Protein AF-0000000081085953 (afdb_homodimer)

Foldseek 3Di:
DPLAAEDAACLLWFLLLLVLLLVLLVLLLVLLVPQPFDDPLSVVSNVQSVQLVVQVVVVAPQSFALLSSLSSLVSLAPRVVVVLVLLVLLQVDDLVNQAAQDPCLLVCVVVVCCPVVVVVCCVHPVPNRVVRDDPVSNVSSVVSVVSVVVRDHHYPSNSLVSLVLVVVCCQQQVDAPVCQQQCHFDHDGTSRGDALVSLQSSLVSCVVVLLLVSSLSSLVVSLVRLVVVQVVVCVPPVPPPPPPPVNVVSVVVNVVSLVVCQVVPDDPDQSHFNDRDDDDPDDTHGDHDLQRLQQNFPQDFPFPPDDPPQPDDDFDKTFRAVQFTKIKTAQLDDLVLLVVVVVLLSVVVVVVSHDDDLFDFPPDPPDPSVVVSQVSVCVRVVFRFDCPPGQRKNQTRQDQPPLPQPPDVPPPPPDDLQPFFKKKKAWSDAAPGTFWKGQSLRSHIHHHDHNMIMMTTQADPVRHGRSSPSIGTIGRNGDTTIMTMGGTD/DPLAAPDAQCLLWFLLLLVLLLVLLVLLLVLLVPQPFDDPLSVVSNVQSVQLVVQVVVVAPQSFALLSSLSSLVSLAPRVVVVLVLLVLLQVQDLVNQAAQDPCLLVCVVVVCCPVVVVVCCVHPVPNRVVRDDPVSNVSSVVSVVSVVVRDRHYPSNSLVSLVLVVVCCQQQVDAPVCQQQCHFDHDGTSRGDALVSLQSSLVSCVVVLLLVSSLSSLVVSLVRLVVVQVVVCVPPVPPPPPPPVNVVSVVVNVVSLVVCQVVPDDPDQSHFNDRDDDDPDDTHGHHDLQRCQQNFVQQPQDDDDDDPQPDDPFDKGFRAVQFTKIKTAQLDDLVLLVVVVVLLSVVVVVVSHDDDLFDFSPDPPDPSVVVSQVSVCSRVVFRFDCPPGQRKNQGRQDPPVLPQPDDVPPPPPDDLQPFFKKKKAWSDAAPGTFWKGQSLRSHIHHHDHNMIMMTTQADPVRHGRSSPRIGTIGRNGDTTIMTMGTTD

pLDDT: mean 78.5, std 20.7, range [16.53, 98.25]

Radius of gyration: 34.24 Å; Cα contacts (8 Å, |Δi|>4): 1764; chains: 2; bounding box: 70×112×84 Å

Sequence (978 aa):
MVWGTTQPGHLYSSLTHIKALFTFDQQVGEVVMLLPEHLPDASRYLESYLCVDVDRARGLEVSGNPIHVYSVIKRLVLYWPSITSALHVYTTLGASECQDRDDRCQDWAMGNECIKNRNFMVHTCPLSCHICPSKELGHLVERLQKVASTVVMPTESDLRGATLALTRLQMIYRIPVGSFMAGHLANNTTSLKLNLEDCLRIAKASYEEQGYSYSIIWFHYCHYLAAAAAATTATNINTNTLPTTTTTDITTYIRRVEKEHNDRFLEDNENFFQERVRSYGGWRVLHDSSIGPVCRGEQVKVSLRGSPHLLLRPLHTEHLHTDPEILLFHNVLSHVEMQLLRNISYDKIVQIQVRVSHTSWLDPPDHPLIARLNARFSHITGLDMQPGEGLRKAAEGFQVSKCVPVWKPGCSPLYLPGDRIATFMVYLSDVSAGGRTGFPKAGVSVVPKAGSAVFWYNLKRNGEVNWNTKHCGCPVLLGNKWGESGLAGMVWGTTQPGHLYSSLTHIKALFTFDQQVGEVVMLLPEHLPDASRYLESYLCVDVDRARGLEVSGNPIHVYSVIKRLVLYWPSITSALHVYTTLGASECQDRDDRCQDWAMGNECIKNRNFMVHTCPLSCHICPSKELGHLVERLQKVASTVVMPTESDLRGATLALTRLQMIYRIPVGSFMAGHLANNTTSLKLNLEDCLRIAKASYEEQGYSYSIIWFHYCHYLAAAAAATTATNINTNTLPTTTTTDITTYIRRVEKEHNDRFLEDNENFFQERVRSYGGWRVLHDSSIGPVCRGEQVKVSLRGSPHLLLRPLHTEHLHTDPEILLFHNVLSHVEMQLLRNISYDKIVQIQVRVSHTSWLDPPDHPLIARLNARFSHITGLDMQPGEGLRKAAEGFQVSKCVPVWKPGCSPLYLPGDRIATFMVYLSDVSAGGRTGFPKAGVSVVPKAGSAVFWYNLKRNGEVNWNTKHCGCPVLLGNKWGESGLAG

Structure (mmCIF, N/CA/C/O backbone):
data_AF-0000000081085953-model_v1
#
loop_
_entity.id
_entity.type
_entity.pdbx_description
1 polymer 'Procollagen-proline 4-dioxygenase'
#
loop_
_atom_site.group_PDB
_atom_site.id
_atom_site.type_symbol
_atom_site.label_atom_id
_atom_site.label_alt_id
_atom_site.label_comp_id
_atom_site.label_asym_id
_atom_site.label_entity_id
_atom_site.label_seq_id
_atom_site.pdbx_PDB_ins_code
_atom_site.Cartn_x
_atom_site.Cartn_y
_atom_site.Cartn_z
_atom_site.occupancy
_atom_site.B_iso_or_equiv
_atom_site.auth_seq_id
_atom_site.auth_comp_id
_atom_site.auth_asym_id
_atom_site.auth_atom_id
_atom_site.pdbx_PDB_model_num
ATOM 1 N N . MET A 1 1 ? -34.156 -18 -25.891 1 16.53 1 MET A N 1
ATOM 2 C CA . MET A 1 1 ? -33.312 -16.797 -25.797 1 16.53 1 MET A CA 1
ATOM 3 C C . MET A 1 1 ? -32.469 -16.828 -24.531 1 16.53 1 MET A C 1
ATOM 5 O O . MET A 1 1 ? -32.75 -16.109 -23.578 1 16.53 1 MET A O 1
ATOM 9 N N . VAL A 1 2 ? -32.125 -17.875 -24.109 1 19.89 2 VAL A N 1
ATOM 10 C CA . VAL A 1 2 ? -31.672 -18.234 -22.766 1 19.89 2 VAL A CA 1
ATOM 11 C C . VAL A 1 2 ? -30.344 -17.531 -22.453 1 19.89 2 VAL A C 1
ATOM 13 O O . VAL A 1 2 ? -29.344 -17.75 -23.141 1 19.89 2 VAL A O 1
ATOM 16 N N . TRP A 1 3 ? -30.375 -16.281 -22 1 23.14 3 TRP A N 1
ATOM 17 C CA . TRP A 1 3 ? -29.453 -15.234 -21.547 1 23.14 3 TRP A CA 1
ATOM 18 C C . TRP A 1 3 ? -28.438 -15.805 -20.578 1 23.14 3 TRP A C 1
ATOM 20 O O . TRP A 1 3 ? -28.781 -16.328 -19.516 1 23.14 3 TRP A O 1
ATOM 30 N N . GLY A 1 4 ? -27.641 -16.688 -20.938 1 26.42 4 GLY A N 1
ATOM 31 C CA . GLY A 1 4 ? -26.812 -17.5 -20.062 1 26.42 4 GLY A CA 1
ATOM 32 C C . GLY A 1 4 ? -25.859 -16.672 -19.203 1 26.42 4 GLY A C 1
ATOM 33 O O . GLY A 1 4 ? -25.031 -15.922 -19.734 1 26.42 4 GLY A O 1
ATOM 34 N N . THR A 1 5 ? -26.172 -16.141 -18.094 1 28.81 5 THR A N 1
ATOM 35 C CA . THR A 1 5 ? -25.594 -15.406 -16.969 1 28.81 5 THR A CA 1
ATOM 36 C C . THR A 1 5 ? -24.328 -16.094 -16.469 1 28.81 5 THR A C 1
ATOM 38 O O . THR A 1 5 ? -24.328 -17.297 -16.203 1 28.81 5 THR A O 1
ATOM 41 N N . THR A 1 6 ? -23.109 -15.891 -16.922 1 38.09 6 THR A N 1
ATOM 42 C CA . THR A 1 6 ? -21.828 -16.328 -16.359 1 38.09 6 THR A CA 1
ATOM 43 C C . THR A 1 6 ? -21.938 -16.469 -14.844 1 38.09 6 THR A C 1
ATOM 45 O O . THR A 1 6 ? -22.375 -15.539 -14.164 1 38.09 6 THR A O 1
ATOM 48 N N . GLN A 1 7 ? -22.109 -17.656 -14.383 1 35.66 7 GLN A N 1
ATOM 49 C CA . GLN A 1 7 ? -22.328 -17.844 -12.945 1 35.66 7 GLN A CA 1
ATOM 50 C C . GLN A 1 7 ? -21.109 -17.375 -12.156 1 35.66 7 GLN A C 1
ATOM 52 O O . GLN A 1 7 ? -19.969 -17.5 -12.609 1 35.66 7 GLN A O 1
ATOM 57 N N . PRO A 1 8 ? -21.156 -16.797 -11.125 1 45.66 8 PRO A N 1
ATOM 58 C CA . PRO A 1 8 ? -20.25 -16.453 -10.031 1 45.66 8 PRO A CA 1
ATOM 59 C C . PRO A 1 8 ? -19.422 -17.656 -9.562 1 45.66 8 PRO A C 1
ATOM 61 O O . PRO A 1 8 ? -19.906 -18.797 -9.602 1 45.66 8 PRO A O 1
ATOM 64 N N . GLY A 1 9 ? -17.891 -17.844 -9.719 1 43.06 9 GLY A N 1
ATOM 65 C CA . GLY A 1 9 ? -17.016 -18.859 -9.188 1 43.06 9 GLY A CA 1
ATOM 66 C C . GLY A 1 9 ? -15.977 -19.328 -10.188 1 43.06 9 GLY A C 1
ATOM 67 O O . GLY A 1 9 ? -15.062 -20.078 -9.844 1 43.06 9 GLY A O 1
ATOM 68 N N . HIS A 1 10 ? -16.125 -18.969 -11.539 1 54.34 10 HIS A N 1
ATOM 69 C CA . HIS A 1 10 ? -15.086 -19.438 -12.453 1 54.34 10 HIS A CA 1
ATOM 70 C C . HIS A 1 10 ? -14.453 -18.281 -13.211 1 54.34 10 HIS A C 1
ATOM 72 O O . HIS A 1 10 ? -13.828 -18.484 -14.258 1 54.34 10 HIS A O 1
ATOM 78 N N . LEU A 1 11 ? -14.617 -17.141 -12.859 1 49.75 11 LEU A N 1
ATOM 79 C CA . LEU A 1 11 ? -14.094 -15.953 -13.539 1 49.75 11 LEU A CA 1
ATOM 80 C C . LEU A 1 11 ? -12.57 -15.953 -13.547 1 49.75 11 LEU A C 1
ATOM 82 O O . LEU A 1 11 ? -11.945 -15.516 -14.516 1 49.75 11 LEU A O 1
ATOM 86 N N . TYR A 1 12 ? -12.016 -16.531 -12.641 1 48.75 12 TYR A N 1
ATOM 87 C CA . TYR A 1 12 ? -10.57 -16.5 -12.484 1 48.75 12 TYR A CA 1
ATOM 88 C C . TYR A 1 12 ? -9.891 -17.359 -13.539 1 48.75 12 TYR A C 1
ATOM 90 O O . TYR A 1 12 ? -8.688 -17.234 -13.773 1 48.75 12 TYR A O 1
ATOM 98 N N . SER A 1 13 ? -10.742 -18.016 -14.234 1 58.06 13 SER A N 1
ATOM 99 C CA . SER A 1 13 ? -10.141 -18.953 -15.18 1 58.06 13 SER A CA 1
ATOM 100 C C . SER A 1 13 ? -10.312 -18.469 -16.625 1 58.06 13 SER A C 1
ATOM 102 O O . SER A 1 13 ? -9.695 -19.016 -17.531 1 58.06 13 SER A O 1
ATOM 104 N N . SER A 1 14 ? -11.023 -17.438 -16.766 1 66.62 14 SER A N 1
ATOM 105 C CA . SER A 1 14 ? -11.234 -16.891 -18.094 1 66.62 14 SER A CA 1
ATOM 106 C C . SER A 1 14 ? -10.398 -15.625 -18.312 1 66.62 14 SER A C 1
ATOM 108 O O . SER A 1 14 ? -10.578 -14.625 -17.625 1 66.62 14 SER A O 1
ATOM 110 N N . LEU A 1 15 ? -9.602 -15.68 -19.312 1 72.94 15 LEU A N 1
ATOM 111 C CA . LEU A 1 15 ? -8.703 -14.562 -19.594 1 72.94 15 LEU A CA 1
ATOM 112 C C . LEU A 1 15 ? -9.492 -13.32 -19.984 1 72.94 15 LEU A C 1
ATOM 114 O O . LEU A 1 15 ? -9.117 -12.203 -19.625 1 72.94 15 LEU A O 1
ATOM 118 N N . THR A 1 16 ? -10.523 -13.508 -20.703 1 72 16 THR A N 1
ATOM 119 C CA . THR A 1 16 ? -11.32 -12.375 -21.141 1 72 16 THR A CA 1
ATOM 120 C C . THR A 1 16 ? -11.961 -11.664 -19.953 1 72 16 THR A C 1
ATOM 122 O O . THR A 1 16 ? -11.961 -10.438 -19.875 1 72 16 THR A O 1
ATOM 125 N N . HIS A 1 17 ? -12.422 -12.43 -19.094 1 80 17 HIS A N 1
ATOM 126 C CA . HIS A 1 17 ? -13.047 -11.844 -17.906 1 80 17 HIS A CA 1
ATOM 127 C C . HIS A 1 17 ? -12.008 -11.18 -17.016 1 80 17 HIS A C 1
ATOM 129 O O . HIS A 1 17 ? -12.273 -10.117 -16.438 1 80 17 HIS A O 1
ATOM 135 N N . ILE A 1 18 ? -10.914 -11.797 -16.969 1 86.31 18 ILE A N 1
ATOM 136 C CA . ILE A 1 18 ? -9.844 -11.242 -16.141 1 86.31 18 ILE A CA 1
ATOM 137 C C . ILE A 1 18 ? -9.406 -9.891 -16.703 1 86.31 18 ILE A C 1
ATOM 139 O O . ILE A 1 18 ? -9.227 -8.93 -15.953 1 86.31 18 ILE A O 1
ATOM 143 N N . LYS A 1 19 ? -9.297 -9.82 -17.969 1 86.31 19 LYS A N 1
ATOM 144 C CA . LYS A 1 19 ? -8.891 -8.57 -18.594 1 86.31 19 LYS A CA 1
ATOM 145 C C . LYS A 1 19 ? -9.938 -7.48 -18.391 1 86.31 19 LYS A C 1
ATOM 147 O O . LYS A 1 19 ? -9.594 -6.316 -18.156 1 86.31 19 LYS A O 1
ATOM 152 N N . ALA A 1 20 ? -11.188 -7.875 -18.469 1 88.06 20 ALA A N 1
ATOM 153 C CA . ALA A 1 20 ? -12.266 -6.926 -18.203 1 88.06 20 ALA A CA 1
ATOM 154 C C . ALA A 1 20 ? -12.227 -6.43 -16.766 1 88.06 20 ALA A C 1
ATOM 156 O O . ALA A 1 20 ? -12.438 -5.246 -16.5 1 88.06 20 ALA A O 1
ATOM 157 N N . LEU A 1 21 ? -11.938 -7.301 -15.875 1 93.94 21 LEU A N 1
ATOM 158 C CA . LEU A 1 21 ? -11.859 -6.934 -14.469 1 93.94 21 LEU A CA 1
ATOM 159 C C . LEU A 1 21 ? -10.695 -5.973 -14.227 1 93.94 21 LEU A C 1
ATOM 161 O O . LEU A 1 21 ? -10.812 -5.035 -13.43 1 93.94 21 LEU A O 1
ATOM 165 N N . PHE A 1 22 ? -9.594 -6.223 -14.906 1 95.69 22 PHE A N 1
ATOM 166 C CA . PHE A 1 22 ? -8.438 -5.344 -14.742 1 95.69 22 PHE A CA 1
ATOM 167 C C . PHE A 1 22 ? -8.742 -3.947 -15.273 1 95.69 22 PHE A C 1
ATOM 169 O O . PHE A 1 22 ? -8.328 -2.949 -14.68 1 95.69 22 PHE A O 1
ATOM 176 N N . THR A 1 23 ? -9.469 -3.855 -16.359 1 94.75 23 THR A N 1
ATOM 177 C CA . THR A 1 23 ? -9.867 -2.562 -16.906 1 94.75 23 THR A CA 1
ATOM 178 C C . THR A 1 23 ? -10.82 -1.846 -15.945 1 94.75 23 THR A C 1
ATOM 180 O O . THR A 1 23 ? -10.688 -0.643 -15.711 1 94.75 23 THR A O 1
ATOM 183 N N . PHE A 1 24 ? -11.766 -2.572 -15.453 1 96.94 24 PHE A N 1
ATOM 184 C CA . PHE A 1 24 ? -12.695 -2.006 -14.484 1 96.94 24 PHE A CA 1
ATOM 185 C C . PHE A 1 24 ? -11.961 -1.55 -13.227 1 96.94 24 PHE A C 1
ATOM 187 O O . PHE A 1 24 ? -12.219 -0.46 -12.719 1 96.94 24 PHE A O 1
ATOM 194 N N . ASP A 1 25 ? -11.07 -2.391 -12.781 1 97.88 25 ASP A N 1
ATOM 195 C CA . ASP A 1 25 ? -10.25 -2.105 -11.602 1 97.88 25 ASP A CA 1
ATOM 196 C C . ASP A 1 25 ? -9.516 -0.778 -11.758 1 97.88 25 ASP A C 1
ATOM 198 O O . ASP A 1 25 ? -9.391 -0.013 -10.797 1 97.88 25 ASP A O 1
ATOM 202 N N . GLN A 1 26 ? -9.016 -0.471 -12.922 1 97.06 26 GLN A N 1
ATOM 203 C CA . GLN A 1 26 ? -8.305 0.778 -13.188 1 97.06 26 GLN A CA 1
ATOM 204 C C . GLN A 1 26 ? -9.234 1.979 -13.031 1 97.06 26 GLN A C 1
ATOM 206 O O . GLN A 1 26 ? -8.828 3.016 -12.5 1 97.06 26 GLN A O 1
ATOM 211 N N . GLN A 1 27 ? -10.414 1.785 -13.461 1 97.19 27 GLN A N 1
ATOM 212 C CA . GLN A 1 27 ? -11.375 2.875 -13.336 1 97.19 27 GLN A CA 1
ATOM 213 C C . GLN A 1 27 ? -11.75 3.115 -11.875 1 97.19 27 GLN A C 1
ATOM 215 O O . GLN A 1 27 ? -11.898 4.262 -11.445 1 97.19 27 GLN A O 1
ATOM 220 N N . VAL A 1 28 ? -11.93 2.055 -11.141 1 98.25 28 VAL A N 1
ATOM 221 C CA . VAL A 1 28 ? -12.227 2.197 -9.719 1 98.25 28 VAL A CA 1
ATOM 222 C C . VAL A 1 28 ? -11.078 2.934 -9.023 1 98.25 28 VAL A C 1
ATOM 224 O O . VAL A 1 28 ? -11.312 3.855 -8.242 1 98.25 28 VAL A O 1
ATOM 227 N N . GLY A 1 29 ? -9.828 2.484 -9.336 1 97.31 29 GLY A N 1
ATOM 228 C CA . GLY A 1 29 ? -8.656 3.105 -8.734 1 97.31 29 GLY A CA 1
ATOM 229 C C . GLY A 1 29 ? -8.57 4.594 -9.008 1 97.31 29 GLY A C 1
ATOM 230 O O . GLY A 1 29 ? -8.211 5.371 -8.117 1 97.31 29 GLY A O 1
ATOM 231 N N . GLU A 1 30 ? -8.922 5.02 -10.164 1 94.5 30 GLU A N 1
ATOM 232 C CA . GLU A 1 30 ? -8.883 6.43 -10.539 1 94.5 30 GLU A CA 1
ATOM 233 C C . GLU A 1 30 ? -9.844 7.254 -9.68 1 94.5 30 GLU A C 1
ATOM 235 O O . GLU A 1 30 ? -9.516 8.375 -9.289 1 94.5 30 GLU A O 1
ATOM 240 N N . VAL A 1 31 ? -10.961 6.684 -9.406 1 95.94 31 VAL A N 1
ATOM 241 C CA . VAL A 1 31 ? -11.969 7.375 -8.609 1 95.94 31 VAL A CA 1
ATOM 242 C C . VAL A 1 31 ? -11.531 7.414 -7.148 1 95.94 31 VAL A C 1
ATOM 244 O O . VAL A 1 31 ? -11.578 8.469 -6.512 1 95.94 31 VAL A O 1
ATOM 247 N N . VAL A 1 32 ? -11.102 6.293 -6.641 1 96.38 32 VAL A N 1
ATOM 248 C CA . VAL A 1 32 ? -10.789 6.148 -5.219 1 96.38 32 VAL A CA 1
ATOM 249 C C . VAL A 1 32 ? -9.594 7.027 -4.855 1 96.38 32 VAL A C 1
ATOM 251 O O . VAL A 1 32 ? -9.531 7.574 -3.752 1 96.38 32 VAL A O 1
ATOM 254 N N . MET A 1 33 ? -8.688 7.211 -5.746 1 93.25 33 MET A N 1
ATOM 255 C CA . MET A 1 33 ? -7.5 8.031 -5.504 1 93.25 33 MET A CA 1
ATOM 256 C C . MET A 1 33 ? -7.875 9.492 -5.328 1 93.25 33 MET A C 1
ATOM 258 O O . MET A 1 33 ? -7.172 10.242 -4.648 1 93.25 33 MET A O 1
ATOM 262 N N . LEU A 1 34 ? -9 9.891 -5.855 1 90.94 34 LEU A N 1
ATOM 263 C CA . LEU A 1 34 ? -9.375 11.305 -5.859 1 90.94 34 LEU A CA 1
ATOM 264 C C . LEU A 1 34 ? -10.438 11.586 -4.805 1 90.94 34 LEU A C 1
ATOM 266 O O . LEU A 1 34 ? -10.852 12.734 -4.625 1 90.94 34 LEU A O 1
ATOM 270 N N . LEU A 1 35 ? -10.867 10.586 -4.078 1 93.81 35 LEU A N 1
ATOM 271 C CA . LEU A 1 35 ? -11.922 10.773 -3.082 1 93.81 35 LEU A CA 1
ATOM 272 C C . LEU A 1 35 ? -11.406 11.562 -1.887 1 93.81 35 LEU A C 1
ATOM 274 O O . LEU A 1 35 ? -10.477 11.133 -1.201 1 93.81 35 LEU A O 1
ATOM 278 N N . PRO A 1 36 ? -12.023 12.703 -1.616 1 92.75 36 PRO A N 1
ATOM 279 C CA . PRO A 1 36 ? -11.602 13.469 -0.44 1 92.75 36 PRO A CA 1
ATOM 280 C C . PRO A 1 36 ? -12.164 12.898 0.863 1 92.75 36 PRO A C 1
ATOM 282 O O . PRO A 1 36 ? -11.602 13.133 1.935 1 92.75 36 PRO A O 1
ATOM 285 N N . GLU A 1 37 ? -13.312 12.219 0.803 1 94.25 37 GLU A N 1
ATOM 286 C CA . GLU A 1 37 ? -13.922 11.562 1.955 1 94.25 37 GLU A CA 1
ATOM 287 C C . GLU A 1 37 ? -13.141 10.312 2.361 1 94.25 37 GLU A C 1
ATOM 289 O O . GLU A 1 37 ? -12.656 9.57 1.503 1 94.25 37 GLU A O 1
ATOM 294 N N . HIS A 1 38 ? -13.031 10.156 3.662 1 96.31 38 HIS A N 1
ATOM 295 C CA . HIS A 1 38 ? -12.422 8.906 4.113 1 96.31 38 HIS A CA 1
ATOM 296 C C . HIS A 1 38 ? -13.438 7.77 4.117 1 96.31 38 HIS A C 1
ATOM 298 O O . HIS A 1 38 ? -14.367 7.766 4.918 1 96.31 38 HIS A O 1
ATOM 304 N N . LEU A 1 39 ? -13.266 6.953 3.238 1 95.94 39 LEU A N 1
ATOM 305 C CA . LEU A 1 39 ? -13.953 5.664 3.211 1 95.94 39 LEU A CA 1
ATOM 306 C C . LEU A 1 39 ? -12.984 4.527 3.516 1 95.94 39 LEU A C 1
ATOM 308 O O . LEU A 1 39 ? -12.125 4.199 2.691 1 95.94 39 LEU A O 1
ATOM 312 N N . PRO A 1 40 ? -13.141 3.863 4.68 1 94.69 40 PRO A N 1
ATOM 313 C CA . PRO A 1 40 ? -12.164 2.844 5.086 1 94.69 40 PRO A CA 1
ATOM 314 C C . PRO A 1 40 ? -11.914 1.801 4 1 94.69 40 PRO A C 1
ATOM 316 O O . PRO A 1 40 ? -10.766 1.463 3.719 1 94.69 40 PRO A O 1
ATOM 319 N N . ASP A 1 41 ? -12.922 1.325 3.354 1 94.75 41 ASP A N 1
ATOM 320 C CA . ASP A 1 41 ? -12.766 0.29 2.338 1 94.75 41 ASP A CA 1
ATOM 321 C C . ASP A 1 41 ? -12.078 0.843 1.092 1 94.75 41 ASP A C 1
ATOM 323 O O . ASP A 1 41 ? -11.359 0.118 0.4 1 94.75 41 ASP A O 1
ATOM 327 N N . ALA A 1 42 ? -12.266 2.111 0.78 1 96.25 42 ALA A N 1
ATOM 328 C CA . ALA A 1 42 ? -11.562 2.734 -0.337 1 96.25 42 ALA A CA 1
ATOM 329 C C . ALA A 1 42 ? -10.062 2.811 -0.064 1 96.25 42 ALA A C 1
ATOM 331 O O . ALA A 1 42 ? -9.25 2.617 -0.971 1 96.25 42 ALA A O 1
ATOM 332 N N . SER A 1 43 ? -9.734 3.107 1.194 1 94.5 43 SER A N 1
ATOM 333 C CA . SER A 1 43 ? -8.328 3.139 1.573 1 94.5 43 SER A CA 1
ATOM 334 C C . SER A 1 43 ? -7.691 1.759 1.438 1 94.5 43 SER A C 1
ATOM 336 O O . SER A 1 43 ? -6.57 1.634 0.941 1 94.5 43 SER A O 1
ATOM 338 N N . ARG A 1 44 ? -8.383 0.76 1.85 1 93.81 44 ARG A N 1
ATOM 339 C CA . ARG A 1 44 ? -7.898 -0.61 1.729 1 93.81 44 ARG A CA 1
ATOM 340 C C . ARG A 1 44 ? -7.762 -1.016 0.265 1 93.81 44 ARG A C 1
ATOM 342 O O . ARG A 1 44 ? -6.824 -1.727 -0.101 1 93.81 44 ARG A O 1
ATOM 349 N N . TYR A 1 45 ? -8.727 -0.584 -0.555 1 96.69 45 TYR A N 1
ATOM 350 C CA . TYR A 1 45 ? -8.695 -0.86 -1.986 1 96.69 45 TYR A CA 1
ATOM 351 C C . TYR A 1 45 ? -7.414 -0.327 -2.615 1 96.69 45 TYR A C 1
ATOM 353 O O . TYR A 1 45 ? -6.781 -1.012 -3.422 1 96.69 45 TYR A O 1
ATOM 361 N N . LEU A 1 46 ? -6.973 0.833 -2.213 1 96.31 46 LEU A N 1
ATOM 362 C CA . LEU A 1 46 ? -5.848 1.533 -2.826 1 96.31 46 LEU A CA 1
ATOM 363 C C . LEU A 1 46 ? -4.527 0.854 -2.477 1 96.31 46 LEU A C 1
ATOM 365 O O . LEU A 1 46 ? -3.566 0.926 -3.244 1 96.31 46 LEU A O 1
ATOM 369 N N . GLU A 1 47 ? -4.477 0.154 -1.371 1 92.44 47 GLU A N 1
ATOM 370 C CA . GLU A 1 47 ? -3.238 -0.46 -0.901 1 92.44 47 GLU A CA 1
ATOM 371 C C . GLU A 1 47 ? -2.662 -1.41 -1.947 1 92.44 47 GLU A C 1
ATOM 373 O O . GLU A 1 47 ? -1.471 -1.353 -2.256 1 92.44 47 GLU A O 1
ATOM 378 N N . SER A 1 48 ? -3.51 -2.221 -2.434 1 95.31 48 SER A N 1
ATOM 379 C CA . SER A 1 48 ? -3.02 -3.174 -3.424 1 95.31 48 SER A CA 1
ATOM 380 C C . SER A 1 48 ? -3.156 -2.621 -4.84 1 95.31 48 SER A C 1
ATOM 382 O O . SER A 1 48 ? -2.373 -2.969 -5.727 1 95.31 48 SER A O 1
ATOM 384 N N . TYR A 1 49 ? -4.121 -1.74 -5.062 1 98.06 49 TYR A N 1
ATOM 385 C CA . TYR A 1 49 ? -4.32 -1.187 -6.398 1 98.06 49 TYR A CA 1
ATOM 386 C C . TYR A 1 49 ? -3.074 -0.451 -6.875 1 98.06 49 TYR A C 1
ATOM 388 O O . TYR A 1 49 ? -2.637 -0.635 -8.016 1 98.06 49 TYR A O 1
ATOM 396 N N . LEU A 1 50 ? -2.561 0.368 -6.055 1 96.88 50 LEU A N 1
ATOM 397 C CA . LEU A 1 50 ? -1.439 1.207 -6.465 1 96.88 50 LEU A CA 1
ATOM 398 C C . LEU A 1 50 ? -0.226 0.356 -6.824 1 96.88 50 LEU A C 1
ATOM 400 O O . LEU A 1 50 ? 0.546 0.712 -7.715 1 96.88 50 LEU A O 1
ATOM 404 N N . CYS A 1 51 ? -0.06 -0.763 -6.137 1 96.56 51 CYS A N 1
ATOM 405 C CA . CYS A 1 51 ? 1.039 -1.665 -6.465 1 96.56 51 CYS A CA 1
ATOM 406 C C . CYS A 1 51 ? 0.881 -2.232 -7.867 1 96.56 51 CYS A C 1
ATOM 408 O O . CYS A 1 51 ? 1.846 -2.289 -8.633 1 96.56 51 CYS A O 1
ATOM 410 N N . VAL A 1 52 ? -0.334 -2.652 -8.18 1 97.25 52 VAL A N 1
ATOM 411 C CA . VAL A 1 52 ? -0.601 -3.211 -9.5 1 97.25 52 VAL A CA 1
ATOM 412 C C . VAL A 1 52 ? -0.443 -2.123 -10.562 1 97.25 52 VAL A C 1
ATOM 414 O O . VAL A 1 52 ? 0.055 -2.387 -11.656 1 97.25 52 VAL A O 1
ATOM 417 N N . ASP A 1 53 ? -0.878 -0.941 -10.188 1 96.25 53 ASP A N 1
ATOM 418 C CA . ASP A 1 53 ? -0.759 0.184 -11.109 1 96.25 53 ASP A CA 1
ATOM 419 C C . ASP A 1 53 ? 0.705 0.496 -11.406 1 96.25 53 ASP A C 1
ATOM 421 O O . ASP A 1 53 ? 1.062 0.785 -12.547 1 96.25 53 ASP A O 1
ATOM 425 N N . VAL A 1 54 ? 1.507 0.448 -10.438 1 95.56 54 VAL A N 1
ATOM 426 C CA . VAL A 1 54 ? 2.938 0.682 -10.609 1 95.56 54 VAL A CA 1
ATOM 427 C C . VAL A 1 54 ? 3.541 -0.423 -11.477 1 95.56 54 VAL A C 1
ATOM 429 O O . VAL A 1 54 ? 4.367 -0.152 -12.352 1 95.56 54 VAL A O 1
ATOM 432 N N . ASP A 1 55 ? 3.164 -1.663 -11.219 1 96.25 55 ASP A N 1
ATOM 433 C CA . ASP A 1 55 ? 3.674 -2.783 -12 1 96.25 55 ASP A CA 1
ATOM 434 C C . ASP A 1 55 ? 3.268 -2.654 -13.469 1 96.25 55 ASP A C 1
ATOM 436 O O . ASP A 1 55 ? 4.047 -2.988 -14.367 1 96.25 55 ASP A O 1
ATOM 440 N N . ARG A 1 56 ? 2.074 -2.182 -13.656 1 95.56 56 ARG A N 1
ATOM 441 C CA . ARG A 1 56 ? 1.627 -1.913 -15.016 1 95.56 56 ARG A CA 1
ATOM 442 C C . ARG A 1 56 ? 2.5 -0.852 -15.68 1 95.56 56 ARG A C 1
ATOM 444 O O . ARG A 1 56 ? 2.904 -1.006 -16.828 1 95.56 56 ARG A O 1
ATOM 451 N N . ALA A 1 57 ? 2.752 0.181 -14.984 1 93 57 ALA A N 1
ATOM 452 C CA . ALA A 1 57 ? 3.566 1.28 -15.5 1 93 57 ALA A CA 1
ATOM 453 C C . ALA A 1 57 ? 4.992 0.819 -15.789 1 93 57 ALA A C 1
ATOM 455 O O . ALA A 1 57 ? 5.645 1.332 -16.703 1 93 57 ALA A O 1
ATOM 456 N N . ARG A 1 58 ? 5.453 -0.152 -15.062 1 92.06 58 ARG A N 1
ATOM 457 C CA . ARG A 1 58 ? 6.785 -0.717 -15.258 1 92.06 58 ARG A CA 1
ATOM 458 C C . ARG A 1 58 ? 6.812 -1.66 -16.453 1 92.06 58 ARG A C 1
ATOM 460 O O . ARG A 1 58 ? 7.871 -2.17 -16.828 1 92.06 58 ARG A O 1
ATOM 467 N N . GLY A 1 59 ? 5.668 -1.974 -17.047 1 92.25 59 GLY A N 1
ATOM 468 C CA . GLY A 1 59 ? 5.605 -2.783 -18.25 1 92.25 59 GLY A CA 1
ATOM 469 C C . GLY A 1 59 ? 5.34 -4.25 -17.969 1 92.25 59 GLY A C 1
ATOM 470 O O . GLY A 1 59 ? 5.445 -5.09 -18.859 1 92.25 59 GLY A O 1
ATOM 471 N N . LEU A 1 60 ? 5 -4.598 -16.719 1 92.25 60 LEU A N 1
ATOM 472 C CA . LEU A 1 60 ? 4.695 -5.988 -16.406 1 92.25 60 LEU A CA 1
ATOM 473 C C . LEU A 1 60 ? 3.33 -6.383 -16.969 1 92.25 60 LEU A C 1
ATOM 475 O O . LEU A 1 60 ? 2.418 -5.555 -17.031 1 92.25 60 LEU A O 1
ATOM 479 N N . GLU A 1 61 ? 3.217 -7.605 -17.438 1 89.94 61 GLU A N 1
ATOM 480 C CA . GLU A 1 61 ? 1.916 -8.148 -17.812 1 89.94 61 GLU A CA 1
ATOM 481 C C . GLU A 1 61 ? 1.088 -8.5 -16.578 1 89.94 61 GLU A C 1
ATOM 483 O O . GLU A 1 61 ? 1.021 -9.672 -16.188 1 89.94 61 GLU A O 1
ATOM 488 N N . VAL A 1 62 ? 0.284 -7.621 -16.125 1 93.94 62 VAL A N 1
ATOM 489 C CA . VAL A 1 62 ? -0.351 -7.746 -14.812 1 93.94 62 VAL A CA 1
ATOM 490 C C . VAL A 1 62 ? -1.472 -8.781 -14.875 1 93.94 62 VAL A C 1
ATOM 492 O O . VAL A 1 62 ? -1.7 -9.516 -13.914 1 93.94 62 VAL A O 1
ATOM 495 N N . SER A 1 63 ? -2.154 -8.938 -16.016 1 90.56 63 SER A N 1
ATOM 496 C CA . SER A 1 63 ? -3.266 -9.883 -16.109 1 90.56 63 SER A CA 1
ATOM 497 C C . SER A 1 63 ? -2.762 -11.32 -16.219 1 90.56 63 SER A C 1
ATOM 499 O O . SER A 1 63 ? -3.539 -12.266 -16.078 1 90.56 63 SER A O 1
ATOM 501 N N . GLY A 1 64 ? -1.492 -11.492 -16.422 1 89.62 64 GLY A N 1
ATOM 502 C CA . GLY A 1 64 ? -0.907 -12.82 -16.547 1 89.62 64 GLY A CA 1
ATOM 503 C C . GLY A 1 64 ? -0.171 -13.258 -15.289 1 89.62 64 GLY A C 1
ATOM 504 O O . GLY A 1 64 ? 0.486 -14.305 -15.281 1 89.62 64 GLY A O 1
ATOM 505 N N . ASN A 1 65 ? -0.173 -12.492 -14.289 1 93.69 65 ASN A N 1
ATOM 506 C CA . ASN A 1 65 ? 0.445 -12.805 -13 1 93.69 65 ASN A CA 1
ATOM 507 C C . ASN A 1 65 ? -0.593 -13.227 -11.969 1 93.69 65 ASN A C 1
ATOM 509 O O . ASN A 1 65 ? -1.481 -12.453 -11.617 1 93.69 65 ASN A O 1
ATOM 513 N N . PRO A 1 66 ? -0.482 -14.453 -11.516 1 93.5 66 PRO A N 1
ATOM 514 C CA . PRO A 1 66 ? -1.518 -14.969 -10.617 1 93.5 66 PRO A CA 1
ATOM 515 C C . PRO A 1 66 ? -1.646 -14.164 -9.328 1 93.5 66 PRO A C 1
ATOM 517 O O . PRO A 1 66 ? -2.73 -14.094 -8.742 1 93.5 66 PRO A O 1
ATOM 520 N N . ILE A 1 67 ? -0.577 -13.555 -8.852 1 96.88 67 ILE A N 1
ATOM 521 C CA . ILE A 1 67 ? -0.632 -12.734 -7.648 1 96.88 67 ILE A CA 1
ATOM 522 C C . ILE A 1 67 ? -1.447 -11.477 -7.918 1 96.88 67 ILE A C 1
ATOM 524 O O . ILE A 1 67 ? -2.242 -11.047 -7.074 1 96.88 67 ILE A O 1
ATOM 528 N N . HIS A 1 68 ? -1.239 -10.883 -9.102 1 97 68 HIS A N 1
ATOM 529 C CA . HIS A 1 68 ? -2.041 -9.727 -9.5 1 97 68 HIS A CA 1
ATOM 530 C C . HIS A 1 68 ? -3.516 -10.102 -9.617 1 97 68 HIS A C 1
ATOM 532 O O . HIS A 1 68 ? -4.387 -9.367 -9.148 1 97 68 HIS A O 1
ATOM 538 N N . VAL A 1 69 ? -3.797 -11.227 -10.242 1 94.56 69 VAL A N 1
ATOM 539 C CA . VAL A 1 69 ? -5.172 -11.672 -10.453 1 94.56 69 VAL A CA 1
ATOM 540 C C . VAL A 1 69 ? -5.855 -11.883 -9.102 1 94.56 69 VAL A C 1
ATOM 542 O O . VAL A 1 69 ? -6.977 -11.414 -8.891 1 94.56 69 VAL A O 1
ATOM 545 N N . TYR A 1 70 ? -5.203 -12.539 -8.219 1 96.25 70 TYR A N 1
ATOM 546 C CA . TYR A 1 70 ? -5.719 -12.734 -6.867 1 96.25 70 TYR A CA 1
ATOM 547 C C . TYR A 1 70 ? -6.035 -11.398 -6.203 1 96.25 70 TYR A C 1
ATOM 549 O O . TYR A 1 70 ? -7.102 -11.234 -5.609 1 96.25 70 TYR A O 1
ATOM 557 N N . SER A 1 71 ? -5.094 -10.477 -6.293 1 97.62 71 SER A N 1
ATOM 558 C CA . SER A 1 71 ? -5.23 -9.195 -5.609 1 97.62 71 SER A CA 1
ATOM 559 C C . SER A 1 71 ? -6.402 -8.391 -6.164 1 97.62 71 SER A C 1
ATOM 561 O O . SER A 1 71 ? -7.133 -7.75 -5.41 1 97.62 71 SER A O 1
ATOM 563 N N . VAL A 1 72 ? -6.582 -8.375 -7.48 1 97.69 72 VAL A N 1
ATOM 564 C CA . VAL A 1 72 ? -7.664 -7.637 -8.117 1 97.69 72 VAL A CA 1
ATOM 565 C C . VAL A 1 72 ? -9.008 -8.25 -7.727 1 97.69 72 VAL A C 1
ATOM 567 O O . VAL A 1 72 ? -9.938 -7.531 -7.34 1 97.69 72 VAL A O 1
ATOM 570 N N . ILE A 1 73 ? -9.086 -9.578 -7.77 1 95.69 73 ILE A N 1
ATOM 571 C CA . ILE A 1 73 ? -10.328 -10.258 -7.402 1 95.69 73 ILE A CA 1
ATOM 572 C C . ILE A 1 73 ? -10.641 -9.992 -5.93 1 95.69 73 ILE A C 1
ATOM 574 O O . ILE A 1 73 ? -11.789 -9.703 -5.574 1 95.69 73 ILE A O 1
ATOM 578 N N . LYS A 1 74 ? -9.648 -10.031 -5.117 1 95.62 74 LYS A N 1
ATOM 579 C CA . LYS A 1 74 ? -9.82 -9.828 -3.684 1 95.62 74 LYS A CA 1
ATOM 580 C C . LYS A 1 74 ? -10.422 -8.453 -3.393 1 95.62 74 LYS A C 1
ATOM 582 O O . LYS A 1 74 ? -11.422 -8.344 -2.672 1 95.62 74 LYS A O 1
ATOM 587 N N . ARG A 1 75 ? -9.836 -7.391 -3.938 1 96.38 75 ARG A N 1
ATOM 588 C CA . ARG A 1 75 ? -10.305 -6.062 -3.549 1 96.38 75 ARG A CA 1
ATOM 589 C C . ARG A 1 75 ? -11.648 -5.742 -4.203 1 96.38 75 ARG A C 1
ATOM 591 O O . ARG A 1 75 ? -12.445 -4.98 -3.652 1 96.38 75 ARG A O 1
ATOM 598 N N . LEU A 1 76 ? -11.945 -6.367 -5.371 1 96.94 76 LEU A N 1
ATOM 599 C CA . LEU A 1 76 ? -13.25 -6.16 -5.984 1 96.94 76 LEU A CA 1
ATOM 600 C C . LEU A 1 76 ? -14.336 -6.906 -5.211 1 96.94 76 LEU A C 1
ATOM 602 O O . LEU A 1 76 ? -15.484 -6.449 -5.145 1 96.94 76 LEU A O 1
ATOM 606 N N . VAL A 1 77 ? -14 -8.047 -4.617 1 94.81 77 VAL A N 1
ATOM 607 C CA . VAL A 1 77 ? -14.977 -8.828 -3.854 1 94.81 77 VAL A CA 1
ATOM 608 C C . VAL A 1 77 ? -15.164 -8.211 -2.471 1 94.81 77 VAL A C 1
ATOM 610 O O . VAL A 1 77 ? -16.297 -8.047 -2.002 1 94.81 77 VAL A O 1
ATOM 613 N N . LEU A 1 78 ? -14.102 -7.789 -1.868 1 94.31 78 LEU A N 1
ATOM 614 C CA . LEU A 1 78 ? -14.156 -7.402 -0.462 1 94.31 78 LEU A CA 1
ATOM 615 C C . LEU A 1 78 ? -14.562 -5.941 -0.313 1 94.31 78 LEU A C 1
ATOM 617 O O . LEU A 1 78 ? -15.273 -5.586 0.633 1 94.31 78 LEU A O 1
ATOM 621 N N . TYR A 1 79 ? -14.141 -5.055 -1.212 1 95.94 79 TYR A N 1
ATOM 622 C CA . TYR A 1 79 ? -14.234 -3.635 -0.894 1 95.94 79 TYR A CA 1
ATOM 623 C C . TYR A 1 79 ? -15.156 -2.914 -1.87 1 95.94 79 TYR A C 1
ATOM 625 O O . TYR A 1 79 ? -15.797 -1.922 -1.512 1 95.94 79 TYR A O 1
ATOM 633 N N . TRP A 1 80 ? -15.281 -3.398 -3.08 1 96.38 80 TRP A N 1
ATOM 634 C CA . TRP A 1 80 ? -16.031 -2.701 -4.113 1 96.38 80 TRP A CA 1
ATOM 635 C C . TRP A 1 80 ? -17.484 -2.518 -3.693 1 96.38 80 TRP A C 1
ATOM 637 O O . TRP A 1 80 ? -18.078 -1.451 -3.898 1 96.38 80 TRP A O 1
ATOM 647 N N . PRO A 1 81 ? -18.188 -3.5 -3.057 1 94.06 81 PRO A N 1
ATOM 648 C CA . PRO A 1 81 ? -19.594 -3.322 -2.703 1 94.06 81 PRO A CA 1
ATOM 649 C C . PRO A 1 81 ? -19.828 -2.115 -1.799 1 94.06 81 PRO A C 1
ATOM 651 O O . PRO A 1 81 ? -20.75 -1.336 -2.029 1 94.06 81 PRO A O 1
ATOM 654 N N . SER A 1 82 ? -18.984 -1.962 -0.803 1 94 82 SER A N 1
ATOM 655 C CA . SER A 1 82 ? -19.109 -0.82 0.097 1 94 82 SER A CA 1
ATOM 656 C C . SER A 1 82 ? -18.781 0.487 -0.616 1 94 82 SER A C 1
ATOM 658 O O . SER A 1 82 ? -19.438 1.507 -0.388 1 94 82 SER A O 1
ATOM 660 N N . ILE A 1 83 ? -17.812 0.499 -1.488 1 96.31 83 ILE A N 1
ATOM 661 C CA . ILE A 1 83 ? -17.375 1.694 -2.197 1 96.31 83 ILE A CA 1
ATOM 662 C C . ILE A 1 83 ? -18.484 2.184 -3.129 1 96.31 83 ILE A C 1
ATOM 664 O O . ILE A 1 83 ? -18.812 3.369 -3.133 1 96.31 83 ILE A O 1
ATOM 668 N N . THR A 1 84 ? -19.016 1.229 -3.93 1 95.69 84 THR A N 1
ATOM 669 C CA . THR A 1 84 ? -20.031 1.613 -4.895 1 95.69 84 THR A CA 1
ATOM 670 C C . THR A 1 84 ? -21.266 2.186 -4.18 1 95.69 84 THR A C 1
ATOM 672 O O . THR A 1 84 ? -21.875 3.143 -4.66 1 95.69 84 THR A O 1
ATOM 675 N N . SER A 1 85 ? -21.641 1.652 -3.057 1 93.81 85 SER A N 1
ATOM 676 C CA . SER A 1 85 ? -22.766 2.17 -2.275 1 93.81 85 SER A CA 1
ATOM 677 C C . SER A 1 85 ? -22.484 3.596 -1.805 1 93.81 85 SER A C 1
ATOM 679 O O . SER A 1 85 ? -23.391 4.441 -1.824 1 93.81 85 SER A O 1
ATOM 681 N N . ALA A 1 86 ? -21.281 3.861 -1.412 1 93.69 86 ALA A N 1
ATOM 682 C CA . ALA A 1 86 ? -20.906 5.172 -0.89 1 93.69 86 ALA A CA 1
ATOM 683 C C . ALA A 1 86 ? -20.828 6.203 -2.012 1 93.69 86 ALA A C 1
ATOM 685 O O . ALA A 1 86 ? -21.016 7.402 -1.78 1 93.69 86 ALA A O 1
ATOM 686 N N . LEU A 1 87 ? -20.547 5.789 -3.24 1 94 87 LEU A N 1
ATOM 687 C CA . LEU A 1 87 ? -20.312 6.695 -4.359 1 94 87 LEU A CA 1
ATOM 688 C C . LEU A 1 87 ? -21.625 7.254 -4.895 1 94 87 LEU A C 1
ATOM 690 O O . LEU A 1 87 ? -21.625 8.227 -5.652 1 94 87 LEU A O 1
ATOM 694 N N . HIS A 1 88 ? -22.703 6.723 -4.484 1 89.12 88 HIS A N 1
ATOM 695 C CA . HIS A 1 88 ? -24 7.145 -5.008 1 89.12 88 HIS A CA 1
ATOM 696 C C . HIS A 1 88 ? -24.266 8.617 -4.723 1 89.12 88 HIS A C 1
ATOM 698 O O . HIS A 1 88 ? -24.844 9.32 -5.547 1 89.12 88 HIS A O 1
ATOM 704 N N . VAL A 1 89 ? -23.812 9.039 -3.641 1 88.94 89 VAL A N 1
ATOM 705 C CA . VAL A 1 89 ? -24.078 10.406 -3.211 1 88.94 89 VAL A CA 1
ATOM 706 C C . VAL A 1 89 ? -23.359 11.391 -4.125 1 88.94 89 VAL A C 1
ATOM 708 O O . VAL A 1 89 ? -23.828 12.508 -4.344 1 88.94 89 VAL A O 1
ATOM 711 N N . TYR A 1 90 ? -22.281 11.031 -4.758 1 88.94 90 TYR A N 1
ATOM 712 C CA . TYR A 1 90 ? -21.469 11.914 -5.582 1 88.94 90 TYR A CA 1
ATOM 713 C C . TYR A 1 90 ? -22.141 12.18 -6.926 1 88.94 90 TYR A C 1
ATOM 715 O O . TYR A 1 90 ? -21.75 13.109 -7.645 1 88.94 90 TYR A O 1
ATOM 723 N N . THR A 1 91 ? -23.109 11.43 -7.238 1 84.31 91 THR A N 1
ATOM 724 C CA . THR A 1 91 ? -23.844 11.648 -8.484 1 84.31 91 THR A CA 1
ATOM 725 C C . THR A 1 91 ? -25.172 12.344 -8.219 1 84.31 91 THR A C 1
ATOM 727 O O . THR A 1 91 ? -25.797 12.867 -9.141 1 84.31 91 THR A O 1
ATOM 730 N N . THR A 1 92 ? -25.516 12.383 -7.012 1 81.81 92 THR A N 1
ATOM 731 C CA . THR A 1 92 ? -26.812 12.961 -6.691 1 81.81 92 THR A CA 1
ATOM 732 C C . THR A 1 92 ? -26.641 14.359 -6.105 1 81.81 92 THR A C 1
ATOM 734 O O . THR A 1 92 ? -27.531 15.211 -6.246 1 81.81 92 THR A O 1
ATOM 737 N N . LEU A 1 93 ? -25.547 14.492 -5.406 1 78.44 93 LEU A N 1
ATOM 738 C CA . LEU A 1 93 ? -25.297 15.789 -4.785 1 78.44 93 LEU A CA 1
ATOM 739 C C . LEU A 1 93 ? -24.688 16.766 -5.793 1 78.44 93 LEU A C 1
ATOM 741 O O . LEU A 1 93 ? -23.625 16.5 -6.359 1 78.44 93 LEU A O 1
ATOM 745 N N . GLY A 1 94 ? -25.406 17.641 -6.309 1 67 94 GLY A N 1
ATOM 746 C CA . GLY A 1 94 ? -24.891 18.641 -7.23 1 67 94 GLY A CA 1
ATOM 747 C C . GLY A 1 94 ? -23.875 19.562 -6.594 1 67 94 GLY A C 1
ATOM 748 O O . GLY A 1 94 ? -23.953 19.859 -5.395 1 67 94 GLY A O 1
ATOM 749 N N . ALA A 1 95 ? -22.844 19.828 -7.316 1 64.88 95 ALA A N 1
ATOM 750 C CA . ALA A 1 95 ? -21.781 20.719 -6.852 1 64.88 95 ALA A CA 1
ATOM 751 C C . ALA A 1 95 ? -22.359 22.047 -6.355 1 64.88 95 ALA A C 1
ATOM 753 O O . ALA A 1 95 ? -21.891 22.609 -5.363 1 64.88 95 ALA A O 1
ATOM 754 N N . SER A 1 96 ? -23.328 22.469 -7.023 1 64.69 96 SER A N 1
ATOM 755 C CA . SER A 1 96 ? -23.891 23.781 -6.75 1 64.69 96 SER A CA 1
ATOM 756 C C . SER A 1 96 ? -24.641 23.797 -5.422 1 64.69 96 SER A C 1
ATOM 758 O O . SER A 1 96 ? -24.781 24.859 -4.797 1 64.69 96 SER A O 1
ATOM 760 N N . GLU A 1 97 ? -24.953 22.672 -5.004 1 72.06 97 GLU A N 1
ATOM 761 C CA . GLU A 1 97 ? -25.781 22.625 -3.803 1 72.06 97 GLU A CA 1
ATOM 762 C C . GLU A 1 97 ? -25 22.062 -2.615 1 72.06 97 GLU A C 1
ATOM 764 O O . GLU A 1 97 ? -25.578 21.828 -1.547 1 72.06 97 GLU A O 1
ATOM 769 N N . CYS A 1 98 ? -23.781 22.047 -2.758 1 82.44 98 CYS A N 1
ATOM 770 C CA . CYS A 1 98 ? -23.047 21.406 -1.674 1 82.44 98 CYS A CA 1
ATOM 771 C C . CYS A 1 98 ? -22.734 22.406 -0.561 1 82.44 98 CYS A C 1
ATOM 773 O O . CYS A 1 98 ? -21.781 23.172 -0.657 1 82.44 98 CYS A O 1
ATOM 775 N N . GLN A 1 99 ? -23.609 22.453 0.429 1 89 99 GLN A N 1
ATOM 776 C CA . GLN A 1 99 ? -23.469 23.328 1.582 1 89 99 GLN A CA 1
ATOM 777 C C . GLN A 1 99 ? -23.859 22.625 2.873 1 89 99 GLN A C 1
ATOM 779 O O . GLN A 1 99 ? -24.672 21.703 2.852 1 89 99 GLN A O 1
ATOM 784 N N . ASP A 1 100 ? -23.234 23.016 3.908 1 94.5 100 ASP A N 1
ATOM 785 C CA . ASP A 1 100 ? -23.656 22.547 5.223 1 94.5 100 ASP A CA 1
ATOM 786 C C . ASP A 1 100 ? -25 23.156 5.629 1 94.5 100 ASP A C 1
ATOM 788 O O . ASP A 1 100 ? -25.25 24.344 5.367 1 94.5 100 ASP A O 1
ATOM 792 N N . ARG A 1 101 ? -25.875 22.422 6.316 1 93.81 101 ARG A N 1
ATOM 793 C CA . ARG A 1 101 ? -27.219 22.859 6.625 1 93.81 101 ARG A CA 1
ATOM 794 C C . ARG A 1 101 ? -27.406 23.078 8.125 1 93.81 101 ARG A C 1
ATOM 796 O O . ARG A 1 101 ? -28.516 23.344 8.594 1 93.81 101 ARG A O 1
ATOM 803 N N . ASP A 1 102 ? -26.359 22.859 8.805 1 95.25 102 ASP A N 1
ATOM 804 C CA . ASP A 1 102 ? -26.359 23.062 10.25 1 95.25 102 ASP A CA 1
ATOM 805 C C . ASP A 1 102 ? -25.062 23.734 10.711 1 95.25 102 ASP A C 1
ATOM 807 O O . ASP A 1 102 ? -23.984 23.438 10.203 1 95.25 102 ASP A O 1
ATOM 811 N N . ASP A 1 103 ? -25.156 24.688 11.703 1 92.5 103 ASP A N 1
ATOM 812 C CA . ASP A 1 103 ? -24 25.453 12.188 1 92.5 103 ASP A CA 1
ATOM 813 C C . ASP A 1 103 ? -23.047 24.578 12.977 1 92.5 103 ASP A C 1
ATOM 815 O O . ASP A 1 103 ? -21.891 24.953 13.195 1 92.5 103 ASP A O 1
ATOM 819 N N . ARG A 1 104 ? -23.453 23.375 13.336 1 92.88 104 ARG A N 1
ATOM 820 C CA . ARG A 1 104 ? -22.625 22.484 14.148 1 92.88 104 ARG A CA 1
ATOM 821 C C . ARG A 1 104 ? -21.828 21.516 13.273 1 92.88 104 ARG A C 1
ATOM 823 O O . ARG A 1 104 ? -21.078 20.672 13.789 1 92.88 104 ARG A O 1
ATOM 830 N N . CYS A 1 105 ? -21.938 21.656 11.977 1 94.94 105 CYS A N 1
ATOM 831 C CA . CYS A 1 105 ? -21.359 20.688 11.047 1 94.94 105 CYS A CA 1
ATOM 832 C C . CYS A 1 105 ? -19.844 20.562 11.258 1 94.94 105 CYS A C 1
ATOM 834 O O . CYS A 1 105 ? -19.312 19.453 11.297 1 94.94 105 CYS A O 1
ATOM 836 N N . GLN A 1 106 ? -19.25 21.656 11.406 1 92.38 106 GLN A N 1
ATOM 837 C CA . GLN A 1 106 ? -17.812 21.609 11.602 1 92.38 106 GLN A CA 1
ATOM 838 C C . GLN A 1 106 ? -17.438 20.891 12.898 1 92.38 106 GLN A C 1
ATOM 840 O O . GLN A 1 106 ? -16.5 20.109 12.93 1 92.38 106 GLN A O 1
ATOM 845 N N . ASP A 1 107 ? -18.156 21.172 13.938 1 92 107 ASP A N 1
ATOM 846 C CA . ASP A 1 107 ? -17.922 20.531 15.219 1 92 107 ASP A CA 1
ATOM 847 C C . ASP A 1 107 ? -18.219 19.031 15.156 1 92 107 ASP A C 1
ATOM 849 O O . ASP A 1 107 ? -17.5 18.219 15.742 1 92 107 ASP A O 1
ATOM 853 N N . TRP A 1 108 ? -19.312 18.75 14.469 1 93.81 108 TRP A N 1
ATOM 854 C CA . TRP A 1 108 ? -19.672 17.344 14.312 1 93.81 108 TRP A CA 1
ATOM 855 C C . TRP A 1 108 ? -18.594 16.594 13.531 1 93.81 108 TRP A C 1
ATOM 857 O O . TRP A 1 108 ? -18.266 15.453 13.852 1 93.81 108 TRP A O 1
ATOM 867 N N . ALA A 1 109 ? -18.078 17.219 12.5 1 94.94 109 ALA A N 1
ATOM 868 C CA . ALA A 1 109 ? -17 16.594 11.727 1 94.94 109 ALA A CA 1
ATOM 869 C C . ALA A 1 109 ? -15.773 16.359 12.594 1 94.94 109 ALA A C 1
ATOM 871 O O . ALA A 1 109 ? -15.156 15.289 12.523 1 94.94 109 ALA A O 1
ATOM 872 N N . MET A 1 110 ? -15.453 17.312 13.469 1 93.94 110 MET A N 1
ATOM 873 C CA . MET A 1 110 ? -14.312 17.188 14.375 1 93.94 110 MET A CA 1
ATOM 874 C C . MET A 1 110 ? -14.531 16.062 15.367 1 93.94 110 MET A C 1
ATOM 876 O O . MET A 1 110 ? -13.57 15.469 15.867 1 93.94 110 MET A O 1
ATOM 880 N N . GLY A 1 111 ? -15.789 15.805 15.609 1 92.69 111 GLY A N 1
ATOM 881 C CA . GLY A 1 111 ? -16.156 14.773 16.562 1 92.69 111 GLY A CA 1
ATOM 882 C C . GLY A 1 111 ? -16.375 13.414 15.922 1 92.69 111 GLY A C 1
ATOM 883 O O . GLY A 1 111 ? -16.969 12.523 16.531 1 92.69 111 GLY A O 1
ATOM 884 N N . ASN A 1 112 ? -16.047 13.203 14.664 1 95.12 112 ASN A N 1
ATOM 885 C CA . ASN A 1 112 ? -16.031 11.938 13.953 1 95.12 112 ASN A CA 1
ATOM 886 C C . ASN A 1 112 ? -17.422 11.547 13.461 1 95.12 112 ASN A C 1
ATOM 888 O O . ASN A 1 112 ? -17.672 10.391 13.117 1 95.12 112 ASN A O 1
ATOM 892 N N . GLU A 1 113 ? -18.312 12.461 13.406 1 94.62 113 GLU A N 1
ATOM 893 C CA . GLU A 1 113 ? -19.672 12.125 13 1 94.62 113 GLU A CA 1
ATOM 894 C C . GLU A 1 113 ? -19.719 11.727 11.531 1 94.62 113 GLU A C 1
ATOM 896 O O . GLU A 1 113 ? -20.641 11.008 11.109 1 94.62 113 GLU A O 1
ATOM 901 N N . CYS A 1 114 ? -18.781 12.18 10.773 1 95.81 114 CYS A N 1
ATOM 902 C CA . CYS A 1 114 ? -18.781 11.891 9.344 1 95.81 114 CYS A CA 1
ATOM 903 C C . CYS A 1 114 ? -18.609 10.398 9.094 1 95.81 114 CYS A C 1
ATOM 905 O O . CYS A 1 114 ? -19.078 9.875 8.078 1 95.81 114 CYS A O 1
ATOM 907 N N . ILE A 1 115 ? -17.938 9.664 10.016 1 95.06 115 ILE A N 1
ATOM 908 C CA . ILE A 1 115 ? -17.781 8.219 9.844 1 95.06 115 ILE A CA 1
ATOM 909 C C . ILE A 1 115 ? -18.812 7.488 10.695 1 95.06 115 ILE A C 1
ATOM 911 O O . ILE A 1 115 ? -19.344 6.445 10.297 1 95.06 115 ILE A O 1
ATOM 915 N N . LYS A 1 116 ? -19.156 8.008 11.812 1 93 116 LYS A N 1
ATOM 916 C CA . LYS A 1 116 ? -20.062 7.379 12.766 1 93 116 LYS A CA 1
ATOM 917 C C . LYS A 1 116 ? -21.5 7.434 12.273 1 93 116 LYS A C 1
ATOM 919 O O . LYS A 1 116 ? -22.25 6.461 12.406 1 93 116 LYS A O 1
ATOM 924 N N . ASN A 1 117 ? -21.891 8.594 11.797 1 94.19 117 ASN A N 1
ATOM 925 C CA . ASN A 1 117 ? -23.234 8.852 11.32 1 94.19 117 ASN A CA 1
ATOM 926 C C . ASN A 1 117 ? -23.25 9.367 9.883 1 94.19 117 ASN A C 1
ATOM 928 O O . ASN A 1 117 ? -23.828 10.414 9.602 1 94.19 117 ASN A O 1
ATOM 932 N N . ARG A 1 118 ? -22.609 8.609 9 1 94.69 118 ARG A N 1
ATOM 933 C CA . ARG A 1 118 ? -22.359 9.078 7.637 1 94.69 118 ARG A CA 1
ATOM 934 C C . ARG A 1 118 ? -23.672 9.398 6.93 1 94.69 118 ARG A C 1
ATOM 936 O O . ARG A 1 118 ? -23.781 10.398 6.215 1 94.69 118 ARG A O 1
ATOM 943 N N . ASN A 1 119 ? -24.75 8.562 7.09 1 92.94 119 ASN A N 1
ATOM 944 C CA . ASN A 1 119 ? -26 8.75 6.371 1 92.94 119 ASN A CA 1
ATOM 945 C C . ASN A 1 119 ? -26.625 10.109 6.684 1 92.94 119 ASN A C 1
ATOM 947 O O . ASN A 1 119 ? -27.156 10.773 5.789 1 92.94 119 ASN A O 1
ATOM 951 N N . PHE A 1 120 ? -26.578 10.438 7.914 1 95.25 120 PHE A N 1
ATOM 952 C CA . PHE A 1 120 ? -27.094 11.734 8.328 1 95.25 120 PHE A CA 1
ATOM 953 C C . PHE A 1 120 ? -26.188 12.867 7.855 1 95.25 120 PHE A C 1
ATOM 955 O O . PHE A 1 120 ? -26.672 13.875 7.332 1 95.25 120 PHE A O 1
ATOM 962 N N . MET A 1 121 ? -24.906 12.719 7.945 1 95.44 121 MET A N 1
ATOM 963 C CA . MET A 1 121 ? -23.922 13.773 7.703 1 95.44 121 MET A CA 1
ATOM 964 C C . MET A 1 121 ? -23.844 14.109 6.219 1 95.44 121 MET A C 1
ATOM 966 O O . MET A 1 121 ? -23.609 15.258 5.848 1 95.44 121 MET A O 1
ATOM 970 N N . VAL A 1 122 ? -24.016 13.109 5.34 1 92.38 122 VAL A N 1
ATOM 971 C CA . VAL A 1 122 ? -23.859 13.344 3.906 1 92.38 122 VAL A CA 1
ATOM 972 C C . VAL A 1 122 ? -24.969 14.281 3.422 1 92.38 122 VAL A C 1
ATOM 974 O O . VAL A 1 122 ? -24.766 15.039 2.469 1 92.38 122 VAL A O 1
ATOM 977 N N . HIS A 1 123 ? -26.031 14.297 4.121 1 90.44 123 HIS A N 1
ATOM 978 C CA . HIS A 1 123 ? -27.141 15.148 3.729 1 90.44 123 HIS A CA 1
ATOM 979 C C . HIS A 1 123 ? -27.094 16.484 4.465 1 90.44 123 HIS A C 1
ATOM 981 O O . HIS A 1 123 ? -27.453 17.531 3.9 1 90.44 123 HIS A O 1
ATOM 987 N N . THR A 1 124 ? -26.625 16.422 5.699 1 93.75 124 THR A N 1
ATOM 988 C CA . THR A 1 124 ? -26.688 17.609 6.559 1 93.75 124 THR A CA 1
ATOM 989 C C . THR A 1 124 ? -25.391 18.406 6.484 1 93.75 124 THR A C 1
ATOM 991 O O . THR A 1 124 ? -25.406 19.641 6.547 1 93.75 124 THR A O 1
ATOM 994 N N . CYS A 1 125 ? -24.297 17.734 6.379 1 95.19 125 CYS A N 1
ATOM 995 C CA . CYS A 1 125 ? -23 18.375 6.461 1 95.19 125 CYS A CA 1
ATOM 996 C C . CYS A 1 125 ? -22.094 17.922 5.324 1 95.19 125 CYS A C 1
ATOM 998 O O . CYS A 1 125 ? -20.953 17.484 5.562 1 95.19 125 CYS A O 1
ATOM 1000 N N . PRO A 1 126 ? -22.5 18.062 4.027 1 94.06 126 PRO A N 1
ATOM 1001 C CA . PRO A 1 126 ? -21.688 17.562 2.916 1 94.06 126 PRO A CA 1
ATOM 1002 C C . PRO A 1 126 ? -20.375 18.328 2.771 1 94.06 126 PRO A C 1
ATOM 1004 O O . PRO A 1 126 ? -19.344 17.734 2.398 1 94.06 126 PRO A O 1
ATOM 1007 N N . LEU A 1 127 ? -20.328 19.562 3.09 1 93.12 127 LEU A N 1
ATOM 1008 C CA . LEU A 1 127 ? -19.125 20.359 2.963 1 93.12 127 LEU A CA 1
ATOM 1009 C C . LEU A 1 127 ? -18.109 19.984 4.039 1 93.12 127 LEU A C 1
ATOM 1011 O O . LEU A 1 127 ? -16.938 19.734 3.738 1 93.12 127 LEU A O 1
ATOM 1015 N N . SER A 1 128 ? -18.594 19.891 5.305 1 94.38 128 SER A N 1
ATOM 1016 C CA . SER A 1 128 ? -17.734 19.594 6.434 1 94.38 128 SER A CA 1
ATOM 1017 C C . SER A 1 128 ? -17.188 18.172 6.348 1 94.38 128 SER A C 1
ATOM 1019 O O . SER A 1 128 ? -16.094 17.875 6.859 1 94.38 128 SER A O 1
ATOM 1021 N N . CYS A 1 129 ? -17.875 17.281 5.633 1 94.88 129 CYS A N 1
ATOM 1022 C CA . CYS A 1 129 ? -17.469 15.891 5.52 1 94.88 129 CYS A CA 1
ATOM 1023 C C . CYS A 1 129 ? -16.766 15.641 4.188 1 94.88 129 CYS A C 1
ATOM 1025 O O . CYS A 1 129 ? -16.469 14.492 3.84 1 94.88 129 CYS A O 1
ATOM 1027 N N . HIS A 1 130 ? -16.5 16.641 3.432 1 91.5 130 HIS A N 1
ATOM 1028 C CA . HIS A 1 130 ? -15.75 16.609 2.18 1 91.5 130 HIS A CA 1
ATOM 1029 C C . HIS A 1 130 ? -16.406 15.672 1.17 1 91.5 130 HIS A C 1
ATOM 1031 O O . HIS A 1 130 ? -15.727 14.852 0.541 1 91.5 130 HIS A O 1
ATOM 1037 N N . ILE A 1 131 ? -17.688 15.773 1.07 1 90.75 131 ILE A N 1
ATOM 1038 C CA . ILE A 1 131 ? -18.438 14.906 0.167 1 90.75 131 ILE A CA 1
ATOM 1039 C C . ILE A 1 131 ? -18.812 15.688 -1.094 1 90.75 131 ILE A C 1
ATOM 1041 O O . ILE A 1 131 ? -19.344 15.109 -2.047 1 90.75 131 ILE A O 1
ATOM 1045 N N . CYS A 1 132 ? -18.484 16.969 -1.122 1 88.19 132 CYS A N 1
ATOM 1046 C CA . CYS A 1 132 ? -18.797 17.781 -2.293 1 88.19 132 CYS A CA 1
ATOM 1047 C C . CYS A 1 132 ? -17.859 17.453 -3.451 1 88.19 132 CYS A C 1
ATOM 1049 O O . CYS A 1 132 ? -16.656 17.688 -3.367 1 88.19 132 CYS A O 1
ATOM 1051 N N . PRO A 1 133 ? -18.391 16.906 -4.504 1 83.56 133 PRO A N 1
ATOM 1052 C CA . PRO A 1 133 ? -17.516 16.453 -5.586 1 83.56 133 PRO A CA 1
ATOM 1053 C C . PRO A 1 133 ? -17.016 17.594 -6.469 1 83.56 133 PRO A C 1
ATOM 1055 O O . PRO A 1 133 ? -17.75 18.562 -6.711 1 83.56 133 PRO A O 1
ATOM 1058 N N . SER A 1 134 ? -15.758 17.484 -6.832 1 83.94 134 SER A N 1
ATOM 1059 C CA . SER A 1 134 ? -15.312 18.312 -7.949 1 83.94 134 SER A CA 1
ATOM 1060 C C . SER A 1 134 ? -15.984 17.891 -9.25 1 83.94 134 SER A C 1
ATOM 1062 O O . SER A 1 134 ? -16.531 16.797 -9.352 1 83.94 134 SER A O 1
ATOM 1064 N N . LYS A 1 135 ? -15.969 18.781 -10.234 1 84.25 135 LYS A N 1
ATOM 1065 C CA . LYS A 1 135 ? -16.547 18.453 -11.531 1 84.25 135 LYS A CA 1
ATOM 1066 C C . LYS A 1 135 ? -15.883 17.203 -12.125 1 84.25 135 LYS A C 1
ATOM 1068 O O . LYS A 1 135 ? -16.562 16.328 -12.656 1 84.25 135 LYS A O 1
ATOM 1073 N N . GLU A 1 136 ? -14.648 17.141 -11.93 1 87.31 136 GLU A N 1
ATOM 1074 C CA . GLU A 1 136 ? -13.883 16.016 -12.461 1 87.31 136 GLU A CA 1
ATOM 1075 C C . GLU A 1 136 ? -14.289 14.703 -11.781 1 87.31 136 GLU A C 1
ATOM 1077 O O . GLU A 1 136 ? -14.547 13.703 -12.445 1 87.31 136 GLU A O 1
ATOM 1082 N N . LEU A 1 137 ? -14.352 14.672 -10.508 1 89.81 137 LEU A N 1
ATOM 1083 C CA . LEU A 1 137 ? -14.711 13.477 -9.758 1 89.81 137 LEU A CA 1
ATOM 1084 C C . LEU A 1 137 ? -16.141 13.031 -10.07 1 89.81 137 LEU A C 1
ATOM 1086 O O . LEU A 1 137 ? -16.406 11.836 -10.203 1 89.81 137 LEU A O 1
ATOM 1090 N N . GLY A 1 138 ? -17 14.023 -10.203 1 89.38 138 GLY A N 1
ATOM 1091 C CA . GLY A 1 138 ? -18.375 13.695 -10.562 1 89.38 138 GLY A CA 1
ATOM 1092 C C . GLY A 1 138 ? -18.484 12.945 -11.875 1 89.38 138 GLY A C 1
ATOM 1093 O O . GLY A 1 138 ? -19.203 11.953 -11.977 1 89.38 138 GLY A O 1
ATOM 1094 N N . HIS A 1 139 ? -17.75 13.375 -12.836 1 91.31 139 HIS A N 1
ATOM 1095 C CA . HIS A 1 139 ? -17.766 12.742 -14.148 1 91.31 139 HIS A CA 1
ATOM 1096 C C . HIS A 1 139 ? -17.172 11.336 -14.086 1 91.31 139 HIS A C 1
ATOM 1098 O O . HIS A 1 139 ? -17.688 10.414 -14.734 1 91.31 139 HIS A O 1
ATOM 1104 N N . LEU A 1 140 ? -16.125 11.242 -13.352 1 94.31 140 LEU A N 1
ATOM 1105 C CA . LEU A 1 140 ? -15.469 9.945 -13.234 1 94.31 140 LEU A CA 1
ATOM 1106 C C . LEU A 1 140 ? -16.391 8.93 -12.547 1 94.31 140 LEU A C 1
ATOM 1108 O O . LEU A 1 140 ? -16.422 7.766 -12.938 1 94.31 140 LEU A O 1
ATOM 1112 N N . VAL A 1 141 ? -17.078 9.398 -11.539 1 95 141 VAL A N 1
ATOM 1113 C CA . VAL A 1 141 ? -17.969 8.508 -10.805 1 95 141 VAL A CA 1
ATOM 1114 C C . VAL A 1 141 ? -19.125 8.078 -11.703 1 95 141 VAL A C 1
ATOM 1116 O O . VAL A 1 141 ? -19.531 6.91 -11.688 1 95 141 VAL A O 1
ATOM 1119 N N . GLU A 1 142 ? -19.641 8.984 -12.484 1 93.31 142 GLU A N 1
ATOM 1120 C CA . GLU A 1 142 ? -20.719 8.664 -13.414 1 93.31 142 GLU A CA 1
ATOM 1121 C C . GLU A 1 142 ? -20.266 7.617 -14.438 1 93.31 142 GLU A C 1
ATOM 1123 O O . GLU A 1 142 ? -21 6.66 -14.711 1 93.31 142 GLU A O 1
ATOM 1128 N N . ARG A 1 143 ? -19.141 7.844 -14.953 1 95.12 143 ARG A N 1
ATOM 1129 C CA . ARG A 1 143 ? -18.594 6.898 -15.914 1 95.12 143 ARG A CA 1
ATOM 1130 C C . ARG A 1 143 ? -18.391 5.527 -15.281 1 95.12 143 ARG A C 1
ATOM 1132 O O . ARG A 1 143 ? -18.688 4.5 -15.898 1 95.12 143 ARG A O 1
ATOM 1139 N N . LEU A 1 144 ? -17.828 5.531 -14.102 1 96.75 144 LEU A N 1
ATOM 1140 C CA . LEU A 1 144 ? -17.562 4.289 -13.383 1 96.75 144 LEU A CA 1
ATOM 1141 C C . LEU A 1 144 ? -18.859 3.516 -13.148 1 96.75 144 LEU A C 1
ATOM 1143 O O . LEU A 1 144 ? -18.891 2.295 -13.312 1 96.75 144 LEU A O 1
ATOM 1147 N N . GLN A 1 145 ? -19.891 4.227 -12.797 1 93.38 145 GLN A N 1
ATOM 1148 C CA . GLN A 1 145 ? -21.156 3.576 -12.516 1 93.38 145 GLN A CA 1
ATOM 1149 C C . GLN A 1 145 ? -21.766 2.969 -13.781 1 93.38 145 GLN A C 1
ATOM 1151 O O . GLN A 1 145 ? -22.375 1.899 -13.734 1 93.38 145 GLN A O 1
ATOM 1156 N N . LYS A 1 146 ? -21.578 3.6 -14.867 1 93 146 LYS A N 1
ATOM 1157 C CA . LYS A 1 146 ? -22.062 3.068 -16.141 1 93 146 LYS A CA 1
ATOM 1158 C C . LYS A 1 146 ? -21.328 1.777 -16.5 1 93 146 LYS A C 1
ATOM 1160 O O . LYS A 1 146 ? -21.953 0.796 -16.906 1 93 146 LYS A O 1
ATOM 1165 N N . VAL A 1 147 ? -20.062 1.755 -16.297 1 94.38 147 VAL A N 1
ATOM 1166 C CA . VAL A 1 147 ? -19.266 0.584 -16.625 1 94.38 147 VAL A CA 1
ATOM 1167 C C . VAL A 1 147 ? -19.562 -0.551 -15.656 1 94.38 147 VAL A C 1
ATOM 1169 O O . VAL A 1 147 ? -19.594 -1.721 -16.047 1 94.38 147 VAL A O 1
ATOM 1172 N N . ALA A 1 148 ? -19.75 -0.179 -14.414 1 93.94 148 ALA A N 1
ATOM 1173 C CA . ALA A 1 148 ? -20.016 -1.168 -13.375 1 93.94 148 ALA A CA 1
ATOM 1174 C C . ALA A 1 148 ? -21.25 -2.002 -13.695 1 93.94 148 ALA A C 1
ATOM 1176 O O . ALA A 1 148 ? -21.328 -3.178 -13.336 1 93.94 148 ALA A O 1
ATOM 1177 N N . SER A 1 149 ? -22.156 -1.427 -14.422 1 89.62 149 SER A N 1
ATOM 1178 C CA . SER A 1 149 ? -23.391 -2.115 -14.75 1 89.62 149 SER A CA 1
ATOM 1179 C C . SER A 1 149 ? -23.188 -3.125 -15.875 1 89.62 149 SER A C 1
ATOM 1181 O O . SER A 1 149 ? -24.016 -4.02 -16.078 1 89.62 149 SER A O 1
ATOM 1183 N N . THR A 1 150 ? -22.031 -3.123 -16.531 1 88 150 THR A N 1
ATOM 1184 C CA . THR A 1 150 ? -21.812 -3.98 -17.688 1 88 150 THR A CA 1
ATOM 1185 C C . THR A 1 150 ? -20.781 -5.059 -17.375 1 88 150 THR A C 1
ATOM 1187 O O . THR A 1 150 ? -20.625 -6.016 -18.125 1 88 150 THR A O 1
ATOM 1190 N N . VAL A 1 151 ? -20.109 -4.914 -16.297 1 89.69 151 VAL A N 1
ATOM 1191 C CA . VAL A 1 151 ? -19.031 -5.844 -15.945 1 89.69 151 VAL A CA 1
ATOM 1192 C C . VAL A 1 151 ? -19.547 -6.891 -14.961 1 89.69 151 VAL A C 1
ATOM 1194 O O . VAL A 1 151 ? -20.281 -6.559 -14.016 1 89.69 151 VAL A O 1
ATOM 1197 N N . VAL A 1 152 ? -19.219 -8.133 -15.258 1 87.44 152 VAL A N 1
ATOM 1198 C CA . VAL A 1 152 ? -19.562 -9.188 -14.312 1 87.44 152 VAL A CA 1
ATOM 1199 C C . VAL A 1 152 ? -18.594 -9.156 -13.125 1 87.44 152 VAL A C 1
ATOM 1201 O O . VAL A 1 152 ? -17.391 -9.367 -13.289 1 87.44 152 VAL A O 1
ATOM 1204 N N . MET A 1 153 ? -19.172 -8.961 -11.984 1 92.31 153 MET A N 1
ATOM 1205 C CA . MET A 1 153 ? -18.344 -8.82 -10.789 1 92.31 153 MET A CA 1
ATOM 1206 C C . MET A 1 153 ? -17.984 -10.188 -10.211 1 92.31 153 MET A C 1
ATOM 1208 O O . MET A 1 153 ? -18.812 -11.102 -10.219 1 92.31 153 MET A O 1
ATOM 1212 N N . PRO A 1 154 ? -16.766 -10.258 -9.719 1 93 154 PRO A N 1
ATOM 1213 C CA . PRO A 1 154 ? -16.375 -11.523 -9.086 1 93 154 PRO A CA 1
ATOM 1214 C C . PRO A 1 154 ? -17.094 -11.75 -7.754 1 93 154 PRO A C 1
ATOM 1216 O O . PRO A 1 154 ? -17.516 -10.797 -7.102 1 93 154 PRO A O 1
ATOM 1219 N N . THR A 1 155 ? -17.203 -13 -7.41 1 91.81 155 THR A N 1
ATOM 1220 C CA . THR A 1 155 ? -17.875 -13.406 -6.184 1 91.81 155 THR A CA 1
ATOM 1221 C C . THR A 1 155 ? -16.875 -14 -5.191 1 91.81 155 THR A C 1
ATOM 1223 O O . THR A 1 155 ? -15.688 -14.109 -5.488 1 91.81 155 THR A O 1
ATOM 1226 N N . GLU A 1 156 ? -17.422 -14.398 -4.102 1 89.75 156 GLU A N 1
ATOM 1227 C CA . GLU A 1 156 ? -16.594 -15.047 -3.088 1 89.75 156 GLU A CA 1
ATOM 1228 C C . GLU A 1 156 ? -16.031 -16.375 -3.594 1 89.75 156 GLU A C 1
ATOM 1230 O O . GLU A 1 156 ? -14.922 -16.766 -3.232 1 89.75 156 GLU A O 1
ATOM 1235 N N . SER A 1 157 ? -16.75 -17.016 -4.363 1 88.25 157 SER A N 1
ATOM 1236 C CA . SER A 1 157 ? -16.281 -18.266 -4.957 1 88.25 157 SER A CA 1
ATOM 1237 C C . SER A 1 157 ? -15.094 -18.016 -5.891 1 88.25 157 SER A C 1
ATOM 1239 O O . SER A 1 157 ? -14.172 -18.828 -5.961 1 88.25 157 SER A O 1
ATOM 1241 N N . ASP A 1 158 ? -15.164 -16.906 -6.617 1 89.44 158 ASP A N 1
ATOM 1242 C CA . ASP A 1 158 ? -14.047 -16.531 -7.477 1 89.44 158 ASP A CA 1
ATOM 1243 C C . ASP A 1 158 ? -12.797 -16.234 -6.652 1 89.44 158 ASP A C 1
ATOM 1245 O O . ASP A 1 158 ? -11.688 -16.578 -7.047 1 89.44 158 ASP A O 1
ATOM 1249 N N . LEU A 1 159 ? -13.023 -15.57 -5.562 1 92.81 159 LEU A N 1
ATOM 1250 C CA . LEU A 1 159 ? -11.898 -15.258 -4.688 1 92.81 159 LEU A CA 1
ATOM 1251 C C . LEU A 1 159 ? -11.297 -16.531 -4.109 1 92.81 159 LEU A C 1
ATOM 1253 O O . LEU A 1 159 ? -10.07 -16.672 -4.051 1 92.81 159 LEU A O 1
ATOM 1257 N N . ARG A 1 160 ? -12.148 -17.422 -3.713 1 90.25 160 ARG A N 1
ATOM 1258 C CA . ARG A 1 160 ? -11.672 -18.703 -3.225 1 90.25 160 ARG A CA 1
ATOM 1259 C C . ARG A 1 160 ? -10.891 -19.453 -4.305 1 90.25 160 ARG A C 1
ATOM 1261 O O . ARG A 1 160 ? -9.828 -20.016 -4.031 1 90.25 160 ARG A O 1
ATOM 1268 N N . GLY A 1 161 ? -11.43 -19.422 -5.512 1 88.75 161 GLY A N 1
ATOM 1269 C CA . GLY A 1 161 ? -10.742 -20.062 -6.621 1 88.75 161 GLY A CA 1
ATOM 1270 C C . GLY A 1 161 ? -9.375 -19.469 -6.895 1 88.75 161 GLY A C 1
ATOM 1271 O O . GLY A 1 161 ? -8.398 -20.188 -7.098 1 88.75 161 GLY A O 1
ATOM 1272 N N . ALA A 1 162 ? -9.297 -18.156 -6.91 1 92.25 162 ALA A N 1
ATOM 1273 C CA . ALA A 1 162 ? -8.031 -17.469 -7.145 1 92.25 162 ALA A CA 1
ATOM 1274 C C . ALA A 1 162 ? -7.035 -17.766 -6.023 1 92.25 162 ALA A C 1
ATOM 1276 O O . ALA A 1 162 ? -5.832 -17.875 -6.273 1 92.25 162 ALA A O 1
ATOM 1277 N N . THR A 1 163 ? -7.547 -17.844 -4.793 1 94 163 THR A N 1
ATOM 1278 C CA . THR A 1 163 ? -6.711 -18.172 -3.643 1 94 163 THR A CA 1
ATOM 1279 C C . THR A 1 163 ? -6.113 -19.562 -3.785 1 94 163 THR A C 1
ATOM 1281 O O . THR A 1 163 ? -4.906 -19.75 -3.615 1 94 163 THR A O 1
ATOM 1284 N N . LEU A 1 164 ? -6.93 -20.484 -4.141 1 91.19 164 LEU A N 1
ATOM 1285 C CA . LEU A 1 164 ? -6.496 -21.875 -4.254 1 91.19 164 LEU A CA 1
ATOM 1286 C C . LEU A 1 164 ? -5.594 -22.062 -5.465 1 91.19 164 LEU A C 1
ATOM 1288 O O . LEU A 1 164 ? -4.754 -22.969 -5.484 1 91.19 164 LEU A O 1
ATOM 1292 N N . ALA A 1 165 ? -5.777 -21.203 -6.445 1 90.62 165 ALA A N 1
ATOM 1293 C CA . ALA A 1 165 ? -4.879 -21.25 -7.594 1 90.62 165 ALA A CA 1
ATOM 1294 C C . ALA A 1 165 ? -3.43 -21.031 -7.168 1 90.62 165 ALA A C 1
ATOM 1296 O O . ALA A 1 165 ? -2.51 -21.625 -7.734 1 90.62 165 ALA A O 1
ATOM 1297 N N . LEU A 1 166 ? -3.18 -20.234 -6.168 1 94.44 166 LEU A N 1
ATOM 1298 C CA . LEU A 1 166 ? -1.826 -19.984 -5.691 1 94.44 166 LEU A CA 1
ATOM 1299 C C . LEU A 1 166 ? -1.235 -21.234 -5.047 1 94.44 166 LEU A C 1
ATOM 1301 O O . LEU A 1 166 ? -0.068 -21.562 -5.273 1 94.44 166 LEU A O 1
ATOM 1305 N N . THR A 1 167 ? -2.035 -21.938 -4.297 1 93.31 167 THR A N 1
ATOM 1306 C CA . THR A 1 167 ? -1.533 -23.156 -3.65 1 93.31 167 THR A CA 1
ATOM 1307 C C . THR A 1 167 ? -1.296 -24.25 -4.676 1 93.31 167 THR A C 1
ATOM 1309 O O . THR A 1 167 ? -0.379 -25.062 -4.523 1 93.31 167 THR A O 1
ATOM 1312 N N . ARG A 1 168 ? -2.109 -24.266 -5.68 1 89.62 168 ARG A N 1
ATOM 1313 C CA . ARG A 1 168 ? -1.892 -25.234 -6.754 1 89.62 168 ARG A CA 1
ATOM 1314 C C . ARG A 1 168 ? -0.568 -24.984 -7.465 1 89.62 168 ARG A C 1
ATOM 1316 O O . ARG A 1 168 ? 0.174 -25.906 -7.77 1 89.62 168 ARG A O 1
ATOM 1323 N N . LEU A 1 169 ? -0.349 -23.719 -7.754 1 92.75 169 LEU A N 1
ATOM 1324 C CA . LEU A 1 169 ? 0.926 -23.359 -8.367 1 92.75 169 LEU A CA 1
ATOM 1325 C C . LEU A 1 169 ? 2.09 -23.734 -7.449 1 92.75 169 LEU A C 1
ATOM 1327 O O . LEU A 1 169 ? 3.129 -24.203 -7.922 1 92.75 169 LEU A O 1
ATOM 1331 N N . GLN A 1 170 ? 1.868 -23.5 -6.18 1 94.69 170 GLN A N 1
ATOM 1332 C CA . GLN A 1 170 ? 2.881 -23.875 -5.203 1 94.69 170 GLN A CA 1
ATOM 1333 C C . GLN A 1 170 ? 3.191 -25.375 -5.289 1 94.69 170 GLN A C 1
ATOM 1335 O O . GLN A 1 170 ? 4.359 -25.766 -5.352 1 94.69 170 GLN A O 1
ATOM 1340 N N . MET A 1 171 ? 2.195 -26.156 -5.348 1 91.75 171 MET A N 1
ATOM 1341 C CA . MET A 1 171 ? 2.324 -27.609 -5.34 1 91.75 171 MET A CA 1
ATOM 1342 C C . MET A 1 171 ? 2.986 -28.109 -6.621 1 91.75 171 MET A C 1
ATOM 1344 O O . MET A 1 171 ? 3.92 -28.906 -6.57 1 91.75 171 MET A O 1
ATOM 1348 N N . ILE A 1 172 ? 2.574 -27.594 -7.691 1 90.12 172 ILE A N 1
ATOM 1349 C CA . ILE A 1 172 ? 3.004 -28.125 -8.984 1 90.12 172 ILE A CA 1
ATOM 1350 C C . ILE A 1 172 ? 4.418 -27.625 -9.289 1 90.12 172 ILE A C 1
ATOM 1352 O O . ILE A 1 172 ? 5.262 -28.406 -9.75 1 90.12 172 ILE A O 1
ATOM 1356 N N . TYR A 1 173 ? 4.703 -26.438 -9 1 93.31 173 TYR A N 1
ATOM 1357 C CA . TYR A 1 173 ? 5.977 -25.859 -9.43 1 93.31 173 TYR A CA 1
ATOM 1358 C C . TYR A 1 173 ? 6.949 -25.766 -8.258 1 93.31 173 TYR A C 1
ATOM 1360 O O . TYR A 1 173 ? 8.055 -25.25 -8.406 1 93.31 173 TYR A O 1
ATOM 1368 N N . ARG A 1 174 ? 6.555 -26.219 -7.074 1 93.5 174 ARG A N 1
ATOM 1369 C CA . ARG A 1 174 ? 7.402 -26.203 -5.887 1 93.5 174 ARG A CA 1
ATOM 1370 C C . ARG A 1 174 ? 7.93 -24.797 -5.602 1 93.5 174 ARG A C 1
ATOM 1372 O O . ARG A 1 174 ? 9.141 -24.594 -5.523 1 93.5 174 ARG A O 1
ATOM 1379 N N . ILE A 1 175 ? 7.027 -23.953 -5.395 1 95.94 175 ILE A N 1
ATOM 1380 C CA . ILE A 1 175 ? 7.34 -22.547 -5.109 1 95.94 175 ILE A CA 1
ATOM 1381 C C . ILE A 1 175 ? 7.215 -22.281 -3.611 1 95.94 175 ILE A C 1
ATOM 1383 O O . ILE A 1 175 ? 6.152 -22.5 -3.025 1 95.94 175 ILE A O 1
ATOM 1387 N N . PRO A 1 176 ? 8.32 -21.859 -2.982 1 96.38 176 PRO A N 1
ATOM 1388 C CA . PRO A 1 176 ? 8.219 -21.562 -1.554 1 96.38 176 PRO A CA 1
ATOM 1389 C C . PRO A 1 176 ? 7.23 -20.438 -1.258 1 96.38 176 PRO A C 1
ATOM 1391 O O . PRO A 1 176 ? 7.031 -19.547 -2.092 1 96.38 176 PRO A O 1
ATOM 1394 N N . VAL A 1 177 ? 6.648 -20.469 -0.033 1 97.62 177 VAL A N 1
ATOM 1395 C CA . VAL A 1 177 ? 5.691 -19.453 0.392 1 97.62 177 VAL A CA 1
ATOM 1396 C C . VAL A 1 177 ? 6.324 -18.062 0.274 1 97.62 177 VAL A C 1
ATOM 1398 O O . VAL A 1 177 ? 5.664 -17.109 -0.141 1 97.62 177 VAL A O 1
ATOM 1401 N N . GLY A 1 178 ? 7.586 -17.953 0.599 1 97.38 178 GLY A N 1
ATOM 1402 C CA . GLY A 1 178 ? 8.289 -16.688 0.551 1 97.38 178 GLY A CA 1
ATOM 1403 C C . GLY A 1 178 ? 8.281 -16.047 -0.829 1 97.38 178 GLY A C 1
ATOM 1404 O O . GLY A 1 178 ? 8.266 -14.828 -0.956 1 97.38 178 GLY A O 1
ATOM 1405 N N . SER A 1 179 ? 8.289 -16.844 -1.837 1 97.25 179 SER A N 1
ATOM 1406 C CA . SER A 1 179 ? 8.266 -16.344 -3.205 1 97.25 179 SER A CA 1
ATOM 1407 C C . SER A 1 179 ? 6.934 -15.664 -3.521 1 97.25 179 SER A C 1
ATOM 1409 O O . SER A 1 179 ? 6.898 -14.617 -4.172 1 97.25 179 SER A O 1
ATOM 1411 N N . PHE A 1 180 ? 5.859 -16.297 -3.061 1 97.75 180 PHE A N 1
ATOM 1412 C CA . PHE A 1 180 ? 4.551 -15.672 -3.242 1 97.75 180 PHE A CA 1
ATOM 1413 C C . PHE A 1 180 ? 4.461 -14.359 -2.465 1 97.75 180 PHE A C 1
ATOM 1415 O O . PHE A 1 180 ? 3.969 -13.359 -2.984 1 97.75 180 PHE A O 1
ATOM 1422 N N . MET A 1 181 ? 4.957 -14.398 -1.252 1 97.75 181 MET A N 1
ATOM 1423 C CA . MET A 1 181 ? 4.887 -13.227 -0.385 1 97.75 181 MET A CA 1
ATOM 1424 C C . MET A 1 181 ? 5.707 -12.078 -0.958 1 97.75 181 MET A C 1
ATOM 1426 O O . MET A 1 181 ? 5.324 -10.906 -0.83 1 97.75 181 MET A O 1
ATOM 1430 N N . ALA A 1 182 ? 6.812 -12.375 -1.61 1 96.88 182 ALA A N 1
ATOM 1431 C CA . ALA A 1 182 ? 7.707 -11.375 -2.184 1 96.88 182 ALA A CA 1
ATOM 1432 C C . ALA A 1 182 ? 7.234 -10.945 -3.57 1 96.88 182 ALA A C 1
ATOM 1434 O O . ALA A 1 182 ? 7.738 -9.969 -4.129 1 96.88 182 ALA A O 1
ATOM 1435 N N . GLY A 1 183 ? 6.242 -11.586 -4.094 1 96.75 183 GLY A N 1
ATOM 1436 C CA . GLY A 1 183 ? 5.828 -11.328 -5.461 1 96.75 183 GLY A CA 1
ATOM 1437 C C . GLY A 1 183 ? 6.863 -11.75 -6.488 1 96.75 183 GLY A C 1
ATOM 1438 O O . GLY A 1 183 ? 7.035 -11.086 -7.516 1 96.75 183 GLY A O 1
ATOM 1439 N N . HIS A 1 184 ? 7.551 -12.789 -6.129 1 96.25 184 HIS A N 1
ATOM 1440 C CA . HIS A 1 184 ? 8.594 -13.273 -7.027 1 96.25 184 HIS A CA 1
ATOM 1441 C C . HIS A 1 184 ? 8.234 -14.641 -7.605 1 96.25 184 HIS A C 1
ATOM 1443 O O . HIS A 1 184 ? 8.406 -15.664 -6.941 1 96.25 184 HIS A O 1
ATOM 1449 N N . LEU A 1 185 ? 7.84 -14.633 -8.828 1 94.81 185 LEU A N 1
ATOM 1450 C CA . LEU A 1 185 ? 7.531 -15.859 -9.555 1 94.81 185 LEU A CA 1
ATOM 1451 C C . LEU A 1 185 ? 8.398 -15.992 -10.805 1 94.81 185 LEU A C 1
ATOM 1453 O O . LEU A 1 185 ? 8.414 -15.094 -11.648 1 94.81 185 LEU A O 1
ATOM 1457 N N . ALA A 1 186 ? 9.062 -17.094 -10.867 1 90.19 186 ALA A N 1
ATOM 1458 C CA . ALA A 1 186 ? 10.008 -17.328 -11.953 1 90.19 186 ALA A CA 1
ATOM 1459 C C . ALA A 1 186 ? 11.016 -16.188 -12.055 1 90.19 186 ALA A C 1
ATOM 1461 O O . ALA A 1 186 ? 11.688 -15.852 -11.07 1 90.19 186 ALA A O 1
ATOM 1462 N N . ASN A 1 187 ? 11.055 -15.422 -13.031 1 83.25 187 ASN A N 1
ATOM 1463 C CA . ASN A 1 187 ? 12.031 -14.344 -13.164 1 83.25 187 ASN A CA 1
ATOM 1464 C C . ASN A 1 187 ? 11.367 -12.977 -13.117 1 83.25 187 ASN A C 1
ATOM 1466 O O . ASN A 1 187 ? 11.93 -11.984 -13.594 1 83.25 187 ASN A O 1
ATOM 1470 N N . ASN A 1 188 ? 10.273 -13.031 -12.492 1 90.12 188 ASN A N 1
ATOM 1471 C CA . ASN A 1 188 ? 9.516 -11.781 -12.391 1 90.12 188 ASN A CA 1
ATOM 1472 C C . ASN A 1 188 ? 9.297 -11.383 -10.938 1 90.12 188 ASN A C 1
ATOM 1474 O O . ASN A 1 188 ? 8.977 -12.227 -10.094 1 90.12 188 ASN A O 1
ATOM 1478 N N . THR A 1 189 ? 9.586 -10.133 -10.664 1 93.81 189 THR A N 1
ATOM 1479 C CA . THR A 1 189 ? 9.336 -9.594 -9.328 1 93.81 189 THR A CA 1
ATOM 1480 C C . THR A 1 189 ? 8.352 -8.422 -9.406 1 93.81 189 THR A C 1
ATOM 1482 O O . THR A 1 189 ? 8.594 -7.453 -10.125 1 93.81 189 THR A O 1
ATOM 1485 N N . THR A 1 190 ? 7.262 -8.555 -8.656 1 96.19 190 THR A N 1
ATOM 1486 C CA . THR A 1 190 ? 6.23 -7.523 -8.656 1 96.19 190 THR A CA 1
ATOM 1487 C C . THR A 1 190 ? 6.449 -6.531 -7.52 1 96.19 190 THR A C 1
ATOM 1489 O O . THR A 1 190 ? 7.168 -6.828 -6.562 1 96.19 190 THR A O 1
ATOM 1492 N N . SER A 1 191 ? 5.871 -5.332 -7.672 1 95.31 191 SER A N 1
ATOM 1493 C CA . SER A 1 191 ? 5.785 -4.383 -6.566 1 95.31 191 SER A CA 1
ATOM 1494 C C . SER A 1 191 ? 4.734 -4.809 -5.547 1 95.31 191 SER A C 1
ATOM 1496 O O . SER A 1 191 ? 4.844 -4.484 -4.363 1 95.31 191 SER A O 1
ATOM 1498 N N . LEU A 1 192 ? 3.758 -5.488 -6.008 1 96.62 192 LEU A N 1
ATOM 1499 C CA . LEU A 1 192 ? 2.73 -6.031 -5.125 1 96.62 192 LEU A CA 1
ATOM 1500 C C . LEU A 1 192 ? 3.301 -7.137 -4.246 1 96.62 192 LEU A C 1
ATOM 1502 O O . LEU A 1 192 ? 3.906 -8.086 -4.75 1 96.62 192 LEU A O 1
ATOM 1506 N N . LYS A 1 193 ? 3.252 -6.965 -2.965 1 97 193 LYS A N 1
ATOM 1507 C CA . LYS A 1 193 ? 3.6 -7.977 -1.972 1 97 193 LYS A CA 1
ATOM 1508 C C . LYS A 1 193 ? 2.363 -8.453 -1.216 1 97 193 LYS A C 1
ATOM 1510 O O . LYS A 1 193 ? 1.448 -7.668 -0.954 1 97 193 LYS A O 1
ATOM 1515 N N . LEU A 1 194 ? 2.332 -9.711 -0.974 1 96.56 194 LEU A N 1
ATOM 1516 C CA . LEU A 1 194 ? 1.251 -10.203 -0.126 1 96.56 194 LEU A CA 1
ATOM 1517 C C . LEU A 1 194 ? 1.518 -9.875 1.339 1 96.56 194 LEU A C 1
ATOM 1519 O O . LEU A 1 194 ? 2.672 -9.711 1.743 1 96.56 194 LEU A O 1
ATOM 1523 N N . ASN A 1 195 ? 0.445 -9.695 2.049 1 93.12 195 ASN A N 1
ATOM 1524 C CA . ASN A 1 195 ? 0.576 -9.359 3.463 1 93.12 195 ASN A CA 1
ATOM 1525 C C . ASN A 1 195 ? 0.048 -10.477 4.359 1 93.12 195 ASN A C 1
ATOM 1527 O O . ASN A 1 195 ? -0.243 -11.578 3.881 1 93.12 195 ASN A O 1
ATOM 1531 N N . LEU A 1 196 ? 0.049 -10.227 5.668 1 91.44 196 LEU A N 1
ATOM 1532 C CA . LEU A 1 196 ? -0.345 -11.234 6.641 1 91.44 196 LEU A CA 1
ATOM 1533 C C . LEU A 1 196 ? -1.783 -11.68 6.406 1 91.44 196 LEU A C 1
ATOM 1535 O O . LEU A 1 196 ? -2.1 -12.867 6.543 1 91.44 196 LEU A O 1
ATOM 1539 N N . GLU A 1 197 ? -2.658 -10.742 6.07 1 89.75 197 GLU A N 1
ATOM 1540 C CA . GLU A 1 197 ? -4.047 -11.094 5.781 1 89.75 197 GLU A CA 1
ATOM 1541 C C . GLU A 1 197 ? -4.141 -12.055 4.605 1 89.75 197 GLU A C 1
ATOM 1543 O O . GLU A 1 197 ? -4.941 -12.992 4.625 1 89.75 197 GLU A O 1
ATOM 1548 N N . ASP A 1 198 ? -3.361 -11.797 3.602 1 94.25 198 ASP A N 1
ATOM 1549 C CA . ASP A 1 198 ? -3.324 -12.68 2.443 1 94.25 198 ASP A CA 1
ATOM 1550 C C . ASP A 1 198 ? -2.801 -14.062 2.826 1 94.25 198 ASP A C 1
ATOM 1552 O O . ASP A 1 198 ? -3.35 -15.086 2.4 1 94.25 198 ASP A O 1
ATOM 1556 N N . CYS A 1 199 ? -1.693 -14.055 3.586 1 96.19 199 CYS A N 1
ATOM 1557 C CA . CYS A 1 199 ? -1.102 -15.305 4.051 1 96.19 199 CYS A CA 1
ATOM 1558 C C . CYS A 1 199 ? -2.137 -16.172 4.762 1 96.19 199 CYS A C 1
ATOM 1560 O O . CYS A 1 199 ? -2.271 -17.359 4.465 1 96.19 199 CYS A O 1
ATOM 1562 N N . LEU A 1 200 ? -2.871 -15.562 5.637 1 93.69 200 LEU A N 1
ATOM 1563 C CA . LEU A 1 200 ? -3.873 -16.281 6.418 1 93.69 200 LEU A CA 1
ATOM 1564 C C . LEU A 1 200 ? -5.004 -16.781 5.523 1 93.69 200 LEU A C 1
ATOM 1566 O O . LEU A 1 200 ? -5.523 -17.875 5.727 1 93.69 200 LEU A O 1
ATOM 1570 N N . ARG A 1 201 ? -5.371 -15.961 4.594 1 93.38 201 ARG A N 1
ATOM 1571 C CA . ARG A 1 201 ? -6.434 -16.359 3.676 1 93.38 201 ARG A CA 1
ATOM 1572 C C . ARG A 1 201 ? -6.039 -17.609 2.891 1 93.38 201 ARG A C 1
ATOM 1574 O O . ARG A 1 201 ? -6.844 -18.516 2.719 1 93.38 201 ARG A O 1
ATOM 1581 N N . ILE A 1 202 ? -4.855 -17.625 2.385 1 96.12 202 ILE A N 1
ATOM 1582 C CA . ILE A 1 202 ? -4.375 -18.766 1.604 1 96.12 202 ILE A CA 1
ATOM 1583 C C . ILE A 1 202 ? -4.281 -20 2.494 1 96.12 202 ILE A C 1
ATOM 1585 O O . ILE A 1 202 ? -4.703 -21.094 2.1 1 96.12 202 ILE A O 1
ATOM 1589 N N . ALA A 1 203 ? -3.771 -19.844 3.734 1 96.31 203 ALA A N 1
ATOM 1590 C CA . ALA A 1 203 ? -3.65 -20.953 4.68 1 96.31 203 ALA A CA 1
ATOM 1591 C C . ALA A 1 203 ? -5.016 -21.547 5 1 96.31 203 ALA A C 1
ATOM 1593 O O . ALA A 1 203 ? -5.184 -22.766 4.98 1 96.31 203 ALA A O 1
ATOM 1594 N N . LYS A 1 204 ? -5.922 -20.703 5.258 1 93.44 204 LYS A N 1
ATOM 1595 C CA . LYS A 1 204 ? -7.258 -21.156 5.637 1 93.44 204 LYS A CA 1
ATOM 1596 C C . LYS A 1 204 ? -7.969 -21.828 4.461 1 93.44 204 LYS A C 1
ATOM 1598 O O . LYS A 1 204 ? -8.656 -22.828 4.633 1 93.44 204 LYS A O 1
ATOM 1603 N N . ALA A 1 205 ? -7.887 -21.188 3.287 1 93.06 205 ALA A N 1
ATOM 1604 C CA . ALA A 1 205 ? -8.492 -21.797 2.102 1 93.06 205 ALA A CA 1
ATOM 1605 C C . ALA A 1 205 ? -7.93 -23.188 1.834 1 93.06 205 ALA A C 1
ATOM 1607 O O . ALA A 1 205 ? -8.664 -24.094 1.463 1 93.06 205 ALA A O 1
ATOM 1608 N N . SER A 1 206 ? -6.641 -23.328 1.955 1 94.31 206 SER A N 1
ATOM 1609 C CA . SER A 1 206 ? -6 -24.625 1.771 1 94.31 206 SER A CA 1
ATOM 1610 C C . SER A 1 206 ? -6.52 -25.656 2.781 1 94.31 206 SER A C 1
ATOM 1612 O O . SER A 1 206 ? -6.734 -26.812 2.441 1 94.31 206 SER A O 1
ATOM 1614 N N . TYR A 1 207 ? -6.703 -25.203 3.988 1 94.94 207 TYR A N 1
ATOM 1615 C CA . TYR A 1 207 ? -7.223 -26.078 5.039 1 94.94 207 TYR A CA 1
ATOM 1616 C C . TYR A 1 207 ? -8.641 -26.531 4.715 1 94.94 207 TYR A C 1
ATOM 1618 O O . TYR A 1 207 ? -8.969 -27.719 4.863 1 94.94 207 TYR A O 1
ATOM 1626 N N . GLU A 1 208 ? -9.43 -25.641 4.254 1 91.75 208 GLU A N 1
ATOM 1627 C CA . GLU A 1 208 ? -10.82 -25.953 3.939 1 91.75 208 GLU A CA 1
ATOM 1628 C C . GLU A 1 208 ? -10.922 -26.969 2.812 1 91.75 208 GLU A C 1
ATOM 1630 O O . GLU A 1 208 ? -11.883 -27.734 2.752 1 91.75 208 GLU A O 1
ATOM 1635 N N . GLU A 1 209 ? -9.961 -26.969 1.968 1 91.38 209 GLU A N 1
ATOM 1636 C CA . GLU A 1 209 ? -9.938 -27.922 0.872 1 91.38 209 GLU A CA 1
ATOM 1637 C C . GLU A 1 209 ? -9.195 -29.203 1.272 1 91.38 209 GLU A C 1
ATOM 1639 O O . GLU A 1 209 ? -8.867 -30.031 0.421 1 91.38 209 GLU A O 1
ATOM 1644 N N . GLN A 1 210 ? -8.766 -29.281 2.529 1 93.12 210 GLN A N 1
ATOM 1645 C CA . GLN A 1 210 ? -8.117 -30.438 3.131 1 93.12 210 GLN A CA 1
ATOM 1646 C C . GLN A 1 210 ? -6.703 -30.625 2.586 1 93.12 210 GLN A C 1
ATOM 1648 O O . GLN A 1 210 ? -6.227 -31.75 2.451 1 93.12 210 GLN A O 1
ATOM 1653 N N . GLY A 1 211 ? -6.191 -29.578 2.062 1 93.88 211 GLY A N 1
ATOM 1654 C CA . GLY A 1 211 ? -4.762 -29.562 1.804 1 93.88 211 GLY A CA 1
ATOM 1655 C C . GLY A 1 211 ? -3.932 -29.312 3.049 1 93.88 211 GLY A C 1
ATOM 1656 O O . GLY A 1 211 ? -3.328 -28.25 3.197 1 93.88 211 GLY A O 1
ATOM 1657 N N . TYR A 1 212 ? -3.752 -30.312 3.873 1 94.19 212 TYR A N 1
ATOM 1658 C CA . TYR A 1 212 ? -3.236 -30.156 5.227 1 94.19 212 TYR A CA 1
ATOM 1659 C C . TYR A 1 212 ? -1.77 -29.75 5.207 1 94.19 212 TYR A C 1
ATOM 1661 O O . TYR A 1 212 ? -1.364 -28.828 5.93 1 94.19 212 TYR A O 1
ATOM 1669 N N . SER A 1 213 ? -0.971 -30.453 4.445 1 93.81 213 SER A N 1
ATOM 1670 C CA . SER A 1 213 ? 0.461 -30.172 4.438 1 93.81 213 SER A CA 1
ATOM 1671 C C . SER A 1 213 ? 0.739 -28.719 4.031 1 93.81 213 SER A C 1
ATOM 1673 O O . SER A 1 213 ? 1.475 -28.016 4.715 1 93.81 213 SER A O 1
ATOM 1675 N N . TYR A 1 214 ? 0.12 -28.312 2.953 1 94.19 214 TYR A N 1
ATOM 1676 C CA . TYR A 1 214 ? 0.347 -26.953 2.475 1 94.19 214 TYR A CA 1
ATOM 1677 C C . TYR A 1 214 ? -0.264 -25.922 3.426 1 94.19 214 TYR A C 1
ATOM 1679 O O . TYR A 1 214 ? 0.311 -24.859 3.652 1 94.19 214 TYR A O 1
ATOM 1687 N N . SER A 1 215 ? -1.413 -26.219 4.012 1 95.88 215 SER A N 1
ATOM 1688 C CA . SER A 1 215 ? -2.014 -25.328 5.004 1 95.88 215 SER A CA 1
ATOM 1689 C C . SER A 1 215 ? -1.08 -25.109 6.191 1 95.88 215 SER A C 1
ATOM 1691 O O . SER A 1 215 ? -0.903 -23.984 6.648 1 95.88 215 SER A O 1
ATOM 1693 N N . ILE A 1 216 ? -0.502 -26.172 6.648 1 95.19 216 ILE A N 1
ATOM 1694 C CA . ILE A 1 216 ? 0.403 -26.094 7.789 1 95.19 216 ILE A CA 1
ATOM 1695 C C . ILE A 1 216 ? 1.607 -25.234 7.441 1 95.19 216 ILE A C 1
ATOM 1697 O O . ILE A 1 216 ? 2.02 -24.375 8.234 1 95.19 216 ILE A O 1
ATOM 1701 N N . ILE A 1 217 ? 2.172 -25.406 6.281 1 95.44 217 ILE A N 1
ATOM 1702 C CA . ILE A 1 217 ? 3.332 -24.641 5.844 1 95.44 217 ILE A CA 1
ATOM 1703 C C . ILE A 1 217 ? 2.973 -23.156 5.777 1 95.44 217 ILE A C 1
ATOM 1705 O O . ILE A 1 217 ? 3.734 -22.312 6.242 1 95.44 217 ILE A O 1
ATOM 1709 N N . TRP A 1 218 ? 1.813 -22.859 5.25 1 96.94 218 TRP A N 1
ATOM 1710 C CA . TRP A 1 218 ? 1.372 -21.469 5.148 1 96.94 218 TRP A CA 1
ATOM 1711 C C . TRP A 1 218 ? 1.121 -20.875 6.531 1 96.94 218 TRP A C 1
ATOM 1713 O O . TRP A 1 218 ? 1.53 -19.75 6.809 1 96.94 218 TRP A O 1
ATOM 1723 N N . PHE A 1 219 ? 0.469 -21.594 7.438 1 95.69 219 PHE A N 1
ATOM 1724 C CA . PHE A 1 219 ? 0.201 -21.078 8.773 1 95.69 219 PHE A CA 1
ATOM 1725 C C . PHE A 1 219 ? 1.502 -20.781 9.516 1 95.69 219 PHE A C 1
ATOM 1727 O O . PHE A 1 219 ? 1.605 -19.797 10.234 1 95.69 219 PHE A O 1
ATOM 1734 N N . HIS A 1 220 ? 2.434 -21.641 9.352 1 94.94 220 HIS A N 1
ATOM 1735 C CA . HIS A 1 220 ? 3.717 -21.391 10 1 94.94 220 HIS A CA 1
ATOM 1736 C C . HIS A 1 220 ? 4.367 -20.125 9.453 1 94.94 220 HIS A C 1
ATOM 1738 O O . HIS A 1 220 ? 4.961 -19.359 10.211 1 94.94 220 HIS A O 1
ATOM 1744 N N . TYR A 1 221 ? 4.32 -20 8.172 1 96.19 221 TYR A N 1
ATOM 1745 C CA . TYR A 1 221 ? 4.871 -18.781 7.586 1 96.19 221 TYR A CA 1
ATOM 1746 C C . TYR A 1 221 ? 4.176 -17.547 8.148 1 96.19 221 TYR A C 1
ATOM 1748 O O . TYR A 1 221 ? 4.828 -16.547 8.469 1 96.19 221 TYR A O 1
ATOM 1756 N N . CYS A 1 222 ? 2.789 -17.578 8.258 1 95.56 222 CYS A N 1
ATOM 1757 C CA . CYS A 1 222 ? 2.021 -16.484 8.844 1 95.56 222 CYS A CA 1
ATOM 1758 C C . CYS A 1 222 ? 2.488 -16.188 10.266 1 95.56 222 CYS A C 1
ATOM 1760 O O . CYS A 1 222 ? 2.547 -15.023 10.672 1 95.56 222 CYS A O 1
ATOM 1762 N N . HIS A 1 223 ? 2.762 -17.234 10.914 1 93.62 223 HIS A N 1
ATOM 1763 C CA . HIS A 1 223 ? 3.225 -17.094 12.289 1 93.62 223 HIS A CA 1
ATOM 1764 C C . HIS A 1 223 ? 4.535 -16.312 12.344 1 93.62 223 HIS A C 1
ATOM 1766 O O . HIS A 1 223 ? 4.711 -15.445 13.203 1 93.62 223 HIS A O 1
ATOM 1772 N N . TYR A 1 224 ? 5.457 -16.656 11.469 1 93.06 224 TYR A N 1
ATOM 1773 C CA . TYR A 1 224 ? 6.727 -15.938 11.414 1 93.06 224 TYR A CA 1
ATOM 1774 C C . TYR A 1 224 ? 6.512 -14.461 11.102 1 93.06 224 TYR A C 1
ATOM 1776 O O . TYR A 1 224 ? 7.164 -13.594 11.688 1 93.06 224 TYR A O 1
ATOM 1784 N N . LEU A 1 225 ? 5.578 -14.18 10.203 1 92.69 225 LEU A N 1
ATOM 1785 C CA . LEU A 1 225 ? 5.273 -12.805 9.836 1 92.69 225 LEU A CA 1
ATOM 1786 C C . LEU A 1 225 ? 4.699 -12.039 11.016 1 92.69 225 LEU A C 1
ATOM 1788 O O . LEU A 1 225 ? 5.098 -10.898 11.281 1 92.69 225 LEU A O 1
ATOM 1792 N N . ALA A 1 226 ? 3.736 -12.633 11.648 1 89.25 226 ALA A N 1
ATOM 1793 C CA . ALA A 1 226 ? 3.09 -12 12.789 1 89.25 226 ALA A CA 1
ATOM 1794 C C . ALA A 1 226 ? 4.09 -11.734 13.906 1 89.25 226 ALA A C 1
ATOM 1796 O O . ALA A 1 226 ? 4.039 -10.695 14.562 1 89.25 226 ALA A O 1
ATOM 1797 N N . ALA A 1 227 ? 4.957 -12.68 14.086 1 87.12 227 ALA A N 1
ATOM 1798 C CA . ALA A 1 227 ? 5.977 -12.531 15.125 1 87.12 227 ALA A CA 1
ATOM 1799 C C . ALA A 1 227 ? 6.945 -11.406 14.781 1 87.12 227 ALA A C 1
ATOM 1801 O O . ALA A 1 227 ? 7.355 -10.641 15.656 1 87.12 227 ALA A O 1
ATOM 1802 N N . ALA A 1 228 ? 7.312 -11.344 13.523 1 84.25 228 ALA A N 1
ATOM 1803 C CA . ALA A 1 228 ? 8.203 -10.273 13.078 1 84.25 228 ALA A CA 1
ATOM 1804 C C . ALA A 1 228 ? 7.547 -8.906 13.25 1 84.25 228 ALA A C 1
ATOM 1806 O O . ALA A 1 228 ? 8.195 -7.945 13.672 1 84.25 228 ALA A O 1
ATOM 1807 N N . ALA A 1 229 ? 6.328 -8.805 12.891 1 82.38 229 ALA A N 1
ATOM 1808 C CA . ALA A 1 229 ? 5.59 -7.547 13.023 1 82.38 229 ALA A CA 1
ATOM 1809 C C . ALA A 1 229 ? 5.5 -7.121 14.484 1 82.38 229 ALA A C 1
ATOM 1811 O O . ALA A 1 229 ? 5.629 -5.938 14.805 1 82.38 229 ALA A O 1
ATOM 1812 N N . ALA A 1 230 ? 5.246 -8.039 15.352 1 77.81 230 ALA A N 1
ATOM 1813 C CA . ALA A 1 230 ? 5.152 -7.758 16.781 1 77.81 230 ALA A CA 1
ATOM 1814 C C . ALA A 1 230 ? 6.492 -7.266 17.328 1 77.81 230 ALA A C 1
ATOM 1816 O O . ALA A 1 230 ? 6.531 -6.379 18.188 1 77.81 230 ALA A O 1
ATOM 1817 N N . ALA A 1 231 ? 7.52 -7.824 16.828 1 76.31 231 ALA A N 1
ATOM 1818 C CA . ALA A 1 231 ? 8.852 -7.43 17.266 1 76.31 231 ALA A CA 1
ATOM 1819 C C . ALA A 1 231 ? 9.172 -6 16.844 1 76.31 231 ALA A C 1
ATOM 1821 O O . ALA A 1 231 ? 9.781 -5.242 17.609 1 76.31 231 ALA A O 1
ATOM 1822 N N . THR A 1 232 ? 8.773 -5.621 15.719 1 72.19 232 THR A N 1
ATOM 1823 C CA . THR A 1 232 ? 9.016 -4.277 15.195 1 72.19 232 THR A CA 1
ATOM 1824 C C . THR A 1 232 ? 8.219 -3.24 15.984 1 72.19 232 THR A C 1
ATOM 1826 O O . THR A 1 232 ? 8.727 -2.152 16.266 1 72.19 232 THR A O 1
ATOM 1829 N N . THR A 1 233 ? 7.016 -3.559 16.312 1 67.38 233 THR A N 1
ATOM 1830 C CA . THR A 1 233 ? 6.152 -2.645 17.062 1 67.38 233 THR A CA 1
ATOM 1831 C C . THR A 1 233 ? 6.637 -2.494 18.5 1 67.38 233 THR A C 1
ATOM 1833 O O . THR A 1 233 ? 6.605 -1.396 19.047 1 67.38 233 THR A O 1
ATOM 1836 N N . ALA A 1 234 ? 6.984 -3.562 19.062 1 58.09 234 ALA A N 1
ATOM 1837 C CA . ALA A 1 234 ? 7.426 -3.553 20.453 1 58.09 234 ALA A CA 1
ATOM 1838 C C . ALA A 1 234 ? 8.672 -2.689 20.625 1 58.09 234 ALA A C 1
ATOM 1840 O O . ALA A 1 234 ? 8.797 -1.97 21.625 1 58.09 234 ALA A O 1
ATOM 1841 N N . THR A 1 235 ? 9.508 -2.799 19.75 1 50.25 235 THR A N 1
ATOM 1842 C CA . THR A 1 235 ? 10.734 -2.016 19.844 1 50.25 235 THR A CA 1
ATOM 1843 C C . THR A 1 235 ? 10.438 -0.523 19.766 1 50.25 235 THR A C 1
ATOM 1845 O O . THR A 1 235 ? 11.148 0.293 20.359 1 50.25 235 THR A O 1
ATOM 1848 N N . ASN A 1 236 ? 9.375 -0.217 19.172 1 46.88 236 ASN A N 1
ATOM 1849 C CA . ASN A 1 236 ? 9.18 1.203 18.906 1 46.88 236 ASN A CA 1
ATOM 1850 C C . ASN A 1 236 ? 8.242 1.844 19.922 1 46.88 236 ASN A C 1
ATOM 1852 O O . ASN A 1 236 ? 8.336 3.043 20.188 1 46.88 236 ASN A O 1
ATOM 1856 N N . ILE A 1 237 ? 7.098 1.158 20.266 1 48.16 237 ILE A N 1
ATOM 1857 C CA . ILE A 1 237 ? 6.188 1.828 21.188 1 48.16 237 ILE A CA 1
ATOM 1858 C C . ILE A 1 237 ? 6.469 1.373 22.609 1 48.16 237 ILE A C 1
ATOM 1860 O O . ILE A 1 237 ? 5.887 1.899 23.562 1 48.16 237 ILE A O 1
ATOM 1864 N N . ASN A 1 238 ? 7.793 1.404 23.109 1 39.62 238 ASN A N 1
ATOM 1865 C CA . ASN A 1 238 ? 7.992 0.954 24.484 1 39.62 238 ASN A CA 1
ATOM 1866 C C . ASN A 1 238 ? 6.746 0.264 25.031 1 39.62 238 ASN A C 1
ATOM 1868 O O . ASN A 1 238 ? 6.438 0.377 26.219 1 39.62 238 ASN A O 1
ATOM 1872 N N . THR A 1 239 ? 5.789 0.25 24.312 1 36.25 239 THR A N 1
ATOM 1873 C CA . THR A 1 239 ? 4.566 -0.314 24.859 1 36.25 239 THR A CA 1
ATOM 1874 C C . THR A 1 239 ? 4.59 -1.838 24.781 1 36.25 239 THR A C 1
ATOM 1876 O O . THR A 1 239 ? 5.164 -2.408 23.859 1 36.25 239 THR A O 1
ATOM 1879 N N . ASN A 1 240 ? 4.738 -2.436 26.016 1 33.94 240 ASN A N 1
ATOM 1880 C CA . ASN A 1 240 ? 4.5 -3.863 26.203 1 33.94 240 ASN A CA 1
ATOM 1881 C C . ASN A 1 240 ? 3.447 -4.391 25.234 1 33.94 240 ASN A C 1
ATOM 1883 O O . ASN A 1 240 ? 2.248 -4.266 25.484 1 33.94 240 ASN A O 1
ATOM 1887 N N . THR A 1 241 ? 3.707 -4.203 24.125 1 36.72 241 THR A N 1
ATOM 1888 C CA . THR A 1 241 ? 2.717 -4.719 23.188 1 36.72 241 THR A CA 1
ATOM 1889 C C . THR A 1 241 ? 2.455 -6.199 23.438 1 36.72 241 THR A C 1
ATOM 1891 O O . THR A 1 241 ? 3.395 -6.988 23.562 1 36.72 241 THR A O 1
ATOM 1894 N N . LEU A 1 242 ? 1.532 -6.648 24.172 1 35.22 242 LEU A N 1
ATOM 1895 C CA . LEU A 1 242 ? 0.956 -7.973 24.375 1 35.22 242 LEU A CA 1
ATOM 1896 C C . LEU A 1 242 ? 1.226 -8.867 23.172 1 35.22 242 LEU A C 1
ATOM 1898 O O . LEU A 1 242 ? 1.251 -8.398 22.031 1 35.22 242 LEU A O 1
ATOM 1902 N N . PRO A 1 243 ? 2.025 -9.891 23.469 1 43.22 243 PRO A N 1
ATOM 1903 C CA . PRO A 1 243 ? 1.988 -10.914 22.422 1 43.22 243 PRO A CA 1
ATOM 1904 C C . PRO A 1 243 ? 0.691 -10.891 21.609 1 43.22 243 PRO A C 1
ATOM 1906 O O . PRO A 1 243 ? -0.397 -10.828 22.188 1 43.22 243 PRO A O 1
ATOM 1909 N N . THR A 1 244 ? 0.701 -10.344 20.297 1 57.5 244 THR A N 1
ATOM 1910 C CA . THR A 1 244 ? -0.517 -9.922 19.609 1 57.5 244 THR A CA 1
ATOM 1911 C C . THR A 1 244 ? -1.483 -11.094 19.453 1 57.5 244 THR A C 1
ATOM 1913 O O . THR A 1 244 ? -1.061 -12.25 19.391 1 57.5 244 THR A O 1
ATOM 1916 N N . THR A 1 245 ? -2.617 -11.023 20.016 1 66.12 245 THR A N 1
ATOM 1917 C CA . THR A 1 245 ? -3.791 -11.867 19.812 1 66.12 245 THR A CA 1
ATOM 1918 C C . THR A 1 245 ? -3.746 -12.555 18.453 1 66.12 245 THR A C 1
ATOM 1920 O O . THR A 1 245 ? -4.172 -13.703 18.312 1 66.12 245 THR A O 1
ATOM 1923 N N . THR A 1 246 ? -2.793 -12.047 17.703 1 78.44 246 THR A N 1
ATOM 1924 C CA . THR A 1 246 ? -2.756 -12.609 16.359 1 78.44 246 THR A CA 1
ATOM 1925 C C . THR A 1 246 ? -1.885 -13.859 16.312 1 78.44 246 THR A C 1
ATOM 1927 O O . THR A 1 246 ? -2.281 -14.875 15.75 1 78.44 246 THR A O 1
ATOM 1930 N N . THR A 1 247 ? -0.699 -13.844 16.984 1 84.94 247 THR A N 1
ATOM 1931 C CA . THR A 1 247 ? 0.2 -14.992 17 1 84.94 247 THR A CA 1
ATOM 1932 C C . THR A 1 247 ? -0.438 -16.172 17.719 1 84.94 247 THR A C 1
ATOM 1934 O O . THR A 1 247 ? -0.257 -17.328 17.312 1 84.94 247 THR A O 1
ATOM 1937 N N . THR A 1 248 ? -1.185 -15.852 18.734 1 84.19 248 THR A N 1
ATOM 1938 C CA . THR A 1 248 ? -1.856 -16.906 19.484 1 84.19 248 THR A CA 1
ATOM 1939 C C . THR A 1 248 ? -2.947 -17.562 18.641 1 84.19 248 THR A C 1
ATOM 1941 O O . THR A 1 248 ? -3.105 -18.781 18.656 1 84.19 248 THR A O 1
ATOM 1944 N N . ASP A 1 249 ? -3.645 -16.797 17.969 1 83.94 249 ASP A N 1
ATOM 1945 C CA . ASP A 1 249 ? -4.691 -17.312 17.094 1 83.94 249 ASP A CA 1
ATOM 1946 C C . ASP A 1 249 ? -4.102 -18.219 16 1 83.94 249 ASP A C 1
ATOM 1948 O O . ASP A 1 249 ? -4.645 -19.281 15.711 1 83.94 249 ASP A O 1
ATOM 1952 N N . ILE A 1 250 ? -3.031 -17.781 15.43 1 91.31 250 ILE A N 1
ATOM 1953 C CA . ILE A 1 250 ? -2.387 -18.547 14.367 1 91.31 250 ILE A CA 1
ATOM 1954 C C . ILE A 1 250 ? -1.885 -19.875 14.922 1 91.31 250 ILE A C 1
ATOM 1956 O O . ILE A 1 250 ? -2.025 -20.922 14.281 1 91.31 250 ILE A O 1
ATOM 1960 N N . THR A 1 251 ? -1.361 -19.828 16.156 1 91.31 251 THR A N 1
ATOM 1961 C CA . THR A 1 251 ? -0.875 -21.047 16.797 1 91.31 251 THR A CA 1
ATOM 1962 C C . THR A 1 251 ? -2.02 -22.031 17.016 1 91.31 251 THR A C 1
ATOM 1964 O O . THR A 1 251 ? -1.849 -23.25 16.844 1 91.31 251 THR A O 1
ATOM 1967 N N . THR A 1 252 ? -3.107 -21.516 17.375 1 90.62 252 THR A N 1
ATOM 1968 C CA . THR A 1 252 ? -4.277 -22.359 17.562 1 90.62 252 THR A CA 1
ATOM 1969 C C . THR A 1 252 ? -4.676 -23.047 16.266 1 90.62 252 THR A C 1
ATOM 1971 O O . THR A 1 252 ? -5 -24.234 16.25 1 90.62 252 THR A O 1
ATOM 1974 N N . TYR A 1 253 ? -4.648 -22.359 15.188 1 90.31 253 TYR A N 1
ATOM 1975 C CA . TYR A 1 253 ? -4.945 -22.953 13.883 1 90.31 253 TYR A CA 1
ATOM 1976 C C . TYR A 1 253 ? -3.92 -24.016 13.523 1 90.31 253 TYR A C 1
ATOM 1978 O O . TYR A 1 253 ? -4.273 -25.078 13.008 1 90.31 253 TYR A O 1
ATOM 1986 N N . ILE A 1 254 ? -2.668 -23.703 13.781 1 93.75 254 ILE A N 1
ATOM 1987 C CA . ILE A 1 254 ? -1.608 -24.656 13.453 1 93.75 254 ILE A CA 1
ATOM 1988 C C . ILE A 1 254 ? -1.85 -25.969 14.195 1 93.75 254 ILE A C 1
ATOM 1990 O O . ILE A 1 254 ? -1.803 -27.047 13.594 1 93.75 254 ILE A O 1
ATOM 1994 N N . ARG A 1 255 ? -2.15 -25.859 15.453 1 92.69 255 ARG A N 1
ATOM 1995 C CA . ARG A 1 255 ? -2.375 -27.047 16.266 1 92.69 255 ARG A CA 1
ATOM 1996 C C . ARG A 1 255 ? -3.59 -27.828 15.766 1 92.69 255 ARG A C 1
ATOM 1998 O O . ARG A 1 255 ? -3.562 -29.062 15.703 1 92.69 255 ARG A O 1
ATOM 2005 N N . ARG A 1 256 ? -4.566 -27.125 15.438 1 94.19 256 ARG A N 1
ATOM 2006 C CA . ARG A 1 256 ? -5.781 -27.766 14.93 1 94.19 256 ARG A CA 1
ATOM 2007 C C . ARG A 1 256 ? -5.516 -28.5 13.633 1 94.19 256 ARG A C 1
ATOM 2009 O O . ARG A 1 256 ? -5.906 -29.672 13.477 1 94.19 256 ARG A O 1
ATOM 2016 N N . VAL A 1 257 ? -4.895 -27.875 12.648 1 94.75 257 VAL A N 1
ATOM 2017 C CA . VAL A 1 257 ? -4.652 -28.453 11.336 1 94.75 257 VAL A CA 1
ATOM 2018 C C . VAL A 1 257 ? -3.684 -29.625 11.461 1 94.75 257 VAL A C 1
ATOM 2020 O O . VAL A 1 257 ? -3.85 -30.656 10.789 1 94.75 257 VAL A O 1
ATOM 2023 N N . GLU A 1 258 ? -2.676 -29.5 12.281 1 93.62 258 GLU A N 1
ATOM 2024 C CA . GLU A 1 258 ? -1.729 -30.594 12.484 1 93.62 258 GLU A CA 1
ATOM 2025 C C . GLU A 1 258 ? -2.416 -31.812 13.094 1 93.62 258 GLU A C 1
ATOM 2027 O O . GLU A 1 258 ? -2.111 -32.969 12.719 1 93.62 258 GLU A O 1
ATOM 2032 N N . LYS A 1 259 ? -3.232 -31.547 14.07 1 94.31 259 LYS A N 1
ATOM 2033 C CA . LYS A 1 259 ? -3.986 -32.656 14.664 1 94.31 259 LYS A CA 1
ATOM 2034 C C . LYS A 1 259 ? -4.832 -33.375 13.609 1 94.31 259 LYS A C 1
ATOM 2036 O O . LYS A 1 259 ? -4.84 -34.594 13.547 1 94.31 259 LYS A O 1
ATOM 2041 N N . GLU A 1 260 ? -5.535 -32.656 12.852 1 95.44 260 GLU A N 1
ATOM 2042 C CA . GLU A 1 260 ? -6.379 -33.25 11.82 1 95.44 260 GLU A CA 1
ATOM 2043 C C . GLU A 1 260 ? -5.543 -33.938 10.766 1 95.44 260 GLU A C 1
ATOM 2045 O O . GLU A 1 260 ? -5.938 -35 10.25 1 95.44 260 GLU A O 1
ATOM 2050 N N . HIS A 1 261 ? -4.496 -33.312 10.336 1 94.62 261 HIS A N 1
ATOM 2051 C CA . HIS A 1 261 ? -3.549 -33.969 9.438 1 94.62 261 HIS A CA 1
ATOM 2052 C C . HIS A 1 261 ? -3.178 -35.344 9.93 1 94.62 261 HIS A C 1
ATOM 2054 O O . HIS A 1 261 ? -3.193 -36.312 9.156 1 94.62 261 HIS A O 1
ATOM 2060 N N . ASN A 1 262 ? -2.818 -35.469 11.234 1 93.62 262 ASN A N 1
ATOM 2061 C CA . ASN A 1 262 ? -2.391 -36.75 11.805 1 93.62 262 ASN A CA 1
ATOM 2062 C C . ASN A 1 262 ? -3.555 -37.719 11.93 1 93.62 262 ASN A C 1
ATOM 2064 O O . ASN A 1 262 ? -3.391 -38.906 11.688 1 93.62 262 ASN A O 1
ATOM 2068 N N . ASP A 1 263 ? -4.668 -37.25 12.328 1 95.75 263 ASP A N 1
ATOM 2069 C CA . ASP A 1 263 ? -5.844 -38.094 12.508 1 95.75 263 ASP A CA 1
ATOM 2070 C C . ASP A 1 263 ? -6.301 -38.688 11.18 1 95.75 263 ASP A C 1
ATOM 2072 O O . ASP A 1 263 ? -6.77 -39.812 11.133 1 95.75 263 ASP A O 1
ATOM 2076 N N . ARG A 1 264 ? -6.137 -38 10.102 1 95.88 264 ARG A N 1
ATOM 2077 C CA . ARG A 1 264 ? -6.652 -38.406 8.805 1 95.88 264 ARG A CA 1
ATOM 2078 C C . ARG A 1 264 ? -5.516 -38.812 7.871 1 95.88 264 ARG A C 1
ATOM 2080 O O . ARG A 1 264 ? -5.707 -38.906 6.656 1 95.88 264 ARG A O 1
ATOM 2087 N N . PHE A 1 265 ? -4.441 -39.094 8.398 1 93.81 265 PHE A N 1
ATOM 2088 C CA . PHE A 1 265 ? -3.207 -39.281 7.637 1 93.81 265 PHE A CA 1
ATOM 2089 C C . PHE A 1 265 ? -3.371 -40.344 6.582 1 93.81 265 PHE A C 1
ATOM 2091 O O . PHE A 1 265 ? -3.857 -41.438 6.879 1 93.81 265 PHE A O 1
ATOM 2098 N N . LEU A 1 266 ? -3.039 -40 5.305 1 91.69 266 LEU A N 1
ATOM 2099 C CA . LEU A 1 266 ? -2.996 -40.969 4.195 1 91.69 266 LEU A CA 1
ATOM 2100 C C . LEU A 1 266 ? -1.606 -41 3.572 1 91.69 266 LEU A C 1
ATOM 2102 O O . LEU A 1 266 ? -1.017 -39.969 3.285 1 91.69 266 LEU A O 1
ATOM 2106 N N . GLU A 1 267 ? -1.148 -42.156 3.285 1 87.69 267 GLU A N 1
ATOM 2107 C CA . GLU A 1 267 ? 0.155 -42.344 2.648 1 87.69 267 GLU A CA 1
ATOM 2108 C C . GLU A 1 267 ? 0.085 -42 1.157 1 87.69 267 GLU A C 1
ATOM 2110 O O . GLU A 1 267 ? -0.926 -42.281 0.505 1 87.69 267 GLU A O 1
ATOM 2115 N N . ASP A 1 268 ? 1.128 -41.469 0.646 1 84.62 268 ASP A N 1
ATOM 2116 C CA . ASP A 1 268 ? 1.312 -41.219 -0.776 1 84.62 268 ASP A CA 1
ATOM 2117 C C . ASP A 1 268 ? 0.215 -40.281 -1.307 1 84.62 268 ASP A C 1
ATOM 2119 O O . ASP A 1 268 ? -0.363 -40.562 -2.363 1 84.62 268 ASP A O 1
ATOM 2123 N N . ASN A 1 269 ? -0.213 -39.438 -0.439 1 87.81 269 ASN A N 1
ATOM 2124 C CA . ASN A 1 269 ? -1.207 -38.438 -0.786 1 87.81 269 ASN A CA 1
ATOM 2125 C C . ASN A 1 269 ? -0.631 -37.031 -0.691 1 87.81 269 ASN A C 1
ATOM 2127 O O . ASN A 1 269 ? -0.01 -36.656 0.312 1 87.81 269 ASN A O 1
ATOM 2131 N N . GLU A 1 270 ? -0.897 -36.25 -1.757 1 86.56 270 GLU A N 1
ATOM 2132 C CA . GLU A 1 270 ? -0.27 -34.938 -1.882 1 86.56 270 GLU A CA 1
ATOM 2133 C C . GLU A 1 270 ? -0.82 -33.969 -0.847 1 86.56 270 GLU A C 1
ATOM 2135 O O . GLU A 1 270 ? -0.214 -32.938 -0.584 1 86.56 270 GLU A O 1
ATOM 2140 N N . ASN A 1 271 ? -1.933 -34.25 -0.209 1 90.38 271 ASN A N 1
ATOM 2141 C CA . ASN A 1 271 ? -2.545 -33.375 0.779 1 90.38 271 ASN A CA 1
ATOM 2142 C C . ASN A 1 271 ? -1.881 -33.531 2.146 1 90.38 271 ASN A C 1
ATOM 2144 O O . ASN A 1 271 ? -2.156 -32.75 3.061 1 90.38 271 ASN A O 1
ATOM 2148 N N . PHE A 1 272 ? -1.055 -34.5 2.242 1 91.81 272 PHE A N 1
ATOM 2149 C CA . PHE A 1 272 ? -0.378 -34.812 3.5 1 91.81 272 PHE A CA 1
ATOM 2150 C C . PHE A 1 272 ? 1.136 -34.75 3.324 1 91.81 272 PHE A C 1
ATOM 2152 O O . PHE A 1 272 ? 1.636 -34.812 2.197 1 91.81 272 PHE A O 1
ATOM 2159 N N . PHE A 1 273 ? 1.785 -34.625 4.496 1 92.81 273 PHE A N 1
ATOM 2160 C CA . PHE A 1 273 ? 3.227 -34.812 4.488 1 92.81 273 PHE A CA 1
ATOM 2161 C C . PHE A 1 273 ? 3.551 -36.312 4.281 1 92.81 273 PHE A C 1
ATOM 2163 O O . PHE A 1 273 ? 2.658 -37.156 4.328 1 92.81 273 PHE A O 1
ATOM 2170 N N . GLN A 1 274 ? 4.82 -36.531 3.961 1 89.12 274 GLN A N 1
ATOM 2171 C CA . GLN A 1 274 ? 5.234 -37.938 3.758 1 89.12 274 GLN A CA 1
ATOM 2172 C C . GLN A 1 274 ? 5.164 -38.719 5.062 1 89.12 274 GLN A C 1
ATOM 2174 O O . GLN A 1 274 ? 5.062 -39.938 5.043 1 89.12 274 GLN A O 1
ATOM 2179 N N . GLU A 1 275 ? 5.246 -37.969 6.191 1 89.12 275 GLU A N 1
ATOM 2180 C CA . GLU A 1 275 ? 5.137 -38.562 7.52 1 89.12 275 GLU A CA 1
ATOM 2181 C C . GLU A 1 275 ? 4.227 -37.719 8.422 1 89.12 275 GLU A C 1
ATOM 2183 O O . GLU A 1 275 ? 3.941 -36.562 8.125 1 89.12 275 GLU A O 1
ATOM 2188 N N . ARG A 1 276 ? 3.729 -38.375 9.438 1 89.31 276 ARG A N 1
ATOM 2189 C CA . ARG A 1 276 ? 2.939 -37.688 10.43 1 89.31 276 ARG A CA 1
ATOM 2190 C C . ARG A 1 276 ? 3.773 -36.594 11.125 1 89.31 276 ARG A C 1
ATOM 2192 O O . ARG A 1 276 ? 4.996 -36.719 11.227 1 89.31 276 ARG A O 1
ATOM 2199 N N . VAL A 1 277 ? 3.006 -35.625 11.539 1 87.5 277 VAL A N 1
ATOM 2200 C CA . VAL A 1 277 ? 3.664 -34.531 12.219 1 87.5 277 VAL A CA 1
ATOM 2201 C C . VAL A 1 277 ? 3.93 -34.906 13.672 1 87.5 277 VAL A C 1
ATOM 2203 O O . VAL A 1 277 ? 2.996 -35.156 14.438 1 87.5 277 VAL A O 1
ATOM 2206 N N . ARG A 1 278 ? 5.184 -35 14.102 1 80.25 278 ARG A N 1
ATOM 2207 C CA . ARG A 1 278 ? 5.527 -35.438 15.453 1 80.25 278 ARG A CA 1
ATOM 2208 C C . ARG A 1 278 ? 5.719 -34.25 16.375 1 80.25 278 ARG A C 1
ATOM 2210 O O . ARG A 1 278 ? 5.328 -34.281 17.547 1 80.25 278 ARG A O 1
ATOM 2217 N N . SER A 1 279 ? 6.535 -33.219 15.789 1 71.44 279 SER A N 1
ATOM 2218 C CA . SER A 1 279 ? 6.793 -32.062 16.609 1 71.44 279 SER A CA 1
ATOM 2219 C C . SER A 1 279 ? 6.375 -30.766 15.891 1 71.44 279 SER A C 1
ATOM 2221 O O . SER A 1 279 ? 6.379 -30.719 14.656 1 71.44 279 SER A O 1
ATOM 2223 N N . TYR A 1 280 ? 6 -29.984 16.859 1 61.09 280 TYR A N 1
ATOM 2224 C CA . TYR A 1 280 ? 5.633 -28.656 16.375 1 61.09 280 TYR A CA 1
ATOM 2225 C C . TYR A 1 280 ? 6.801 -28 15.664 1 61.09 280 TYR A C 1
ATOM 2227 O O . TYR A 1 280 ? 7.891 -27.859 16.219 1 61.09 280 TYR A O 1
ATOM 2235 N N . GLY A 1 281 ? 6.578 -27.781 14.391 1 58.97 281 GLY A N 1
ATOM 2236 C CA . GLY A 1 281 ? 7.566 -27.016 13.648 1 58.97 281 GLY A CA 1
ATOM 2237 C C . GLY A 1 281 ? 8.656 -27.875 13.047 1 58.97 281 GLY A C 1
ATOM 2238 O O . GLY A 1 281 ? 9.648 -27.359 12.531 1 58.97 281 GLY A O 1
ATOM 2239 N N . GLY A 1 282 ? 8.555 -29.078 13.266 1 62.03 282 GLY A N 1
ATOM 2240 C CA . GLY A 1 282 ? 9.602 -29.922 12.719 1 62.03 282 GLY A CA 1
ATOM 2241 C C . GLY A 1 282 ? 9.586 -29.969 11.203 1 62.03 282 GLY A C 1
ATOM 2242 O O . GLY A 1 282 ? 8.625 -29.547 10.562 1 62.03 282 GLY A O 1
ATOM 2243 N N . TRP A 1 283 ? 10.836 -30.312 10.742 1 65.69 283 TRP A N 1
ATOM 2244 C CA . TRP A 1 283 ? 11.031 -30.406 9.305 1 65.69 283 TRP A CA 1
ATOM 2245 C C . TRP A 1 283 ? 10.164 -31.516 8.711 1 65.69 283 TRP A C 1
ATOM 2247 O O . TRP A 1 283 ? 9.969 -32.562 9.328 1 65.69 283 TRP A O 1
ATOM 2257 N N . ARG A 1 284 ? 9.492 -31.062 7.645 1 73.88 284 ARG A N 1
ATOM 2258 C CA . ARG A 1 284 ? 8.617 -32.031 6.977 1 73.88 284 ARG A CA 1
ATOM 2259 C C . ARG A 1 284 ? 8.789 -31.953 5.461 1 73.88 284 ARG A C 1
ATOM 2261 O O . ARG A 1 284 ? 9.148 -30.922 4.918 1 73.88 284 ARG A O 1
ATOM 2268 N N . VAL A 1 285 ? 8.688 -33.219 4.93 1 79.69 285 VAL A N 1
ATOM 2269 C CA . VAL A 1 285 ? 8.867 -33.281 3.482 1 79.69 285 VAL A CA 1
ATOM 2270 C C . VAL A 1 285 ? 7.5 -33.375 2.799 1 79.69 285 VAL A C 1
ATOM 2272 O O . VAL A 1 285 ? 6.621 -34.125 3.25 1 79.69 285 VAL A O 1
ATOM 2275 N N . LEU A 1 286 ? 7.324 -32.562 1.817 1 89.88 286 LEU A N 1
ATOM 2276 C CA . LEU A 1 286 ? 6.102 -32.531 1.018 1 89.88 286 LEU A CA 1
ATOM 2277 C C . LEU A 1 286 ? 6.137 -33.594 -0.07 1 89.88 286 LEU A C 1
ATOM 2279 O O . LEU A 1 286 ? 7.211 -33.969 -0.541 1 89.88 286 LEU A O 1
ATOM 2283 N N . HIS A 1 287 ? 5.012 -34.125 -0.389 1 87.75 287 HIS A N 1
ATOM 2284 C CA . HIS A 1 287 ? 4.895 -34.938 -1.574 1 87.75 287 HIS A CA 1
ATOM 2285 C C . HIS A 1 287 ? 4.898 -34.125 -2.85 1 87.75 287 HIS A C 1
ATOM 2287 O O . HIS A 1 287 ? 4.332 -33.031 -2.879 1 87.75 287 HIS A O 1
ATOM 2293 N N . ASP A 1 288 ? 5.602 -34.719 -3.797 1 85.75 288 ASP A N 1
ATOM 2294 C CA . ASP A 1 288 ? 5.531 -34.062 -5.102 1 85.75 288 ASP A CA 1
ATOM 2295 C C . ASP A 1 288 ? 4.25 -34.438 -5.84 1 85.75 288 ASP A C 1
ATOM 2297 O O . ASP A 1 288 ? 3.74 -35.562 -5.676 1 85.75 288 ASP A O 1
ATOM 2301 N N . SER A 1 289 ? 3.744 -33.531 -6.551 1 82.5 289 SER A N 1
ATOM 2302 C CA . SER A 1 289 ? 2.574 -33.844 -7.371 1 82.5 289 SER A CA 1
ATOM 2303 C C . SER A 1 289 ? 2.92 -34.812 -8.492 1 82.5 289 SER A C 1
ATOM 2305 O O . SER A 1 289 ? 4.051 -34.812 -8.992 1 82.5 289 SER A O 1
ATOM 2307 N N . SER A 1 290 ? 1.942 -35.625 -8.898 1 79.25 290 SER A N 1
ATOM 2308 C CA . SER A 1 290 ? 2.15 -36.625 -9.953 1 79.25 290 SER A CA 1
ATOM 2309 C C . SER A 1 290 ? 2.465 -35.938 -11.281 1 79.25 290 SER A C 1
ATOM 2311 O O . SER A 1 290 ? 3.186 -36.5 -12.117 1 79.25 290 SER A O 1
ATOM 2313 N N . ILE A 1 291 ? 1.999 -34.75 -11.383 1 84.06 291 ILE A N 1
ATOM 2314 C CA . ILE A 1 291 ? 2.215 -34.062 -12.656 1 84.06 291 ILE A CA 1
ATOM 2315 C C . ILE A 1 291 ? 3.338 -33.031 -12.516 1 84.06 291 ILE A C 1
ATOM 2317 O O . ILE A 1 291 ? 3.773 -32.438 -13.5 1 84.06 291 ILE A O 1
ATOM 2321 N N . GLY A 1 292 ? 3.865 -32.875 -11.328 1 88.5 292 GLY A N 1
ATOM 2322 C CA . GLY A 1 292 ? 4.863 -31.844 -11.039 1 88.5 292 GLY A CA 1
ATOM 2323 C C . GLY A 1 292 ? 6.102 -31.969 -11.906 1 88.5 292 GLY A C 1
ATOM 2324 O O . GLY A 1 292 ? 6.484 -31 -12.578 1 88.5 292 GLY A O 1
ATOM 2325 N N . PRO A 1 293 ? 6.621 -33.094 -12 1 89.5 293 PRO A N 1
ATOM 2326 C CA . PRO A 1 293 ? 7.875 -33.25 -12.742 1 89.5 293 PRO A CA 1
ATOM 2327 C C . PRO A 1 293 ? 7.738 -32.875 -14.219 1 89.5 293 PRO A C 1
ATOM 2329 O O . PRO A 1 293 ? 8.602 -32.219 -14.773 1 89.5 293 PRO A O 1
ATOM 2332 N N . VAL A 1 294 ? 6.652 -33.281 -14.883 1 88.62 294 VAL A N 1
ATOM 2333 C CA . VAL A 1 294 ? 6.477 -33 -16.297 1 88.62 294 VAL A CA 1
ATOM 2334 C C . VAL A 1 294 ? 6.191 -31.5 -16.469 1 88.62 294 VAL A C 1
ATOM 2336 O O . VAL A 1 294 ? 6.57 -30.906 -17.484 1 88.62 294 VAL A O 1
ATOM 2339 N N . CYS A 1 295 ? 5.496 -30.906 -15.508 1 89.69 295 CYS A N 1
ATOM 2340 C CA . CYS A 1 295 ? 5.164 -29.5 -15.609 1 89.69 295 CYS A CA 1
ATOM 2341 C C . CYS A 1 295 ? 6.395 -28.625 -15.367 1 89.69 295 CYS A C 1
ATOM 2343 O O . CYS A 1 295 ? 6.492 -27.516 -15.898 1 89.69 295 CYS A O 1
ATOM 2345 N N . ARG A 1 296 ? 7.379 -29.156 -14.656 1 92.5 296 ARG A N 1
ATOM 2346 C CA . ARG A 1 296 ? 8.617 -28.438 -14.391 1 92.5 296 ARG A CA 1
ATOM 2347 C C . ARG A 1 296 ? 9.672 -28.734 -15.445 1 92.5 296 ARG A C 1
ATOM 2349 O O . ARG A 1 296 ? 10.797 -28.234 -15.375 1 92.5 296 ARG A O 1
ATOM 2356 N N . GLY A 1 297 ? 9.344 -29.547 -16.391 1 87.94 297 GLY A N 1
ATOM 2357 C CA . GLY A 1 297 ? 10.258 -29.891 -17.469 1 87.94 297 GLY A CA 1
ATOM 2358 C C . GLY A 1 297 ? 11.383 -30.797 -17.031 1 87.94 297 GLY A C 1
ATOM 2359 O O . GLY A 1 297 ? 12.453 -30.812 -17.656 1 87.94 297 GLY A O 1
ATOM 2360 N N . GLU A 1 298 ? 11.438 -31.406 -16 1 81.44 298 GLU A N 1
ATOM 2361 C CA . GLU A 1 298 ? 12.5 -32.25 -15.469 1 81.44 298 GLU A CA 1
ATOM 2362 C C . GLU A 1 298 ? 12.602 -33.562 -16.25 1 81.44 298 GLU A C 1
ATOM 2364 O O . GLU A 1 298 ? 13.656 -34.219 -16.25 1 81.44 298 GLU A O 1
ATOM 2369 N N . GLN A 1 299 ? 11.727 -34.062 -16.953 1 64.19 299 GLN A N 1
ATOM 2370 C CA . GLN A 1 299 ? 11.812 -35.375 -17.594 1 64.19 299 GLN A CA 1
ATOM 2371 C C . GLN A 1 299 ? 12.266 -35.25 -19.047 1 64.19 299 GLN A C 1
ATOM 2373 O O . GLN A 1 299 ? 11.914 -34.281 -19.719 1 64.19 299 GLN A O 1
ATOM 2378 N N . VAL A 1 300 ? 13.68 -35.5 -19.281 1 54.78 300 VAL A N 1
ATOM 2379 C CA . VAL A 1 300 ? 14.547 -35.375 -20.438 1 54.78 300 VAL A CA 1
ATOM 2380 C C . VAL A 1 300 ? 13.891 -36.062 -21.641 1 54.78 300 VAL A C 1
ATOM 2382 O O . VAL A 1 300 ? 13.445 -37.188 -21.562 1 54.78 300 VAL A O 1
ATOM 2385 N N . LYS A 1 301 ? 13.633 -35.125 -22.531 1 53.38 301 LYS A N 1
ATOM 2386 C CA . LYS A 1 301 ? 13.289 -35.281 -23.938 1 53.38 301 LYS A CA 1
ATOM 2387 C C . LYS A 1 301 ? 14.367 -36.094 -24.688 1 53.38 301 LYS A C 1
ATOM 2389 O O . LYS A 1 301 ? 15.547 -35.719 -24.625 1 53.38 301 LYS A O 1
ATOM 2394 N N . VAL A 1 302 ? 14.172 -37.188 -24.75 1 46.56 302 VAL A N 1
ATOM 2395 C CA . VAL A 1 302 ? 15.016 -37.781 -25.781 1 46.56 302 VAL A CA 1
ATOM 2396 C C . VAL A 1 302 ? 14.633 -37.219 -27.156 1 46.56 302 VAL A C 1
ATOM 2398 O O . VAL A 1 302 ? 13.477 -37.312 -27.562 1 46.56 302 VAL A O 1
ATOM 2401 N N . SER A 1 303 ? 15.023 -36 -27.391 1 46 303 SER A N 1
ATOM 2402 C CA . SER A 1 303 ? 14.828 -35.562 -28.766 1 46 303 SER A CA 1
ATOM 2403 C C . SER A 1 303 ? 15.516 -36.469 -29.766 1 46 303 SER A C 1
ATOM 2405 O O . SER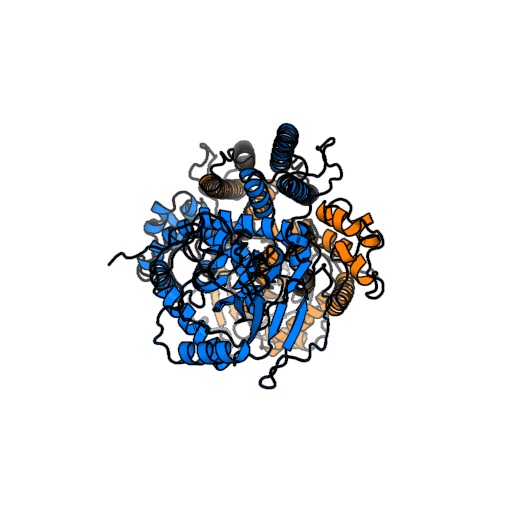 A 1 303 ? 16.734 -36.688 -29.688 1 46 303 SER A O 1
ATOM 2407 N N . LEU A 1 304 ? 14.938 -37.531 -30.016 1 41.31 304 LEU A N 1
ATOM 2408 C CA . LEU A 1 304 ? 15.57 -38.188 -31.156 1 41.31 304 LEU A CA 1
ATOM 2409 C C . LEU A 1 304 ? 15.375 -37.375 -32.438 1 41.31 304 LEU A C 1
ATOM 2411 O O . LEU A 1 304 ? 14.281 -36.875 -32.688 1 41.31 304 LEU A O 1
ATOM 2415 N N . ARG A 1 305 ? 16.406 -36.719 -32.938 1 41.19 305 ARG A N 1
ATOM 2416 C CA . ARG A 1 305 ? 16.469 -35.969 -34.188 1 41.19 305 ARG A CA 1
ATOM 2417 C C . ARG A 1 305 ? 15.516 -36.531 -35.25 1 41.19 305 ARG A C 1
ATOM 2419 O O . ARG A 1 305 ? 14.602 -35.844 -35.688 1 41.19 305 ARG A O 1
ATOM 2426 N N . GLY A 1 306 ? 16.172 -37.188 -36.281 1 37.19 306 GLY A N 1
ATOM 2427 C CA . GLY A 1 306 ? 16.062 -37.312 -37.75 1 37.19 306 GLY A CA 1
ATOM 2428 C C . GLY A 1 306 ? 14.93 -38.188 -38.188 1 37.19 306 GLY A C 1
ATOM 2429 O O . GLY A 1 306 ? 15.172 -39.312 -38.688 1 37.19 306 GLY A O 1
ATOM 2430 N N . SER A 1 307 ? 13.852 -38.219 -37.625 1 35.94 307 SER A N 1
ATOM 2431 C CA . SER A 1 307 ? 13.102 -39.25 -38.312 1 35.94 307 SER A CA 1
ATOM 2432 C C . SER A 1 307 ? 12.859 -38.906 -39.781 1 35.94 307 SER A C 1
ATOM 2434 O O . SER A 1 307 ? 12.523 -37.75 -40.094 1 35.94 307 SER A O 1
ATOM 2436 N N . PRO A 1 308 ? 13.305 -39.75 -40.75 1 34.75 308 PRO A N 1
ATOM 2437 C CA . PRO A 1 308 ? 13.242 -39.625 -42.219 1 34.75 308 PRO A CA 1
ATOM 2438 C C . PRO A 1 308 ? 11.852 -39.25 -42.719 1 34.75 308 PRO A C 1
ATOM 2440 O O . PRO A 1 308 ? 11.711 -38.719 -43.812 1 34.75 308 PRO A O 1
ATOM 2443 N N . HIS A 1 309 ? 10.797 -39.938 -42.25 1 34.41 309 HIS A N 1
ATOM 2444 C CA . HIS A 1 309 ? 9.688 -40.188 -43.156 1 34.41 309 HIS A CA 1
ATOM 2445 C C . HIS A 1 309 ? 8.844 -38.938 -43.375 1 34.41 309 HIS A C 1
ATOM 2447 O O . HIS A 1 309 ? 7.723 -39 -43.875 1 34.41 309 HIS A O 1
ATOM 2453 N N . LEU A 1 310 ? 8.898 -37.906 -42.5 1 39.72 310 LEU A N 1
ATOM 2454 C CA . LEU A 1 310 ? 7.828 -37 -42.844 1 39.72 310 LEU A CA 1
ATOM 2455 C C . LEU A 1 310 ? 7.93 -36.562 -44.312 1 39.72 310 LEU A C 1
ATOM 2457 O O . LEU A 1 310 ? 8.961 -36.031 -44.719 1 39.72 310 LEU A O 1
ATOM 2461 N N . LEU A 1 311 ? 7.406 -37.219 -45.156 1 35.25 311 LEU A N 1
ATOM 2462 C CA . LEU A 1 311 ? 7.336 -36.969 -46.594 1 35.25 311 LEU A CA 1
ATOM 2463 C C . LEU A 1 311 ? 7.254 -35.469 -46.875 1 35.25 311 LEU A C 1
ATOM 2465 O O . LEU A 1 311 ? 7.746 -35 -47.875 1 35.25 311 LEU A O 1
ATOM 2469 N N . LEU A 1 312 ? 6 -34.812 -46.531 1 38.09 312 LEU A N 1
ATOM 2470 C CA . LEU A 1 312 ? 5.711 -33.594 -47.281 1 38.09 312 LEU A CA 1
ATOM 2471 C C . LEU A 1 312 ? 6.699 -32.469 -46.938 1 38.09 312 LEU A C 1
ATOM 2473 O O . LEU A 1 312 ? 7.41 -32.562 -45.938 1 38.09 312 LEU A O 1
ATOM 2477 N N . ARG A 1 313 ? 6.156 -31.062 -47.125 1 42.97 313 ARG A N 1
ATOM 2478 C CA . ARG A 1 313 ? 6.824 -29.766 -47.219 1 42.97 313 ARG A CA 1
ATOM 2479 C C . ARG A 1 313 ? 7.664 -29.5 -45.969 1 42.97 313 ARG A C 1
ATOM 2481 O O . ARG A 1 313 ? 7.395 -30.062 -44.906 1 42.97 313 ARG A O 1
ATOM 2488 N N . PRO A 1 314 ? 8.641 -28.391 -46 1 51.38 314 PRO A N 1
ATOM 2489 C CA . PRO A 1 314 ? 9.703 -27.75 -45.25 1 51.38 314 PRO A CA 1
ATOM 2490 C C . PRO A 1 314 ? 9.266 -27.359 -43.812 1 51.38 314 PRO A C 1
ATOM 2492 O O . PRO A 1 314 ? 9.805 -26.406 -43.25 1 51.38 314 PRO A O 1
ATOM 2495 N N . LEU A 1 315 ? 8.195 -27.984 -43.344 1 63.78 315 LEU A N 1
ATOM 2496 C CA . LEU A 1 315 ? 7.984 -27.484 -42 1 63.78 315 LEU A CA 1
ATOM 2497 C C . LEU A 1 315 ? 9.023 -28.062 -41.031 1 63.78 315 LEU A C 1
ATOM 2499 O O . LEU A 1 315 ? 9.391 -29.234 -41.125 1 63.78 315 LEU A O 1
ATOM 2503 N N . HIS A 1 316 ? 9.695 -27.234 -40.312 1 79.75 316 HIS A N 1
ATOM 2504 C CA . HIS A 1 316 ? 10.625 -27.625 -39.25 1 79.75 316 HIS A CA 1
ATOM 2505 C C . HIS A 1 316 ? 9.914 -28.453 -38.188 1 79.75 316 HIS A C 1
ATOM 2507 O O . HIS A 1 316 ? 8.945 -27.984 -37.594 1 79.75 316 HIS A O 1
ATOM 2513 N N . THR A 1 317 ? 10.094 -29.875 -38.281 1 82.56 317 THR A N 1
ATOM 2514 C CA . THR A 1 317 ? 9.469 -30.797 -37.344 1 82.56 317 THR A CA 1
ATOM 2515 C C . THR A 1 317 ? 10.492 -31.312 -36.312 1 82.56 317 THR A C 1
ATOM 2517 O O . THR A 1 317 ? 11.641 -31.594 -36.688 1 82.56 317 THR A O 1
ATOM 2520 N N . GLU A 1 318 ? 10.086 -31.281 -35.062 1 85.56 318 GLU A N 1
ATOM 2521 C CA . GLU A 1 318 ? 10.891 -31.844 -33.969 1 85.56 318 GLU A CA 1
ATOM 2522 C C . GLU A 1 318 ? 10.234 -33.062 -33.375 1 85.56 318 GLU A C 1
ATOM 2524 O O . GLU A 1 318 ? 9.039 -33.062 -33.094 1 85.56 318 GLU A O 1
ATOM 2529 N N . HIS A 1 319 ? 10.984 -34.219 -33.344 1 86.81 319 HIS A N 1
ATOM 2530 C CA . HIS A 1 319 ? 10.516 -35.406 -32.656 1 86.81 319 HIS A CA 1
ATOM 2531 C C . HIS A 1 319 ? 10.797 -35.344 -31.172 1 86.81 319 HIS A C 1
ATOM 2533 O O . HIS A 1 319 ? 11.953 -35.469 -30.75 1 86.81 319 HIS A O 1
ATOM 2539 N N . LEU A 1 320 ? 9.781 -35.219 -30.406 1 87.19 320 LEU A N 1
ATOM 2540 C CA . LEU A 1 320 ? 9.961 -34.969 -28.984 1 87.19 320 LEU A CA 1
ATOM 2541 C C . LEU A 1 320 ? 10.031 -36.312 -28.219 1 87.19 320 LEU A C 1
ATOM 2543 O O . LEU A 1 320 ? 10.68 -36.375 -27.172 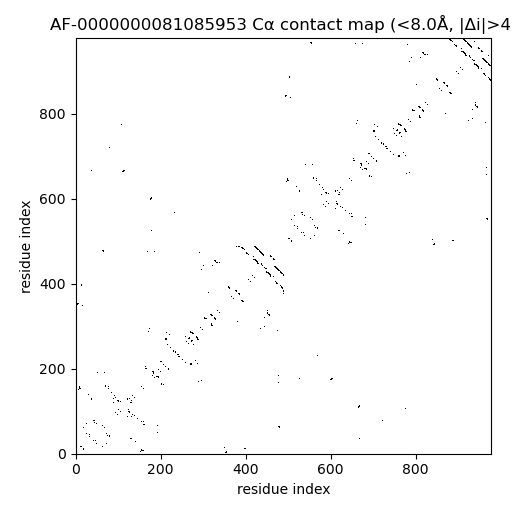1 87.19 320 LEU A O 1
ATOM 2547 N N . HIS A 1 321 ? 9.305 -37.312 -28.672 1 87.88 321 HIS A N 1
ATOM 2548 C CA . HIS A 1 321 ? 9.227 -38.594 -27.969 1 87.88 321 HIS A CA 1
ATOM 2549 C C . HIS A 1 321 ? 8.875 -39.719 -28.938 1 87.88 321 HIS A C 1
ATOM 2551 O O . HIS A 1 321 ? 8.18 -39.5 -29.938 1 87.88 321 HIS A O 1
ATOM 2557 N N . THR A 1 322 ? 9.297 -40.938 -28.625 1 83.06 322 THR A N 1
ATOM 2558 C CA . THR A 1 322 ? 9.125 -42.062 -29.562 1 83.06 322 THR A CA 1
ATOM 2559 C C . THR A 1 322 ? 7.934 -42.906 -29.172 1 83.06 322 THR A C 1
ATOM 2561 O O . THR A 1 322 ? 7.176 -43.375 -30.031 1 83.06 322 THR A O 1
ATOM 2564 N N . ASP A 1 323 ? 7.801 -43.219 -27.906 1 81.19 323 ASP A N 1
ATOM 2565 C CA . ASP A 1 323 ? 6.676 -44.031 -27.469 1 81.19 323 ASP A CA 1
ATOM 2566 C C . ASP A 1 323 ? 5.984 -43.406 -26.266 1 81.19 323 ASP A C 1
ATOM 2568 O O . ASP A 1 323 ? 6.355 -43.656 -25.109 1 81.19 323 ASP A O 1
ATOM 2572 N N . PRO A 1 324 ? 4.965 -42.75 -26.531 1 85.69 324 PRO A N 1
ATOM 2573 C CA . PRO A 1 324 ? 4.242 -42.438 -27.766 1 85.69 324 PRO A CA 1
ATOM 2574 C C . PRO A 1 324 ? 4.992 -41.438 -28.656 1 85.69 324 PRO A C 1
ATOM 2576 O O . PRO A 1 324 ? 5.82 -40.656 -28.156 1 85.69 324 PRO A O 1
ATOM 2579 N N . GLU A 1 325 ? 4.668 -41.625 -29.906 1 85.31 325 GLU A N 1
ATOM 2580 C CA . GLU A 1 325 ? 5.262 -40.656 -30.828 1 85.31 325 GLU A CA 1
ATOM 2581 C C . GLU A 1 325 ? 4.641 -39.281 -30.656 1 85.31 325 GLU A C 1
ATOM 2583 O O . GLU A 1 325 ? 3.428 -39.094 -30.797 1 85.31 325 GLU A O 1
ATOM 2588 N N . ILE A 1 326 ? 5.473 -38.344 -30.234 1 88.56 326 ILE A N 1
ATOM 2589 C CA . ILE A 1 326 ? 5.039 -36.969 -30.094 1 88.56 326 ILE A CA 1
ATOM 2590 C C . ILE A 1 326 ? 5.887 -36.062 -30.984 1 88.56 326 ILE A C 1
ATOM 2592 O O . ILE A 1 326 ? 7.113 -36.031 -30.859 1 88.56 326 ILE A O 1
ATOM 2596 N N . LEU A 1 327 ? 5.172 -35.344 -31.859 1 87.94 327 LEU A N 1
ATOM 2597 C CA . LEU A 1 327 ? 5.836 -34.469 -32.812 1 87.94 327 LEU A CA 1
ATOM 2598 C C . LEU A 1 327 ? 5.453 -33.031 -32.594 1 87.94 327 LEU A C 1
ATOM 2600 O O . LEU A 1 327 ? 4.297 -32.719 -32.281 1 87.94 327 LEU A O 1
ATOM 2604 N N . LEU A 1 328 ? 6.457 -32.156 -32.656 1 89.75 328 LEU A N 1
ATOM 2605 C CA . LEU A 1 328 ? 6.227 -30.734 -32.625 1 89.75 328 LEU A CA 1
ATOM 2606 C C . LEU A 1 328 ? 6.496 -30.094 -33.969 1 89.75 328 LEU A C 1
ATOM 2608 O O . LEU A 1 328 ? 7.609 -30.172 -34.5 1 89.75 328 LEU A O 1
ATOM 2612 N N . PHE A 1 329 ? 5.445 -29.516 -34.562 1 88.19 329 PHE A N 1
ATOM 2613 C CA . PHE A 1 329 ? 5.57 -28.781 -35.812 1 88.19 329 PHE A CA 1
ATOM 2614 C C . PHE A 1 329 ? 5.73 -27.297 -35.562 1 88.19 329 PHE A C 1
ATOM 2616 O O . PHE A 1 329 ? 4.91 -26.688 -34.875 1 88.19 329 PHE A O 1
ATOM 2623 N N . HIS A 1 330 ? 6.734 -26.734 -36.094 1 89.69 330 HIS A N 1
ATOM 2624 C CA . HIS A 1 330 ? 6.977 -25.297 -35.938 1 89.69 330 HIS A CA 1
ATOM 2625 C C . HIS A 1 330 ? 6.383 -24.5 -37.094 1 89.69 330 HIS A C 1
ATOM 2627 O O . HIS A 1 330 ? 6.223 -25.016 -38.188 1 89.69 330 HIS A O 1
ATOM 2633 N N . ASN A 1 331 ? 5.953 -23.297 -36.812 1 88.38 331 ASN A N 1
ATOM 2634 C CA . ASN A 1 331 ? 5.484 -22.312 -37.781 1 88.38 331 ASN A CA 1
ATOM 2635 C C . ASN A 1 331 ? 4.297 -22.844 -38.594 1 88.38 331 ASN A C 1
ATOM 2637 O O . ASN A 1 331 ? 4.277 -22.75 -39.812 1 88.38 331 ASN A O 1
ATOM 2641 N N . VAL A 1 332 ? 3.426 -23.484 -37.875 1 87.44 332 VAL A N 1
ATOM 2642 C CA . VAL A 1 332 ? 2.227 -24.031 -38.5 1 87.44 332 VAL A CA 1
ATOM 2643 C C . VAL A 1 332 ? 1.236 -22.891 -38.812 1 87.44 332 VAL A C 1
ATOM 2645 O O . VAL A 1 332 ? 0.533 -22.922 -39.812 1 87.44 332 VAL A O 1
ATOM 2648 N N . LEU A 1 333 ? 1.164 -21.938 -37.875 1 88.81 333 LEU A N 1
ATOM 2649 C CA . LEU A 1 333 ? 0.271 -20.797 -38.031 1 88.81 333 LEU A CA 1
ATOM 2650 C C . LEU A 1 333 ? 1.065 -19.5 -38.188 1 88.81 333 LEU A C 1
ATOM 2652 O O . LEU A 1 333 ? 2.084 -19.312 -37.531 1 88.81 333 LEU A O 1
ATOM 2656 N N . SER A 1 334 ? 0.521 -18.641 -39.031 1 88.44 334 SER A N 1
ATOM 2657 C CA . SER A 1 334 ? 1.091 -17.312 -39.156 1 88.44 334 SER A CA 1
ATOM 2658 C C . SER A 1 334 ? 0.566 -16.391 -38.062 1 88.44 334 SER A C 1
ATOM 2660 O O . SER A 1 334 ? -0.433 -16.703 -37.406 1 88.44 334 SER A O 1
ATOM 2662 N N . HIS A 1 335 ? 1.314 -15.297 -37.906 1 88.81 335 HIS A N 1
ATOM 2663 C CA . HIS A 1 335 ? 0.905 -14.32 -36.906 1 88.81 335 HIS A CA 1
ATOM 2664 C C . HIS A 1 335 ? -0.501 -13.797 -37.188 1 88.81 335 HIS A C 1
ATOM 2666 O O . HIS A 1 335 ? -1.301 -13.633 -36.25 1 88.81 335 HIS A O 1
ATOM 2672 N N . VAL A 1 336 ? -0.786 -13.555 -38.406 1 86.5 336 VAL A N 1
ATOM 2673 C CA . VAL A 1 336 ? -2.088 -13.031 -38.781 1 86.5 336 VAL A CA 1
ATOM 2674 C C . VAL A 1 336 ? -3.174 -14.055 -38.5 1 86.5 336 VAL A C 1
ATOM 2676 O O . VAL A 1 336 ? -4.25 -13.711 -38 1 86.5 336 VAL A O 1
ATOM 2679 N N . GLU A 1 337 ? -2.848 -15.32 -38.781 1 84 337 GLU A N 1
ATOM 2680 C CA . GLU A 1 337 ? -3.811 -16.391 -38.531 1 84 337 GLU A CA 1
ATOM 2681 C C . GLU A 1 337 ? -4.07 -16.531 -37.031 1 84 337 GLU A C 1
ATOM 2683 O O . GLU A 1 337 ? -5.211 -16.75 -36.625 1 84 337 GLU A O 1
ATOM 2688 N N . MET A 1 338 ? -3.068 -16.375 -36.281 1 85.12 338 MET A N 1
ATOM 2689 C CA . MET A 1 338 ? -3.213 -16.5 -34.844 1 85.12 338 MET A CA 1
ATOM 2690 C C . MET A 1 338 ? -4.066 -15.359 -34.281 1 85.12 338 MET A C 1
ATOM 2692 O O . MET A 1 338 ? -4.926 -15.578 -33.438 1 85.12 338 MET A O 1
ATOM 2696 N N . GLN A 1 339 ? -3.82 -14.195 -34.75 1 81.69 339 GLN A N 1
ATOM 2697 C CA . GLN A 1 339 ? -4.594 -13.039 -34.312 1 81.69 339 GLN A CA 1
ATOM 2698 C C . GLN A 1 339 ? -6.07 -13.195 -34.656 1 81.69 339 GLN A C 1
ATOM 2700 O O . GLN A 1 339 ? -6.945 -12.867 -33.875 1 81.69 339 GLN A O 1
ATOM 2705 N N . LEU A 1 340 ? -6.262 -13.68 -35.812 1 76.75 340 LEU A N 1
ATOM 2706 C CA . LEU A 1 340 ? -7.637 -13.883 -36.25 1 76.75 340 LEU A CA 1
ATOM 2707 C C . LEU A 1 340 ? -8.336 -14.938 -35.406 1 76.75 340 LEU A C 1
ATOM 2709 O O . LEU A 1 340 ? -9.508 -14.789 -35.062 1 76.75 340 LEU A O 1
ATOM 2713 N N . LEU A 1 341 ? -7.621 -15.961 -35.125 1 75.38 341 LEU A N 1
ATOM 2714 C CA . LEU A 1 341 ? -8.18 -17.016 -34.281 1 75.38 341 LEU A CA 1
ATOM 2715 C C . LEU A 1 341 ? -8.484 -16.516 -32.875 1 75.38 341 LEU A C 1
ATOM 2717 O O . LEU A 1 341 ? -9.508 -16.875 -32.281 1 75.38 341 LEU A O 1
ATOM 2721 N N . ARG A 1 342 ? -7.578 -15.68 -32.375 1 73 342 ARG A N 1
ATOM 2722 C CA . ARG A 1 342 ? -7.793 -15.109 -31.062 1 73 342 ARG A CA 1
ATOM 2723 C C . ARG A 1 342 ? -9.016 -14.195 -31.047 1 73 342 ARG A C 1
ATOM 2725 O O . ARG A 1 342 ? -9.797 -14.211 -30.094 1 73 342 ARG A O 1
ATOM 2732 N N . ASN A 1 343 ? -9.133 -13.453 -32.062 1 69.88 343 ASN A N 1
ATOM 2733 C CA . ASN A 1 343 ? -10.266 -12.539 -32.156 1 69.88 343 ASN A CA 1
ATOM 2734 C C . ASN A 1 343 ? -11.594 -13.289 -32.25 1 69.88 343 ASN A C 1
ATOM 2736 O O . ASN A 1 343 ? -12.586 -12.867 -31.656 1 69.88 343 ASN A O 1
ATOM 2740 N N . ILE A 1 344 ? -11.57 -14.328 -33 1 64.31 344 ILE A N 1
ATOM 2741 C CA . ILE A 1 344 ? -12.773 -15.141 -33.125 1 64.31 344 ILE A CA 1
ATOM 2742 C C . ILE A 1 344 ? -13.148 -15.75 -31.781 1 64.31 344 ILE A C 1
ATOM 2744 O O . ILE A 1 344 ? -14.336 -15.836 -31.438 1 64.31 344 ILE A O 1
ATOM 2748 N N . SER A 1 345 ? -12.109 -16.078 -31.047 1 60.91 345 SER A N 1
ATOM 2749 C CA . SER A 1 345 ? -12.328 -16.688 -29.734 1 60.91 345 SER A CA 1
ATOM 2750 C C . SER A 1 345 ? -12.859 -15.664 -28.734 1 60.91 345 SER A C 1
ATOM 2752 O O . SER A 1 345 ? -13.719 -15.992 -27.906 1 60.91 345 SER A O 1
ATOM 2754 N N . TYR A 1 346 ? -12.305 -14.477 -28.844 1 58.44 346 TYR A N 1
ATOM 2755 C CA . TYR A 1 346 ? -12.727 -13.406 -27.938 1 58.44 346 TYR A CA 1
ATOM 2756 C C . TYR A 1 346 ? -14.195 -13.047 -28.156 1 58.44 346 TYR A C 1
ATOM 2758 O O . TYR A 1 346 ? -14.945 -12.867 -27.203 1 58.44 346 TYR A O 1
ATOM 2766 N N . ASP A 1 347 ? -14.562 -12.906 -29.359 1 52.75 347 ASP A N 1
ATOM 2767 C CA . ASP A 1 347 ? -15.914 -12.5 -29.734 1 52.75 347 ASP A CA 1
ATOM 2768 C C . ASP A 1 347 ? -16.953 -13.523 -29.266 1 52.75 347 ASP A C 1
ATOM 2770 O O . ASP A 1 347 ? -18.031 -13.156 -28.797 1 52.75 347 ASP A O 1
ATOM 2774 N N . LYS A 1 348 ? -16.531 -14.727 -29.375 1 48.56 348 LYS A N 1
ATOM 2775 C CA . LYS A 1 348 ? -17.484 -15.766 -29 1 48.56 348 LYS A CA 1
ATOM 2776 C C . LYS A 1 348 ? -17.594 -15.898 -27.484 1 48.56 348 LYS A C 1
ATOM 2778 O O . LYS A 1 348 ? -18.672 -16.203 -26.953 1 48.56 348 LYS A O 1
ATOM 2783 N N . ILE A 1 349 ? -16.453 -15.711 -26.922 1 47.16 349 ILE A N 1
ATOM 2784 C CA . ILE A 1 349 ? -16.484 -15.766 -25.469 1 47.16 349 ILE A CA 1
ATOM 2785 C C . ILE A 1 349 ? -17.391 -14.664 -24.938 1 47.16 349 ILE A C 1
ATOM 2787 O O . ILE A 1 349 ? -18.156 -14.883 -23.984 1 47.16 349 ILE A O 1
ATOM 2791 N N . VAL A 1 350 ? -17.234 -13.438 -25.672 1 42.78 350 VAL A N 1
ATOM 2792 C CA . VAL A 1 350 ? -18.062 -12.312 -25.266 1 42.78 350 VAL A CA 1
ATOM 2793 C C . VAL A 1 350 ? -19.531 -12.633 -25.547 1 42.78 350 VAL A C 1
ATOM 2795 O O . VAL A 1 350 ? -20.422 -12.211 -24.797 1 42.78 350 VAL A O 1
ATOM 2798 N N . GLN A 1 351 ? -19.75 -13.367 -26.656 1 40.59 351 GLN A N 1
ATOM 2799 C CA . GLN A 1 351 ? -21.125 -13.68 -27.062 1 40.59 351 GLN A CA 1
ATOM 2800 C C . GLN A 1 351 ? -21.672 -14.852 -26.266 1 40.59 351 GLN A C 1
ATOM 2802 O O . GLN A 1 351 ? -22.891 -14.945 -26.047 1 40.59 351 GLN A O 1
ATOM 2807 N N . ILE A 1 352 ? -20.875 -15.844 -26.219 1 35.94 352 ILE A N 1
ATOM 2808 C CA . ILE A 1 352 ? -21.391 -17.031 -25.562 1 35.94 352 ILE A CA 1
ATOM 2809 C C . ILE A 1 352 ? -21.5 -16.781 -24.047 1 35.94 352 ILE A C 1
ATOM 2811 O O . ILE A 1 352 ? -20.484 -16.609 -23.375 1 35.94 352 ILE A O 1
ATOM 2815 N N . GLN A 1 353 ? -22.516 -16.141 -23.688 1 34.69 353 GLN A N 1
ATOM 2816 C CA . GLN A 1 353 ? -22.922 -15.93 -22.297 1 34.69 353 GLN A CA 1
ATOM 2817 C C . GLN A 1 353 ? -22.766 -17.219 -21.484 1 34.69 353 GLN A C 1
ATOM 2819 O O . GLN A 1 353 ? -23.203 -17.281 -20.328 1 34.69 353 GLN A O 1
ATOM 2824 N N . VAL A 1 354 ? -23.031 -18.484 -22.156 1 28.33 354 VAL A N 1
ATOM 2825 C CA . VAL A 1 354 ? -23.406 -19.688 -21.422 1 28.33 354 VAL A CA 1
ATOM 2826 C C . VAL A 1 354 ? -22.266 -20.109 -20.484 1 28.33 354 VAL A C 1
ATOM 2828 O O . VAL A 1 354 ? -21.141 -19.672 -20.656 1 28.33 354 VAL A O 1
ATOM 2831 N N . ARG A 1 355 ? -22.375 -21.562 -20.078 1 30.17 355 ARG A N 1
ATOM 2832 C CA . ARG A 1 355 ? -21.875 -22.422 -19.016 1 30.17 355 ARG A CA 1
ATOM 2833 C C . ARG A 1 355 ? -20.359 -22.422 -18.953 1 30.17 355 ARG A C 1
ATOM 2835 O O . ARG A 1 355 ? -19.703 -21.922 -19.875 1 30.17 355 ARG A O 1
ATOM 2842 N N . VAL A 1 356 ? -19.938 -23.578 -18.391 1 32.5 356 VAL A N 1
ATOM 2843 C CA . VAL A 1 356 ? -18.781 -24.156 -17.703 1 32.5 356 VAL A CA 1
ATOM 2844 C C . VAL A 1 356 ? -17.547 -24.078 -18.594 1 32.5 356 VAL A C 1
ATOM 2846 O O . VAL A 1 356 ? -16.422 -24.125 -18.094 1 32.5 356 VAL A O 1
ATOM 2849 N N . SER A 1 357 ? -17.625 -24.797 -19.875 1 32.53 357 SER A N 1
ATOM 2850 C CA . SER A 1 357 ? -16.344 -25.266 -20.422 1 32.53 357 SER A CA 1
ATOM 2851 C C . SER A 1 357 ? -15.602 -24.125 -21.109 1 32.53 357 SER A C 1
ATOM 2853 O O . SER A 1 357 ? -16.188 -23.375 -21.891 1 32.53 357 SER A O 1
ATOM 2855 N N . HIS A 1 358 ? -14.758 -23.375 -20.422 1 39.69 358 HIS A N 1
ATOM 2856 C CA . HIS A 1 358 ? -13.711 -22.453 -20.844 1 39.69 358 HIS A CA 1
ATOM 2857 C C . HIS A 1 358 ? -13.289 -22.734 -22.297 1 39.69 358 HIS A C 1
ATOM 2859 O O . HIS A 1 358 ? -12.281 -22.203 -22.766 1 39.69 358 HIS A O 1
ATOM 2865 N N . THR A 1 359 ? -13.891 -23.844 -22.875 1 38.66 359 THR A N 1
ATOM 2866 C CA . THR A 1 359 ? -13.516 -24.219 -24.234 1 38.66 359 THR A CA 1
ATOM 2867 C C . THR A 1 359 ? -14.586 -23.781 -25.219 1 38.66 359 THR A C 1
ATOM 2869 O O . THR A 1 359 ? -15.781 -23.969 -24.984 1 38.66 359 THR A O 1
ATOM 2872 N N . SER A 1 360 ? -14.57 -22.688 -25.688 1 43.38 360 SER A N 1
ATOM 2873 C CA . SER A 1 360 ? -15.516 -22.375 -26.766 1 43.38 360 SER A CA 1
ATOM 2874 C C . SER A 1 360 ? -15.086 -23.016 -28.078 1 43.38 360 SER A C 1
ATOM 2876 O O . SER A 1 360 ? -13.891 -23.094 -28.375 1 43.38 360 SER A O 1
ATOM 2878 N N . TRP A 1 361 ? -16 -23.969 -28.531 1 43.75 361 TRP A N 1
ATOM 2879 C CA . TRP A 1 361 ? -15.828 -24.562 -29.844 1 43.75 361 TRP A CA 1
ATOM 2880 C C . TRP A 1 361 ? -15.867 -23.516 -30.938 1 43.75 361 TRP A C 1
ATOM 2882 O O . TRP A 1 361 ? -16.688 -22.594 -30.891 1 43.75 361 TRP A O 1
ATOM 2892 N N . LEU A 1 362 ? -14.789 -23.266 -31.547 1 49.19 362 LEU A N 1
ATOM 2893 C CA . LEU A 1 362 ? -14.867 -22.516 -32.781 1 49.19 362 LEU A CA 1
ATOM 2894 C C . LEU A 1 362 ? -15.844 -23.156 -33.75 1 49.19 362 LEU A C 1
ATOM 2896 O O . LEU A 1 362 ? -15.578 -24.234 -34.281 1 49.19 362 LEU A O 1
ATOM 2900 N N . ASP A 1 363 ? -17.109 -23.344 -33.469 1 43.44 363 ASP A N 1
ATOM 2901 C CA . ASP A 1 363 ? -18.078 -24.047 -34.312 1 43.44 363 ASP A CA 1
ATOM 2902 C C . ASP A 1 363 ? -17.938 -23.625 -35.781 1 43.44 363 ASP A C 1
ATOM 2904 O O . ASP A 1 363 ? -18.141 -24.453 -36.656 1 43.44 363 ASP A O 1
ATOM 2908 N N . PRO A 1 364 ? -18.25 -22.281 -36.25 1 48.22 364 PRO A N 1
ATOM 2909 C CA . PRO A 1 364 ? -18.859 -22.516 -37.562 1 48.22 364 PRO A CA 1
ATOM 2910 C C . PRO A 1 364 ? -17.875 -23.078 -38.594 1 48.22 364 PRO A C 1
ATOM 2912 O O . PRO A 1 364 ? -16.781 -22.531 -38.75 1 48.22 364 PRO A O 1
ATOM 2915 N N . PRO A 1 365 ? -18 -24.422 -39.031 1 48.19 365 PRO A N 1
ATOM 2916 C CA . PRO A 1 365 ? -17.391 -24.859 -40.312 1 48.19 365 PRO A CA 1
ATOM 2917 C C . PRO A 1 365 ? -17.219 -23.719 -41.312 1 48.19 365 PRO A C 1
ATOM 2919 O O . PRO A 1 365 ? -16.469 -23.859 -42.281 1 48.19 365 PRO A O 1
ATOM 2922 N N . ASP A 1 366 ? -17.828 -22.641 -41.031 1 56.03 366 ASP A N 1
ATOM 2923 C CA . ASP A 1 366 ? -18.047 -21.781 -42.188 1 56.03 366 ASP A CA 1
ATOM 2924 C C . ASP A 1 366 ? -16.984 -20.688 -42.25 1 56.03 366 ASP A C 1
ATOM 2926 O O . ASP A 1 366 ? -16.953 -19.906 -43.219 1 56.03 366 ASP A O 1
ATOM 2930 N N . HIS A 1 367 ? -16.062 -20.547 -41.031 1 67.19 367 HIS A N 1
ATOM 2931 C CA . HIS A 1 367 ? -15.102 -19.5 -41.344 1 67.19 367 HIS A CA 1
ATOM 2932 C C . HIS A 1 367 ? -14.023 -19.984 -42.281 1 67.19 367 HIS A C 1
ATOM 2934 O O . HIS A 1 367 ? -13.445 -21.062 -42.094 1 67.19 367 HIS A O 1
ATOM 2940 N N . PRO A 1 368 ? -13.836 -19.281 -43.375 1 76.12 368 PRO A N 1
ATOM 2941 C CA . PRO A 1 368 ? -12.859 -19.703 -44.375 1 76.12 368 PRO A CA 1
ATOM 2942 C C . PRO A 1 368 ? -11.492 -20.031 -43.781 1 76.12 368 PRO A C 1
ATOM 2944 O O . PRO A 1 368 ? -10.812 -20.953 -44.25 1 76.12 368 PRO A O 1
ATOM 2947 N N . LEU A 1 369 ? -11.172 -19.328 -42.719 1 78.81 369 LEU A N 1
ATOM 2948 C CA . LEU A 1 369 ? -9.875 -19.578 -42.094 1 78.81 369 LEU A CA 1
ATOM 2949 C C . LEU A 1 369 ? -9.82 -20.984 -41.5 1 78.81 369 LEU A C 1
ATOM 2951 O O . LEU A 1 369 ? -8.805 -21.672 -41.594 1 78.81 369 LEU A O 1
ATOM 2955 N N . ILE A 1 370 ? -10.852 -21.406 -40.938 1 75.75 370 ILE A N 1
ATOM 2956 C CA . ILE A 1 370 ? -10.891 -22.719 -40.25 1 75.75 370 ILE A CA 1
ATOM 2957 C C . ILE A 1 370 ? -10.797 -23.828 -41.312 1 75.75 370 ILE A C 1
ATOM 2959 O O . ILE A 1 370 ? -10.094 -24.812 -41.094 1 75.75 370 ILE A O 1
ATOM 2963 N N . ALA A 1 371 ? -11.453 -23.562 -42.375 1 74.25 371 ALA A N 1
ATOM 2964 C CA . ALA A 1 371 ? -11.391 -24.531 -43.469 1 74.25 371 ALA A CA 1
ATOM 2965 C C . ALA A 1 371 ? -9.969 -24.672 -44 1 74.25 371 ALA A C 1
ATOM 2967 O O . ALA A 1 371 ? -9.492 -25.766 -44.281 1 74.25 371 ALA A O 1
ATOM 2968 N N . ARG A 1 372 ? -9.375 -23.547 -44.156 1 80.12 372 ARG A N 1
ATOM 2969 C CA . ARG A 1 372 ? -8.008 -23.531 -44.688 1 80.12 372 ARG A CA 1
ATOM 2970 C C . ARG A 1 372 ? -7.059 -24.219 -43.688 1 80.12 372 ARG A C 1
ATOM 2972 O O . ARG A 1 372 ? -6.145 -24.938 -44.125 1 80.12 372 ARG A O 1
ATOM 2979 N N . LEU A 1 373 ? -7.234 -23.984 -42.469 1 80.56 373 LEU A N 1
ATOM 2980 C CA . LEU A 1 373 ? -6.367 -24.562 -41.469 1 80.56 373 LEU A CA 1
ATOM 2981 C C . LEU A 1 373 ? -6.578 -26.078 -41.375 1 80.56 373 LEU A C 1
ATOM 2983 O O . LEU A 1 373 ? -5.613 -26.828 -41.25 1 80.56 373 LEU A O 1
ATOM 2987 N N . ASN A 1 374 ? -7.785 -26.484 -41.5 1 76 374 ASN A N 1
ATOM 2988 C CA . ASN A 1 374 ? -8.062 -27.922 -41.5 1 76 374 ASN A CA 1
ATOM 2989 C C . ASN A 1 374 ? -7.379 -28.625 -42.656 1 76 374 ASN A C 1
ATOM 2991 O O . ASN A 1 374 ? -6.855 -29.734 -42.5 1 76 374 ASN A O 1
ATOM 2995 N N . ALA A 1 375 ? -7.512 -27.953 -43.719 1 77.56 375 ALA A N 1
ATOM 2996 C CA . ALA A 1 375 ? -6.836 -28.516 -44.875 1 77.56 375 ALA A CA 1
ATOM 2997 C C . ALA A 1 375 ? -5.328 -28.609 -44.656 1 77.56 375 ALA A C 1
ATOM 2999 O O . ALA A 1 375 ? -4.699 -29.594 -45.031 1 77.56 375 ALA A O 1
ATOM 3000 N N . ARG A 1 376 ? -4.816 -27.594 -44.062 1 82.44 376 ARG A N 1
ATOM 3001 C CA . ARG A 1 376 ? -3.387 -27.578 -43.781 1 82.44 376 ARG A CA 1
ATOM 3002 C C . ARG A 1 376 ? -3.018 -28.672 -42.781 1 82.44 376 ARG A C 1
ATOM 3004 O O . ARG A 1 376 ? -2.018 -29.375 -42.969 1 82.44 376 ARG A O 1
ATOM 3011 N N . PHE A 1 377 ? -3.83 -28.906 -41.844 1 78.94 377 PHE A N 1
ATOM 3012 C CA . PHE A 1 377 ? -3.57 -29.938 -40.844 1 78.94 377 PHE A CA 1
ATOM 3013 C C . PHE A 1 377 ? -3.639 -31.328 -41.469 1 78.94 377 PHE A C 1
ATOM 3015 O O . PHE A 1 377 ? -2.826 -32.188 -41.125 1 78.94 377 PHE A O 1
ATOM 3022 N N . SER A 1 378 ? -4.59 -31.438 -42.25 1 76.81 378 SER A N 1
ATOM 3023 C CA . SER A 1 378 ? -4.719 -32.719 -42.938 1 76.81 378 SER A CA 1
ATOM 3024 C C . SER A 1 378 ? -3.49 -33 -43.812 1 76.81 378 SER A C 1
ATOM 3026 O O . SER A 1 378 ? -3.029 -34.156 -43.875 1 76.81 378 SER A O 1
ATOM 3028 N N . HIS A 1 379 ? -3.105 -31.969 -44.375 1 78.44 379 HIS A N 1
ATOM 3029 C CA . HIS A 1 379 ? -1.93 -32.125 -45.219 1 78.44 379 HIS A CA 1
ATOM 3030 C C . HIS A 1 379 ? -0.694 -32.469 -44.406 1 78.44 379 HIS A C 1
ATOM 3032 O O . HIS A 1 379 ? 0.122 -33.281 -44.812 1 78.44 379 HIS A O 1
ATOM 3038 N N . ILE A 1 380 ? -0.565 -31.859 -43.281 1 78.81 380 ILE A N 1
ATOM 3039 C CA . ILE A 1 380 ? 0.605 -32.062 -42.406 1 78.81 380 ILE A CA 1
ATOM 3040 C C . ILE A 1 380 ? 0.586 -33.469 -41.812 1 78.81 380 ILE A C 1
ATOM 3042 O O . ILE A 1 380 ? 1.618 -34.125 -41.781 1 78.81 380 ILE A O 1
ATOM 3046 N N . THR A 1 381 ? -0.514 -33.938 -41.469 1 75.88 381 THR A N 1
ATOM 3047 C CA . THR A 1 381 ? -0.596 -35.188 -40.688 1 75.88 381 THR A CA 1
ATOM 3048 C C . THR A 1 381 ? -0.88 -36.375 -41.625 1 75.88 381 THR A C 1
ATOM 3050 O O . THR A 1 381 ? -0.645 -37.531 -41.25 1 75.88 381 THR A O 1
ATOM 3053 N N . GLY A 1 382 ? -1.47 -36.031 -42.75 1 75.38 382 GLY A N 1
ATOM 3054 C CA . GLY A 1 382 ? -1.915 -37.094 -43.625 1 75.38 382 GLY A CA 1
ATOM 3055 C C . GLY A 1 382 ? -3.23 -37.719 -43.219 1 75.38 382 GLY A C 1
ATOM 3056 O O . GLY A 1 382 ? -3.635 -38.75 -43.75 1 75.38 382 GLY A O 1
ATOM 3057 N N . LEU A 1 383 ? -3.826 -37.188 -42.25 1 76.38 383 LEU A N 1
ATOM 3058 C CA . LEU A 1 383 ? -5.09 -37.688 -41.719 1 76.38 383 LEU A CA 1
ATOM 3059 C C . LEU A 1 383 ? -6.238 -36.75 -42.062 1 76.38 383 LEU A C 1
ATOM 3061 O O . LEU A 1 383 ? -6.023 -35.562 -42.25 1 76.38 383 LEU A O 1
ATOM 3065 N N . ASP A 1 384 ? -7.414 -37.344 -42.312 1 67.12 384 ASP A N 1
ATOM 3066 C CA . ASP A 1 384 ? -8.586 -36.5 -42.531 1 67.12 384 ASP A CA 1
ATOM 3067 C C . ASP A 1 384 ? -8.984 -35.781 -41.25 1 67.12 384 ASP A C 1
ATOM 3069 O O . ASP A 1 384 ? -9.188 -36.406 -40.219 1 67.12 384 ASP A O 1
ATOM 3073 N N . MET A 1 385 ? -8.781 -34.5 -41.344 1 59.84 385 MET A N 1
ATOM 3074 C CA . MET A 1 385 ? -9.133 -33.688 -40.188 1 59.84 385 MET A CA 1
ATOM 3075 C C . MET A 1 385 ? -10.602 -33.281 -40.25 1 59.84 385 MET A C 1
ATOM 3077 O O . MET A 1 385 ? -11.078 -32.812 -41.281 1 59.84 385 MET A O 1
ATOM 3081 N N . GLN A 1 386 ? -11.602 -34.062 -39.781 1 51.12 386 GLN A N 1
ATOM 3082 C CA . GLN A 1 386 ? -12.984 -33.625 -39.781 1 51.12 386 GLN A CA 1
ATOM 3083 C C . GLN A 1 386 ? -13.211 -32.531 -38.719 1 51.12 386 GLN A C 1
ATOM 3085 O O . GLN A 1 386 ? -12.562 -32.531 -37.688 1 51.12 386 GLN A O 1
ATOM 3090 N N . PRO A 1 387 ? -13.93 -31.5 -39.25 1 46.38 387 PRO A N 1
ATOM 3091 C CA . PRO A 1 387 ? -14.281 -30.375 -38.375 1 46.38 387 PRO A CA 1
ATOM 3092 C C . PRO A 1 387 ? -14.805 -30.828 -37 1 46.38 387 PRO A C 1
ATOM 3094 O O . PRO A 1 387 ? -15.211 -30 -36.188 1 46.38 387 PRO A O 1
ATOM 3097 N N . GLY A 1 388 ? -15.328 -31.922 -36.875 1 40.97 388 GLY A N 1
ATOM 3098 C CA . GLY A 1 388 ? -16.156 -32.219 -35.719 1 40.97 388 GLY A CA 1
ATOM 3099 C C . GLY A 1 388 ? -15.57 -31.656 -34.438 1 40.97 388 GLY A C 1
ATOM 3100 O O . GLY A 1 388 ? -16.281 -31.016 -33.656 1 40.97 388 GLY A O 1
ATOM 3101 N N . GLU A 1 389 ? -14.734 -32.406 -33.719 1 41.56 389 GLU A N 1
ATOM 3102 C CA . GLU A 1 389 ? -14.453 -31.875 -32.375 1 41.56 389 GLU A CA 1
ATOM 3103 C C . GLU A 1 389 ? -13.562 -30.641 -32.469 1 41.56 389 GLU A C 1
ATOM 3105 O O . GLU A 1 389 ? -12.367 -30.75 -32.75 1 41.56 389 GLU A O 1
ATOM 3110 N N . GLY A 1 390 ? -14.133 -29.531 -32.844 1 41.31 390 GLY A N 1
ATOM 3111 C CA . GLY A 1 390 ? -13.672 -28.172 -33 1 41.31 390 GLY A CA 1
ATOM 3112 C C . GLY A 1 390 ? -12.438 -27.844 -32.156 1 41.31 390 GLY A C 1
ATOM 3113 O O . GLY A 1 390 ? -12.102 -28.578 -31.234 1 41.31 390 GLY A O 1
ATOM 3114 N N . LEU A 1 391 ? -11.594 -27.156 -32.938 1 41.69 391 LEU A N 1
ATOM 3115 C CA . LEU A 1 391 ? -10.547 -26.5 -32.156 1 41.69 391 LEU A CA 1
ATOM 3116 C C . LEU A 1 391 ? -11.102 -25.984 -30.844 1 41.69 391 LEU A C 1
ATOM 3118 O O . LEU A 1 391 ? -12.062 -25.219 -30.812 1 41.69 391 LEU A O 1
ATOM 3122 N N . ARG A 1 392 ? -11.305 -27 -29.906 1 42.12 392 ARG A N 1
ATOM 3123 C CA . ARG A 1 392 ? -11.672 -26.531 -28.578 1 42.12 392 ARG A CA 1
ATOM 3124 C C . ARG A 1 392 ? -10.672 -25.516 -28.047 1 42.12 392 ARG A C 1
ATOM 3126 O O . ARG A 1 392 ? -9.461 -25.75 -28.094 1 42.12 392 ARG A O 1
ATOM 3133 N N . LYS A 1 393 ? -11.094 -24.172 -28.203 1 46.97 393 LYS A N 1
ATOM 3134 C CA . LYS A 1 393 ? -10.328 -23 -27.766 1 46.97 393 LYS A CA 1
ATOM 3135 C C . LYS A 1 393 ? -10.117 -23.016 -26.25 1 46.97 393 LYS A C 1
ATOM 3137 O O . LYS A 1 393 ? -11.062 -23.219 -25.5 1 46.97 393 LYS A O 1
ATOM 3142 N N . ALA A 1 394 ? -9.016 -23.562 -25.734 1 45.5 394 ALA A N 1
ATOM 3143 C CA . ALA A 1 394 ? -8.805 -23.391 -24.297 1 45.5 394 ALA A CA 1
ATOM 3144 C C . ALA A 1 394 ? -7.984 -22.141 -24.016 1 45.5 394 ALA A C 1
ATOM 3146 O O . ALA A 1 394 ? -6.867 -21.984 -24.516 1 45.5 394 ALA A O 1
ATOM 3147 N N . ALA A 1 395 ? -8.672 -20.797 -24.188 1 41.56 395 ALA A N 1
ATOM 3148 C CA . ALA A 1 395 ? -7.945 -19.734 -23.516 1 41.56 395 ALA A CA 1
ATOM 3149 C C . ALA A 1 395 ? -7.84 -20 -22.016 1 41.56 395 ALA A C 1
ATOM 3151 O O . ALA A 1 395 ? -8.844 -19.938 -21.297 1 41.56 395 ALA A O 1
ATOM 3152 N N . GLU A 1 396 ? -6.926 -20.906 -21.656 1 45.78 396 GLU A N 1
ATOM 3153 C CA . GLU A 1 396 ? -6.781 -21.297 -20.266 1 45.78 396 GLU A CA 1
ATOM 3154 C C . GLU A 1 396 ? -5.992 -20.25 -19.469 1 45.78 396 GLU A C 1
ATOM 3156 O O . GLU A 1 396 ? -4.902 -19.844 -19.891 1 45.78 396 GLU A O 1
ATOM 3161 N N . GLY A 1 397 ? -6.734 -19.359 -18.828 1 42.69 397 GLY A N 1
ATOM 3162 C CA . GLY A 1 397 ? -6.004 -18.641 -17.797 1 42.69 397 GLY A CA 1
ATOM 3163 C C . GLY A 1 397 ? -5.301 -19.562 -16.812 1 42.69 397 GLY A C 1
ATOM 3164 O O . GLY A 1 397 ? -4.742 -20.594 -17.219 1 42.69 397 GLY A O 1
ATOM 3165 N N . PHE A 1 398 ? -5.223 -19.156 -15.438 1 41.81 398 PHE A N 1
ATOM 3166 C CA . PHE A 1 398 ? -4.551 -19.875 -14.367 1 41.81 398 PHE A CA 1
ATOM 3167 C C . PHE A 1 398 ? -5.25 -21.203 -14.094 1 41.81 398 PHE A C 1
ATOM 3169 O O . PHE A 1 398 ? -4.984 -21.859 -13.078 1 41.81 398 PHE A O 1
ATOM 3176 N N . GLN A 1 399 ? -6.168 -21.688 -15.039 1 42.25 399 GLN A N 1
ATOM 3177 C CA . GLN A 1 399 ? -6.965 -22.844 -14.641 1 42.25 399 GLN A CA 1
ATOM 3178 C C . GLN A 1 399 ? -6.125 -24.109 -14.625 1 42.25 399 GLN A C 1
ATOM 3180 O O . GLN A 1 399 ? -5.414 -24.406 -15.594 1 42.25 399 GLN A O 1
ATOM 3185 N N . VAL A 1 400 ? -5.676 -24.594 -13.461 1 41.34 400 VAL A N 1
ATOM 3186 C CA . VAL A 1 400 ? -5.148 -25.938 -13.305 1 41.34 400 VAL A CA 1
ATOM 3187 C C . VAL A 1 400 ? -6.211 -26.969 -13.703 1 41.34 400 VAL A C 1
ATOM 3189 O O . VAL A 1 400 ? -7.227 -27.109 -13.016 1 41.34 400 VAL A O 1
ATOM 3192 N N . SER A 1 401 ? -6.676 -26.984 -14.914 1 38.22 401 SER A N 1
ATOM 3193 C CA . SER A 1 401 ? -7.543 -28.141 -15.148 1 38.22 401 SER A CA 1
ATOM 3194 C C . SER A 1 401 ? -6.934 -29.422 -14.586 1 38.22 401 SER A C 1
ATOM 3196 O O . SER A 1 401 ? -5.711 -29.594 -14.617 1 38.22 401 SER A O 1
ATOM 3198 N N . LYS A 1 402 ? -7.605 -29.922 -13.438 1 38.19 402 LYS A N 1
ATOM 3199 C CA . LYS A 1 402 ? -7.27 -31.297 -13.133 1 38.19 402 LYS A CA 1
ATOM 3200 C C . LYS A 1 402 ? -6.945 -32.094 -14.398 1 38.19 402 LYS A C 1
ATOM 3202 O O . LYS A 1 402 ? -7.578 -31.875 -15.438 1 38.19 402 LYS A O 1
ATOM 3207 N N . CYS A 1 403 ? -5.746 -32.312 -14.484 1 39.5 403 CYS A N 1
ATOM 3208 C CA . CYS A 1 403 ? -5.477 -33.281 -15.523 1 39.5 403 CYS A CA 1
ATOM 3209 C C . CYS A 1 403 ? -6.664 -34.219 -15.703 1 39.5 403 CYS A C 1
ATOM 3211 O O . CYS A 1 403 ? -6.863 -35.125 -14.898 1 39.5 403 CYS A O 1
ATOM 3213 N N . VAL A 1 404 ? -7.898 -33.625 -15.703 1 34.09 404 VAL A N 1
ATOM 3214 C CA . VAL A 1 404 ? -8.93 -34.625 -15.953 1 34.09 404 VAL A CA 1
ATOM 3215 C C . VAL A 1 404 ? -8.453 -35.594 -17.031 1 34.09 404 VAL A C 1
ATOM 3217 O O . VAL A 1 404 ? -7.98 -35.188 -18.094 1 34.09 404 VAL A O 1
ATOM 3220 N N . PRO A 1 405 ? -8.102 -36.656 -16.5 1 33.03 405 PRO A N 1
ATOM 3221 C CA . PRO A 1 405 ? -7.988 -37.656 -17.547 1 33.03 405 PRO A CA 1
ATOM 3222 C C . PRO A 1 405 ? -9 -37.469 -18.672 1 33.03 405 PRO A C 1
ATOM 3224 O O . PRO A 1 405 ? -10.188 -37.25 -18.406 1 33.03 405 PRO A O 1
ATOM 3227 N N . VAL A 1 406 ? -8.586 -36.656 -19.578 1 34.25 406 VAL A N 1
ATOM 3228 C CA . VAL A 1 406 ? -9.516 -36.625 -20.703 1 34.25 406 VAL A CA 1
ATOM 3229 C C . VAL A 1 406 ? -10.305 -37.906 -20.766 1 34.25 406 VAL A C 1
ATOM 3231 O O . VAL A 1 406 ? -11.266 -38.031 -21.531 1 34.25 406 VAL A O 1
ATOM 3234 N N . TRP A 1 407 ? -9.656 -39.062 -20.344 1 32.59 407 TRP A N 1
ATOM 3235 C CA . TRP A 1 407 ? -10.391 -40.281 -20.547 1 32.59 407 TRP A CA 1
ATOM 3236 C C . TRP A 1 407 ? -11.273 -40.625 -19.344 1 32.59 407 TRP A C 1
ATOM 3238 O O . TRP A 1 407 ? -10.805 -41.188 -18.359 1 32.59 407 TRP A O 1
ATOM 3248 N N . LYS A 1 408 ? -11.875 -39.688 -18.734 1 33.19 408 LYS A N 1
ATOM 3249 C CA . LYS A 1 408 ? -12.797 -40.375 -17.844 1 33.19 408 LYS A CA 1
ATOM 3250 C C . LYS A 1 408 ? -13.789 -41.219 -18.641 1 33.19 408 LYS A C 1
ATOM 3252 O O . LYS A 1 408 ? -14.312 -40.781 -19.672 1 33.19 408 LYS A O 1
ATOM 3257 N N . PRO A 1 409 ? -14.062 -42.375 -18.25 1 32.22 409 PRO A N 1
ATOM 3258 C CA . PRO A 1 409 ? -15.211 -43.031 -18.891 1 32.22 409 PRO A CA 1
ATOM 3259 C C . PRO A 1 409 ? -16.406 -42.094 -19.031 1 32.22 409 PRO A C 1
ATOM 3261 O O . PRO A 1 409 ? -17.156 -42.188 -20 1 32.22 409 PRO A O 1
ATOM 3264 N N . GLY A 1 410 ? -16.75 -41.344 -17.984 1 28.88 410 GLY A N 1
ATOM 3265 C CA . GLY A 1 410 ? -17.969 -40.531 -17.922 1 28.88 410 GLY A CA 1
ATOM 3266 C C . GLY A 1 410 ? -17.812 -39.156 -18.516 1 28.88 410 GLY A C 1
ATOM 3267 O O . GLY A 1 410 ? -18.672 -38.281 -18.328 1 28.88 410 GLY A O 1
ATOM 3268 N N . CYS A 1 411 ? -16.688 -38.469 -18.516 1 30.72 411 CYS A N 1
ATOM 3269 C CA . CYS A 1 411 ? -16.797 -37.25 -19.281 1 30.72 411 CYS A CA 1
ATOM 3270 C C . CYS A 1 411 ? -17.656 -37.469 -20.531 1 30.72 411 CYS A C 1
ATOM 3272 O O . CYS A 1 411 ? -17.781 -38.594 -21 1 30.72 411 CYS A O 1
ATOM 3274 N N . SER A 1 412 ? -18.516 -36.562 -20.891 1 29.7 412 SER A N 1
ATOM 3275 C CA . SER A 1 412 ? -19.406 -36.875 -22 1 29.7 412 SER A CA 1
ATOM 3276 C C . SER A 1 412 ? -18.75 -37.812 -22.984 1 29.7 412 SER A C 1
ATOM 3278 O O . SER A 1 412 ? -17.547 -37.75 -23.234 1 29.7 412 SER A O 1
ATOM 3280 N N . PRO A 1 413 ? -19.391 -39.094 -23.109 1 29.97 413 PRO A N 1
ATOM 3281 C CA . PRO A 1 413 ? -19.156 -40.125 -24.125 1 29.97 413 PRO A CA 1
ATOM 3282 C C . PRO A 1 413 ? -18.594 -39.562 -25.422 1 29.97 413 PRO A C 1
ATOM 3284 O O . PRO A 1 413 ? -18.484 -40.281 -26.422 1 29.97 413 PRO A O 1
ATOM 3287 N N . LEU A 1 414 ? -18.781 -38.312 -25.578 1 31.64 414 LEU A N 1
ATOM 3288 C CA . LEU A 1 414 ? -18.828 -38.031 -27.016 1 31.64 414 LEU A CA 1
ATOM 3289 C C . LEU A 1 414 ? -17.547 -38.531 -27.688 1 31.64 414 LEU A C 1
ATOM 3291 O O . LEU A 1 414 ? -17.516 -38.75 -28.906 1 31.64 414 LEU A O 1
ATOM 3295 N N . TYR A 1 415 ? -16.188 -38.125 -27.312 1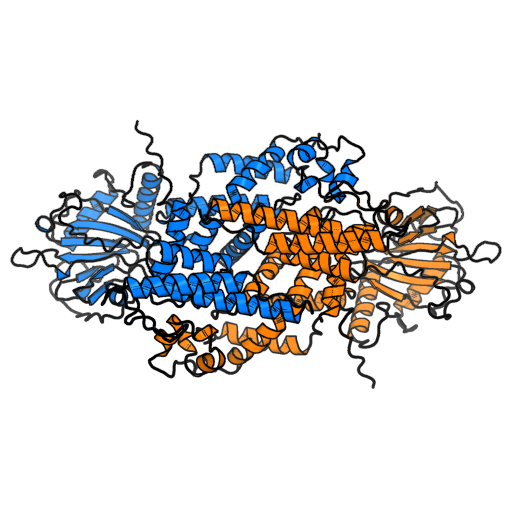 33.34 415 TYR A N 1
ATOM 3296 C CA . TYR A 1 415 ? -15.219 -38.812 -28.156 1 33.34 415 TYR A CA 1
ATOM 3297 C C . TYR A 1 415 ? -14.578 -39.969 -27.406 1 33.34 415 TYR A C 1
ATOM 3299 O O . TYR A 1 415 ? -14.086 -39.812 -26.297 1 33.34 415 TYR A O 1
ATOM 3307 N N . LEU A 1 416 ? -15.148 -41.125 -27.266 1 35.16 416 LEU A N 1
ATOM 3308 C CA . LEU A 1 416 ? -14.477 -42.375 -26.984 1 35.16 416 LEU A CA 1
ATOM 3309 C C . LEU A 1 416 ? -13.023 -42.344 -27.438 1 35.16 416 LEU A C 1
ATOM 3311 O O . LEU A 1 416 ? -12.734 -41.906 -28.562 1 35.16 416 LEU A O 1
ATOM 3315 N N . PRO A 1 417 ? -12.008 -42.312 -26.578 1 40.62 417 PRO A N 1
ATOM 3316 C CA . PRO A 1 417 ? -10.617 -42.438 -27.016 1 40.62 417 PRO A CA 1
ATOM 3317 C C . PRO A 1 417 ? -10.484 -43.156 -28.375 1 40.62 417 PRO A C 1
ATOM 3319 O O . PRO A 1 417 ? -9.547 -42.875 -29.125 1 40.62 417 PRO A O 1
ATOM 3322 N N . GLY A 1 418 ? -11.25 -44.125 -28.516 1 38.59 418 GLY A N 1
ATOM 3323 C CA . GLY A 1 418 ? -11.102 -45.094 -29.594 1 38.59 418 GLY A CA 1
ATOM 3324 C C . GLY A 1 418 ? -11.336 -44.469 -30.953 1 38.59 418 GLY A C 1
ATOM 3325 O O . GLY A 1 418 ? -11.031 -45.094 -31.984 1 38.59 418 GLY A O 1
ATOM 3326 N N . ASP A 1 419 ? -12.211 -43.406 -30.953 1 47.03 419 ASP A N 1
ATOM 3327 C CA . ASP A 1 419 ? -12.68 -43.188 -32.312 1 47.03 419 ASP A CA 1
ATOM 3328 C C . ASP A 1 419 ? -11.758 -42.219 -33.062 1 47.03 419 ASP A C 1
ATOM 3330 O O . ASP A 1 419 ? -11.898 -42.031 -34.281 1 47.03 419 ASP A O 1
ATOM 3334 N N . ARG A 1 420 ? -10.82 -41.438 -32.25 1 59.72 420 ARG A N 1
ATOM 3335 C CA . ARG A 1 420 ? -9.977 -40.562 -33.062 1 59.72 420 ARG A CA 1
ATOM 3336 C C . ARG A 1 420 ? -8.516 -41 -33 1 59.72 420 ARG A C 1
ATOM 3338 O O . ARG A 1 420 ? -8.016 -41.312 -31.906 1 59.72 420 ARG A O 1
ATOM 3345 N N . ILE A 1 421 ? -7.871 -41.188 -34.156 1 70.25 421 ILE A N 1
ATOM 3346 C CA . ILE A 1 421 ? -6.578 -41.844 -34.375 1 70.25 421 ILE A CA 1
ATOM 3347 C C . ILE A 1 421 ? -5.465 -40.969 -33.812 1 70.25 421 ILE A C 1
ATOM 3349 O O . ILE A 1 421 ? -4.523 -41.469 -33.219 1 70.25 421 ILE A O 1
ATOM 3353 N N . ALA A 1 422 ? -5.684 -39.594 -33.938 1 79.06 422 ALA A N 1
ATOM 3354 C CA . ALA A 1 422 ? -4.566 -38.719 -33.562 1 79.06 422 ALA A CA 1
ATOM 3355 C C . ALA A 1 422 ? -5.07 -37.344 -33.062 1 79.06 422 ALA A C 1
ATOM 3357 O O . ALA A 1 422 ? -6.238 -37 -33.281 1 79.06 422 ALA A O 1
ATOM 3358 N N . THR A 1 423 ? -4.285 -36.688 -32.25 1 78.94 423 THR A N 1
ATOM 3359 C CA . THR A 1 423 ? -4.574 -35.344 -31.766 1 78.94 423 THR A CA 1
ATOM 3360 C C . THR A 1 423 ? -3.559 -34.344 -32.312 1 78.94 423 THR A C 1
ATOM 3362 O O . THR A 1 423 ? -2.363 -34.625 -32.375 1 78.94 423 THR A O 1
ATOM 3365 N N . PHE A 1 424 ? -4.148 -33.281 -32.844 1 79.38 424 PHE A N 1
ATOM 3366 C CA . PHE A 1 424 ? -3.381 -32.125 -33.312 1 79.38 424 PHE A CA 1
ATOM 3367 C C . PHE A 1 424 ? -3.744 -30.875 -32.531 1 79.38 424 PHE A C 1
ATOM 3369 O O . PHE A 1 424 ? -4.875 -30.391 -32.594 1 79.38 424 PHE A O 1
ATOM 3376 N N . MET A 1 425 ? -2.719 -30.391 -31.75 1 81.19 425 MET A N 1
ATOM 3377 C CA . MET A 1 425 ? -2.967 -29.219 -30.906 1 81.19 425 MET A CA 1
ATOM 3378 C C . MET A 1 425 ? -2.072 -28.047 -31.312 1 81.19 425 MET A C 1
ATOM 3380 O O . MET A 1 425 ? -0.861 -28.219 -31.469 1 81.19 425 MET A O 1
ATOM 3384 N N . VAL A 1 426 ? -2.73 -26.875 -31.453 1 83.38 426 VAL A N 1
ATOM 3385 C CA . VAL A 1 426 ? -1.975 -25.703 -31.891 1 83.38 426 VAL A CA 1
ATOM 3386 C C . VAL A 1 426 ? -1.888 -24.703 -30.75 1 83.38 426 VAL A C 1
ATOM 3388 O O . VAL A 1 426 ? -2.85 -24.516 -30 1 83.38 426 VAL A O 1
ATOM 3391 N N . TYR A 1 427 ? -0.737 -24.109 -30.641 1 85.12 427 TYR A N 1
ATOM 3392 C CA . TYR A 1 427 ? -0.515 -23.047 -29.656 1 85.12 427 TYR A CA 1
ATOM 3393 C C . TYR A 1 427 ? -0.646 -21.672 -30.312 1 85.12 427 TYR A C 1
ATOM 3395 O O . TYR A 1 427 ? 0.016 -21.391 -31.312 1 85.12 427 TYR A O 1
ATOM 3403 N N . LEU A 1 428 ? -1.449 -20.812 -29.703 1 83.06 428 LEU A N 1
ATOM 3404 C CA . LEU A 1 428 ? -1.717 -19.5 -30.281 1 83.06 428 LEU A CA 1
ATOM 3405 C C . LEU A 1 428 ? -0.915 -18.406 -29.578 1 83.06 428 LEU A C 1
ATOM 3407 O O . LEU A 1 428 ? -0.951 -17.25 -29.984 1 83.06 428 LEU A O 1
ATOM 3411 N N . SER A 1 429 ? -0.212 -18.766 -28.531 1 83.69 429 SER A N 1
ATOM 3412 C CA . SER A 1 429 ? 0.594 -17.797 -27.781 1 83.69 429 SER A CA 1
ATOM 3413 C C . SER A 1 429 ? 1.806 -18.484 -27.156 1 83.69 429 SER A C 1
ATOM 3415 O O . SER A 1 429 ? 1.788 -19.688 -26.891 1 83.69 429 SER A O 1
ATOM 3417 N N . ASP A 1 430 ? 2.818 -17.609 -27.031 1 87.56 430 ASP A N 1
ATOM 3418 C CA . ASP A 1 430 ? 3.865 -18.031 -26.109 1 87.56 430 ASP A CA 1
ATOM 3419 C C . ASP A 1 430 ? 3.395 -17.891 -24.656 1 87.56 430 ASP A C 1
ATOM 3421 O O . ASP A 1 430 ? 2.383 -17.25 -24.391 1 87.56 430 ASP A O 1
ATOM 3425 N N . VAL A 1 431 ? 3.986 -18.672 -23.828 1 86.81 431 VAL A N 1
ATOM 3426 C CA . VAL A 1 431 ? 3.734 -18.547 -22.391 1 86.81 431 VAL A CA 1
ATOM 3427 C C . VAL A 1 431 ? 5.035 -18.219 -21.656 1 86.81 431 VAL A C 1
ATOM 3429 O O . VAL A 1 431 ? 6.055 -18.891 -21.875 1 86.81 431 VAL A O 1
ATOM 3432 N N . SER A 1 432 ? 5.012 -17.203 -20.797 1 88.62 432 SER A N 1
ATOM 3433 C CA . SER A 1 432 ? 6.223 -16.719 -20.141 1 88.62 432 SER A CA 1
ATOM 3434 C C . SER A 1 432 ? 6.793 -17.781 -19.203 1 88.62 432 SER A C 1
ATOM 3436 O O . SER A 1 432 ? 8.008 -17.984 -19.141 1 88.62 432 SER A O 1
ATOM 3438 N N . ALA A 1 433 ? 5.973 -18.391 -18.469 1 91.38 433 ALA A N 1
ATOM 3439 C CA . ALA A 1 433 ? 6.402 -19.453 -17.578 1 91.38 433 ALA A CA 1
ATOM 3440 C C . ALA A 1 433 ? 5.27 -20.438 -17.312 1 91.38 433 ALA A C 1
ATOM 3442 O O . ALA A 1 433 ? 4.113 -20.047 -17.172 1 91.38 433 ALA A O 1
ATOM 3443 N N . GLY A 1 434 ? 5.656 -21.688 -17.328 1 89.44 434 GLY A N 1
ATOM 3444 C CA . GLY A 1 434 ? 4.648 -22.719 -17.125 1 89.44 434 GLY A CA 1
ATOM 3445 C C . GLY A 1 434 ? 3.818 -22.984 -18.359 1 89.44 434 GLY A C 1
ATOM 3446 O O . GLY A 1 434 ? 4.281 -22.766 -19.484 1 89.44 434 GLY A O 1
ATOM 3447 N N . GLY A 1 435 ? 2.688 -23.703 -18.219 1 86.19 435 GLY A N 1
ATOM 3448 C CA . GLY A 1 435 ? 1.709 -23.906 -19.266 1 86.19 435 GLY A CA 1
ATOM 3449 C C . GLY A 1 435 ? 2.078 -25.047 -20.219 1 86.19 435 GLY A C 1
ATOM 3450 O O . GLY A 1 435 ? 1.553 -25.125 -21.328 1 86.19 435 GLY A O 1
ATOM 3451 N N . ARG A 1 436 ? 2.941 -25.844 -19.797 1 88.06 436 ARG A N 1
ATOM 3452 C CA . ARG A 1 436 ? 3.342 -26.953 -20.656 1 88.06 436 ARG A CA 1
ATOM 3453 C C . ARG A 1 436 ? 2.188 -27.938 -20.859 1 88.06 436 ARG A C 1
ATOM 3455 O O . ARG A 1 436 ? 1.219 -27.922 -20.094 1 88.06 436 ARG A O 1
ATOM 3462 N N . THR A 1 437 ? 2.211 -28.609 -21.922 1 85.38 437 THR A N 1
ATOM 3463 C CA . THR A 1 437 ? 1.408 -29.828 -22.062 1 85.38 437 THR A CA 1
ATOM 3464 C C . THR A 1 437 ? 2.199 -31.047 -21.641 1 85.38 437 THR A C 1
ATOM 3466 O O . THR A 1 437 ? 3.186 -31.422 -22.281 1 85.38 437 THR A O 1
ATOM 3469 N N . GLY A 1 438 ? 1.755 -31.656 -20.578 1 84.56 438 GLY A N 1
ATOM 3470 C CA . GLY A 1 438 ? 2.533 -32.719 -19.984 1 84.56 438 GLY A CA 1
ATOM 3471 C C . GLY A 1 438 ? 1.941 -34.094 -20.219 1 84.56 438 GLY A C 1
ATOM 3472 O O . GLY A 1 438 ? 0.72 -34.281 -20.203 1 84.56 438 GLY A O 1
ATOM 3473 N N . PHE A 1 439 ? 2.775 -35.062 -20.516 1 85.75 439 PHE A N 1
ATOM 3474 C CA . PHE A 1 439 ? 2.459 -36.5 -20.609 1 85.75 439 PHE A CA 1
ATOM 3475 C C . PHE A 1 439 ? 3.109 -37.281 -19.469 1 85.75 439 PHE A C 1
ATOM 3477 O O . PHE A 1 439 ? 4.207 -37.812 -19.625 1 85.75 439 PHE A O 1
ATOM 3484 N N . PRO A 1 440 ? 2.398 -37.312 -18.375 1 85.06 440 PRO A N 1
ATOM 3485 C CA . PRO A 1 440 ? 3.02 -37.844 -17.141 1 85.06 440 PRO A CA 1
ATOM 3486 C C . PRO A 1 440 ? 3.525 -39.281 -17.281 1 85.06 440 PRO A C 1
ATOM 3488 O O . PRO A 1 440 ? 4.613 -39.594 -16.812 1 85.06 440 PRO A O 1
ATOM 3491 N N . LYS A 1 441 ? 2.799 -40.156 -17.938 1 84.81 441 LYS A N 1
ATOM 3492 C CA . LYS A 1 441 ? 3.211 -41.562 -18.062 1 84.81 441 LYS A CA 1
ATOM 3493 C C . LYS A 1 441 ? 4.414 -41.688 -18.984 1 84.81 441 LYS A C 1
ATOM 3495 O O . LYS A 1 441 ? 5.289 -42.531 -18.766 1 84.81 441 LYS A O 1
ATOM 3500 N N . ALA A 1 442 ? 4.438 -40.844 -20 1 86.69 442 ALA A N 1
ATOM 3501 C CA . ALA A 1 442 ? 5.543 -40.875 -20.953 1 86.69 442 ALA A CA 1
ATOM 3502 C C . ALA A 1 442 ? 6.75 -40.125 -20.422 1 86.69 442 ALA A C 1
ATOM 3504 O O . ALA A 1 442 ? 7.871 -40.312 -20.906 1 86.69 442 ALA A O 1
ATOM 3505 N N . GLY A 1 443 ? 6.484 -39.219 -19.422 1 88.25 443 GLY A N 1
ATOM 3506 C CA . GLY A 1 443 ? 7.562 -38.438 -18.844 1 88.25 443 GLY A CA 1
ATOM 3507 C C . GLY A 1 443 ? 8.062 -37.344 -19.766 1 88.25 443 GLY A C 1
ATOM 3508 O O . GLY A 1 443 ? 9.266 -37.062 -19.797 1 88.25 443 GLY A O 1
ATOM 3509 N N . VAL A 1 444 ? 7.234 -36.812 -20.625 1 89.25 444 VAL A N 1
ATOM 3510 C CA . VAL A 1 444 ? 7.625 -35.781 -21.562 1 89.25 444 VAL A CA 1
ATOM 3511 C C . VAL A 1 444 ? 6.617 -34.625 -21.516 1 89.25 444 VAL A C 1
ATOM 3513 O O . VAL A 1 444 ? 5.473 -34.812 -21.094 1 89.25 444 VAL A O 1
ATOM 3516 N N . SER A 1 445 ? 7.109 -33.438 -21.766 1 90.44 445 SER A N 1
ATOM 3517 C CA . SER A 1 445 ? 6.219 -32.281 -21.844 1 90.44 445 SER A CA 1
ATOM 3518 C C . SER A 1 445 ? 6.625 -31.375 -22.984 1 90.44 445 SER A C 1
ATOM 3520 O O . SER A 1 445 ? 7.762 -31.406 -23.453 1 90.44 445 SER A O 1
ATOM 3522 N N . VAL A 1 446 ? 5.695 -30.609 -23.438 1 88.06 446 VAL A N 1
ATOM 3523 C CA . VAL A 1 446 ? 5.906 -29.703 -24.562 1 88.06 446 VAL A CA 1
ATOM 3524 C C . VAL A 1 446 ? 5.723 -28.266 -24.109 1 88.06 446 VAL A C 1
ATOM 3526 O O . VAL A 1 446 ? 4.715 -27.922 -23.469 1 88.06 446 VAL A O 1
ATOM 3529 N N . VAL A 1 447 ? 6.723 -27.422 -24.391 1 89.5 447 VAL A N 1
ATOM 3530 C CA . VAL A 1 447 ? 6.609 -26 -24.109 1 89.5 447 VAL A CA 1
ATOM 3531 C C . VAL A 1 447 ? 5.773 -25.328 -25.203 1 89.5 447 VAL A C 1
ATOM 3533 O O . VAL A 1 447 ? 6.035 -25.516 -26.391 1 89.5 447 VAL A O 1
ATOM 3536 N N . PRO A 1 448 ? 4.77 -24.594 -24.75 1 87.5 448 PRO A N 1
ATOM 3537 C CA . PRO A 1 448 ? 3.982 -23.922 -25.781 1 87.5 448 PRO A CA 1
ATOM 3538 C C . PRO A 1 448 ? 4.785 -22.844 -26.531 1 87.5 448 PRO A C 1
ATOM 3540 O O . PRO A 1 448 ? 5.426 -22 -25.891 1 87.5 448 PRO A O 1
ATOM 3543 N N . LYS A 1 449 ? 4.711 -22.938 -27.828 1 89.12 449 LYS A N 1
ATOM 3544 C CA . LYS A 1 449 ? 5.297 -21.922 -28.703 1 89.12 449 LYS A CA 1
ATOM 3545 C C . LYS A 1 449 ? 4.277 -21.422 -29.719 1 89.12 449 LYS A C 1
ATOM 3547 O O . LYS A 1 449 ? 3.629 -22.219 -30.406 1 89.12 449 LYS A O 1
ATOM 3552 N N . ALA A 1 450 ? 4.266 -20.094 -29.75 1 89.94 450 ALA A N 1
ATOM 3553 C CA . ALA A 1 450 ? 3.27 -19.5 -30.641 1 89.94 450 ALA A CA 1
ATOM 3554 C C . ALA A 1 450 ? 3.455 -19.984 -32.062 1 89.94 450 ALA A C 1
ATOM 3556 O O . ALA A 1 450 ? 4.566 -19.938 -32.594 1 89.94 450 ALA A O 1
ATOM 3557 N N . GLY A 1 451 ? 2.352 -20.453 -32.625 1 88.69 451 GLY A N 1
ATOM 3558 C CA . GLY A 1 451 ? 2.35 -20.859 -34.031 1 88.69 451 GLY A CA 1
ATOM 3559 C C . GLY A 1 451 ? 2.738 -22.312 -34.25 1 88.69 451 GLY A C 1
ATOM 3560 O O . GLY A 1 451 ? 2.625 -22.828 -35.375 1 88.69 451 GLY A O 1
ATOM 3561 N N . SER A 1 452 ? 3.121 -22.938 -33.188 1 88.81 452 SER A N 1
ATOM 3562 C CA . SER A 1 452 ? 3.506 -24.344 -33.312 1 88.81 452 SER A CA 1
ATOM 3563 C C . SER A 1 452 ? 2.332 -25.266 -33 1 88.81 452 SER A C 1
ATOM 3565 O O . SER A 1 452 ? 1.3 -24.812 -32.5 1 88.81 452 SER A O 1
ATOM 3567 N N . ALA A 1 453 ? 2.545 -26.531 -33.406 1 87.31 453 ALA A N 1
ATOM 3568 C CA . ALA A 1 453 ? 1.526 -27.547 -33.125 1 87.31 453 ALA A CA 1
ATOM 3569 C C . ALA A 1 453 ? 2.156 -28.844 -32.656 1 87.31 453 ALA A C 1
ATOM 3571 O O . ALA A 1 453 ? 3.217 -29.25 -33.125 1 87.31 453 ALA A O 1
ATOM 3572 N N . VAL A 1 454 ? 1.527 -29.406 -31.719 1 87.25 454 VAL A N 1
ATOM 3573 C CA . VAL A 1 454 ? 1.967 -30.703 -31.219 1 87.25 454 VAL A CA 1
ATOM 3574 C C . VAL A 1 454 ? 1.014 -31.797 -31.703 1 87.25 454 VAL A C 1
ATOM 3576 O O . VAL A 1 454 ? -0.199 -31.578 -31.766 1 87.25 454 VAL A O 1
ATOM 3579 N N . PHE A 1 455 ? 1.639 -32.938 -32.062 1 85.25 455 PHE A N 1
ATOM 3580 C CA . PHE A 1 455 ? 0.891 -34.031 -32.656 1 85.25 455 PHE A CA 1
ATOM 3581 C C . PHE A 1 455 ? 1.274 -35.375 -32.031 1 85.25 455 PHE A C 1
ATOM 3583 O O . PHE A 1 455 ? 2.451 -35.625 -31.75 1 85.25 455 PHE A O 1
ATOM 3590 N N . TRP A 1 456 ? 0.2 -36.156 -31.734 1 85.88 456 TRP A N 1
ATOM 3591 C CA . TRP A 1 456 ? 0.463 -37.531 -31.266 1 85.88 456 TRP A CA 1
ATOM 3592 C C . TRP A 1 456 ? -0.673 -38.469 -31.656 1 85.88 456 TRP A C 1
ATOM 3594 O O . TRP A 1 456 ? -1.796 -38.031 -31.906 1 85.88 456 TRP A O 1
ATOM 3604 N N . TYR A 1 457 ? -0.306 -39.719 -31.75 1 82.62 457 TYR A N 1
ATOM 3605 C CA . TYR A 1 457 ? -1.314 -40.75 -32 1 82.62 457 TYR A CA 1
ATOM 3606 C C . TYR A 1 457 ? -1.938 -41.219 -30.703 1 82.62 457 TYR A C 1
ATOM 3608 O O . TYR A 1 457 ? -1.226 -41.625 -29.766 1 82.62 457 TYR A O 1
ATOM 3616 N N . ASN A 1 458 ? -3.252 -41.219 -30.672 1 79.5 458 ASN A N 1
ATOM 3617 C CA . ASN A 1 458 ? -3.977 -41.656 -29.484 1 79.5 458 ASN A CA 1
ATOM 3618 C C . ASN A 1 458 ? -4.031 -43.156 -29.391 1 79.5 458 ASN A C 1
ATOM 3620 O O . ASN A 1 458 ? -4.234 -43.719 -28.312 1 79.5 458 ASN A O 1
ATOM 3624 N N . LEU A 1 459 ? -3.854 -43.75 -30.594 1 80.38 459 LEU A N 1
ATOM 3625 C CA . LEU A 1 459 ? -3.957 -45.188 -30.672 1 80.38 459 LEU A CA 1
ATOM 3626 C C . LEU A 1 459 ? -2.613 -45.812 -31.031 1 80.38 459 LEU A C 1
ATOM 3628 O O . LEU A 1 459 ? -1.818 -45.219 -31.75 1 80.38 459 LEU A O 1
ATOM 3632 N N . LYS A 1 460 ? -2.451 -47 -30.5 1 81.94 460 LYS A N 1
ATOM 3633 C CA . LYS A 1 460 ? -1.309 -47.781 -30.953 1 81.94 460 LYS A CA 1
ATOM 3634 C C . LYS A 1 460 ? -1.538 -48.344 -32.344 1 81.94 460 LYS A C 1
ATOM 3636 O O . LYS A 1 460 ? -2.639 -48.219 -32.906 1 81.94 460 LYS A O 1
ATOM 3641 N N . ARG A 1 461 ? -0.487 -48.906 -32.906 1 78.12 461 ARG A N 1
ATOM 3642 C CA . ARG A 1 461 ? -0.575 -49.469 -34.25 1 78.12 461 ARG A CA 1
ATOM 3643 C C . ARG A 1 461 ? -1.598 -50.594 -34.344 1 78.12 461 ARG A C 1
ATOM 3645 O O . ARG A 1 461 ? -2.225 -50.812 -35.375 1 78.12 461 ARG A O 1
ATOM 3652 N N . ASN A 1 462 ? -1.822 -51.219 -33.188 1 80.5 462 ASN A N 1
ATOM 3653 C CA . ASN A 1 462 ? -2.746 -52.344 -33.156 1 80.5 462 ASN A CA 1
ATOM 3654 C C . ASN A 1 462 ? -4.18 -51.875 -32.906 1 80.5 462 ASN A C 1
ATOM 3656 O O . ASN A 1 462 ? -5.09 -52.719 -32.781 1 80.5 462 ASN A O 1
ATOM 3660 N N . GLY A 1 463 ? -4.363 -50.625 -32.75 1 76.44 463 GLY A N 1
ATOM 3661 C CA . GLY A 1 463 ? -5.707 -50.094 -32.594 1 76.44 463 GLY A CA 1
ATOM 3662 C C . GLY A 1 463 ? -6.102 -49.812 -31.156 1 76.44 463 GLY A C 1
ATOM 3663 O O . GLY A 1 463 ? -7.121 -49.188 -30.891 1 76.44 463 GLY A O 1
ATOM 3664 N N . GLU A 1 464 ? -5.301 -50.312 -30.281 1 81.69 464 GLU A N 1
ATOM 3665 C CA . GLU A 1 464 ? -5.598 -50.094 -28.875 1 81.69 464 GLU A CA 1
ATOM 3666 C C . GLU A 1 464 ? -5.238 -48.688 -28.438 1 81.69 464 GLU A C 1
ATOM 3668 O O . GLU A 1 464 ? -4.371 -48.031 -29.031 1 81.69 464 GLU A O 1
ATOM 3673 N N . VAL A 1 465 ? -5.91 -48.219 -27.453 1 80.56 465 VAL A N 1
ATOM 3674 C CA . VAL A 1 465 ? -5.633 -46.906 -26.906 1 80.56 465 VAL A CA 1
ATOM 3675 C C . VAL A 1 465 ? -4.219 -46.875 -26.344 1 80.56 465 VAL A C 1
ATOM 3677 O O . VAL A 1 465 ? -3.785 -47.812 -25.672 1 80.56 465 VAL A O 1
ATOM 3680 N N . ASN A 1 466 ? -3.445 -45.906 -26.672 1 83.25 466 ASN A N 1
ATOM 3681 C CA . ASN A 1 466 ? -2.137 -45.656 -26.062 1 83.25 466 ASN A CA 1
ATOM 3682 C C . ASN A 1 466 ? -2.248 -44.812 -24.797 1 83.25 466 ASN A C 1
ATOM 3684 O O . ASN A 1 466 ? -2.281 -43.594 -24.875 1 83.25 466 ASN A O 1
ATOM 3688 N N . TRP A 1 467 ? -2.197 -45.406 -23.672 1 82.88 467 TRP A N 1
ATOM 3689 C CA . TRP A 1 467 ? -2.4 -44.719 -22.391 1 82.88 467 TRP A CA 1
ATOM 3690 C C . TRP A 1 467 ? -1.23 -43.812 -22.062 1 82.88 467 TRP A C 1
ATOM 3692 O O . TRP A 1 467 ? -1.348 -42.906 -21.219 1 82.88 467 TRP A O 1
ATOM 3702 N N . ASN A 1 468 ? -0.164 -43.969 -22.734 1 85.69 468 ASN A N 1
ATOM 3703 C CA . ASN A 1 468 ? 0.982 -43.094 -22.531 1 85.69 468 ASN A CA 1
ATOM 3704 C C . ASN A 1 468 ? 0.734 -41.719 -23.125 1 85.69 468 ASN A C 1
ATOM 3706 O O . ASN A 1 468 ? 1.471 -40.75 -22.828 1 85.69 468 ASN A O 1
ATOM 3710 N N . THR A 1 469 ? -0.355 -41.531 -23.875 1 82.12 469 THR A N 1
ATOM 3711 C CA . THR A 1 469 ? -0.651 -40.25 -24.5 1 82.12 469 THR A CA 1
ATOM 3712 C C . THR A 1 469 ? -1.613 -39.438 -23.625 1 82.12 469 THR A C 1
ATOM 3714 O O . THR A 1 469 ? -1.976 -38.312 -23.969 1 82.12 469 THR A O 1
ATOM 3717 N N . LYS A 1 470 ? -1.999 -40.094 -22.531 1 79.81 470 LYS A N 1
ATOM 3718 C CA . LYS A 1 470 ? -2.742 -39.281 -21.578 1 79.81 470 LYS A CA 1
ATOM 3719 C C . LYS A 1 470 ? -1.957 -38.031 -21.203 1 79.81 470 LYS A C 1
ATOM 3721 O O . LYS A 1 470 ? -0.777 -38.125 -20.844 1 79.81 470 LYS A O 1
ATOM 3726 N N . HIS A 1 471 ? -2.584 -36.875 -21.422 1 79.25 471 HIS A N 1
ATOM 3727 C CA . HIS A 1 471 ? -1.851 -35.625 -21.219 1 79.25 471 HIS A CA 1
ATOM 3728 C C . HIS A 1 471 ? -2.646 -34.656 -20.359 1 79.25 471 HIS A C 1
ATOM 3730 O O . HIS A 1 471 ? -3.832 -34.875 -20.109 1 79.25 471 HIS A O 1
ATOM 3736 N N . CYS A 1 472 ? -1.967 -33.719 -19.781 1 75.31 472 CYS A N 1
ATOM 3737 C CA . CYS A 1 472 ? -2.574 -32.656 -18.984 1 75.31 472 CYS A CA 1
ATOM 3738 C C . CYS A 1 472 ? -2.02 -31.281 -19.375 1 75.31 472 CYS A C 1
ATOM 3740 O O . CYS A 1 472 ? -0.893 -31.188 -19.859 1 75.31 472 CYS A O 1
ATOM 3742 N N . GLY A 1 473 ? -2.932 -30.312 -19.297 1 79.38 473 GLY A N 1
ATOM 3743 C CA . GLY A 1 473 ? -2.455 -28.938 -19.375 1 79.38 473 GLY A CA 1
ATOM 3744 C C . GLY A 1 473 ? -1.894 -28.422 -18.062 1 79.38 473 GLY A C 1
ATOM 3745 O O . GLY A 1 473 ? -2.637 -28.219 -17.109 1 79.38 473 GLY A O 1
ATOM 3746 N N . CYS A 1 474 ? -0.608 -28.219 -18.062 1 85.12 474 CYS A N 1
ATOM 3747 C CA . CYS A 1 474 ? 0.025 -27.656 -16.859 1 85.12 474 CYS A CA 1
ATOM 3748 C C . CYS A 1 474 ? -0.434 -26.219 -16.625 1 85.12 474 CYS A C 1
ATOM 3750 O O . CYS A 1 474 ? -0.649 -25.469 -17.562 1 85.12 474 CYS A O 1
ATOM 3752 N N . PRO A 1 475 ? -0.613 -25.859 -15.344 1 85.69 475 PRO A N 1
ATOM 3753 C CA . PRO A 1 475 ? -1.028 -24.484 -15.07 1 85.69 475 PRO A CA 1
ATOM 3754 C C . PRO A 1 475 ? -0.008 -23.453 -15.547 1 85.69 475 PRO A C 1
ATOM 3756 O O . PRO A 1 475 ? 1.199 -23.688 -15.461 1 85.69 475 PRO A O 1
ATOM 3759 N N . VAL A 1 476 ? -0.597 -22.344 -16.078 1 87.94 476 VAL A N 1
ATOM 3760 C CA . VAL A 1 476 ? 0.262 -21.234 -16.453 1 87.94 476 VAL A CA 1
ATOM 3761 C C . VAL A 1 476 ? 0.779 -20.531 -15.195 1 87.94 476 VAL A C 1
ATOM 3763 O O . VAL A 1 476 ? 0.002 -20.203 -14.297 1 87.94 476 VAL A O 1
ATOM 3766 N N . LEU A 1 477 ? 2.062 -20.391 -15.078 1 91.94 477 LEU A N 1
ATOM 3767 C CA . LEU A 1 477 ? 2.664 -19.688 -13.945 1 91.94 477 LEU A CA 1
ATOM 3768 C C . LEU A 1 477 ? 2.709 -18.188 -14.203 1 91.94 477 LEU A C 1
ATOM 3770 O O . LEU A 1 477 ? 2.301 -17.391 -13.344 1 91.94 477 LEU A O 1
ATOM 3774 N N . LEU A 1 478 ? 3.195 -17.812 -15.344 1 92.06 478 LEU A N 1
ATOM 3775 C CA . LEU A 1 478 ? 3.221 -16.422 -15.781 1 92.06 478 LEU A CA 1
ATOM 3776 C C . LEU A 1 478 ? 2.785 -16.297 -17.234 1 92.06 478 LEU A C 1
ATOM 3778 O O . LEU A 1 478 ? 3.188 -17.109 -18.078 1 92.06 478 LEU A O 1
ATOM 3782 N N . GLY A 1 479 ? 1.979 -15.281 -17.438 1 88.12 479 GLY A N 1
ATOM 3783 C CA . GLY A 1 479 ? 1.516 -15.047 -18.797 1 88.12 479 GLY A CA 1
ATOM 3784 C C . GLY A 1 479 ? 0.127 -15.602 -19.062 1 88.12 479 GLY A C 1
ATOM 3785 O O . GLY A 1 479 ? -0.668 -15.758 -18.125 1 88.12 479 GLY A O 1
ATOM 3786 N N . ASN A 1 480 ? -0.155 -15.703 -20.375 1 80.19 480 ASN A N 1
ATOM 3787 C CA . ASN A 1 480 ? -1.435 -16.234 -20.844 1 80.19 480 ASN A CA 1
ATOM 3788 C C . ASN A 1 480 ? -1.244 -17.312 -21.891 1 80.19 480 ASN A C 1
ATOM 3790 O O . ASN A 1 480 ? -0.354 -17.219 -22.75 1 80.19 480 ASN A O 1
ATOM 3794 N N . LYS A 1 481 ? -1.989 -18.344 -21.703 1 78.12 481 LYS A N 1
ATOM 3795 C CA . LYS A 1 481 ? -1.912 -19.438 -22.672 1 78.12 481 LYS A CA 1
ATOM 3796 C C . LYS A 1 481 ? -3.193 -19.531 -23.5 1 78.12 481 LYS A C 1
ATOM 3798 O O . LYS A 1 481 ? -4.289 -19.625 -22.938 1 78.12 481 LYS A O 1
ATOM 3803 N N . TRP A 1 482 ? -2.902 -19.359 -24.812 1 73 482 TRP A N 1
ATOM 3804 C CA . TRP A 1 482 ? -3.973 -19.578 -25.781 1 73 482 TRP A CA 1
ATOM 3805 C C . TRP A 1 482 ? -3.686 -20.797 -26.656 1 73 482 TRP A C 1
ATOM 3807 O O . TRP A 1 482 ? -2.559 -20.984 -27.125 1 73 482 TRP A O 1
ATOM 3817 N N . GLY A 1 483 ? -4.539 -21.75 -26.516 1 66.12 483 GLY A N 1
ATOM 3818 C CA . GLY A 1 483 ? -4.336 -22.906 -27.359 1 66.12 483 GLY A CA 1
ATOM 3819 C C . GLY A 1 483 ? -5.629 -23.5 -27.891 1 66.12 483 GLY A C 1
ATOM 3820 O O . GLY A 1 483 ? -6.711 -23.188 -27.391 1 66.12 483 GLY A O 1
ATOM 3821 N N . GLU A 1 484 ? -5.418 -24.094 -29.109 1 60.41 484 GLU A N 1
ATOM 3822 C CA . GLU A 1 484 ? -6.543 -24.75 -29.75 1 60.41 484 GLU A CA 1
ATOM 3823 C C . GLU A 1 484 ? -6.207 -26.203 -30.094 1 60.41 484 GLU A C 1
ATOM 3825 O O . GLU A 1 484 ? -5.066 -26.516 -30.438 1 60.41 484 GLU A O 1
ATOM 3830 N N . SER A 1 485 ? -7.078 -27.094 -29.484 1 56.5 485 SER A N 1
ATOM 3831 C CA . SER A 1 485 ? -6.82 -28.484 -29.828 1 56.5 485 SER A CA 1
ATOM 3832 C C . SER A 1 485 ? -7.812 -28.984 -30.875 1 56.5 485 SER A C 1
ATOM 3834 O O . SER A 1 485 ? -8.969 -28.562 -30.875 1 56.5 485 SER A O 1
ATOM 3836 N N . GLY A 1 486 ? -7.273 -29.422 -31.953 1 55.66 486 GLY A N 1
ATOM 3837 C CA . GLY A 1 486 ? -8.109 -30.094 -32.938 1 55.66 486 GLY A CA 1
ATOM 3838 C C . GLY A 1 486 ? -7.891 -31.594 -33 1 55.66 486 GLY A C 1
ATOM 3839 O O . GLY A 1 486 ? -6.805 -32.094 -32.656 1 55.66 486 GLY A O 1
ATOM 3840 N N . LEU A 1 487 ? -8.953 -32.375 -32.969 1 52.62 487 LEU A N 1
ATOM 3841 C CA . LEU A 1 487 ? -8.938 -33.812 -33.094 1 52.62 487 LEU A CA 1
ATOM 3842 C C . LEU A 1 487 ? -8.914 -34.219 -34.594 1 52.62 487 LEU A C 1
ATOM 3844 O O . LEU A 1 487 ? -9.547 -33.562 -35.406 1 52.62 487 LEU A O 1
ATOM 3848 N N . ALA A 1 488 ? -7.797 -34.969 -34.938 1 52 488 ALA A N 1
ATOM 3849 C CA . ALA A 1 488 ? -7.629 -35.469 -36.281 1 52 488 ALA A CA 1
ATOM 3850 C C . ALA A 1 488 ? -7.941 -36.969 -36.406 1 52 488 ALA A C 1
ATOM 3852 O O . ALA A 1 488 ? -7.594 -37.719 -35.5 1 52 488 ALA A O 1
ATOM 3853 N N . GLY A 1 489 ? -8.906 -37.656 -37.281 1 51.97 489 GLY A N 1
ATOM 3854 C CA . GLY A 1 489 ? -9.094 -39.031 -37.719 1 51.97 489 GLY A CA 1
ATOM 3855 C C . GLY A 1 489 ? -10.359 -39.219 -38.531 1 51.97 489 GLY A C 1
ATOM 3856 O O . GLY A 1 489 ? -11.25 -38.375 -38.531 1 51.97 489 GLY A O 1
ATOM 3857 N N . MET B 1 1 ? 37.219 21.859 16.891 1 16.61 1 MET B N 1
ATOM 3858 C CA . MET B 1 1 ? 36.781 21.328 15.602 1 16.61 1 MET B CA 1
ATOM 3859 C C . MET B 1 1 ? 35.438 20.594 15.758 1 16.61 1 MET B C 1
ATOM 3861 O O . MET B 1 1 ? 35.406 19.359 15.758 1 16.61 1 MET B O 1
ATOM 3865 N N . VAL B 1 2 ? 34.719 20.969 16.609 1 19.88 2 VAL B N 1
ATOM 3866 C CA . VAL B 1 2 ? 33.625 20.266 17.266 1 19.88 2 VAL B CA 1
ATOM 3867 C C . VAL B 1 2 ? 32.5 19.969 16.25 1 19.88 2 VAL B C 1
ATOM 3869 O O . VAL B 1 2 ? 31.938 20.891 15.656 1 19.88 2 VAL B O 1
ATOM 3872 N N . TRP B 1 3 ? 32.594 18.875 15.508 1 23.28 3 TRP B N 1
ATOM 3873 C CA . TRP B 1 3 ? 31.859 18.172 14.477 1 23.28 3 TRP B CA 1
ATOM 3874 C C . TRP B 1 3 ? 30.375 18.047 14.859 1 23.28 3 TRP B C 1
ATOM 3876 O O . TRP B 1 3 ? 30.047 17.469 15.891 1 23.28 3 TRP B O 1
ATOM 3886 N N . GLY B 1 4 ? 29.672 19.062 14.961 1 26.53 4 GLY B N 1
ATOM 3887 C CA . GLY B 1 4 ? 28.359 19.141 15.578 1 26.53 4 GLY B CA 1
ATOM 3888 C C . GLY B 1 4 ? 27.328 18.234 14.93 1 26.53 4 GLY B C 1
ATOM 3889 O O . GLY B 1 4 ? 27.047 18.344 13.734 1 26.53 4 GLY B O 1
ATOM 3890 N N . THR B 1 5 ? 27.203 16.984 15.219 1 28.72 5 THR B N 1
ATOM 3891 C CA . THR B 1 5 ? 26.359 15.828 14.938 1 28.72 5 THR B CA 1
ATOM 3892 C C . THR B 1 5 ? 24.875 16.188 15.094 1 28.72 5 THR B C 1
ATOM 3894 O O . THR B 1 5 ? 24.484 16.75 16.125 1 28.72 5 THR B O 1
ATOM 3897 N N . THR B 1 6 ? 24.109 16.688 14.148 1 37.59 6 THR B N 1
ATOM 3898 C CA . THR B 1 6 ? 22.656 16.859 14.148 1 37.59 6 THR B CA 1
ATOM 3899 C C . THR B 1 6 ? 22 15.789 15.016 1 37.59 6 THR B C 1
ATOM 3901 O O . THR B 1 6 ? 22.266 14.594 14.859 1 37.59 6 THR B O 1
ATOM 3904 N N . GLN B 1 7 ? 21.672 16.141 16.219 1 35.09 7 GLN B N 1
ATOM 3905 C CA . GLN B 1 7 ? 21.125 15.156 17.141 1 35.09 7 GLN B CA 1
ATOM 3906 C C . GLN B 1 7 ? 19.828 14.555 16.609 1 35.09 7 GLN B C 1
ATOM 3908 O O . GLN B 1 7 ? 19.031 15.25 15.969 1 35.09 7 GLN B O 1
ATOM 3913 N N . PRO B 1 8 ? 19.531 13.422 16.672 1 45.34 8 PRO B N 1
ATOM 3914 C CA . PRO B 1 8 ? 18.312 12.617 16.531 1 45.34 8 PRO B CA 1
ATOM 3915 C C . PRO B 1 8 ? 17.125 13.219 17.281 1 45.34 8 PRO B C 1
ATOM 3917 O O . PRO B 1 8 ? 17.297 13.836 18.328 1 45.34 8 PRO B O 1
ATOM 3920 N N . GLY B 1 9 ? 15.852 13.805 16.656 1 42.53 9 GLY B N 1
ATOM 3921 C CA . GLY B 1 9 ? 14.625 14.266 17.281 1 42.53 9 GLY B CA 1
ATOM 3922 C C . GLY B 1 9 ? 14.094 15.547 16.656 1 42.53 9 GLY B C 1
ATOM 3923 O O . GLY B 1 9 ? 12.977 15.969 16.953 1 42.53 9 GLY B O 1
ATOM 3924 N N . HIS B 1 10 ? 14.945 16.297 15.797 1 52.88 10 HIS B N 1
ATOM 3925 C CA . HIS B 1 10 ? 14.383 17.516 15.227 1 52.88 10 HIS B CA 1
ATOM 3926 C C . HIS B 1 10 ? 14.461 17.484 13.703 1 52.88 10 HIS B C 1
ATOM 3928 O O . HIS B 1 10 ? 14.367 18.531 13.062 1 52.88 10 HIS B O 1
ATOM 3934 N N . LEU B 1 11 ? 14.711 16.469 13.094 1 49.03 11 LEU B N 1
ATOM 3935 C CA . LEU B 1 11 ? 14.867 16.359 11.648 1 49.03 11 LEU B CA 1
ATOM 3936 C C . LEU B 1 11 ? 13.562 16.719 10.938 1 49.03 11 LEU B C 1
ATOM 3938 O O . LEU B 1 11 ? 13.586 17.312 9.852 1 49.03 11 LEU B O 1
ATOM 3942 N N . TYR B 1 12 ? 12.547 16.531 11.539 1 47.91 12 TYR B N 1
ATOM 3943 C CA . TYR B 1 12 ? 11.242 16.734 10.922 1 47.91 12 TYR B CA 1
ATOM 3944 C C . TYR B 1 12 ? 10.953 18.219 10.742 1 47.91 12 TYR B C 1
ATOM 3946 O O . TYR B 1 12 ? 10.07 18.594 9.969 1 47.91 12 TYR B O 1
ATOM 3954 N N . SER B 1 13 ? 11.867 18.938 11.273 1 58.06 13 SER B N 1
ATOM 3955 C CA . SER B 1 13 ? 11.578 20.375 11.234 1 58.06 13 SER B CA 1
ATOM 3956 C C . SER B 1 13 ? 12.492 21.094 10.258 1 58.06 13 SER B C 1
ATOM 3958 O O . SER B 1 13 ? 12.273 22.266 9.945 1 58.06 13 SER B O 1
ATOM 3960 N N . SER B 1 14 ? 13.398 20.391 9.727 1 66.12 14 SER B N 1
ATOM 3961 C CA . SER B 1 14 ? 14.32 20.984 8.766 1 66.12 14 SER B CA 1
ATOM 3962 C C . SER B 1 14 ? 13.984 20.562 7.344 1 66.12 14 SER B C 1
ATOM 3964 O O . SER B 1 14 ? 14.055 19.375 7.02 1 66.12 14 SER B O 1
ATOM 3966 N N . LEU B 1 15 ? 13.734 21.516 6.539 1 72.69 15 LEU B N 1
ATOM 3967 C CA . LEU B 1 15 ? 13.352 21.234 5.16 1 72.69 15 LEU B CA 1
ATOM 3968 C C . LEU B 1 15 ? 14.492 20.562 4.41 1 72.69 15 LEU B C 1
ATOM 3970 O O . LEU B 1 15 ? 14.258 19.672 3.584 1 72.69 15 LEU B O 1
ATOM 3974 N N . THR B 1 16 ? 15.656 20.969 4.684 1 71.88 16 THR B N 1
ATOM 3975 C CA . THR B 1 16 ? 16.812 20.391 3.996 1 71.88 16 THR B CA 1
ATOM 3976 C C . THR B 1 16 ? 16.953 18.906 4.348 1 71.88 16 THR B C 1
ATOM 3978 O O . THR B 1 16 ? 17.203 18.078 3.471 1 71.88 16 THR B O 1
ATOM 3981 N N . HIS B 1 17 ? 16.781 18.656 5.543 1 79.81 17 HIS B N 1
ATOM 3982 C CA . HIS B 1 17 ? 16.891 17.266 5.977 1 79.81 17 HIS B CA 1
ATOM 3983 C C . HIS B 1 17 ? 15.742 16.422 5.434 1 79.81 17 HIS B C 1
ATOM 3985 O O . HIS B 1 17 ? 15.938 15.266 5.051 1 79.81 17 HIS B O 1
ATOM 3991 N N . ILE B 1 18 ? 14.641 17.047 5.414 1 86.12 18 ILE B N 1
ATOM 3992 C CA . ILE B 1 18 ? 13.469 16.328 4.906 1 86.12 18 ILE B CA 1
ATOM 3993 C C . ILE B 1 18 ? 13.672 15.992 3.43 1 86.12 18 ILE B C 1
ATOM 3995 O O . ILE B 1 18 ? 13.391 14.875 2.998 1 86.12 18 ILE B O 1
ATOM 3999 N N . LYS B 1 19 ? 14.18 16.922 2.719 1 86.44 19 LYS B N 1
ATOM 4000 C CA . LYS B 1 19 ? 14.406 16.688 1.297 1 86.44 19 LYS B CA 1
ATOM 4001 C C . LYS B 1 19 ? 15.453 15.594 1.082 1 86.44 19 LYS B C 1
ATOM 4003 O O . LYS B 1 19 ? 15.328 14.773 0.171 1 86.44 19 LYS B O 1
ATOM 4008 N N . ALA B 1 20 ? 16.469 15.625 1.911 1 88 20 ALA B N 1
ATOM 4009 C CA . ALA B 1 20 ? 17.484 14.578 1.833 1 88 20 ALA B CA 1
ATOM 4010 C C . ALA B 1 20 ? 16.906 13.211 2.15 1 88 20 ALA B C 1
ATOM 4012 O O . ALA B 1 20 ? 17.234 12.219 1.502 1 88 20 ALA B O 1
ATOM 4013 N N . LEU B 1 21 ? 16.047 13.164 3.1 1 93.88 21 LEU B N 1
ATOM 4014 C CA . LEU B 1 21 ? 15.406 11.906 3.471 1 93.88 21 LEU B CA 1
ATOM 4015 C C . LEU B 1 21 ? 14.523 11.391 2.34 1 93.88 21 LEU B C 1
ATOM 4017 O O . LEU B 1 21 ? 14.477 10.18 2.088 1 93.88 21 LEU B O 1
ATOM 4021 N N . PHE B 1 22 ? 13.828 12.312 1.682 1 95.69 22 PHE B N 1
ATOM 4022 C CA . PHE B 1 22 ? 12.969 11.906 0.571 1 95.69 22 PHE B CA 1
ATOM 4023 C C . PHE B 1 22 ? 13.805 11.352 -0.576 1 95.69 22 PHE B C 1
ATOM 4025 O O . PHE B 1 22 ? 13.406 10.375 -1.223 1 95.69 22 PHE B O 1
ATOM 4032 N N . THR B 1 23 ? 14.953 11.93 -0.826 1 94.88 23 THR B N 1
ATOM 4033 C CA . THR B 1 23 ? 15.852 11.422 -1.861 1 94.88 23 THR B CA 1
ATOM 4034 C C . THR B 1 23 ? 16.391 10.047 -1.489 1 94.88 23 THR B C 1
ATOM 4036 O O . THR B 1 23 ? 16.438 9.148 -2.33 1 94.88 23 THR B O 1
ATOM 4039 N N . PHE B 1 24 ? 16.797 9.93 -0.268 1 97.06 24 PHE B N 1
ATOM 4040 C CA . PHE B 1 24 ? 17.281 8.633 0.216 1 97.06 24 PHE B CA 1
ATOM 4041 C C . PHE B 1 24 ? 16.172 7.59 0.144 1 97.06 24 PHE B C 1
ATOM 4043 O O . PHE B 1 24 ? 16.406 6.461 -0.292 1 97.06 24 PHE B O 1
ATOM 4050 N N . ASP B 1 25 ? 15 7.984 0.564 1 97.88 25 ASP B N 1
ATOM 4051 C CA . ASP B 1 25 ? 13.82 7.125 0.54 1 97.88 25 ASP B CA 1
ATOM 4052 C C . ASP B 1 25 ? 13.578 6.57 -0.861 1 97.88 25 ASP B C 1
ATOM 4054 O O . ASP B 1 25 ? 13.203 5.402 -1.017 1 97.88 25 ASP B O 1
ATOM 4058 N N . GLN B 1 26 ? 13.758 7.359 -1.89 1 97.12 26 GLN B N 1
ATOM 4059 C CA . GLN B 1 26 ? 13.57 6.93 -3.27 1 97.12 26 GLN B CA 1
ATOM 4060 C C . GLN B 1 26 ? 14.562 5.836 -3.646 1 97.12 26 GLN B C 1
ATOM 4062 O O . GLN B 1 26 ? 14.219 4.883 -4.348 1 97.12 26 GLN B O 1
ATOM 4067 N N . GLN B 1 27 ? 15.734 6.012 -3.164 1 97.25 27 GLN B N 1
ATOM 4068 C CA . GLN B 1 27 ? 16.75 5.008 -3.461 1 97.25 27 GLN B CA 1
ATOM 4069 C C . GLN B 1 27 ? 16.453 3.689 -2.754 1 97.25 27 GLN B C 1
ATOM 4071 O O . GLN B 1 27 ? 16.641 2.615 -3.326 1 97.25 27 GLN B O 1
ATOM 4076 N N . VAL B 1 28 ? 16 3.768 -1.526 1 98.25 28 VAL B N 1
ATOM 4077 C CA . VAL B 1 28 ? 15.625 2.559 -0.806 1 98.25 28 VAL B CA 1
ATOM 4078 C C . VAL B 1 28 ? 14.492 1.848 -1.551 1 98.25 28 VAL B C 1
ATOM 4080 O O . VAL B 1 28 ? 14.539 0.631 -1.746 1 98.25 28 VAL B O 1
ATOM 4083 N N . GLY B 1 29 ? 13.469 2.643 -1.954 1 97.38 29 GLY B N 1
ATOM 4084 C CA . GLY B 1 29 ? 12.336 2.08 -2.672 1 97.38 29 GLY B CA 1
ATOM 4085 C C . GLY B 1 29 ? 12.734 1.357 -3.945 1 97.38 29 GLY B C 1
ATOM 4086 O O . GLY B 1 29 ? 12.195 0.294 -4.258 1 97.38 29 GLY B O 1
ATOM 4087 N N . GLU B 1 30 ? 13.672 1.881 -4.652 1 94.62 30 GLU B N 1
ATOM 4088 C CA . GLU B 1 30 ? 14.141 1.274 -5.895 1 94.62 30 GLU B CA 1
ATOM 4089 C C . GLU B 1 30 ? 14.742 -0.104 -5.641 1 94.62 30 GLU B C 1
ATOM 4091 O O . GLU B 1 30 ? 14.547 -1.029 -6.43 1 94.62 30 GLU B O 1
ATOM 4096 N N . VAL B 1 31 ? 15.445 -0.212 -4.574 1 96.06 31 VAL B N 1
ATOM 4097 C CA . VAL B 1 31 ? 16.094 -1.474 -4.23 1 96.06 31 VAL B CA 1
ATOM 4098 C C . VAL B 1 31 ? 15.047 -2.479 -3.752 1 96.06 31 VAL B C 1
ATOM 4100 O O . VAL B 1 31 ? 15.031 -3.627 -4.199 1 96.06 31 VAL B O 1
ATOM 4103 N N . VAL B 1 32 ? 14.18 -2.051 -2.881 1 96.44 32 VAL B N 1
ATOM 4104 C CA . VAL B 1 32 ? 13.219 -2.934 -2.23 1 96.44 32 VAL B CA 1
ATOM 4105 C C . VAL B 1 32 ? 12.242 -3.484 -3.266 1 96.44 32 VAL B C 1
ATOM 4107 O O . VAL B 1 32 ? 11.797 -4.629 -3.162 1 96.44 32 VAL B O 1
ATOM 4110 N N . MET B 1 33 ? 11.922 -2.732 -4.258 1 93.38 33 MET B N 1
ATOM 4111 C CA . MET B 1 33 ? 10.992 -3.156 -5.301 1 93.38 33 MET B CA 1
ATOM 4112 C C . MET B 1 33 ? 11.578 -4.297 -6.121 1 93.38 33 MET B C 1
ATOM 4114 O O . MET B 1 33 ? 10.836 -5.113 -6.68 1 93.38 33 MET B O 1
ATOM 4118 N N . LEU B 1 34 ? 12.875 -4.41 -6.148 1 91.19 34 LEU B N 1
ATOM 4119 C CA . LEU B 1 34 ? 13.531 -5.383 -7.02 1 91.19 34 LEU B CA 1
ATOM 4120 C C . LEU B 1 34 ? 14.008 -6.59 -6.223 1 91.19 34 LEU B C 1
ATOM 4122 O O . LEU B 1 34 ? 14.539 -7.543 -6.793 1 91.19 34 LEU B O 1
ATOM 4126 N N . LEU B 1 35 ? 13.797 -6.598 -4.93 1 94.12 35 LEU B N 1
ATOM 4127 C CA . LEU B 1 35 ? 14.266 -7.695 -4.09 1 94.12 35 LEU B CA 1
ATOM 4128 C C . LEU B 1 35 ? 13.453 -8.961 -4.34 1 94.12 35 LEU B C 1
ATOM 4130 O O . LEU B 1 35 ? 12.242 -8.977 -4.117 1 94.12 35 LEU B O 1
ATOM 4134 N N . PRO B 1 36 ? 14.109 -10.023 -4.762 1 93 36 PRO B N 1
ATOM 4135 C CA . PRO B 1 36 ? 13.383 -11.281 -4.953 1 93 36 PRO B CA 1
ATOM 4136 C C . PRO B 1 36 ? 13.125 -12.023 -3.641 1 93 36 PRO B C 1
ATOM 4138 O O . PRO B 1 36 ? 12.203 -12.828 -3.553 1 93 36 PRO B O 1
ATOM 4141 N N . GLU B 1 37 ? 13.984 -11.812 -2.633 1 94.38 37 GLU B N 1
ATOM 4142 C CA . GLU B 1 37 ? 13.82 -12.391 -1.303 1 94.38 37 GLU B CA 1
ATOM 4143 C C . GLU B 1 37 ? 12.672 -11.727 -0.55 1 94.38 37 GLU B C 1
ATOM 4145 O O . GLU B 1 37 ? 12.484 -10.508 -0.64 1 94.38 37 GLU B O 1
ATOM 4150 N N . HIS B 1 38 ? 11.938 -12.562 0.151 1 96.5 38 HIS B N 1
ATOM 4151 C CA . HIS B 1 38 ? 10.922 -11.977 1.01 1 96.5 38 HIS B CA 1
ATOM 4152 C C . HIS B 1 38 ? 11.523 -11.492 2.324 1 96.5 38 HIS B C 1
ATOM 4154 O O . HIS B 1 38 ? 11.945 -12.297 3.154 1 96.5 38 HIS B O 1
ATOM 4160 N N . LEU B 1 39 ? 11.594 -10.281 2.426 1 96 39 LEU B N 1
ATOM 4161 C CA . LEU B 1 39 ? 11.891 -9.609 3.686 1 96 39 LEU B CA 1
ATOM 4162 C C . LEU B 1 39 ? 10.656 -8.891 4.223 1 96 39 LEU B C 1
ATOM 4164 O O . LEU B 1 39 ? 10.227 -7.879 3.666 1 96 39 LEU B O 1
ATOM 4168 N N . PRO B 1 40 ? 10.094 -9.375 5.352 1 94.75 40 PRO B N 1
ATOM 4169 C CA . PRO B 1 40 ? 8.836 -8.805 5.848 1 94.75 40 PRO B CA 1
ATOM 4170 C C . PRO B 1 40 ? 8.891 -7.289 5.977 1 94.75 40 PRO B C 1
ATOM 4172 O O . PRO B 1 40 ? 7.953 -6.598 5.559 1 94.75 40 PRO B O 1
ATOM 4175 N N . ASP B 1 41 ? 9.938 -6.742 6.488 1 94.81 41 ASP B N 1
ATOM 4176 C CA . ASP B 1 41 ? 10.039 -5.301 6.691 1 94.81 41 ASP B CA 1
ATOM 4177 C C . ASP B 1 41 ? 10.156 -4.566 5.355 1 94.81 41 ASP B C 1
ATOM 4179 O O . ASP B 1 41 ? 9.703 -3.428 5.227 1 94.81 41 ASP B O 1
ATOM 4183 N N . ALA B 1 42 ? 10.75 -5.184 4.348 1 96.38 42 ALA B N 1
ATOM 4184 C CA . ALA B 1 42 ? 10.812 -4.586 3.018 1 96.38 42 ALA B CA 1
ATOM 4185 C C . ALA B 1 42 ? 9.422 -4.484 2.398 1 96.38 42 ALA B C 1
ATOM 4187 O O . ALA B 1 42 ? 9.102 -3.502 1.725 1 96.38 42 ALA B O 1
ATOM 4188 N N . SER B 1 43 ? 8.625 -5.527 2.637 1 94.56 43 SER B N 1
ATOM 4189 C CA . SER B 1 43 ? 7.254 -5.496 2.145 1 94.56 43 SER B CA 1
ATOM 4190 C C . SER B 1 43 ? 6.453 -4.379 2.805 1 94.56 43 SER B C 1
ATOM 4192 O O . SER B 1 43 ? 5.695 -3.672 2.135 1 94.56 43 SER B O 1
ATOM 4194 N N . ARG B 1 44 ? 6.625 -4.211 4.07 1 93.88 44 ARG B N 1
ATOM 4195 C CA . ARG B 1 44 ? 5.949 -3.143 4.805 1 93.88 44 ARG B CA 1
ATOM 4196 C C . ARG B 1 44 ? 6.418 -1.772 4.328 1 93.88 44 ARG B C 1
ATOM 4198 O O . ARG B 1 44 ? 5.625 -0.833 4.242 1 93.88 44 ARG B O 1
ATOM 4205 N N . TYR B 1 45 ? 7.73 -1.665 4.066 1 96.69 45 TYR B N 1
ATOM 4206 C CA . TYR B 1 45 ? 8.305 -0.424 3.561 1 96.69 45 TYR B CA 1
ATOM 4207 C C . TYR B 1 45 ? 7.629 0.004 2.264 1 96.69 45 TYR B C 1
ATOM 4209 O O . TYR B 1 45 ? 7.301 1.18 2.086 1 96.69 45 TYR B O 1
ATOM 4217 N N . LEU B 1 46 ? 7.328 -0.922 1.39 1 96.38 46 LEU B N 1
ATOM 4218 C CA . LEU B 1 46 ? 6.816 -0.65 0.05 1 96.38 46 LEU B CA 1
ATOM 4219 C C . LEU B 1 46 ? 5.371 -0.174 0.107 1 96.38 46 LEU B C 1
ATOM 4221 O O . LEU B 1 46 ? 4.922 0.569 -0.769 1 96.38 46 LEU B O 1
ATOM 4225 N N . GLU B 1 47 ? 4.645 -0.539 1.142 1 92.5 47 GLU B N 1
ATOM 4226 C CA . GLU B 1 47 ? 3.229 -0.208 1.251 1 92.5 47 GLU B CA 1
ATOM 4227 C C . GLU B 1 47 ? 3.006 1.3 1.179 1 92.5 47 GLU B C 1
ATOM 4229 O O . GLU B 1 47 ? 2.148 1.771 0.429 1 92.5 47 GLU B O 1
ATOM 4234 N N . SER B 1 48 ? 3.758 1.969 1.932 1 95.38 48 SER B N 1
ATOM 4235 C CA . SER B 1 48 ? 3.582 3.418 1.933 1 95.38 48 SER B CA 1
ATOM 4236 C C . SER B 1 48 ? 4.484 4.086 0.9 1 95.38 48 SER B C 1
ATOM 4238 O O . SER B 1 48 ? 4.145 5.141 0.363 1 95.38 48 SER B O 1
ATOM 4240 N N . TYR B 1 49 ? 5.621 3.477 0.588 1 98.06 49 TYR B N 1
ATOM 4241 C CA . TYR B 1 49 ? 6.543 4.07 -0.375 1 98.06 49 TYR B CA 1
ATOM 4242 C C . TYR B 1 49 ? 5.871 4.246 -1.732 1 98.06 49 TYR B C 1
ATOM 4244 O O . TYR B 1 49 ? 5.984 5.305 -2.354 1 98.06 49 TYR B O 1
ATOM 4252 N N . LEU B 1 50 ? 5.238 3.236 -2.17 1 96.94 50 LEU B N 1
ATOM 4253 C CA . LEU B 1 50 ? 4.668 3.271 -3.512 1 96.94 50 LEU B CA 1
ATOM 4254 C C . LEU B 1 50 ? 3.6 4.355 -3.617 1 96.94 50 LEU B C 1
ATOM 4256 O O . LEU B 1 50 ? 3.438 4.973 -4.676 1 96.94 50 LEU B O 1
ATOM 4260 N N . CYS B 1 51 ? 2.879 4.594 -2.543 1 96.56 51 CYS B N 1
ATOM 4261 C CA . CYS B 1 51 ? 1.884 5.66 -2.543 1 96.56 51 CYS B CA 1
ATOM 4262 C C . CYS B 1 51 ? 2.541 7.02 -2.729 1 96.56 51 CYS B C 1
ATOM 4264 O O . CYS B 1 51 ? 2.061 7.848 -3.508 1 96.56 51 CYS B O 1
ATOM 4266 N N . VAL B 1 52 ? 3.627 7.234 -2.002 1 97.31 52 VAL B N 1
ATOM 4267 C CA . VAL B 1 52 ? 4.344 8.5 -2.105 1 97.31 52 VAL B CA 1
ATOM 4268 C C . VAL B 1 52 ? 4.953 8.641 -3.498 1 97.31 52 VAL B C 1
ATOM 4270 O O . VAL B 1 52 ? 4.977 9.734 -4.066 1 97.31 52 VAL B O 1
ATOM 4273 N N . ASP B 1 53 ? 5.414 7.512 -3.992 1 96.31 53 ASP B N 1
ATOM 4274 C CA . ASP B 1 53 ? 6.004 7.516 -5.328 1 96.31 53 ASP B CA 1
ATOM 4275 C C . ASP B 1 53 ? 4.965 7.883 -6.387 1 96.31 53 ASP B C 1
ATOM 4277 O O . ASP B 1 53 ? 5.258 8.633 -7.32 1 96.31 53 ASP B O 1
ATOM 4281 N N . VAL B 1 54 ? 3.826 7.387 -6.258 1 95.56 54 VAL B N 1
ATOM 4282 C CA . VAL B 1 54 ? 2.736 7.699 -7.18 1 95.56 54 VAL B CA 1
ATOM 4283 C C . VAL B 1 54 ? 2.367 9.172 -7.062 1 95.56 54 VAL B C 1
ATOM 4285 O O . VAL B 1 54 ? 2.137 9.844 -8.07 1 95.56 54 VAL B O 1
ATOM 4288 N N . ASP B 1 55 ? 2.281 9.68 -5.844 1 96.25 55 ASP B N 1
ATOM 4289 C CA . ASP B 1 55 ? 1.951 11.086 -5.629 1 96.25 55 ASP B CA 1
ATOM 4290 C C . ASP B 1 55 ? 3.012 12 -6.246 1 96.25 55 ASP B C 1
ATOM 4292 O O . ASP B 1 55 ? 2.688 13.055 -6.793 1 96.25 55 ASP B O 1
ATOM 4296 N N . ARG B 1 56 ? 4.23 11.547 -6.129 1 95.62 56 ARG B N 1
ATOM 4297 C CA . ARG B 1 56 ? 5.309 12.289 -6.781 1 95.62 56 ARG B CA 1
ATOM 4298 C C . ARG B 1 56 ? 5.117 12.312 -8.289 1 95.62 56 ARG B C 1
ATOM 4300 O O . ARG B 1 56 ? 5.27 13.359 -8.93 1 95.62 56 ARG B O 1
ATOM 4307 N N . ALA B 1 57 ? 4.805 11.211 -8.836 1 93.12 57 ALA B N 1
ATOM 4308 C CA . ALA B 1 57 ? 4.602 11.086 -10.273 1 93.12 57 ALA B CA 1
ATOM 4309 C C . ALA B 1 57 ? 3.412 11.922 -10.734 1 93.12 57 ALA B C 1
ATOM 4311 O O . ALA B 1 57 ? 3.4 12.43 -11.859 1 93.12 57 ALA B O 1
ATOM 4312 N N . ARG B 1 58 ? 2.459 12.102 -9.891 1 92.12 58 ARG B N 1
ATOM 4313 C CA . ARG B 1 58 ? 1.278 12.906 -10.18 1 92.12 58 ARG B CA 1
ATOM 4314 C C . ARG B 1 58 ? 1.592 14.398 -10.078 1 92.12 58 ARG B C 1
ATOM 4316 O O . ARG B 1 58 ? 0.739 15.242 -10.367 1 92.12 58 ARG B O 1
ATOM 4323 N N . GLY B 1 59 ? 2.77 14.773 -9.602 1 92.38 59 GLY B N 1
ATOM 4324 C CA . GLY B 1 59 ? 3.199 16.156 -9.555 1 92.38 59 GLY B CA 1
ATOM 4325 C C . GLY B 1 59 ? 2.953 16.812 -8.211 1 92.38 59 GLY B C 1
ATOM 4326 O O . GLY B 1 59 ? 3.08 18.031 -8.078 1 92.38 59 GLY B O 1
ATOM 4327 N N . LEU B 1 60 ? 2.586 16.031 -7.184 1 92.31 60 LEU B N 1
ATOM 4328 C CA . LEU B 1 60 ? 2.379 16.609 -5.859 1 92.31 60 LEU B CA 1
ATOM 4329 C C . LEU B 1 60 ? 3.709 16.953 -5.199 1 92.31 60 LEU B C 1
ATOM 4331 O O . LEU B 1 60 ? 4.711 16.266 -5.422 1 92.31 60 LEU B O 1
ATOM 4335 N N . GLU B 1 61 ? 3.742 18.047 -4.48 1 89.88 61 GLU B N 1
ATOM 4336 C CA . GLU B 1 61 ? 4.902 18.375 -3.658 1 89.88 61 GLU B CA 1
ATOM 4337 C C . GLU B 1 61 ? 4.957 17.484 -2.414 1 89.88 61 GLU B C 1
ATOM 4339 O O . GLU B 1 61 ? 4.559 17.906 -1.327 1 89.88 61 GLU B O 1
ATOM 4344 N N . VAL B 1 62 ? 5.637 16.406 -2.473 1 94 62 VAL B N 1
ATOM 4345 C CA . VAL B 1 62 ? 5.543 15.359 -1.456 1 94 62 VAL B CA 1
ATOM 4346 C C . VAL B 1 62 ? 6.285 15.805 -0.197 1 94 62 VAL B C 1
ATOM 4348 O O . VAL B 1 62 ? 5.859 15.5 0.92 1 94 62 VAL B O 1
ATOM 4351 N N . SER B 1 63 ? 7.371 16.594 -0.312 1 90.56 63 SER B N 1
ATOM 4352 C CA . SER B 1 63 ? 8.141 16.984 0.862 1 90.56 63 SER B CA 1
ATOM 4353 C C . SER B 1 63 ? 7.43 18.094 1.639 1 90.56 63 SER B C 1
ATOM 4355 O O . SER B 1 63 ? 7.805 18.406 2.771 1 90.56 63 SER B O 1
ATOM 4357 N N . GLY B 1 64 ? 6.398 18.656 1.076 1 89.38 64 GLY B N 1
ATOM 4358 C CA . GLY B 1 64 ? 5.641 19.703 1.73 1 89.38 64 GLY B CA 1
ATOM 4359 C C . GLY B 1 64 ? 4.324 19.219 2.312 1 89.38 64 GLY B C 1
ATOM 4360 O O . GLY B 1 64 ? 3.51 20.031 2.77 1 89.38 64 GLY B O 1
ATOM 4361 N N . ASN B 1 65 ? 4.047 17.984 2.242 1 93.56 65 ASN B N 1
ATOM 4362 C CA . ASN B 1 65 ? 2.85 17.375 2.805 1 93.56 65 ASN B CA 1
ATOM 4363 C C . ASN B 1 65 ? 3.156 16.641 4.105 1 93.56 65 ASN B C 1
ATOM 4365 O O . ASN B 1 65 ? 3.938 15.688 4.113 1 93.56 65 ASN B O 1
ATOM 4369 N N . PRO B 1 66 ? 2.564 17.109 5.184 1 93.06 66 PRO B N 1
ATOM 4370 C CA . PRO B 1 66 ? 2.912 16.531 6.484 1 93.06 66 PRO B CA 1
ATOM 4371 C C . PRO B 1 66 ? 2.611 15.039 6.57 1 93.06 66 PRO B C 1
ATOM 4373 O O . PRO B 1 66 ? 3.283 14.312 7.305 1 93.06 66 PRO B O 1
ATOM 4376 N N . ILE B 1 67 ? 1.619 14.555 5.852 1 96.75 67 ILE B N 1
ATOM 4377 C CA . ILE B 1 67 ? 1.297 13.133 5.855 1 96.75 67 ILE B CA 1
ATOM 4378 C C . ILE B 1 67 ? 2.412 12.344 5.168 1 96.75 67 ILE B C 1
ATOM 4380 O O . ILE B 1 67 ? 2.801 11.273 5.633 1 96.75 67 ILE B O 1
ATOM 4384 N N . HIS B 1 68 ? 2.914 12.891 4.055 1 96.94 68 HIS B N 1
ATOM 4385 C CA . HIS B 1 68 ? 4.051 12.273 3.381 1 96.94 68 HIS B CA 1
ATOM 4386 C C . HIS B 1 68 ? 5.281 12.258 4.281 1 96.94 68 HIS B C 1
ATOM 4388 O O . HIS B 1 68 ? 5.977 11.242 4.371 1 96.94 68 HIS B O 1
ATOM 4394 N N . VAL B 1 69 ? 5.547 13.359 4.938 1 94.25 69 VAL B N 1
ATOM 4395 C CA . VAL B 1 69 ? 6.715 13.477 5.805 1 94.25 69 VAL B CA 1
ATOM 4396 C C . VAL B 1 69 ? 6.629 12.453 6.934 1 94.25 69 VAL B C 1
ATOM 4398 O O . VAL B 1 69 ? 7.594 11.742 7.207 1 94.25 69 VAL B O 1
ATOM 4401 N N . TYR B 1 70 ? 5.496 12.367 7.555 1 95.94 70 TYR B N 1
ATOM 4402 C CA . TYR B 1 70 ? 5.266 11.375 8.602 1 95.94 70 TYR B CA 1
ATOM 4403 C C . TYR B 1 70 ? 5.539 9.969 8.078 1 95.94 70 TYR B C 1
ATOM 4405 O O . TYR B 1 70 ? 6.215 9.172 8.742 1 95.94 70 TYR B O 1
ATOM 4413 N N . SER B 1 71 ? 5.004 9.672 6.91 1 97.5 71 SER B N 1
ATOM 4414 C CA . SER B 1 71 ? 5.102 8.32 6.355 1 97.5 71 SER B CA 1
ATOM 4415 C C . SER B 1 71 ? 6.547 7.957 6.039 1 97.5 71 SER B C 1
ATOM 4417 O O . SER B 1 71 ? 6.973 6.824 6.27 1 97.5 71 SER B O 1
ATOM 4419 N N . VAL B 1 72 ? 7.312 8.883 5.469 1 97.56 72 VAL B N 1
ATOM 4420 C CA . VAL B 1 72 ? 8.703 8.633 5.117 1 97.56 72 VAL B CA 1
ATOM 4421 C C . VAL B 1 72 ? 9.531 8.422 6.383 1 97.56 72 VAL B C 1
ATOM 4423 O O . VAL B 1 72 ? 10.305 7.469 6.473 1 97.56 72 VAL B O 1
ATOM 4426 N N . ILE B 1 73 ? 9.312 9.273 7.391 1 95.44 73 ILE B N 1
ATOM 4427 C CA . ILE B 1 73 ? 10.047 9.141 8.648 1 95.44 73 ILE B CA 1
ATOM 4428 C C . ILE B 1 73 ? 9.688 7.812 9.312 1 95.44 73 ILE B C 1
ATOM 4430 O O . ILE B 1 73 ? 10.562 7.102 9.805 1 95.44 73 ILE B O 1
ATOM 4434 N N . LYS B 1 74 ? 8.453 7.461 9.266 1 95.5 74 LYS B N 1
ATOM 4435 C CA . LYS B 1 74 ? 7.98 6.23 9.898 1 95.5 74 LYS B CA 1
ATOM 4436 C C . LYS B 1 74 ? 8.672 5.008 9.297 1 95.5 74 LYS B C 1
ATOM 4438 O O . LYS B 1 74 ? 9.211 4.176 10.031 1 95.5 74 LYS B O 1
ATOM 4443 N N . ARG B 1 75 ? 8.672 4.879 7.973 1 96.38 75 ARG B N 1
ATOM 4444 C CA . ARG B 1 75 ? 9.195 3.646 7.395 1 96.38 75 ARG B CA 1
ATOM 4445 C C . ARG B 1 75 ? 10.719 3.613 7.469 1 96.38 75 ARG B C 1
ATOM 4447 O O . ARG B 1 75 ? 11.32 2.539 7.539 1 96.38 75 ARG B O 1
ATOM 4454 N N . LEU B 1 76 ? 11.375 4.801 7.504 1 96.88 76 LEU B N 1
ATOM 4455 C CA . LEU B 1 76 ? 12.82 4.816 7.66 1 96.88 76 LEU B CA 1
ATOM 4456 C C . LEU B 1 76 ? 13.219 4.465 9.094 1 96.88 76 LEU B C 1
ATOM 4458 O O . LEU B 1 76 ? 14.266 3.855 9.32 1 96.88 76 LEU B O 1
ATOM 4462 N N . VAL B 1 77 ? 12.391 4.824 10.07 1 94.69 77 VAL B N 1
ATOM 4463 C CA . VAL B 1 77 ? 12.688 4.523 11.469 1 94.69 77 VAL B CA 1
ATOM 4464 C C . VAL B 1 77 ? 12.344 3.068 11.773 1 94.69 77 VAL B C 1
ATOM 4466 O O . VAL B 1 77 ? 13.125 2.357 12.406 1 94.69 77 VAL B O 1
ATOM 4469 N N . LEU B 1 78 ? 11.258 2.604 11.266 1 94.31 78 LEU B N 1
ATOM 4470 C CA . LEU B 1 78 ? 10.734 1.308 11.688 1 94.31 78 LEU B CA 1
ATOM 4471 C C . LEU B 1 78 ? 11.352 0.179 10.867 1 94.31 78 LEU B C 1
ATOM 4473 O O . LEU B 1 78 ? 11.602 -0.911 11.391 1 94.31 78 LEU B O 1
ATOM 4477 N N . TYR B 1 79 ? 11.617 0.385 9.578 1 95.94 79 TYR B N 1
ATOM 4478 C CA . TYR B 1 79 ? 11.875 -0.766 8.719 1 95.94 79 TYR B CA 1
ATOM 4479 C C . TYR B 1 79 ? 13.281 -0.713 8.141 1 95.94 79 TYR B C 1
ATOM 4481 O O . TYR B 1 79 ? 13.891 -1.752 7.879 1 95.94 79 TYR B O 1
ATOM 4489 N N . TRP B 1 80 ? 13.836 0.461 7.965 1 96.38 80 TRP B N 1
ATOM 4490 C CA . TRP B 1 80 ? 15.125 0.611 7.301 1 96.38 80 TRP B CA 1
ATOM 4491 C C . TRP B 1 80 ? 16.219 -0.154 8.047 1 96.38 80 TRP B C 1
ATOM 4493 O O . TRP B 1 80 ? 17.062 -0.812 7.43 1 96.38 80 TRP B O 1
ATOM 4503 N N . PRO B 1 81 ? 16.297 -0.163 9.406 1 94.06 81 PRO B N 1
ATOM 4504 C CA . PRO B 1 81 ? 17.375 -0.863 10.109 1 94.06 81 PRO B CA 1
ATOM 4505 C C . PRO B 1 81 ? 17.438 -2.35 9.758 1 94.06 81 PRO B C 1
ATOM 4507 O O . PRO B 1 81 ? 18.516 -2.883 9.5 1 94.06 81 PRO B O 1
ATOM 4510 N N . SER B 1 82 ? 16.281 -2.992 9.727 1 94 82 SER B N 1
ATOM 4511 C CA . SER B 1 82 ? 16.234 -4.41 9.383 1 94 82 SER B CA 1
ATOM 4512 C C . SER B 1 82 ? 16.594 -4.629 7.914 1 94 82 SER B C 1
ATOM 4514 O O . SER B 1 82 ? 17.281 -5.59 7.574 1 94 82 SER B O 1
ATOM 4516 N N . ILE B 1 83 ? 16.172 -3.77 7.031 1 96.38 83 ILE B N 1
ATOM 4517 C CA . ILE B 1 83 ? 16.406 -3.898 5.594 1 96.38 83 ILE B CA 1
ATOM 4518 C C . ILE B 1 83 ? 17.891 -3.771 5.297 1 96.38 83 ILE B C 1
ATOM 4520 O O . ILE B 1 83 ? 18.469 -4.598 4.574 1 96.38 83 ILE B O 1
ATOM 4524 N N . THR B 1 84 ? 18.5 -2.695 5.863 1 95.69 84 THR B N 1
ATOM 4525 C CA . THR B 1 84 ? 19.922 -2.465 5.586 1 95.69 84 THR B CA 1
ATOM 4526 C C . THR B 1 84 ? 20.766 -3.637 6.078 1 95.69 84 THR B C 1
ATOM 4528 O O . THR B 1 84 ? 21.734 -4.027 5.422 1 95.69 84 THR B O 1
ATOM 4531 N N . SER B 1 85 ? 20.438 -4.215 7.199 1 93.75 85 SER B N 1
ATOM 4532 C CA . SER B 1 85 ? 21.156 -5.379 7.715 1 93.75 85 SER B CA 1
ATOM 4533 C C . SER B 1 85 ? 21.031 -6.562 6.762 1 93.75 85 SER B C 1
ATOM 4535 O O . SER B 1 85 ? 22 -7.289 6.547 1 93.75 85 SER B O 1
ATOM 4537 N N . ALA B 1 86 ? 19.891 -6.746 6.195 1 93.75 86 ALA B N 1
ATOM 4538 C CA . ALA B 1 86 ? 19.641 -7.875 5.305 1 93.75 86 ALA B CA 1
ATOM 4539 C C . ALA B 1 86 ? 20.328 -7.672 3.953 1 93.75 86 ALA B C 1
ATOM 4541 O O . ALA B 1 86 ? 20.656 -8.641 3.27 1 93.75 86 ALA B O 1
ATOM 4542 N N . LEU B 1 87 ? 20.547 -6.438 3.543 1 94.06 87 LEU B N 1
ATOM 4543 C CA . LEU B 1 87 ? 21.078 -6.121 2.221 1 94.06 87 LEU B CA 1
ATOM 4544 C C . LEU B 1 87 ? 22.578 -6.379 2.162 1 94.06 87 LEU B C 1
ATOM 4546 O O . LEU B 1 87 ? 23.172 -6.43 1.077 1 94.06 87 LEU B O 1
ATOM 4550 N N . HIS B 1 88 ? 23.203 -6.59 3.252 1 89.12 88 HIS B N 1
ATOM 4551 C CA . HIS B 1 88 ? 24.656 -6.766 3.293 1 89.12 88 HIS B CA 1
ATOM 4552 C C . HIS B 1 88 ? 25.078 -7.969 2.467 1 89.12 88 HIS B C 1
ATOM 4554 O O . HIS B 1 88 ? 26.141 -7.941 1.824 1 89.12 88 HIS B O 1
ATOM 4560 N N . VAL B 1 89 ? 24.297 -8.93 2.467 1 88.69 89 VAL B N 1
ATOM 4561 C CA . VAL B 1 89 ? 24.656 -10.18 1.797 1 88.69 89 VAL B CA 1
ATOM 4562 C C . VAL B 1 89 ? 24.688 -9.961 0.286 1 88.69 89 VAL B C 1
ATOM 4564 O O . VAL B 1 89 ? 25.453 -10.617 -0.423 1 88.69 89 VAL B O 1
ATOM 4567 N N . TYR B 1 90 ? 23.984 -9.031 -0.263 1 88.81 90 TYR B N 1
ATOM 4568 C CA . TYR B 1 90 ? 23.875 -8.797 -1.698 1 88.81 90 TYR B CA 1
ATOM 4569 C C . TYR B 1 90 ? 25.141 -8.133 -2.236 1 88.81 90 TYR B C 1
ATOM 4571 O O . TYR B 1 90 ? 25.359 -8.109 -3.449 1 88.81 90 TYR B O 1
ATOM 4579 N N . THR B 1 91 ? 25.938 -7.645 -1.38 1 84.06 91 THR B N 1
ATOM 4580 C CA . THR B 1 91 ? 27.188 -7.031 -1.81 1 84.06 91 THR B CA 1
ATOM 4581 C C . THR B 1 91 ? 28.359 -7.965 -1.546 1 84.06 91 THR B C 1
ATOM 4583 O O . THR B 1 91 ? 29.453 -7.77 -2.092 1 84.06 91 THR B O 1
ATOM 4586 N N . THR B 1 92 ? 28.109 -8.93 -0.806 1 80.75 92 THR B N 1
ATOM 4587 C CA . THR B 1 92 ? 29.219 -9.82 -0.451 1 80.75 92 THR B CA 1
ATOM 4588 C C . THR B 1 92 ? 29.156 -11.109 -1.257 1 80.75 92 THR B C 1
ATOM 4590 O O . THR B 1 92 ? 30.172 -11.742 -1.515 1 80.75 92 THR B O 1
ATOM 4593 N N . LEU B 1 93 ? 27.891 -11.461 -1.538 1 76.62 93 LEU B N 1
ATOM 4594 C CA . LEU B 1 93 ? 27.719 -12.703 -2.287 1 76.62 93 LEU B CA 1
ATOM 4595 C C . LEU B 1 93 ? 28.031 -12.484 -3.768 1 76.62 93 LEU B C 1
ATOM 4597 O O . LEU B 1 93 ? 27.422 -11.617 -4.406 1 76.62 93 LEU B O 1
ATOM 4601 N N . GLY B 1 94 ? 29.141 -12.789 -4.25 1 64.12 94 GLY B N 1
ATOM 4602 C CA . GLY B 1 94 ? 29.469 -12.688 -5.66 1 64.12 94 GLY B CA 1
ATOM 4603 C C . GLY B 1 94 ? 28.578 -13.523 -6.551 1 64.12 94 GLY B C 1
ATOM 4604 O O . GLY B 1 94 ? 28.062 -14.562 -6.125 1 64.12 94 GLY B O 1
ATOM 4605 N N . ALA B 1 95 ? 28.141 -12.945 -7.684 1 62.66 95 ALA B N 1
ATOM 4606 C CA . ALA B 1 95 ? 27.281 -13.633 -8.648 1 62.66 95 ALA B CA 1
ATOM 4607 C C . ALA B 1 95 ? 27.844 -15.016 -8.984 1 62.66 95 ALA B C 1
ATOM 4609 O O . ALA B 1 95 ? 27.078 -15.977 -9.125 1 62.66 95 ALA B O 1
ATOM 4610 N N . SER B 1 96 ? 29.047 -15.078 -9.062 1 62.25 96 SER B N 1
ATOM 4611 C CA . SER B 1 96 ? 29.703 -16.297 -9.508 1 62.25 96 SER B CA 1
ATOM 4612 C C . SER B 1 96 ? 29.594 -17.406 -8.453 1 62.25 96 SER B C 1
ATOM 4614 O O . SER B 1 96 ? 29.625 -18.594 -8.773 1 62.25 96 SER B O 1
ATOM 4616 N N . GLU B 1 97 ? 29.297 -17.016 -7.305 1 69.5 97 GLU B N 1
ATOM 4617 C CA . GLU B 1 97 ? 29.312 -17.984 -6.219 1 69.5 97 GLU B CA 1
ATOM 4618 C C . GLU B 1 97 ? 27.891 -18.25 -5.715 1 69.5 97 GLU B C 1
ATOM 4620 O O . GLU B 1 97 ? 27.703 -19.031 -4.773 1 69.5 97 GLU B O 1
ATOM 4625 N N . CYS B 1 98 ? 26.969 -17.859 -6.492 1 82.06 98 CYS B N 1
ATOM 4626 C CA . CYS B 1 98 ? 25.641 -18.016 -5.934 1 82.06 98 CYS B CA 1
ATOM 4627 C C . CYS B 1 98 ? 25.031 -19.359 -6.316 1 82.06 98 CYS B C 1
ATOM 4629 O O . CYS B 1 98 ? 24.422 -19.484 -7.375 1 82.06 98 CYS B O 1
ATOM 4631 N N . GLN B 1 99 ? 25.375 -20.344 -5.539 1 88.69 99 GLN B N 1
ATOM 4632 C CA . GLN B 1 99 ? 24.859 -21.703 -5.734 1 88.69 99 GLN B CA 1
ATOM 4633 C C . GLN B 1 99 ? 24.453 -22.328 -4.406 1 88.69 99 GLN B C 1
ATOM 4635 O O . GLN B 1 99 ? 24.969 -21.953 -3.348 1 88.69 99 GLN B O 1
ATOM 4640 N N . ASP B 1 100 ? 23.531 -23.188 -4.504 1 94.44 100 ASP B N 1
ATOM 4641 C CA . ASP B 1 100 ? 23.172 -23.984 -3.334 1 94.44 100 ASP B CA 1
ATOM 4642 C C . ASP B 1 100 ? 24.281 -24.969 -2.98 1 94.44 100 ASP B C 1
ATOM 4644 O O . ASP B 1 100 ? 24.891 -25.562 -3.869 1 94.44 100 ASP B O 1
ATOM 4648 N N . ARG B 1 101 ? 24.531 -25.234 -1.691 1 93.62 101 ARG B N 1
ATOM 4649 C CA . ARG B 1 101 ? 25.656 -26.047 -1.24 1 93.62 101 ARG B CA 1
ATOM 4650 C C . ARG B 1 101 ? 25.172 -27.344 -0.589 1 93.62 101 ARG B C 1
ATOM 4652 O O . ARG B 1 101 ? 25.969 -28.109 -0.061 1 93.62 101 ARG B O 1
ATOM 4659 N N . ASP B 1 102 ? 23.906 -27.469 -0.586 1 95.12 102 ASP B N 1
ATOM 4660 C CA . ASP B 1 102 ? 23.281 -28.656 -0.037 1 95.12 102 ASP B CA 1
ATOM 4661 C C . ASP B 1 102 ? 22.125 -29.125 -0.916 1 95.12 102 ASP B C 1
ATOM 4663 O O . ASP B 1 102 ? 21.359 -28.312 -1.434 1 95.12 102 ASP B O 1
ATOM 4667 N N . ASP B 1 103 ? 21.938 -30.484 -1.094 1 92.44 103 ASP B N 1
ATOM 4668 C CA . ASP B 1 103 ? 20.906 -31.062 -1.965 1 92.44 103 ASP B CA 1
ATOM 4669 C C . ASP B 1 103 ? 19.516 -30.859 -1.376 1 92.44 103 ASP B C 1
ATOM 4671 O O . ASP B 1 103 ? 18.516 -31 -2.082 1 92.44 103 ASP B O 1
ATOM 4675 N N . ARG B 1 104 ? 19.422 -30.469 -0.122 1 92.88 104 ARG B N 1
ATOM 4676 C CA . ARG B 1 104 ? 18.141 -30.328 0.55 1 92.88 104 ARG B CA 1
ATOM 4677 C C . ARG B 1 104 ? 17.625 -28.891 0.469 1 92.88 104 ARG B C 1
ATOM 4679 O O . ARG B 1 104 ? 16.562 -28.562 1.003 1 92.88 104 ARG B O 1
ATOM 4686 N N . CYS B 1 105 ? 18.344 -28.047 -0.212 1 94.81 105 CYS B N 1
ATOM 4687 C CA . CYS B 1 105 ? 18.062 -26.609 -0.205 1 94.81 105 CYS B CA 1
ATOM 4688 C C . CYS B 1 105 ? 16.656 -26.328 -0.717 1 94.81 105 CYS B C 1
ATOM 4690 O O . CYS B 1 105 ? 15.914 -25.547 -0.122 1 94.81 105 CYS B O 1
ATOM 4692 N N . GLN B 1 106 ? 16.328 -27 -1.728 1 92.25 106 GLN B N 1
ATOM 4693 C CA . GLN B 1 106 ? 14.992 -26.781 -2.279 1 92.25 106 GLN B CA 1
ATOM 4694 C C . GLN B 1 106 ? 13.914 -27.203 -1.288 1 92.25 106 GLN B C 1
ATOM 4696 O O . GLN B 1 106 ? 12.906 -26.5 -1.125 1 92.25 106 GLN B O 1
ATOM 4701 N N . ASP B 1 107 ? 14.109 -28.297 -0.668 1 91.88 107 ASP B N 1
ATOM 4702 C CA . ASP B 1 107 ? 13.156 -28.797 0.319 1 91.88 107 ASP B CA 1
ATOM 4703 C C . ASP B 1 107 ? 13.102 -27.875 1.536 1 91.88 107 ASP B C 1
ATOM 4705 O O . ASP B 1 107 ? 12.023 -27.625 2.088 1 91.88 107 ASP B O 1
ATOM 4709 N N . TRP B 1 108 ? 14.281 -27.438 1.934 1 93.75 108 TRP B N 1
ATOM 4710 C CA . TRP B 1 108 ? 14.336 -26.531 3.068 1 93.75 108 TRP B CA 1
ATOM 4711 C C . TRP B 1 108 ? 13.609 -25.219 2.748 1 93.75 108 TRP B C 1
ATOM 4713 O O . TRP B 1 108 ? 12.914 -24.672 3.602 1 93.75 108 TRP B O 1
ATOM 4723 N N . ALA B 1 109 ? 13.781 -24.734 1.552 1 94.94 109 ALA B N 1
ATOM 4724 C CA . ALA B 1 109 ? 13.078 -23.531 1.134 1 94.94 109 ALA B CA 1
ATOM 4725 C C . ALA B 1 109 ? 11.562 -23.734 1.166 1 94.94 109 ALA B C 1
ATOM 4727 O O . ALA B 1 109 ? 10.828 -22.859 1.639 1 94.94 109 ALA B O 1
ATOM 4728 N N . MET B 1 110 ? 11.102 -24.906 0.722 1 93.94 110 MET B N 1
ATOM 4729 C CA . MET B 1 110 ? 9.68 -25.234 0.725 1 93.94 110 MET B CA 1
ATOM 4730 C C . MET B 1 110 ? 9.141 -25.297 2.15 1 93.94 110 MET B C 1
ATOM 4732 O O . MET B 1 110 ? 7.953 -25.062 2.381 1 93.94 110 MET B O 1
ATOM 4736 N N . GLY B 1 111 ? 10.055 -25.609 3.035 1 92.62 111 GLY B N 1
ATOM 4737 C CA . GLY B 1 111 ? 9.68 -25.75 4.434 1 92.62 111 GLY B CA 1
ATOM 4738 C C . GLY B 1 111 ? 9.844 -24.469 5.227 1 92.62 111 GLY B C 1
ATOM 4739 O O . GLY B 1 111 ? 9.859 -24.484 6.461 1 92.62 111 GLY B O 1
ATOM 4740 N N . ASN B 1 112 ? 10.117 -23.344 4.625 1 95.06 112 ASN B N 1
ATOM 4741 C CA . ASN B 1 112 ? 10.133 -22.016 5.211 1 95.06 112 ASN B CA 1
ATOM 4742 C C . ASN B 1 112 ? 11.461 -21.734 5.91 1 95.06 112 ASN B C 1
ATOM 4744 O O . ASN B 1 112 ? 11.562 -20.797 6.711 1 95.06 112 ASN B O 1
ATOM 4748 N N . GLU B 1 113 ? 12.453 -22.453 5.621 1 94.62 113 GLU B N 1
ATOM 4749 C CA . GLU B 1 113 ? 13.719 -22.25 6.312 1 94.62 113 GLU B CA 1
ATOM 4750 C C . GLU B 1 113 ? 14.367 -20.922 5.918 1 94.62 113 GLU B C 1
ATOM 4752 O O . GLU B 1 113 ? 15.172 -20.375 6.664 1 94.62 113 GLU B O 1
ATOM 4757 N N . CYS B 1 114 ? 14.016 -20.438 4.762 1 95.81 114 CYS B N 1
ATOM 4758 C CA . CYS B 1 114 ? 14.609 -19.203 4.285 1 95.81 114 CYS B CA 1
ATOM 4759 C C . CYS B 1 114 ? 14.242 -18.031 5.191 1 95.81 114 CYS B C 1
ATOM 4761 O O . CYS B 1 114 ? 14.992 -17.062 5.301 1 95.81 114 CYS B O 1
ATOM 4763 N N . ILE B 1 115 ? 13.078 -18.094 5.867 1 95.19 115 ILE B N 1
ATOM 4764 C CA . ILE B 1 115 ? 12.688 -17.031 6.777 1 95.19 115 ILE B CA 1
ATOM 4765 C C . ILE B 1 115 ? 13 -17.438 8.211 1 95.19 115 ILE B C 1
ATOM 4767 O O . ILE B 1 115 ? 13.391 -16.594 9.031 1 95.19 115 ILE B O 1
ATOM 4771 N N . LYS B 1 116 ? 12.883 -18.656 8.531 1 93.06 116 LYS B N 1
ATOM 4772 C CA . LYS B 1 116 ? 13.07 -19.172 9.891 1 93.06 116 LYS B CA 1
ATOM 4773 C C . LYS B 1 116 ? 14.547 -19.172 10.273 1 93.06 116 LYS B C 1
ATOM 4775 O O . LYS B 1 116 ? 14.898 -18.844 11.406 1 93.06 116 LYS B O 1
ATOM 4780 N N . ASN B 1 117 ? 15.375 -19.641 9.367 1 94.25 117 ASN B N 1
ATOM 4781 C CA . ASN B 1 117 ? 16.812 -19.766 9.578 1 94.25 117 ASN B CA 1
ATOM 4782 C C . ASN B 1 117 ? 17.609 -19.031 8.5 1 94.25 117 ASN B C 1
ATOM 4784 O O . ASN B 1 117 ? 18.484 -19.625 7.859 1 94.25 117 ASN B O 1
ATOM 4788 N N . ARG B 1 118 ? 17.297 -17.766 8.328 1 94.56 118 ARG B N 1
ATOM 4789 C CA . ARG B 1 118 ? 17.828 -16.984 7.215 1 94.56 118 ARG B CA 1
ATOM 4790 C C . ARG B 1 118 ? 19.359 -16.984 7.246 1 94.56 118 ARG B C 1
ATOM 4792 O O . ARG B 1 118 ? 20.016 -17.109 6.207 1 94.56 118 ARG B O 1
ATOM 4799 N N . ASN B 1 119 ? 20 -16.812 8.445 1 92.62 119 ASN B N 1
ATOM 4800 C CA . ASN B 1 119 ? 21.453 -16.703 8.539 1 92.62 119 ASN B CA 1
ATOM 4801 C C . ASN B 1 119 ? 22.156 -17.938 7.98 1 92.62 119 ASN B C 1
ATOM 4803 O O . ASN B 1 119 ? 23.172 -17.812 7.301 1 92.62 119 ASN B O 1
ATOM 4807 N N . PHE B 1 120 ? 21.609 -19.031 8.297 1 95.12 120 PHE B N 1
ATOM 4808 C CA . PHE B 1 120 ? 22.172 -20.281 7.785 1 95.12 120 PHE B CA 1
ATOM 4809 C C . PHE B 1 120 ? 21.875 -20.422 6.297 1 95.12 120 PHE B C 1
ATOM 4811 O O . PHE B 1 120 ? 22.766 -20.781 5.516 1 95.12 120 PHE B O 1
ATOM 4818 N N . MET B 1 121 ? 20.703 -20.109 5.852 1 95.25 121 MET B N 1
ATOM 4819 C CA . MET B 1 121 ? 20.234 -20.375 4.496 1 95.25 121 MET B CA 1
ATOM 4820 C C . MET B 1 121 ? 20.922 -19.453 3.488 1 95.25 121 MET B C 1
ATOM 4822 O O . MET B 1 121 ? 21.156 -19.859 2.346 1 95.25 121 MET B O 1
ATOM 4826 N N . VAL B 1 122 ? 21.266 -18.219 3.881 1 92.06 122 VAL B N 1
ATOM 4827 C CA . VAL B 1 122 ? 21.859 -17.266 2.945 1 92.06 122 VAL B CA 1
ATOM 4828 C C . VAL B 1 122 ? 23.234 -17.75 2.527 1 92.06 122 VAL B C 1
ATOM 4830 O O . VAL B 1 122 ? 23.688 -17.484 1.413 1 92.06 122 VAL B O 1
ATOM 4833 N N . HIS B 1 123 ? 23.828 -18.531 3.348 1 90.19 123 HIS B N 1
ATOM 4834 C CA . HIS B 1 123 ? 25.156 -19.047 3.037 1 90.19 123 HIS B CA 1
ATOM 4835 C C . HIS B 1 123 ? 25.078 -20.422 2.389 1 90.19 123 HIS B C 1
ATOM 4837 O O . HIS B 1 123 ? 25.875 -20.75 1.505 1 90.19 123 HIS B O 1
ATOM 4843 N N . THR B 1 124 ? 24.094 -21.188 2.809 1 93.5 124 THR B N 1
ATOM 4844 C CA . THR B 1 124 ? 24.016 -22.578 2.383 1 93.5 124 THR B CA 1
ATOM 4845 C C . THR B 1 124 ? 23.125 -22.719 1.152 1 93.5 124 THR B C 1
ATOM 4847 O O . THR B 1 124 ? 23.391 -23.547 0.276 1 93.5 124 THR B O 1
ATOM 4850 N N . CYS B 1 125 ? 22.078 -21.969 1.09 1 95 125 CYS B N 1
ATOM 4851 C CA . CYS B 1 125 ? 21.062 -22.125 0.046 1 95 125 CYS B CA 1
ATOM 4852 C C . CYS B 1 125 ? 20.719 -20.797 -0.588 1 95 125 CYS B C 1
ATOM 4854 O O . CYS B 1 125 ? 19.547 -20.438 -0.67 1 95 125 CYS B O 1
ATOM 4856 N N . PRO B 1 126 ? 21.703 -20.016 -1.13 1 93.94 126 PRO B N 1
ATOM 4857 C CA . PRO B 1 126 ? 21.406 -18.688 -1.678 1 93.94 126 PRO B CA 1
ATOM 4858 C C . PRO B 1 126 ? 20.531 -18.75 -2.922 1 93.94 126 PRO B C 1
ATOM 4860 O O . PRO B 1 126 ? 19.688 -17.875 -3.135 1 93.94 126 PRO B O 1
ATOM 4863 N N . LEU B 1 127 ? 20.641 -19.766 -3.707 1 93.06 127 LEU B N 1
ATOM 4864 C CA . LEU B 1 127 ? 19.844 -19.891 -4.926 1 93.06 127 LEU B CA 1
ATOM 4865 C C . LEU B 1 127 ? 18.391 -20.219 -4.594 1 93.06 127 LEU B C 1
ATOM 4867 O O . LEU B 1 127 ? 17.469 -19.562 -5.09 1 93.06 127 LEU B O 1
ATOM 4871 N N . SER B 1 128 ? 18.188 -21.188 -3.678 1 94.44 128 SER B N 1
ATOM 4872 C CA . SER B 1 128 ? 16.859 -21.641 -3.312 1 94.44 128 SER B CA 1
ATOM 4873 C C . SER B 1 128 ? 16.094 -20.547 -2.551 1 94.44 128 SER B C 1
ATOM 4875 O O . SER B 1 128 ? 14.867 -20.484 -2.598 1 94.44 128 SER B O 1
ATOM 4877 N N . CYS B 1 129 ? 16.828 -19.625 -1.922 1 94.94 129 CYS B N 1
ATOM 4878 C CA . CYS B 1 129 ? 16.203 -18.562 -1.142 1 94.94 129 CYS B CA 1
ATOM 4879 C C . CYS B 1 129 ? 16.172 -17.266 -1.926 1 94.94 129 CYS B C 1
ATOM 4881 O O . CYS B 1 129 ? 15.805 -16.219 -1.383 1 94.94 129 CYS B O 1
ATOM 4883 N N . HIS B 1 130 ? 16.516 -17.266 -3.156 1 91.62 130 HIS B N 1
ATOM 4884 C CA . HIS B 1 130 ? 16.453 -16.156 -4.09 1 91.62 130 HIS B CA 1
ATOM 4885 C C . HIS B 1 130 ? 17.266 -14.961 -3.586 1 91.62 130 HIS B C 1
ATOM 4887 O O . HIS B 1 130 ? 16.781 -13.828 -3.607 1 91.62 130 HIS B O 1
ATOM 4893 N N . ILE B 1 131 ? 18.438 -15.242 -3.117 1 90.81 131 ILE B N 1
ATOM 4894 C CA . ILE B 1 131 ? 19.281 -14.195 -2.572 1 90.81 131 ILE B CA 1
ATOM 4895 C C . ILE B 1 131 ? 20.391 -13.852 -3.576 1 90.81 131 ILE B C 1
ATOM 4897 O O . ILE B 1 131 ? 21.156 -12.922 -3.361 1 90.81 131 ILE B O 1
ATOM 4901 N N . CYS B 1 132 ? 20.422 -14.578 -4.684 1 87.94 132 CYS B N 1
ATOM 4902 C CA . CYS B 1 132 ? 21.422 -14.305 -5.707 1 87.94 132 CYS B CA 1
ATOM 4903 C C . CYS B 1 132 ? 21.094 -13.023 -6.461 1 87.94 132 CYS B C 1
ATOM 4905 O O . CYS B 1 132 ? 20.078 -12.945 -7.152 1 87.94 132 CYS B O 1
ATOM 4907 N N . PRO B 1 133 ? 21.906 -12.031 -6.328 1 83.25 133 PRO B N 1
ATOM 4908 C CA . PRO B 1 133 ? 21.562 -10.734 -6.91 1 83.25 133 PRO B CA 1
ATOM 4909 C C . PRO B 1 133 ? 21.812 -10.672 -8.414 1 83.25 133 PRO B C 1
ATOM 4911 O O . PRO B 1 133 ? 22.797 -11.25 -8.906 1 83.25 133 PRO B O 1
ATOM 4914 N N . SER B 1 134 ? 20.891 -10.055 -9.102 1 83.75 134 SER B N 1
ATOM 4915 C CA . SER B 1 134 ? 21.203 -9.641 -10.461 1 83.75 134 SER B CA 1
ATOM 4916 C C . SER B 1 134 ? 22.281 -8.562 -10.469 1 83.75 134 SER B C 1
ATOM 4918 O O . SER B 1 134 ? 22.547 -7.926 -9.445 1 83.75 134 SER B O 1
ATOM 4920 N N . LYS B 1 135 ? 22.922 -8.375 -11.602 1 84.25 135 LYS B N 1
ATOM 4921 C CA . LYS B 1 135 ? 23.938 -7.336 -11.719 1 84.25 135 LYS B CA 1
ATOM 4922 C C . LYS B 1 135 ? 23.359 -5.961 -11.391 1 84.25 135 LYS B C 1
ATOM 4924 O O . LYS B 1 135 ? 23.984 -5.172 -10.672 1 84.25 135 LYS B O 1
ATOM 4929 N N . GLU B 1 136 ? 22.203 -5.785 -11.82 1 87.69 136 GLU B N 1
ATOM 4930 C CA . GLU B 1 136 ? 21.547 -4.508 -11.594 1 87.69 136 GLU B CA 1
ATOM 4931 C C . GLU B 1 136 ? 21.266 -4.285 -10.109 1 87.69 136 GLU B C 1
ATOM 4933 O O . GLU B 1 136 ? 21.562 -3.221 -9.562 1 87.69 136 GLU B O 1
ATOM 4938 N N . LEU B 1 137 ? 20.719 -5.223 -9.445 1 89.88 137 LEU B N 1
ATOM 4939 C CA . LEU B 1 137 ? 20.391 -5.113 -8.023 1 89.88 137 LEU B CA 1
ATOM 4940 C C . LEU B 1 137 ? 21.656 -4.934 -7.188 1 89.88 137 LEU B C 1
ATOM 4942 O O . LEU B 1 137 ? 21.672 -4.148 -6.238 1 89.88 137 LEU B O 1
ATOM 4946 N N . GLY B 1 138 ? 22.688 -5.652 -7.582 1 89.44 138 GLY B N 1
ATOM 4947 C CA . GLY B 1 138 ? 23.953 -5.504 -6.871 1 89.44 138 GLY B CA 1
ATOM 4948 C C . GLY B 1 138 ? 24.484 -4.082 -6.898 1 89.44 138 GLY B C 1
ATOM 4949 O O . GLY B 1 138 ? 24.922 -3.557 -5.871 1 89.44 138 GLY B O 1
ATOM 4950 N N . HIS B 1 139 ? 24.4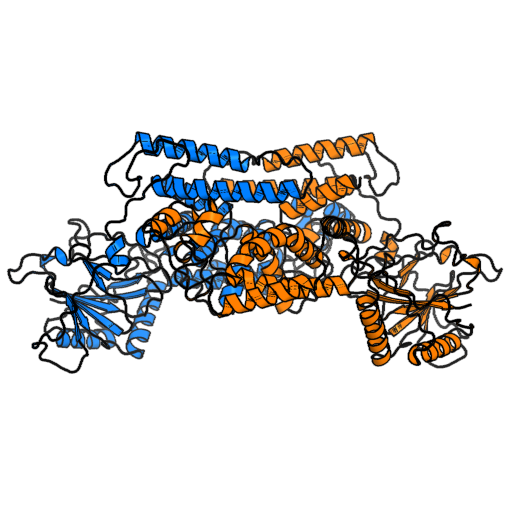06 -3.471 -8.016 1 91.56 139 HIS B N 1
ATOM 4951 C CA . HIS B 1 139 ? 24.891 -2.104 -8.164 1 91.56 139 HIS B CA 1
ATOM 4952 C C . HIS B 1 139 ? 24.016 -1.123 -7.379 1 91.56 139 HIS B C 1
ATOM 4954 O O . HIS B 1 139 ? 24.547 -0.186 -6.766 1 91.56 139 HIS B O 1
ATOM 4960 N N . LEU B 1 140 ? 22.766 -1.366 -7.441 1 94.44 140 LEU B N 1
ATOM 4961 C CA . LEU B 1 140 ? 21.844 -0.483 -6.73 1 94.44 140 LEU B CA 1
ATOM 4962 C C . LEU B 1 140 ? 22.078 -0.564 -5.227 1 94.44 140 LEU B C 1
ATOM 4964 O O . LEU B 1 140 ? 22.016 0.451 -4.527 1 94.44 140 LEU B O 1
ATOM 4968 N N . VAL B 1 141 ? 22.312 -1.764 -4.766 1 95.06 141 VAL B N 1
ATOM 4969 C CA . VAL B 1 141 ? 22.531 -1.958 -3.334 1 95.06 141 VAL B CA 1
ATOM 4970 C C . VAL B 1 141 ? 23.828 -1.286 -2.912 1 95.06 141 VAL B C 1
ATOM 4972 O O . VAL B 1 141 ? 23.891 -0.651 -1.855 1 95.06 141 VAL B O 1
ATOM 4975 N N . GLU B 1 142 ? 24.844 -1.4 -3.717 1 93.44 142 GLU B N 1
ATOM 4976 C CA . GLU B 1 142 ? 26.125 -0.755 -3.424 1 93.44 142 GLU B CA 1
ATOM 4977 C C . GLU B 1 142 ? 25.969 0.762 -3.354 1 93.44 142 GLU B C 1
ATOM 4979 O O . GLU B 1 142 ? 26.5 1.402 -2.441 1 93.44 142 GLU B O 1
ATOM 4984 N N . ARG B 1 143 ? 25.297 1.253 -4.301 1 95.19 143 ARG B N 1
ATOM 4985 C CA . ARG B 1 143 ? 25.062 2.693 -4.324 1 95.19 143 ARG B CA 1
ATOM 4986 C C . ARG B 1 143 ? 24.266 3.137 -3.1 1 95.19 143 ARG B C 1
ATOM 4988 O O . ARG B 1 143 ? 24.578 4.168 -2.496 1 95.19 143 ARG B O 1
ATOM 4995 N N . LEU B 1 144 ? 23.234 2.389 -2.783 1 96.81 144 LEU B N 1
ATOM 4996 C CA . LEU B 1 144 ? 22.391 2.701 -1.639 1 96.81 144 LEU B CA 1
ATOM 4997 C C . LEU B 1 144 ? 23.203 2.709 -0.348 1 96.81 144 LEU B C 1
ATOM 4999 O O . LEU B 1 144 ? 23.016 3.594 0.495 1 96.81 144 LEU B O 1
ATOM 5003 N N . GLN B 1 145 ? 24.078 1.771 -0.239 1 93.38 145 GLN B N 1
ATOM 5004 C CA . GLN B 1 145 ? 24.875 1.674 0.974 1 93.38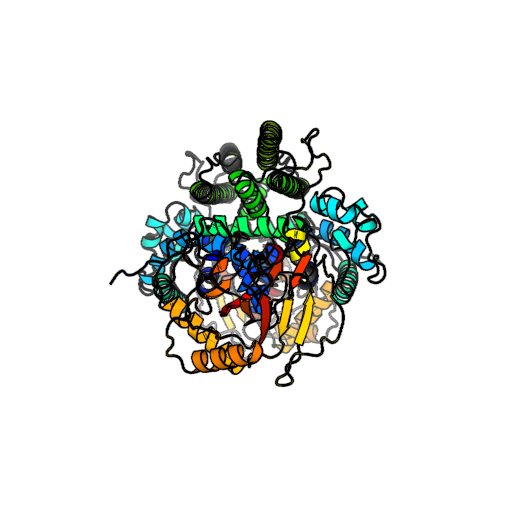 145 GLN B CA 1
ATOM 5005 C C . GLN B 1 145 ? 25.844 2.852 1.091 1 93.38 145 GLN B C 1
ATOM 5007 O O . GLN B 1 145 ? 26.094 3.348 2.191 1 93.38 145 GLN B O 1
ATOM 5012 N N . LYS B 1 146 ? 26.344 3.303 0.013 1 93 146 LYS B N 1
ATOM 5013 C CA . LYS B 1 146 ? 27.219 4.469 0.011 1 93 146 LYS B CA 1
ATOM 5014 C C . LYS B 1 146 ? 26.469 5.723 0.452 1 93 146 LYS B C 1
ATOM 5016 O O . LYS B 1 146 ? 26.969 6.492 1.277 1 93 146 LYS B O 1
ATOM 5021 N N . VAL B 1 147 ? 25.281 5.867 -0.027 1 94.38 147 VAL B N 1
ATOM 5022 C CA . VAL B 1 147 ? 24.484 7.047 0.299 1 94.38 147 VAL B CA 1
ATOM 5023 C C . VAL B 1 147 ? 24.031 6.973 1.752 1 94.38 147 VAL B C 1
ATOM 5025 O O . VAL B 1 147 ? 23.953 7.992 2.443 1 94.38 147 VAL B O 1
ATOM 5028 N N . ALA B 1 148 ? 23.703 5.777 2.174 1 93.88 148 ALA B N 1
ATOM 5029 C CA . ALA B 1 148 ? 23.203 5.57 3.531 1 93.88 148 ALA B CA 1
ATOM 5030 C C . ALA B 1 148 ? 24.219 6.043 4.566 1 93.88 148 ALA B C 1
ATOM 5032 O O . ALA B 1 148 ? 23.844 6.5 5.652 1 93.88 148 ALA B O 1
ATOM 5033 N N . SER B 1 149 ? 25.453 6.016 4.219 1 89.62 149 SER B N 1
ATOM 5034 C CA . SER B 1 149 ? 26.516 6.402 5.148 1 89.62 149 SER B CA 1
ATOM 5035 C C . SER B 1 149 ? 26.625 7.918 5.258 1 89.62 149 SER B C 1
ATOM 5037 O O . SER B 1 149 ? 27.219 8.438 6.211 1 89.62 149 SER B O 1
ATOM 5039 N N . THR B 1 150 ? 25.953 8.664 4.398 1 87.94 150 THR B N 1
ATOM 5040 C CA . THR B 1 150 ? 26.094 10.117 4.367 1 87.94 150 THR B CA 1
ATOM 5041 C C . THR B 1 150 ? 24.812 10.805 4.836 1 87.94 150 THR B C 1
ATOM 5043 O O . THR B 1 150 ? 24.812 12 5.113 1 87.94 150 THR B O 1
ATOM 5046 N N . VAL B 1 151 ? 23.781 10.062 4.922 1 89.56 151 VAL B N 1
ATOM 5047 C CA . VAL B 1 151 ? 22.484 10.641 5.277 1 89.56 151 VAL B CA 1
ATOM 5048 C C . VAL B 1 151 ? 22.219 10.453 6.77 1 89.56 151 VAL B C 1
ATOM 5050 O O . VAL B 1 151 ? 22.469 9.375 7.32 1 89.56 151 VAL B O 1
ATOM 5053 N N . VAL B 1 152 ? 21.797 11.539 7.402 1 87.12 152 VAL B N 1
ATOM 5054 C CA . VAL B 1 152 ? 21.391 11.422 8.805 1 87.12 152 VAL B CA 1
ATOM 5055 C C . VAL B 1 152 ? 20.031 10.75 8.898 1 87.12 152 VAL B C 1
ATOM 5057 O O . V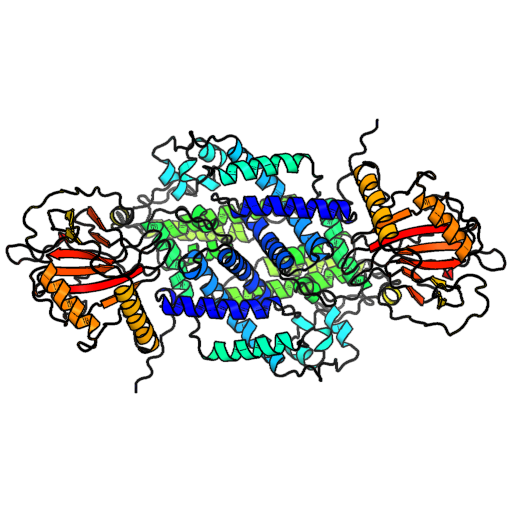AL B 1 152 ? 19.031 11.289 8.414 1 87.12 152 VAL B O 1
ATOM 5060 N N . MET B 1 153 ? 20.016 9.641 9.57 1 92.31 153 MET B N 1
ATOM 5061 C CA . MET B 1 153 ? 18.797 8.859 9.664 1 92.31 153 MET B CA 1
ATOM 5062 C C . MET B 1 153 ? 17.906 9.383 10.789 1 92.31 153 MET B C 1
ATOM 5064 O O . MET B 1 153 ? 18.391 9.773 11.844 1 92.31 153 MET B O 1
ATOM 5068 N N . PRO B 1 154 ? 16.609 9.367 10.508 1 92.69 154 PRO B N 1
ATOM 5069 C CA . PRO B 1 154 ? 15.695 9.773 11.578 1 92.69 154 PRO B CA 1
ATOM 5070 C C . PRO B 1 154 ? 15.641 8.773 12.727 1 92.69 154 PRO B C 1
ATOM 5072 O O . PRO B 1 154 ? 15.914 7.586 12.531 1 92.69 154 PRO B O 1
ATOM 5075 N N . THR B 1 155 ? 15.281 9.273 13.867 1 91.56 155 THR B N 1
ATOM 5076 C CA . THR B 1 155 ? 15.188 8.469 15.078 1 91.56 155 THR B CA 1
ATOM 5077 C C . THR B 1 155 ? 13.742 8.344 15.539 1 91.56 155 THR B C 1
ATOM 5079 O O . THR B 1 155 ? 12.836 8.906 14.914 1 91.56 155 THR B O 1
ATOM 5082 N N . GLU B 1 156 ? 13.594 7.664 16.609 1 89.56 156 GLU B N 1
ATOM 5083 C CA . GLU B 1 156 ? 12.266 7.516 17.188 1 89.56 156 GLU B CA 1
ATOM 5084 C C . GLU B 1 156 ? 11.719 8.859 17.672 1 89.56 156 GLU B C 1
ATOM 5086 O O . GLU B 1 156 ? 10.508 9.094 17.609 1 89.56 156 GLU B O 1
ATOM 5091 N N . SER B 1 157 ? 12.539 9.672 18.109 1 87.56 157 SER B N 1
ATOM 5092 C CA . SER B 1 157 ? 12.125 11 18.516 1 87.56 157 SER B CA 1
ATOM 5093 C C . SER B 1 157 ? 11.609 11.812 17.344 1 87.56 157 SER B C 1
ATOM 5095 O O . SER B 1 157 ? 10.664 12.594 17.469 1 87.56 157 SER B O 1
ATOM 5097 N N . ASP B 1 158 ? 12.258 11.633 16.188 1 88.94 158 ASP B N 1
ATOM 5098 C CA . ASP B 1 158 ? 11.797 12.297 14.977 1 88.94 158 ASP B CA 1
ATOM 5099 C C . ASP B 1 158 ? 10.414 11.781 14.57 1 88.94 158 ASP B C 1
ATOM 5101 O O . ASP B 1 158 ? 9.562 12.555 14.117 1 88.94 158 ASP B O 1
ATOM 5105 N N . LEU B 1 159 ? 10.25 10.508 14.719 1 92.5 159 LEU B N 1
ATOM 5106 C CA . LEU B 1 159 ? 8.953 9.922 14.398 1 92.5 159 LEU B CA 1
ATOM 5107 C C . LEU B 1 159 ? 7.871 10.445 15.336 1 92.5 159 LEU B C 1
ATOM 5109 O O . LEU B 1 159 ? 6.766 10.773 14.898 1 92.5 159 LEU B O 1
ATOM 5113 N N . ARG B 1 160 ? 8.211 10.508 16.578 1 89.69 160 ARG B N 1
ATOM 5114 C CA . ARG B 1 160 ? 7.281 11.078 17.547 1 89.69 160 ARG B CA 1
ATOM 5115 C C . ARG B 1 160 ? 6.945 12.523 17.203 1 89.69 160 ARG B C 1
ATOM 5117 O O . ARG B 1 160 ? 5.785 12.93 17.266 1 89.69 160 ARG B O 1
ATOM 5124 N N . GLY B 1 161 ? 7.98 13.281 16.859 1 87.94 161 GLY B N 1
ATOM 5125 C CA . GLY B 1 161 ? 7.758 14.664 16.469 1 87.94 161 GLY B CA 1
ATOM 5126 C C . GLY B 1 161 ? 6.859 14.805 15.25 1 87.94 161 GLY B C 1
ATOM 5127 O O . GLY B 1 161 ? 5.953 15.641 15.242 1 87.94 161 GLY B O 1
ATOM 5128 N N . ALA B 1 162 ? 7.098 14 14.242 1 91.44 162 ALA B N 1
ATOM 5129 C CA . ALA B 1 162 ? 6.281 14.031 13.031 1 91.44 162 ALA B CA 1
ATOM 5130 C C . ALA B 1 162 ? 4.84 13.617 13.328 1 91.44 162 ALA B C 1
ATOM 5132 O O . ALA B 1 162 ? 3.902 14.156 12.742 1 91.44 162 ALA B O 1
ATOM 5133 N N . THR B 1 163 ? 4.684 12.641 14.234 1 93.5 163 THR B N 1
ATOM 5134 C CA . THR B 1 163 ? 3.357 12.195 14.641 1 93.5 163 THR B CA 1
ATOM 5135 C C . THR B 1 163 ? 2.592 13.32 15.328 1 93.5 163 THR B C 1
ATOM 5137 O O . THR B 1 163 ? 1.438 13.594 14.984 1 93.5 163 THR B O 1
ATOM 5140 N N . LEU B 1 164 ? 3.248 13.977 16.219 1 90.19 164 LEU B N 1
ATOM 5141 C CA . LEU B 1 164 ? 2.609 15.039 16.984 1 90.19 164 LEU B CA 1
ATOM 5142 C C . LEU B 1 164 ? 2.355 16.266 16.125 1 90.19 164 LEU B C 1
ATOM 5144 O O . LEU B 1 164 ? 1.442 17.047 16.391 1 90.19 164 LEU B O 1
ATOM 5148 N N . ALA B 1 165 ? 3.162 16.391 15.086 1 89.69 165 ALA B N 1
ATOM 5149 C CA . ALA B 1 165 ? 2.912 17.484 14.148 1 89.69 165 ALA B CA 1
ATOM 5150 C C . ALA B 1 165 ? 1.527 17.359 13.523 1 89.69 165 ALA B C 1
ATOM 5152 O O . ALA B 1 165 ? 0.863 18.375 13.266 1 89.69 165 ALA B O 1
ATOM 5153 N N . LEU B 1 166 ? 1.041 16.172 13.297 1 93.75 166 LEU B N 1
ATOM 5154 C CA . LEU B 1 166 ? -0.281 15.969 12.719 1 93.75 166 LEU B CA 1
ATOM 5155 C C . LEU B 1 166 ? -1.374 16.422 13.68 1 93.75 166 LEU B C 1
ATOM 5157 O O . LEU B 1 166 ? -2.342 17.062 13.273 1 93.75 166 LEU B O 1
ATOM 5161 N N . THR B 1 167 ? -1.214 16.125 14.945 1 92.56 167 THR B N 1
ATOM 5162 C CA . THR B 1 167 ? -2.221 16.531 15.93 1 92.56 167 THR B CA 1
ATOM 5163 C C . THR B 1 167 ? -2.209 18.031 16.141 1 92.56 167 THR B C 1
ATOM 5165 O O . THR B 1 167 ? -3.252 18.641 16.391 1 92.56 167 THR B O 1
ATOM 5168 N N . ARG B 1 168 ? -1.041 18.609 16.031 1 89.06 168 ARG B N 1
ATOM 5169 C CA . ARG B 1 168 ? -0.956 20.062 16.125 1 89.06 168 ARG B CA 1
ATOM 5170 C C . ARG B 1 168 ? -1.698 20.719 14.977 1 89.06 168 ARG B C 1
ATOM 5172 O O . ARG B 1 168 ? -2.41 21.703 15.18 1 89.06 168 ARG B O 1
ATOM 5179 N N . LEU B 1 169 ? -1.466 20.188 13.805 1 91.88 169 LEU B N 1
ATOM 5180 C CA . LEU B 1 169 ? -2.188 20.719 12.648 1 91.88 169 LEU B CA 1
ATOM 5181 C C . LEU B 1 169 ? -3.693 20.531 12.82 1 91.88 169 LEU B C 1
ATOM 5183 O O . LEU B 1 169 ? -4.473 21.422 12.461 1 91.88 169 LEU B O 1
ATOM 5187 N N . GLN B 1 170 ? -4.035 19.391 13.367 1 94.19 170 GLN B N 1
ATOM 5188 C CA . GLN B 1 170 ? -5.441 19.141 13.656 1 94.19 170 GLN B CA 1
ATOM 5189 C C . GLN B 1 170 ? -6.016 20.219 14.57 1 94.19 170 GLN B C 1
ATOM 5191 O O . GLN B 1 170 ? -7.074 20.781 14.297 1 94.19 170 GLN B O 1
ATOM 5196 N N . MET B 1 171 ? -5.312 20.531 15.594 1 90.94 171 MET B N 1
ATOM 5197 C CA . MET B 1 171 ? -5.762 21.469 16.609 1 90.94 171 MET B CA 1
ATOM 5198 C C . MET B 1 171 ? -5.852 22.891 16.062 1 90.94 171 MET B C 1
ATOM 5200 O O . MET B 1 171 ? -6.855 23.562 16.25 1 90.94 171 MET B O 1
ATOM 5204 N N . ILE B 1 172 ? -4.891 23.266 15.352 1 89.25 172 ILE B N 1
ATOM 5205 C CA . ILE B 1 172 ? -4.781 24.641 14.914 1 89.25 172 ILE B CA 1
ATOM 5206 C C . ILE B 1 172 ? -5.73 24.891 13.742 1 89.25 172 ILE B C 1
ATOM 5208 O O . ILE B 1 172 ? -6.426 25.906 13.703 1 89.25 172 ILE B O 1
ATOM 5212 N N . TYR B 1 173 ? -5.836 24 12.867 1 92.69 173 TYR B N 1
ATOM 5213 C CA . TYR B 1 173 ? -6.59 24.25 11.641 1 92.69 173 TYR B CA 1
ATOM 5214 C C . TYR B 1 173 ? -7.941 23.547 11.68 1 92.69 173 TYR B C 1
ATOM 5216 O O . TYR B 1 173 ? -8.703 23.594 10.711 1 92.69 173 TYR B O 1
ATOM 5224 N N . ARG B 1 174 ? -8.258 22.859 12.773 1 93.31 174 ARG B N 1
ATOM 5225 C CA . ARG B 1 174 ? -9.531 22.172 12.945 1 93.31 174 ARG B CA 1
ATOM 5226 C C . ARG B 1 174 ? -9.789 21.203 11.797 1 93.31 174 ARG B C 1
ATOM 5228 O O . ARG B 1 174 ? -10.812 21.297 11.117 1 93.31 174 ARG B O 1
ATOM 5235 N N . ILE B 1 175 ? -8.906 20.297 11.68 1 95.75 175 ILE B N 1
ATOM 5236 C CA . ILE B 1 175 ? -8.984 19.281 10.633 1 95.75 175 ILE B CA 1
ATOM 5237 C C . ILE B 1 175 ? -9.516 17.969 11.227 1 95.75 175 ILE B C 1
ATOM 5239 O O . ILE B 1 175 ? -8.93 17.422 12.156 1 95.75 175 ILE B O 1
ATOM 5243 N N . PRO B 1 176 ? -10.648 17.5 10.711 1 96.31 176 PRO B N 1
ATOM 5244 C CA . PRO B 1 176 ? -11.164 16.219 11.219 1 96.31 176 PRO B CA 1
ATOM 5245 C C . PRO B 1 176 ? -10.195 15.07 10.992 1 96.31 176 PRO B C 1
ATOM 5247 O O . PRO B 1 176 ? -9.43 15.078 10.023 1 96.31 176 PRO B O 1
ATOM 5250 N N . VAL B 1 177 ? -10.273 14.047 11.883 1 97.69 177 VAL B N 1
ATOM 5251 C CA . VAL B 1 177 ? -9.414 12.867 11.781 1 97.69 177 VAL B CA 1
ATOM 5252 C C . VAL B 1 177 ? -9.578 12.227 10.406 1 97.69 177 VAL B C 1
ATOM 5254 O O . VAL B 1 177 ? -8.602 11.773 9.805 1 97.69 177 VAL B O 1
ATOM 5257 N N . GLY B 1 178 ? -10.773 12.219 9.891 1 97.44 178 GLY B N 1
ATOM 5258 C CA . GLY B 1 178 ? -11.055 11.609 8.602 1 97.44 178 GLY B CA 1
ATOM 5259 C C . GLY B 1 178 ? -10.266 12.234 7.465 1 97.44 178 GLY B C 1
ATOM 5260 O O . GLY B 1 178 ? -9.898 11.555 6.504 1 97.44 178 GLY B O 1
ATOM 5261 N N . SER B 1 179 ? -9.984 13.477 7.566 1 97.25 179 SER B N 1
ATOM 5262 C CA . SER B 1 179 ? -9.203 14.164 6.539 1 97.25 179 SER B CA 1
ATOM 5263 C C . SER B 1 179 ? -7.766 13.672 6.508 1 97.25 179 SER B C 1
ATOM 5265 O O . SER B 1 179 ? -7.188 13.484 5.438 1 97.25 179 SER B O 1
ATOM 5267 N N . PHE B 1 180 ? -7.211 13.469 7.695 1 97.69 180 PHE B N 1
ATOM 5268 C CA . PHE B 1 180 ? -5.863 12.906 7.758 1 97.69 180 PHE B CA 1
ATOM 5269 C C . PHE B 1 180 ? -5.84 11.484 7.207 1 97.69 180 PHE B C 1
ATOM 5271 O O . PHE B 1 180 ? -4.945 11.125 6.441 1 97.69 180 PHE B O 1
ATOM 5278 N N . MET B 1 181 ? -6.844 10.727 7.594 1 97.69 181 MET B N 1
ATOM 5279 C CA . MET B 1 181 ? -6.914 9.328 7.176 1 97.69 181 MET B CA 1
ATOM 5280 C C . MET B 1 181 ? -7.078 9.219 5.664 1 97.69 181 MET B C 1
ATOM 5282 O O . MET B 1 181 ? -6.535 8.305 5.043 1 97.69 181 MET B O 1
ATOM 5286 N N . ALA B 1 182 ? -7.793 10.148 5.055 1 96.81 182 ALA B N 1
ATOM 5287 C CA . ALA B 1 182 ? -8.055 10.156 3.619 1 96.81 182 ALA B CA 1
ATOM 5288 C C . ALA B 1 182 ? -6.91 10.797 2.85 1 96.81 182 ALA B C 1
ATOM 5290 O O . ALA B 1 182 ? -6.852 10.719 1.621 1 96.81 182 ALA B O 1
ATOM 5291 N N . GLY B 1 183 ? -5.961 11.359 3.521 1 96.69 183 GLY B N 1
ATOM 5292 C CA . GLY B 1 183 ? -4.91 12.117 2.861 1 96.69 183 GLY B CA 1
ATOM 5293 C C . GLY B 1 183 ? -5.414 13.383 2.195 1 96.69 183 GLY B C 1
ATOM 5294 O O . GLY B 1 183 ? -4.934 13.758 1.126 1 96.69 183 GLY B O 1
ATOM 5295 N N . HIS B 1 184 ? -6.422 13.938 2.82 1 96.19 184 HIS B N 1
ATOM 5296 C CA . HIS B 1 184 ? -7.008 15.148 2.256 1 96.19 184 HIS B CA 1
ATOM 5297 C C . HIS B 1 184 ? -6.75 16.359 3.152 1 96.19 184 HIS B C 1
ATOM 5299 O O . HIS B 1 184 ? -7.445 16.547 4.152 1 96.19 184 HIS B O 1
ATOM 5305 N N . LEU B 1 185 ? -5.832 17.156 2.74 1 94.69 185 LEU B N 1
ATOM 5306 C CA . LEU B 1 185 ? -5.52 18.391 3.445 1 94.69 185 LEU B CA 1
ATOM 5307 C C . LEU B 1 185 ? -5.703 19.609 2.535 1 94.69 185 LEU B C 1
ATOM 5309 O O . LEU B 1 185 ? -5.109 19.672 1.456 1 94.69 185 LEU B O 1
ATOM 5313 N N . ALA B 1 186 ? -6.504 20.5 3.014 1 90 186 ALA B N 1
ATOM 5314 C CA . ALA B 1 186 ? -6.852 21.672 2.213 1 90 186 ALA B CA 1
ATOM 5315 C C . ALA B 1 186 ? -7.398 21.25 0.849 1 90 186 ALA B C 1
ATOM 5317 O O . ALA B 1 186 ? -8.352 20.484 0.763 1 90 186 ALA B O 1
ATOM 5318 N N . ASN B 1 187 ? -6.801 21.516 -0.196 1 83.12 187 ASN B N 1
ATOM 5319 C CA . ASN B 1 187 ? -7.316 21.156 -1.516 1 83.12 187 ASN B CA 1
ATOM 5320 C C . ASN B 1 187 ? -6.445 20.109 -2.195 1 83.12 187 ASN B C 1
ATOM 5322 O O . ASN B 1 187 ? -6.473 19.969 -3.42 1 83.12 187 ASN B O 1
ATOM 5326 N N . ASN B 1 188 ? -5.812 19.438 -1.344 1 90.06 188 ASN B N 1
ATOM 5327 C CA . ASN B 1 188 ? -4.926 18.391 -1.864 1 90.06 188 ASN B CA 1
ATOM 5328 C C . ASN B 1 188 ? -5.324 17.016 -1.358 1 90.06 188 ASN B C 1
ATOM 5330 O O . ASN B 1 188 ? -5.645 16.844 -0.18 1 90.06 188 ASN B O 1
ATOM 5334 N N . THR B 1 189 ? -5.414 16.094 -2.285 1 93.69 189 THR B N 1
ATOM 5335 C CA . THR B 1 189 ? -5.695 14.703 -1.93 1 93.69 189 THR B CA 1
ATOM 5336 C C . THR B 1 189 ? -4.555 13.797 -2.371 1 93.69 189 THR B C 1
ATOM 5338 O O . THR B 1 189 ? -4.191 13.766 -3.549 1 93.69 189 THR B O 1
ATOM 5341 N N . THR B 1 190 ? -4 13.07 -1.406 1 96.19 190 THR B N 1
ATOM 5342 C CA . THR B 1 190 ? -2.879 12.18 -1.689 1 96.19 190 THR B CA 1
ATOM 5343 C C . THR B 1 190 ? -3.369 10.766 -1.975 1 96.19 190 THR B C 1
ATOM 5345 O O . THR B 1 190 ? -4.496 10.406 -1.628 1 96.19 190 THR B O 1
ATOM 5348 N N . SER B 1 191 ? -2.529 9.977 -2.664 1 95.31 191 SER B N 1
ATOM 5349 C CA . SER B 1 191 ? -2.748 8.539 -2.795 1 95.31 191 SER B CA 1
ATOM 5350 C C . SER B 1 191 ? -2.426 7.809 -1.496 1 95.31 191 SER B C 1
ATOM 5352 O O . SER B 1 191 ? -2.994 6.754 -1.214 1 95.31 191 SER B O 1
ATOM 5354 N N . LEU B 1 192 ? -1.535 8.352 -0.761 1 96.62 192 LEU B N 1
ATOM 5355 C CA . LEU B 1 192 ? -1.195 7.801 0.548 1 96.62 192 LEU B CA 1
ATOM 5356 C C . LEU B 1 192 ? -2.35 7.98 1.528 1 96.62 192 LEU B C 1
ATOM 5358 O O . LEU B 1 192 ? -2.855 9.094 1.702 1 96.62 192 LEU B O 1
ATOM 5362 N N . LYS B 1 193 ? -2.867 6.918 2.049 1 97 193 LYS B N 1
ATOM 5363 C CA . LYS B 1 193 ? -3.861 6.898 3.117 1 97 193 LYS B CA 1
ATOM 5364 C C . LYS B 1 193 ? -3.266 6.355 4.414 1 97 193 LYS B C 1
ATOM 5366 O O . LYS B 1 193 ? -2.422 5.453 4.383 1 97 193 LYS B O 1
ATOM 5371 N N . LEU B 1 194 ? -3.637 6.961 5.477 1 96.56 194 LEU B N 1
ATOM 5372 C CA . LEU B 1 194 ? -3.219 6.387 6.754 1 96.56 194 LEU B CA 1
ATOM 5373 C C . LEU B 1 194 ? -4.047 5.156 7.094 1 96.56 194 LEU B C 1
ATOM 5375 O O . LEU B 1 194 ? -5.18 5.016 6.625 1 96.56 194 LEU B O 1
ATOM 5379 N N . ASN B 1 195 ? -3.426 4.27 7.809 1 93.12 195 ASN B N 1
ATOM 5380 C CA . ASN B 1 195 ? -4.113 3.037 8.188 1 93.12 195 ASN B CA 1
ATOM 5381 C C . ASN B 1 195 ? -4.34 2.957 9.688 1 93.12 195 ASN B C 1
ATOM 5383 O O . ASN B 1 195 ? -4.125 3.936 10.406 1 93.12 195 ASN B O 1
ATOM 5387 N N . LEU B 1 196 ? -4.891 1.828 10.133 1 91.44 196 LEU B N 1
ATOM 5388 C CA . LEU B 1 196 ? -5.242 1.652 11.539 1 91.44 196 LEU B CA 1
ATOM 5389 C C . LEU B 1 196 ? -4.012 1.776 12.43 1 91.44 196 LEU B C 1
ATOM 5391 O O . LEU B 1 196 ? -4.082 2.346 13.523 1 91.44 196 LEU B O 1
ATOM 5395 N N . GLU B 1 197 ? -2.896 1.244 11.977 1 89.69 197 GLU B N 1
ATOM 5396 C CA . GLU B 1 197 ? -1.656 1.355 12.742 1 89.69 197 GLU B CA 1
ATOM 5397 C C . GLU B 1 197 ? -1.253 2.816 12.93 1 89.69 197 GLU B C 1
ATOM 5399 O O . GLU B 1 197 ? -0.799 3.207 14 1 89.69 197 GLU B O 1
ATOM 5404 N N . ASP B 1 198 ? -1.386 3.572 11.875 1 94.19 198 ASP B N 1
ATOM 5405 C CA . ASP B 1 198 ? -1.086 5 11.953 1 94.19 198 ASP B CA 1
ATOM 5406 C C . ASP B 1 198 ? -2.033 5.707 12.914 1 94.19 198 ASP B C 1
ATOM 5408 O O . ASP B 1 198 ? -1.603 6.539 13.719 1 94.19 198 ASP B O 1
ATOM 5412 N N . CYS B 1 199 ? -3.332 5.391 12.773 1 96.06 199 CYS B N 1
ATOM 5413 C CA . CYS B 1 199 ? -4.344 5.969 13.648 1 96.06 199 CYS B CA 1
ATOM 5414 C C . CYS B 1 199 ? -3.992 5.746 15.109 1 96.06 199 CYS B C 1
ATOM 5416 O O . CYS B 1 199 ? -4.016 6.684 15.906 1 96.06 199 CYS B O 1
ATOM 5418 N N . LEU B 1 200 ? -3.615 4.551 15.43 1 93.69 200 LEU B N 1
ATOM 5419 C CA . LEU B 1 200 ? -3.287 4.191 16.812 1 93.69 200 LEU B CA 1
ATOM 5420 C C . LEU B 1 200 ? -2.02 4.906 17.266 1 93.69 200 LEU B C 1
ATOM 5422 O O . LEU B 1 200 ? -1.926 5.328 18.422 1 93.69 200 LEU B O 1
ATOM 5426 N N . ARG B 1 201 ? -1.089 4.996 16.391 1 93.38 201 ARG B N 1
ATOM 5427 C CA . ARG B 1 201 ? 0.151 5.684 16.734 1 93.38 201 ARG B CA 1
ATOM 5428 C C . ARG B 1 201 ? -0.113 7.145 17.094 1 93.38 201 ARG B C 1
ATOM 5430 O O . ARG B 1 201 ? 0.443 7.66 18.062 1 93.38 201 ARG B O 1
ATOM 5437 N N . ILE B 1 202 ? -0.901 7.805 16.297 1 95.88 202 ILE B N 1
ATOM 5438 C CA . ILE B 1 202 ? -1.214 9.211 16.531 1 95.88 202 ILE B CA 1
ATOM 5439 C C . ILE B 1 202 ? -1.995 9.352 17.844 1 95.88 202 ILE B C 1
ATOM 5441 O O . ILE B 1 202 ? -1.706 10.234 18.656 1 95.88 202 ILE B O 1
ATOM 5445 N N . ALA B 1 203 ? -2.969 8.445 18.094 1 96.31 203 ALA B N 1
ATOM 5446 C CA . ALA B 1 203 ? -3.77 8.469 19.312 1 96.31 203 ALA B CA 1
ATOM 5447 C C . ALA B 1 203 ? -2.891 8.297 20.547 1 96.31 203 ALA B C 1
ATOM 5449 O O . ALA B 1 203 ? -3.023 9.047 21.516 1 96.31 203 ALA B O 1
ATOM 5450 N N . LYS B 1 204 ? -2.031 7.379 20.469 1 93.31 204 LYS B N 1
ATOM 5451 C CA . LYS B 1 204 ? -1.166 7.07 21.609 1 93.31 204 LYS B CA 1
ATOM 5452 C C . LYS B 1 204 ? -0.168 8.195 21.859 1 93.31 204 LYS B C 1
ATOM 5454 O O . LYS B 1 204 ? 0.111 8.539 23.016 1 93.31 204 LYS B O 1
ATOM 5459 N N . ALA B 1 205 ? 0.443 8.688 20.797 1 92.62 205 ALA B N 1
ATOM 5460 C CA . ALA B 1 205 ? 1.376 9.805 20.938 1 92.62 205 ALA B CA 1
ATOM 5461 C C . ALA B 1 205 ? 0.692 11.008 21.578 1 92.62 205 ALA B C 1
ATOM 5463 O O . ALA B 1 205 ? 1.283 11.695 22.422 1 92.62 205 ALA B O 1
ATOM 5464 N N . SER B 1 206 ? -0.509 11.312 21.141 1 93.81 206 SER B N 1
ATOM 5465 C CA . SER B 1 206 ? -1.272 12.414 21.719 1 93.81 206 SER B CA 1
ATOM 5466 C C . SER B 1 206 ? -1.536 12.188 23.203 1 93.81 206 SER B C 1
ATOM 5468 O O . SER B 1 206 ? -1.467 13.125 24 1 93.81 206 SER B O 1
ATOM 5470 N N . TYR B 1 207 ? -1.827 10.977 23.562 1 94.94 207 TYR B N 1
ATOM 5471 C CA . TYR B 1 207 ? -2.068 10.625 24.953 1 94.94 207 TYR B CA 1
ATOM 5472 C C . TYR B 1 207 ? -0.814 10.828 25.797 1 94.94 207 TYR B C 1
ATOM 5474 O O . TYR B 1 207 ? -0.879 11.383 26.891 1 94.94 207 TYR B O 1
ATOM 5482 N N . GLU B 1 208 ? 0.286 10.43 25.266 1 91.5 208 GLU B N 1
ATOM 5483 C CA . GLU B 1 208 ? 1.552 10.531 25.984 1 91.5 208 GLU B CA 1
ATOM 5484 C C . GLU B 1 208 ? 1.922 11.992 26.25 1 91.5 208 GLU B C 1
ATOM 5486 O O . GLU B 1 208 ? 2.59 12.305 27.234 1 91.5 208 GLU B O 1
ATOM 5491 N N . GLU B 1 209 ? 1.491 12.844 25.391 1 90.5 209 GLU B N 1
ATOM 5492 C CA . GLU B 1 209 ? 1.75 14.266 25.547 1 90.5 209 GLU B CA 1
ATOM 5493 C C . GLU B 1 209 ? 0.635 14.945 26.344 1 90.5 209 GLU B C 1
ATOM 5495 O O . GLU B 1 209 ? 0.561 16.172 26.391 1 90.5 209 GLU B O 1
ATOM 5500 N N . GLN B 1 210 ? -0.334 14.148 26.828 1 92.75 210 GLN B N 1
ATOM 5501 C CA . GLN B 1 210 ? -1.436 14.586 27.672 1 92.75 210 GLN B CA 1
ATOM 5502 C C . GLN B 1 210 ? -2.436 15.43 26.891 1 92.75 210 GLN B C 1
ATOM 5504 O O . GLN B 1 210 ? -3.049 16.344 27.438 1 92.75 210 GLN B O 1
ATOM 5509 N N . GLY B 1 211 ? -2.393 15.281 25.609 1 93.69 211 GLY B N 1
ATOM 5510 C CA . GLY B 1 211 ? -3.492 15.789 24.812 1 93.69 211 GLY B CA 1
ATOM 5511 C C . GLY B 1 211 ? -4.719 14.898 24.844 1 93.69 211 GLY B C 1
ATOM 5512 O O . GLY B 1 211 ? -5.051 14.25 23.844 1 93.69 211 GLY B O 1
ATOM 5513 N N . TYR B 1 212 ? -5.5 14.961 25.922 1 94.38 212 TYR B N 1
ATOM 5514 C CA . TYR B 1 212 ? -6.531 13.969 26.203 1 94.38 212 TYR B CA 1
ATOM 5515 C C . TYR B 1 212 ? -7.68 14.07 25.219 1 94.38 212 TYR B C 1
ATOM 5517 O O . TYR B 1 212 ? -8.148 13.047 24.703 1 94.38 212 TYR B O 1
ATOM 5525 N N . SER B 1 213 ? -8.164 15.273 24.984 1 93.94 213 SER B N 1
ATOM 5526 C CA . SER B 1 213 ? -9.32 15.43 24.109 1 93.94 213 SER B CA 1
ATOM 5527 C C . SER B 1 213 ? -9.031 14.883 22.719 1 93.94 213 SER B C 1
ATOM 5529 O O . SER B 1 213 ? -9.812 14.102 22.172 1 93.94 213 SER B O 1
ATOM 5531 N N . TYR B 1 214 ? -7.906 15.258 22.172 1 94.19 214 TYR B N 1
ATOM 5532 C CA . TYR B 1 214 ? -7.559 14.812 20.828 1 94.19 214 TYR B CA 1
ATOM 5533 C C . TYR B 1 214 ? -7.242 13.32 20.812 1 94.19 214 TYR B C 1
ATOM 5535 O O . TYR B 1 214 ? -7.594 12.617 19.875 1 94.19 214 TYR B O 1
ATOM 5543 N N . SER B 1 215 ? -6.594 12.805 21.859 1 95.94 215 SER B N 1
ATOM 5544 C CA . SER B 1 215 ? -6.336 11.375 21.953 1 95.94 215 SER B CA 1
ATOM 5545 C C . SER B 1 215 ? -7.637 10.578 21.938 1 95.94 215 SER B C 1
ATOM 5547 O O . SER B 1 215 ? -7.738 9.562 21.234 1 95.94 215 SER B O 1
ATOM 5549 N N . ILE B 1 216 ? -8.594 11.047 22.672 1 95.31 216 ILE B N 1
ATOM 5550 C CA . ILE B 1 216 ? -9.883 10.367 22.75 1 95.31 216 ILE B CA 1
ATOM 5551 C C . ILE B 1 216 ? -10.547 10.359 21.375 1 95.31 216 ILE B C 1
ATOM 5553 O O . ILE B 1 216 ? -11.07 9.328 20.953 1 95.31 216 ILE B O 1
ATOM 5557 N N . ILE B 1 217 ? -10.531 11.453 20.688 1 95.5 217 ILE B N 1
ATOM 5558 C CA . ILE B 1 217 ? -11.141 11.562 19.375 1 95.5 217 ILE B CA 1
ATOM 5559 C C . ILE B 1 217 ? -10.453 10.594 18.406 1 95.5 217 ILE B C 1
ATOM 5561 O O . ILE B 1 217 ? -11.125 9.891 17.641 1 95.5 217 ILE B O 1
ATOM 5565 N N . TRP B 1 218 ? -9.148 10.508 18.453 1 97 218 TRP B N 1
ATOM 5566 C CA . TRP B 1 218 ? -8.398 9.609 17.594 1 97 218 TRP B CA 1
ATOM 5567 C C . TRP B 1 218 ? -8.688 8.156 17.938 1 97 218 TRP B C 1
ATOM 5569 O O . TRP B 1 218 ? -8.906 7.328 17.047 1 97 218 TRP B O 1
ATOM 5579 N N . PHE B 1 219 ? -8.711 7.793 19.219 1 95.75 219 PHE B N 1
ATOM 5580 C CA . PHE B 1 219 ? -8.984 6.414 19.609 1 95.75 219 PHE B CA 1
ATOM 5581 C C . PHE B 1 219 ? -10.375 5.988 19.156 1 95.75 219 PHE B C 1
ATOM 5583 O O . PHE B 1 219 ? -10.562 4.848 18.719 1 95.75 219 PHE B O 1
ATOM 5590 N N . HIS B 1 220 ? -11.297 6.867 19.281 1 95.06 220 HIS B N 1
ATOM 5591 C CA . HIS B 1 220 ? -12.641 6.527 18.797 1 95.06 220 HIS B CA 1
ATOM 5592 C C . HIS B 1 220 ? -12.648 6.277 17.297 1 95.06 220 HIS B C 1
ATOM 5594 O O . HIS B 1 220 ? -13.328 5.367 16.812 1 95.06 220 HIS B O 1
ATOM 5600 N N . TYR B 1 221 ? -11.984 7.133 16.594 1 96.19 221 TYR B N 1
ATOM 5601 C CA . TYR B 1 221 ? -11.898 6.922 15.156 1 96.19 221 TYR B CA 1
ATOM 5602 C C . TYR B 1 221 ? -11.281 5.57 14.836 1 96.19 221 TYR B C 1
ATOM 5604 O O . TYR B 1 221 ? -11.75 4.855 13.953 1 96.19 221 TYR B O 1
ATOM 5612 N N . CYS B 1 222 ? -10.148 5.18 15.562 1 95.56 222 CYS B N 1
ATOM 5613 C CA . CYS B 1 222 ? -9.516 3.881 15.391 1 95.56 222 CYS B CA 1
ATOM 5614 C C . CYS B 1 222 ? -10.508 2.75 15.641 1 95.56 222 CYS B C 1
ATOM 5616 O O . CYS B 1 222 ? -10.477 1.73 14.953 1 95.56 222 CYS B O 1
ATOM 5618 N N . HIS B 1 223 ? -11.281 3.008 16.625 1 93.62 223 HIS B N 1
ATOM 5619 C CA . HIS B 1 223 ? -12.281 2.002 16.953 1 93.62 223 HIS B CA 1
ATOM 5620 C C . HIS B 1 223 ? -13.25 1.772 15.805 1 93.62 223 HIS B C 1
ATOM 5622 O O . HIS B 1 223 ? -13.594 0.63 15.492 1 93.62 223 HIS B O 1
ATOM 5628 N N . TYR B 1 224 ? -13.703 2.844 15.195 1 93 224 TYR B N 1
ATOM 5629 C CA . TYR B 1 224 ? -14.602 2.725 14.055 1 93 224 TYR B CA 1
ATOM 5630 C C . TYR B 1 224 ? -13.93 1.981 12.906 1 93 224 TYR B C 1
ATOM 5632 O O . TYR B 1 224 ? -14.555 1.152 12.242 1 93 224 TYR B O 1
ATOM 5640 N N . LEU B 1 225 ? -12.656 2.248 12.688 1 92.75 225 LEU B N 1
ATOM 5641 C CA . LEU B 1 225 ? -11.906 1.584 11.633 1 92.75 225 LEU B CA 1
ATOM 5642 C C . LEU B 1 225 ? -11.789 0.089 11.906 1 92.75 225 LEU B C 1
ATOM 5644 O O . LEU B 1 225 ? -11.984 -0.729 11 1 92.75 225 LEU B O 1
ATOM 5648 N N . ALA B 1 226 ? -11.383 -0.218 13.109 1 89.31 226 ALA B N 1
ATOM 5649 C CA . ALA B 1 226 ? -11.211 -1.617 13.492 1 89.31 226 ALA B CA 1
ATOM 5650 C C . ALA B 1 226 ? -12.531 -2.383 13.375 1 89.31 226 ALA B C 1
ATOM 5652 O O . ALA B 1 226 ? -12.547 -3.539 12.945 1 89.31 226 ALA B O 1
ATOM 5653 N N . ALA B 1 227 ? -13.57 -1.712 13.758 1 87.19 227 ALA B N 1
ATOM 5654 C CA . ALA B 1 227 ? -14.891 -2.338 13.672 1 87.19 227 ALA B CA 1
ATOM 5655 C C . ALA B 1 227 ? -15.297 -2.572 12.219 1 87.19 227 ALA B C 1
ATOM 5657 O O . ALA B 1 227 ? -15.875 -3.609 11.891 1 87.19 227 ALA B O 1
ATOM 5658 N N . ALA B 1 228 ? -15.016 -1.595 11.398 1 84.25 228 ALA B N 1
ATOM 5659 C CA . ALA B 1 228 ? -15.32 -1.731 9.977 1 84.25 228 ALA B CA 1
ATOM 5660 C C . ALA B 1 228 ? -14.523 -2.875 9.352 1 84.25 228 ALA B C 1
ATOM 5662 O O . ALA B 1 228 ? -15.055 -3.637 8.539 1 84.25 228 ALA B O 1
ATOM 5663 N N . ALA B 1 229 ? -13.297 -2.957 9.656 1 82.56 229 ALA B N 1
ATOM 5664 C CA . ALA B 1 229 ? -12.438 -4.02 9.141 1 82.56 229 ALA B CA 1
ATOM 5665 C C . ALA B 1 229 ? -12.938 -5.395 9.57 1 82.56 229 ALA B C 1
ATOM 5667 O O . ALA B 1 229 ? -12.922 -6.344 8.789 1 82.56 229 ALA B O 1
ATOM 5668 N N . ALA B 1 230 ? -13.336 -5.512 10.797 1 77.94 230 ALA B N 1
ATOM 5669 C CA . ALA B 1 230 ? -13.852 -6.77 11.328 1 77.94 230 ALA B CA 1
ATOM 5670 C C . ALA B 1 230 ? -15.141 -7.176 10.609 1 77.94 230 ALA B C 1
ATOM 5672 O O . ALA B 1 230 ? -15.359 -8.359 10.344 1 77.94 230 ALA B O 1
ATOM 5673 N N . ALA B 1 231 ? -15.914 -6.215 10.297 1 76.38 231 ALA B N 1
ATOM 5674 C CA . ALA B 1 231 ? -17.172 -6.484 9.602 1 76.38 231 ALA B CA 1
ATOM 5675 C C . ALA B 1 231 ? -16.922 -6.996 8.188 1 76.38 231 ALA B C 1
ATOM 5677 O O . ALA B 1 231 ? -17.609 -7.902 7.719 1 76.38 231 ALA B O 1
ATOM 5678 N N . THR B 1 232 ? -15.953 -6.492 7.543 1 72.19 232 THR B N 1
ATOM 5679 C CA . THR B 1 232 ? -15.617 -6.895 6.184 1 72.19 232 THR B CA 1
ATOM 5680 C C . THR B 1 232 ? -15.062 -8.32 6.164 1 72.19 232 THR B C 1
ATOM 5682 O O . THR B 1 232 ? -15.367 -9.102 5.266 1 72.19 232 THR B O 1
ATOM 5685 N N . THR B 1 233 ? -14.242 -8.633 7.121 1 67.5 233 THR B N 1
ATOM 5686 C CA . THR B 1 233 ? -13.641 -9.961 7.203 1 67.5 233 THR B CA 1
ATOM 5687 C C . THR B 1 233 ? -14.688 -11.008 7.562 1 67.5 233 THR B C 1
ATOM 5689 O O . THR B 1 233 ? -14.664 -12.125 7.039 1 67.5 233 THR B O 1
ATOM 5692 N N . ALA B 1 234 ? -15.5 -10.672 8.461 1 57.94 234 ALA B N 1
ATOM 5693 C CA . ALA B 1 234 ? -16.516 -11.602 8.922 1 57.94 234 ALA B CA 1
ATOM 5694 C C . ALA B 1 234 ? -17.469 -11.992 7.789 1 57.94 234 ALA B C 1
ATOM 5696 O O . ALA B 1 234 ? -17.875 -13.148 7.68 1 57.94 234 ALA B O 1
ATOM 5697 N N . THR B 1 235 ? -17.797 -11.086 7.066 1 49.91 235 THR B N 1
ATOM 5698 C CA . THR B 1 235 ? -18.719 -11.359 5.965 1 49.91 235 THR B CA 1
ATOM 5699 C C . THR B 1 235 ? -18.078 -12.32 4.961 1 49.91 235 THR B C 1
ATOM 5701 O O . THR B 1 235 ? -18.766 -13.094 4.305 1 49.91 235 THR B O 1
ATOM 5704 N N . ASN B 1 236 ? -16.828 -12.305 4.941 1 46.84 236 ASN B N 1
ATOM 5705 C CA . ASN B 1 236 ? -16.203 -13.055 3.85 1 46.84 236 ASN B CA 1
ATOM 5706 C C . ASN B 1 236 ? -15.734 -14.43 4.309 1 46.84 236 ASN B C 1
ATOM 5708 O O . ASN B 1 236 ? -15.656 -15.359 3.51 1 46.84 236 ASN B O 1
ATOM 5712 N N . ILE B 1 237 ? -15.094 -14.516 5.52 1 48.03 237 ILE B N 1
ATOM 5713 C CA . ILE B 1 237 ? -14.602 -15.836 5.902 1 48.03 237 ILE B CA 1
ATOM 5714 C C . ILE B 1 237 ? -15.625 -16.516 6.805 1 48.03 237 ILE B C 1
ATOM 5716 O O . ILE B 1 237 ? -15.469 -17.703 7.141 1 48.03 237 ILE B O 1
ATOM 5720 N N . ASN B 1 238 ? -16.969 -16.609 6.375 1 39.5 238 ASN B N 1
ATOM 5721 C CA . ASN B 1 238 ? -17.891 -17.297 7.285 1 39.5 238 ASN B CA 1
ATOM 5722 C C . ASN B 1 238 ? -17.25 -17.547 8.648 1 39.5 238 ASN B C 1
ATOM 5724 O O . ASN B 1 238 ? -17.531 -18.562 9.289 1 39.5 238 ASN B O 1
ATOM 5728 N N . THR B 1 239 ? -16.094 -17.25 8.75 1 35.91 239 THR B N 1
ATOM 5729 C CA . THR B 1 239 ? -15.438 -17.594 10.008 1 35.91 239 THR B CA 1
ATOM 5730 C C . THR B 1 239 ? -15.758 -16.547 11.078 1 35.91 239 THR B C 1
ATOM 5732 O O . THR B 1 239 ? -15.938 -15.375 10.766 1 35.91 239 THR B O 1
ATOM 5735 N N . ASN B 1 240 ? -16.609 -17.016 12.055 1 33.62 240 ASN B N 1
ATOM 5736 C CA . ASN B 1 240 ? -16.812 -16.312 13.312 1 33.62 240 ASN B CA 1
ATOM 5737 C C . ASN B 1 240 ? -15.57 -15.516 13.719 1 33.62 240 ASN B C 1
ATOM 5739 O O . ASN B 1 240 ? -14.641 -16.062 14.32 1 33.62 240 ASN B O 1
ATOM 5743 N N . THR B 1 241 ? -15.203 -14.781 12.914 1 36.5 241 THR B N 1
ATOM 5744 C CA . THR B 1 241 ? -14.039 -14.016 13.32 1 36.5 241 THR B CA 1
ATOM 5745 C C . THR B 1 241 ? -14.289 -13.297 14.641 1 36.5 241 THR B C 1
ATOM 5747 O O . THR B 1 241 ? -15.328 -12.648 14.812 1 36.5 241 THR B O 1
ATOM 5750 N N . LEU B 1 242 ? -13.984 -13.766 15.773 1 35.06 242 LEU B N 1
ATOM 5751 C CA . LEU B 1 242 ? -13.906 -13.195 17.109 1 35.06 242 LEU B CA 1
ATOM 5752 C C . LEU B 1 242 ? -13.758 -11.68 17.062 1 35.06 242 LEU B C 1
ATOM 5754 O O . LEU B 1 242 ? -13.117 -11.148 16.156 1 35.06 242 LEU B O 1
ATOM 5758 N N . PRO B 1 243 ? -14.805 -11.047 17.562 1 43.28 243 PRO B N 1
ATOM 5759 C CA . PRO B 1 243 ? -14.516 -9.641 17.844 1 43.28 243 PRO B CA 1
ATOM 5760 C C . PRO B 1 243 ? -13.023 -9.375 18.047 1 43.28 243 PRO B C 1
ATOM 5762 O O . PRO B 1 243 ? -12.359 -10.102 18.797 1 43.28 243 PRO B O 1
ATOM 5765 N N . THR B 1 244 ? -12.273 -8.75 17 1 57.78 244 THR B N 1
ATOM 5766 C CA . THR B 1 244 ? -10.82 -8.797 16.922 1 57.78 244 THR B CA 1
ATOM 5767 C C . THR B 1 244 ? -10.195 -8.18 18.172 1 57.78 244 THR B C 1
ATOM 5769 O O . THR B 1 244 ? -10.797 -7.324 18.812 1 57.78 244 THR B O 1
ATOM 5772 N N . THR B 1 245 ? -9.469 -8.906 18.906 1 67 245 THR B N 1
ATOM 5773 C CA . THR B 1 245 ? -8.57 -8.508 19.984 1 67 245 THR B CA 1
ATOM 5774 C C . THR B 1 245 ? -8.133 -7.055 19.812 1 67 245 THR B C 1
ATOM 5776 O O . THR B 1 245 ? -7.973 -6.328 20.797 1 67 245 THR B O 1
ATOM 5779 N N . THR B 1 246 ? -8.484 -6.59 18.656 1 78.62 246 THR B N 1
ATOM 5780 C CA . THR B 1 246 ? -8.016 -5.23 18.391 1 78.62 246 THR B CA 1
ATOM 5781 C C . THR B 1 246 ? -9.031 -4.207 18.891 1 78.62 246 THR B C 1
ATOM 5783 O O . THR B 1 246 ? -8.664 -3.236 19.562 1 78.62 246 THR B O 1
ATOM 5786 N N . THR B 1 247 ? -10.359 -4.441 18.656 1 85 247 THR B N 1
ATOM 5787 C CA . THR B 1 247 ? -11.398 -3.514 19.094 1 85 247 THR B CA 1
ATOM 5788 C C . THR B 1 247 ? -11.461 -3.453 20.609 1 85 247 THR B C 1
ATOM 5790 O O . THR B 1 247 ? -11.703 -2.389 21.188 1 85 247 THR B O 1
ATOM 5793 N N . THR B 1 248 ? -11.219 -4.57 21.219 1 84.25 248 THR B N 1
ATOM 5794 C CA . THR B 1 248 ? -11.234 -4.625 22.672 1 84.25 248 THR B CA 1
ATOM 5795 C C . THR B 1 248 ? -10.062 -3.838 23.25 1 84.25 248 THR B C 1
ATOM 5797 O O . THR B 1 248 ? -10.227 -3.123 24.25 1 84.25 248 THR B O 1
ATOM 5800 N N . ASP B 1 249 ? -8.977 -3.982 22.672 1 83.94 249 ASP B N 1
ATOM 5801 C CA . ASP B 1 249 ? -7.797 -3.246 23.125 1 83.94 249 ASP B CA 1
ATOM 5802 C C . ASP B 1 249 ? -8.008 -1.739 23 1 83.94 249 ASP B C 1
ATOM 5804 O O . ASP B 1 249 ? -7.656 -0.975 23.891 1 83.94 249 ASP B O 1
ATOM 5808 N N . ILE B 1 250 ? -8.562 -1.336 21.906 1 91.31 250 ILE B N 1
ATOM 5809 C CA . ILE B 1 250 ? -8.797 0.082 21.656 1 91.31 250 ILE B CA 1
ATOM 5810 C C . ILE B 1 250 ? -9.797 0.623 22.672 1 91.31 250 ILE B C 1
ATOM 5812 O O . ILE B 1 250 ? -9.617 1.724 23.203 1 91.31 250 ILE B O 1
ATOM 5816 N N . THR B 1 251 ? -10.797 -0.191 23 1 91.38 251 THR B N 1
ATOM 5817 C CA . THR B 1 251 ? -11.789 0.211 23.984 1 91.38 251 THR B CA 1
ATOM 5818 C C . THR 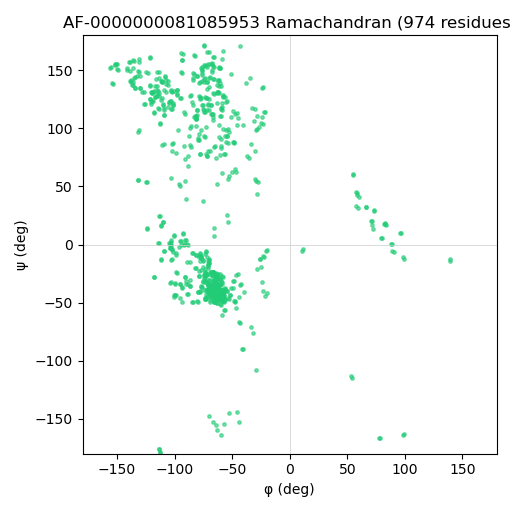B 1 251 ? -11.148 0.401 25.359 1 91.38 251 THR B C 1
ATOM 5820 O O . THR B 1 251 ? -11.492 1.335 26.078 1 91.38 251 THR B O 1
ATOM 5823 N N . THR B 1 252 ? -10.258 -0.449 25.641 1 90.5 252 THR B N 1
ATOM 5824 C CA . THR B 1 252 ? -9.547 -0.33 26.906 1 90.5 252 THR B CA 1
ATOM 5825 C C . THR B 1 252 ? -8.766 0.977 26.969 1 90.5 252 THR B C 1
ATOM 5827 O O . THR B 1 252 ? -8.758 1.659 28 1 90.5 252 THR B O 1
ATOM 5830 N N . TYR B 1 253 ? -8.117 1.347 25.922 1 90.25 253 TYR B N 1
ATOM 5831 C CA . TYR B 1 253 ? -7.398 2.613 25.875 1 90.25 253 TYR B CA 1
ATOM 5832 C C . TYR B 1 253 ? -8.352 3.793 26.016 1 90.25 253 TYR B C 1
ATOM 5834 O O . TYR B 1 253 ? -8.062 4.762 26.719 1 90.25 253 TYR B O 1
ATOM 5842 N N . ILE B 1 254 ? -9.477 3.697 25.328 1 93.81 254 ILE B N 1
ATOM 5843 C CA . ILE B 1 254 ? -10.453 4.781 25.375 1 93.81 254 ILE B CA 1
ATOM 5844 C C . ILE B 1 254 ? -10.891 5.008 26.812 1 93.81 254 ILE B C 1
ATOM 5846 O O . ILE B 1 254 ? -10.906 6.141 27.297 1 93.81 254 ILE B O 1
ATOM 5850 N N . ARG B 1 255 ? -11.188 3.932 27.484 1 92.75 255 ARG B N 1
ATOM 5851 C CA . ARG B 1 255 ? -11.648 4.031 28.859 1 92.75 255 ARG B CA 1
ATOM 5852 C C . ARG B 1 255 ? -10.562 4.609 29.766 1 92.75 255 ARG B C 1
ATOM 5854 O O . ARG B 1 255 ? -10.844 5.438 30.641 1 92.75 255 ARG B O 1
ATOM 5861 N N . ARG B 1 256 ? -9.414 4.18 29.531 1 94.19 256 ARG B N 1
ATOM 5862 C CA . ARG B 1 256 ? -8.289 4.672 30.328 1 94.19 256 ARG B CA 1
ATOM 5863 C C . ARG B 1 256 ? -8.086 6.168 30.125 1 94.19 256 ARG B C 1
ATOM 5865 O O . ARG B 1 256 ? -7.957 6.922 31.078 1 94.19 256 ARG B O 1
ATOM 5872 N N . VAL B 1 257 ? -8.023 6.641 28.891 1 94.88 257 VAL B N 1
ATOM 5873 C CA . VAL B 1 257 ? -7.758 8.039 28.562 1 94.88 257 VAL B CA 1
ATOM 5874 C C . VAL B 1 257 ? -8.914 8.914 29.047 1 94.88 257 VAL B C 1
ATOM 5876 O O . VAL B 1 257 ? -8.703 10.016 29.562 1 94.88 257 VAL B O 1
ATOM 5879 N N . GLU B 1 258 ? -10.133 8.453 28.891 1 93.81 258 GLU B N 1
ATOM 5880 C CA . GLU B 1 258 ? -11.297 9.211 29.359 1 93.81 258 GLU B CA 1
ATOM 5881 C C . GLU B 1 258 ? -11.273 9.375 30.875 1 93.81 258 GLU B C 1
ATOM 5883 O O . GLU B 1 258 ? -11.625 10.438 31.391 1 93.81 258 GLU B O 1
ATOM 5888 N N . LYS B 1 259 ? -10.961 8.297 31.531 1 94.44 259 LYS B N 1
ATOM 5889 C CA . LYS B 1 259 ? -10.852 8.375 32.969 1 94.44 259 LYS B CA 1
ATOM 5890 C C . LYS B 1 259 ? -9.805 9.406 33.406 1 94.44 259 LYS B C 1
ATOM 5892 O O . LYS B 1 259 ? -10.055 10.242 34.281 1 94.44 259 LYS B O 1
ATOM 5897 N N . GLU B 1 260 ? -8.688 9.352 32.812 1 95.56 260 GLU B N 1
ATOM 5898 C CA . GLU B 1 260 ? -7.621 10.297 33.156 1 95.56 260 GLU B CA 1
ATOM 5899 C C . GLU B 1 260 ? -8.008 11.719 32.781 1 95.56 260 GLU B C 1
ATOM 5901 O O . GLU B 1 260 ? -7.676 12.672 33.5 1 95.56 260 GLU B O 1
ATOM 5906 N N . HIS B 1 261 ? -8.57 11.883 31.609 1 94.75 261 HIS B N 1
ATOM 5907 C CA . HIS B 1 261 ? -9.109 13.18 31.219 1 94.75 261 HIS B CA 1
ATOM 5908 C C . HIS B 1 261 ? -9.977 13.773 32.312 1 94.75 261 HIS B C 1
ATOM 5910 O O . HIS B 1 261 ? -9.828 14.945 32.656 1 94.75 261 HIS B O 1
ATOM 5916 N N . ASN B 1 262 ? -10.922 12.969 32.844 1 93.81 262 ASN B N 1
ATOM 5917 C CA . ASN B 1 262 ? -11.844 13.445 33.875 1 93.81 262 ASN B CA 1
ATOM 5918 C C . ASN B 1 262 ? -11.141 13.703 35.219 1 93.81 262 ASN B C 1
ATOM 5920 O O . ASN B 1 262 ? -11.445 14.672 35.906 1 93.81 262 ASN B O 1
ATOM 5924 N N . ASP B 1 263 ? -10.242 12.852 35.562 1 95.88 263 ASP B N 1
ATOM 5925 C CA . ASP B 1 263 ? -9.516 12.977 36.812 1 95.88 263 ASP B CA 1
ATOM 5926 C C . ASP B 1 263 ? -8.648 14.234 36.812 1 95.88 263 ASP B C 1
ATOM 5928 O O . ASP B 1 263 ? -8.492 14.883 37.875 1 95.88 263 ASP B O 1
ATOM 5932 N N . ARG B 1 264 ? -8.133 14.625 35.719 1 95.94 264 ARG B N 1
ATOM 5933 C CA . ARG B 1 264 ? -7.184 15.734 35.625 1 95.94 264 ARG B CA 1
ATOM 5934 C C . ARG B 1 264 ? -7.812 16.938 34.938 1 95.94 264 ARG B C 1
ATOM 5936 O O . ARG B 1 264 ? -7.105 17.859 34.5 1 95.94 264 ARG B O 1
ATOM 5943 N N . PHE B 1 265 ? -9.055 16.984 34.906 1 94 265 PHE B N 1
ATOM 5944 C CA . PHE B 1 265 ? -9.797 17.938 34.094 1 94 265 PHE B CA 1
ATOM 5945 C C . PHE B 1 265 ? -9.414 19.359 34.469 1 94 265 PHE B C 1
ATOM 5947 O O . PHE B 1 265 ? -9.398 19.719 35.656 1 94 265 PHE B O 1
ATOM 5954 N N . LEU B 1 266 ? -9.023 20.172 33.438 1 91.56 266 LEU B N 1
ATOM 5955 C CA . LEU B 1 266 ? -8.766 21.594 33.594 1 91.56 266 LEU B CA 1
ATOM 5956 C C . LEU B 1 266 ? -9.68 22.406 32.656 1 91.56 266 LEU B C 1
ATOM 5958 O O . LEU B 1 266 ? -9.805 22.094 31.469 1 91.56 266 LEU B O 1
ATOM 5962 N N . GLU B 1 267 ? -10.219 23.438 33.188 1 87.94 267 GLU B N 1
ATOM 5963 C CA . GLU B 1 267 ? -11.078 24.312 32.375 1 87.94 267 GLU B CA 1
ATOM 5964 C C . GLU B 1 267 ? -10.258 25.203 31.453 1 87.94 267 GLU B C 1
ATOM 5966 O O . GLU B 1 267 ? -9.156 25.625 31.812 1 87.94 267 GLU B O 1
ATOM 5971 N N . ASP B 1 268 ? -10.781 25.5 30.328 1 84.38 268 ASP B N 1
ATOM 5972 C CA . ASP B 1 268 ? -10.219 26.422 29.344 1 84.38 268 ASP B CA 1
ATOM 5973 C C . ASP B 1 268 ? -8.82 26 28.922 1 84.38 268 ASP B C 1
ATOM 5975 O O . ASP B 1 268 ? -7.898 26.812 28.875 1 84.38 268 ASP B O 1
ATOM 5979 N N . ASN B 1 269 ? -8.648 24.719 28.906 1 87.56 269 ASN B N 1
ATOM 5980 C CA . ASN B 1 269 ? -7.398 24.109 28.453 1 87.56 269 ASN B CA 1
ATOM 5981 C C . ASN B 1 269 ? -7.605 23.281 27.188 1 87.56 269 ASN B C 1
ATOM 5983 O O . ASN B 1 269 ? -8.523 22.469 27.125 1 87.56 269 ASN B O 1
ATOM 5987 N N . GLU B 1 270 ? -6.703 23.516 26.234 1 86.06 270 GLU B N 1
ATOM 5988 C CA . GLU B 1 270 ? -6.875 22.938 24.906 1 86.06 270 GLU B CA 1
ATOM 5989 C C . GLU B 1 270 ? -6.66 21.422 24.953 1 86.06 270 GLU B C 1
ATOM 5991 O O . GLU B 1 270 ? -7.062 20.703 24.031 1 86.06 270 GLU B O 1
ATOM 5996 N N . ASN B 1 271 ? -6.074 20.875 25.984 1 90.12 271 ASN B N 1
ATOM 5997 C CA . ASN B 1 271 ? -5.805 19.453 26.094 1 90.12 271 ASN B CA 1
ATOM 5998 C C . ASN B 1 271 ? -7.043 18.688 26.562 1 90.12 271 ASN B C 1
ATOM 6000 O O . ASN B 1 271 ? -7.051 17.453 26.547 1 90.12 271 ASN B O 1
ATOM 6004 N N . PHE B 1 272 ? -8.031 19.422 26.953 1 91.94 272 PHE B N 1
ATOM 6005 C CA . PHE B 1 272 ? -9.266 18.844 27.469 1 91.94 272 PHE B CA 1
ATOM 6006 C C . PHE B 1 272 ? -10.461 19.281 26.641 1 91.94 272 PHE B C 1
ATOM 6008 O O . PHE B 1 272 ? -10.383 20.266 25.891 1 91.94 272 PHE B O 1
ATOM 6015 N N . PHE B 1 273 ? -11.523 18.469 26.797 1 93.06 273 PHE B N 1
ATOM 6016 C CA . PHE B 1 273 ? -12.805 18.938 26.281 1 93.06 273 PHE B CA 1
ATOM 6017 C C . PHE B 1 273 ? -13.328 20.094 27.125 1 93.06 273 PHE B C 1
ATOM 6019 O O . PHE B 1 273 ? -12.797 20.391 28.188 1 93.06 273 PHE B O 1
ATOM 6026 N N . GLN B 1 274 ? -14.32 20.781 26.562 1 89.38 274 GLN B N 1
ATOM 6027 C CA . GLN B 1 274 ? -14.898 21.891 27.297 1 89.38 274 GLN B CA 1
ATOM 6028 C C . GLN B 1 274 ? -15.633 21.406 28.547 1 89.38 274 GLN B C 1
ATOM 6030 O O . GLN B 1 274 ? -15.828 22.172 29.5 1 89.38 274 GLN B O 1
ATOM 6035 N N . GLU B 1 275 ? -16.047 20.109 28.5 1 89.31 275 GLU B N 1
ATOM 6036 C CA . GLU B 1 275 ? -16.703 19.469 29.625 1 89.31 275 GLU B CA 1
ATOM 6037 C C . GLU B 1 275 ? -16.156 18.078 29.875 1 89.31 275 GLU B C 1
ATOM 6039 O O . GLU B 1 275 ? -15.508 17.5 29.016 1 89.31 275 GLU B O 1
ATOM 6044 N N . ARG B 1 276 ? -16.359 17.641 31.094 1 89.69 276 ARG B N 1
ATOM 6045 C CA . ARG B 1 276 ? -15.984 16.266 31.422 1 89.69 276 ARG B CA 1
ATOM 6046 C C . ARG B 1 276 ? -16.766 15.266 30.562 1 89.69 276 ARG B C 1
ATOM 6048 O O . ARG B 1 276 ? -17.891 15.555 30.141 1 89.69 276 ARG B O 1
ATOM 6055 N N . VAL B 1 277 ? -16.062 14.172 30.406 1 87.69 277 VAL B N 1
ATOM 6056 C CA . VAL B 1 277 ? -16.688 13.125 29.609 1 87.69 277 VAL B CA 1
ATOM 6057 C C . VAL B 1 277 ? -17.688 12.336 30.453 1 87.69 277 VAL B C 1
ATOM 6059 O O . VAL B 1 277 ? -17.312 11.734 31.469 1 87.69 277 VAL B O 1
ATOM 6062 N N . ARG B 1 278 ? -18.984 12.367 30.156 1 79.94 278 ARG B N 1
ATOM 6063 C CA . ARG B 1 278 ? -20.016 11.711 30.953 1 79.94 278 ARG B CA 1
ATOM 6064 C C . ARG B 1 278 ? -20.312 10.32 30.422 1 79.94 278 ARG B C 1
ATOM 6066 O O . ARG B 1 278 ? -20.531 9.383 31.188 1 79.94 278 ARG B O 1
ATOM 6073 N N . SER B 1 279 ? -20.531 10.344 29.016 1 71.06 279 SER B N 1
ATOM 6074 C CA . SER B 1 279 ? -20.859 9.055 28.406 1 71.06 279 SER B CA 1
ATOM 6075 C C . SER B 1 279 ? -19.875 8.695 27.297 1 71.06 279 SER B C 1
ATOM 6077 O O . SER B 1 279 ? -19.297 9.578 26.672 1 71.06 279 SER B O 1
ATOM 6079 N N . TYR B 1 280 ? -19.812 7.387 27.344 1 61.06 280 TYR B N 1
ATOM 6080 C CA . TYR B 1 280 ? -18.969 6.828 26.297 1 61.06 280 TYR B CA 1
ATOM 6081 C C . TYR B 1 280 ? -19.5 7.215 24.922 1 61.06 280 TYR B C 1
ATOM 6083 O O . TYR B 1 280 ? -20.656 6.969 24.594 1 61.06 280 TYR B O 1
ATOM 6091 N N . GLY B 1 281 ? -18.656 7.969 24.219 1 59.53 281 GLY B N 1
ATOM 6092 C CA . GLY B 1 281 ? -19 8.266 22.844 1 59.53 281 GLY B CA 1
ATOM 6093 C C . GLY B 1 281 ? -19.859 9.508 22.703 1 59.53 281 GLY B C 1
ATOM 6094 O O . GLY B 1 281 ? -20.375 9.797 21.609 1 59.53 281 GLY B O 1
ATOM 6095 N N . GLY B 1 282 ? -20.125 10.078 23.766 1 62.53 282 GLY B N 1
ATOM 6096 C CA . GLY B 1 282 ? -20.969 11.266 23.672 1 62.53 282 GLY B CA 1
ATOM 6097 C C . GLY B 1 282 ? -20.266 12.422 22.969 1 62.53 282 GLY B C 1
ATOM 6098 O O . GLY B 1 282 ? -19.062 12.398 22.781 1 62.53 282 GLY B O 1
ATOM 6099 N N . TRP B 1 283 ? -21.203 13.258 22.438 1 66.88 283 TRP B N 1
ATOM 6100 C CA . TRP B 1 283 ? -20.719 14.438 21.719 1 66.88 283 TRP B CA 1
ATOM 6101 C C . TRP B 1 283 ? -19.938 15.359 22.656 1 66.88 283 TRP B C 1
ATOM 6103 O O . TRP B 1 283 ? -20.297 15.508 23.828 1 66.88 283 TRP B O 1
ATOM 6113 N N . ARG B 1 284 ? -18.797 15.703 22.141 1 75.25 284 ARG B N 1
ATOM 6114 C CA . ARG B 1 284 ? -17.938 16.594 22.922 1 75.25 284 ARG B CA 1
ATOM 6115 C C . ARG B 1 284 ? -17.375 17.703 22.062 1 75.25 284 ARG B C 1
ATOM 6117 O O . ARG B 1 284 ? -17.203 17.547 20.844 1 75.25 284 ARG B O 1
ATOM 6124 N N . VAL B 1 285 ? -17.281 18.859 22.766 1 81.06 285 VAL B N 1
ATOM 6125 C CA . VAL B 1 285 ? -16.781 20.016 22.047 1 81.06 285 VAL B CA 1
ATOM 6126 C C . VAL B 1 285 ? -15.32 20.266 22.406 1 81.06 285 VAL B C 1
ATOM 6128 O O . VAL B 1 285 ? -14.945 20.188 23.594 1 81.06 285 VAL B O 1
ATOM 6131 N N . LEU B 1 286 ? -14.516 20.453 21.422 1 90.12 286 LEU B N 1
ATOM 6132 C CA . LEU B 1 286 ? -13.094 20.734 21.578 1 90.12 286 LEU B CA 1
ATOM 6133 C C . LEU B 1 286 ? -12.867 22.219 21.812 1 90.12 286 LEU B C 1
ATOM 6135 O O . LEU B 1 286 ? -13.664 23.062 21.375 1 90.12 286 LEU B O 1
ATOM 6139 N N . HIS B 1 287 ? -11.875 22.516 22.562 1 87.75 287 HIS B N 1
ATOM 6140 C CA . HIS B 1 287 ? -11.422 23.906 22.672 1 87.75 287 HIS B CA 1
ATOM 6141 C C . HIS B 1 287 ? -10.641 24.312 21.422 1 87.75 287 HIS B C 1
ATOM 6143 O O . HIS B 1 287 ? -9.898 23.516 20.844 1 87.75 287 HIS B O 1
ATOM 6149 N N . ASP B 1 288 ? -10.945 25.562 21.078 1 85.62 288 ASP B N 1
ATOM 6150 C CA . ASP B 1 288 ? -10.125 26.109 20 1 85.62 288 ASP B CA 1
ATOM 6151 C C . ASP B 1 288 ? -8.781 26.594 20.516 1 85.62 288 ASP B C 1
ATOM 6153 O O . ASP B 1 288 ? -8.68 27.062 21.656 1 85.62 288 ASP B O 1
ATOM 6157 N N . SER B 1 289 ? -7.801 26.438 19.734 1 81.94 289 SER B N 1
ATOM 6158 C CA . SER B 1 289 ? -6.488 26.969 20.094 1 81.94 289 SER B CA 1
ATOM 6159 C C . SER B 1 289 ? -6.488 28.484 20.109 1 81.94 289 SER B C 1
ATOM 6161 O O . SER B 1 289 ? -7.219 29.125 19.344 1 81.94 289 SER B O 1
ATOM 6163 N N . SER B 1 290 ? -5.668 29.062 20.984 1 78.31 290 SER B N 1
ATOM 6164 C CA . SER B 1 290 ? -5.586 30.516 21.109 1 78.31 290 SER B CA 1
ATOM 6165 C C . SER B 1 290 ? -5.078 31.156 19.812 1 78.31 290 SER B C 1
ATOM 6167 O O . SER B 1 290 ? -5.441 32.281 19.484 1 78.31 290 SER B O 1
ATOM 6169 N N . ILE B 1 291 ? -4.352 30.359 19.109 1 83.19 291 ILE B N 1
ATOM 6170 C CA . ILE B 1 291 ? -3.785 30.938 17.891 1 83.19 291 ILE B CA 1
ATOM 6171 C C . ILE B 1 291 ? -4.566 30.438 16.672 1 83.19 291 ILE B C 1
ATOM 6173 O O . ILE B 1 291 ? -4.328 30.875 15.547 1 83.19 291 ILE B O 1
ATOM 6177 N N . GLY B 1 292 ? -5.531 29.578 16.875 1 88 292 GLY B N 1
ATOM 6178 C CA . GLY B 1 292 ? -6.285 28.953 15.805 1 88 292 GLY B CA 1
ATOM 6179 C C . GLY B 1 292 ? -6.957 29.953 14.883 1 88 292 GLY B C 1
ATOM 6180 O O . GLY B 1 292 ? -6.738 29.938 13.672 1 88 292 GLY B O 1
ATOM 6181 N N . PRO B 1 293 ? -7.629 30.875 15.43 1 88.88 293 PRO B N 1
ATOM 6182 C CA . PRO B 1 293 ? -8.383 31.812 14.602 1 88.88 293 PRO B CA 1
ATOM 6183 C C . PRO B 1 293 ? -7.492 32.656 13.688 1 88.88 293 PRO B C 1
ATOM 6185 O O . PRO B 1 293 ? -7.816 32.844 12.516 1 88.88 293 PRO B O 1
ATOM 6188 N N . VAL B 1 294 ? -6.348 33.125 14.188 1 87.5 294 VAL B N 1
ATOM 6189 C CA . VAL B 1 294 ? -5.465 33.938 13.359 1 87.5 294 VAL B CA 1
ATOM 6190 C C . VAL B 1 294 ? -4.789 33.062 12.305 1 87.5 294 VAL B C 1
ATOM 6192 O O . VAL B 1 294 ? -4.496 33.531 11.203 1 87.5 294 VAL B O 1
ATOM 6195 N N . CYS B 1 295 ? -4.508 31.812 12.656 1 88.94 295 CYS B N 1
ATOM 6196 C CA . CYS B 1 295 ? -3.848 30.922 11.711 1 88.94 295 CYS B CA 1
ATOM 6197 C C . CYS B 1 295 ? -4.805 30.484 10.609 1 88.94 295 CYS B C 1
ATOM 6199 O O . CYS B 1 295 ? -4.375 30.203 9.484 1 88.94 295 CYS B O 1
ATOM 6201 N N . ARG B 1 296 ? -6.094 30.531 10.883 1 92.12 296 ARG B N 1
ATOM 6202 C CA . ARG B 1 296 ? -7.105 30.172 9.898 1 92.12 296 ARG B CA 1
ATOM 6203 C C . ARG B 1 296 ? -7.574 31.391 9.117 1 92.12 296 ARG B C 1
ATOM 6205 O O . ARG B 1 296 ? -8.445 31.281 8.25 1 92.12 296 ARG B O 1
ATOM 6212 N N . GLY B 1 297 ? -7.02 32.531 9.414 1 87.25 297 GLY B N 1
ATOM 6213 C CA . GLY B 1 297 ? -7.359 33.75 8.711 1 87.25 297 GLY B CA 1
ATOM 6214 C C . GLY B 1 297 ? -8.742 34.25 9.047 1 87.25 297 GLY B C 1
ATOM 6215 O O . GLY B 1 297 ? -9.359 34.969 8.242 1 87.25 297 GLY B O 1
ATOM 6216 N N . GLU B 1 298 ? -9.391 33.906 9.984 1 80.12 298 GLU B N 1
ATOM 6217 C CA . GLU B 1 298 ? -10.75 34.281 10.352 1 80.12 298 GLU B CA 1
ATOM 6218 C C . GLU B 1 298 ? -10.805 35.719 10.883 1 80.12 298 GLU B C 1
ATOM 6220 O O . GLU B 1 298 ? -11.852 36.375 10.82 1 80.12 298 GLU B O 1
ATOM 6225 N N . GLN B 1 299 ? -9.695 36.281 11.352 1 62.62 299 GLN B N 1
ATOM 6226 C CA . GLN B 1 299 ? -9.797 37.594 11.992 1 62.62 299 GLN B CA 1
ATOM 6227 C C . GLN B 1 299 ? -9.305 38.719 11.062 1 62.62 299 GLN B C 1
ATOM 6229 O O . GLN B 1 299 ? -8.172 38.656 10.57 1 62.62 299 GLN B O 1
ATOM 6234 N N . VAL B 1 300 ? -9.875 38.844 9.906 1 55.88 300 VAL B N 1
ATOM 6235 C CA . VAL B 1 300 ? -9.242 39.812 9.008 1 55.88 300 VAL B CA 1
ATOM 6236 C C . VAL B 1 300 ? -9.82 41.219 9.242 1 55.88 300 VAL B C 1
ATOM 6238 O O . VAL B 1 300 ? -11.016 41.438 9.062 1 55.88 300 VAL B O 1
ATOM 6241 N N . LYS B 1 301 ? -9.414 41.812 10.258 1 51.19 301 LYS B N 1
ATOM 6242 C CA . LYS B 1 301 ? -9.781 43.219 10.109 1 51.19 301 LYS B CA 1
ATOM 6243 C C . LYS B 1 301 ? -8.922 43.906 9.047 1 51.19 301 LYS B C 1
ATOM 6245 O O . LYS B 1 301 ? -7.695 43.938 9.164 1 51.19 301 LYS B O 1
ATOM 6250 N N . VAL B 1 302 ? -9.266 43.594 7.75 1 46.44 302 VAL B N 1
ATOM 6251 C CA . VAL B 1 302 ? -8.625 44.375 6.711 1 46.44 302 VAL B CA 1
ATOM 6252 C C . VAL B 1 302 ? -8.758 45.875 7.043 1 46.44 302 VAL B C 1
ATOM 6254 O O . VAL B 1 302 ? -9.867 46.375 7.25 1 46.44 302 VAL B O 1
ATOM 6257 N N . SER B 1 303 ? -7.84 46.281 7.742 1 41.41 303 SER B N 1
ATOM 6258 C CA . SER B 1 303 ? -7.738 47.719 7.816 1 41.41 303 SER B CA 1
ATOM 6259 C C . SER B 1 303 ? -7.734 48.344 6.426 1 41.41 303 SER B C 1
ATOM 6261 O O . SER B 1 303 ? -7.371 47.719 5.445 1 41.41 303 SER B O 1
ATOM 6263 N N . LEU B 1 304 ? -8.336 49.531 6.414 1 37.59 304 LEU B N 1
ATOM 6264 C CA . LEU B 1 304 ? -8.68 50.656 5.559 1 37.59 304 LEU B CA 1
ATOM 6265 C C . LEU B 1 304 ? -7.504 51.031 4.664 1 37.59 304 LEU B C 1
ATOM 6267 O O . LEU B 1 304 ? -6.355 50.688 4.969 1 37.59 304 LEU B O 1
ATOM 6271 N N . ARG B 1 305 ? -7.637 51.938 3.652 1 38.06 305 ARG B N 1
ATOM 6272 C CA . ARG B 1 305 ? -7.082 52.656 2.502 1 38.06 305 ARG B CA 1
ATOM 6273 C C . ARG B 1 305 ? -5.676 53.156 2.795 1 38.06 305 ARG B C 1
ATOM 6275 O O . ARG B 1 305 ? -5.219 53.094 3.939 1 38.06 305 ARG B O 1
ATOM 6282 N N . GLY B 1 306 ? -5.32 54.281 2.07 1 36.06 306 GLY B N 1
ATOM 6283 C CA . GLY B 1 306 ? -4.328 55.156 1.454 1 36.06 306 GLY B CA 1
ATOM 6284 C C . GLY B 1 306 ? -3.389 55.781 2.459 1 36.06 306 GLY B C 1
ATOM 6285 O O . GLY B 1 306 ? -3.773 56.719 3.166 1 36.06 306 GLY B O 1
ATOM 6286 N N . SER B 1 307 ? -2.801 55.094 3.264 1 34.75 307 SER B N 1
ATOM 6287 C CA . SER B 1 307 ? -2.031 56.062 4.047 1 34.75 307 SER B CA 1
ATOM 6288 C C . SER B 1 307 ? -1.086 56.875 3.164 1 34.75 307 SER B C 1
ATOM 6290 O O . SER B 1 307 ? -0.43 56.312 2.279 1 34.75 307 SER B O 1
ATOM 6292 N N . PRO B 1 308 ? -1.187 58.188 3.146 1 34.28 308 PRO B N 1
ATOM 6293 C CA . PRO B 1 308 ? -0.416 59.188 2.385 1 34.28 308 PRO B CA 1
ATOM 6294 C C . PRO B 1 308 ? 1.09 58.938 2.457 1 34.28 308 PRO B C 1
ATOM 6296 O O . PRO B 1 308 ? 1.828 59.344 1.556 1 34.28 308 PRO B O 1
ATOM 6299 N N . HIS B 1 309 ? 1.67 58.844 3.693 1 33.81 309 HIS B N 1
ATOM 6300 C CA . HIS B 1 309 ? 2.996 59.406 3.877 1 33.81 309 HIS B CA 1
ATOM 6301 C C . HIS B 1 309 ? 4.078 58.5 3.303 1 33.81 309 HIS B C 1
ATOM 6303 O O . HIS B 1 309 ? 5.258 58.656 3.627 1 33.81 309 HIS B O 1
ATOM 6309 N N . LEU B 1 310 ? 3.85 57.25 2.969 1 39.34 310 LEU B N 1
ATOM 6310 C CA . LEU B 1 310 ? 5.129 56.625 2.646 1 39.34 310 LEU B CA 1
ATOM 6311 C C . LEU B 1 310 ? 5.883 57.438 1.601 1 39.34 310 LEU B C 1
ATOM 6313 O O . LEU B 1 310 ? 5.363 57.688 0.509 1 39.34 310 LEU B O 1
ATOM 6317 N N . LEU B 1 311 ? 6.602 58.344 1.973 1 35 311 LEU B N 1
ATOM 6318 C CA . LEU B 1 311 ? 7.422 59.188 1.123 1 35 311 LEU B CA 1
ATOM 6319 C C . LEU B 1 311 ? 7.918 58.438 -0.1 1 35 311 LEU B C 1
ATOM 6321 O O . LEU B 1 311 ? 7.941 58.969 -1.208 1 35 311 LEU B O 1
ATOM 6325 N N . LEU B 1 312 ? 9.031 57.469 0.078 1 37.56 312 LEU B N 1
ATOM 6326 C CA . LEU B 1 312 ? 9.867 57.219 -1.086 1 37.56 312 LEU B CA 1
ATOM 6327 C C . LEU B 1 312 ? 9.109 56.438 -2.143 1 37.56 312 LEU B C 1
ATOM 6329 O O . LEU B 1 312 ? 8.039 55.875 -1.862 1 37.56 312 LEU B O 1
ATOM 6333 N N . ARG B 1 313 ? 9.961 55.469 -2.984 1 43.25 313 ARG B N 1
ATOM 6334 C CA . ARG B 1 313 ? 9.68 54.812 -4.262 1 43.25 313 ARG B CA 1
ATOM 6335 C C . ARG B 1 313 ? 8.43 53.938 -4.172 1 43.25 313 ARG B C 1
ATOM 6337 O O . ARG B 1 313 ? 8.078 53.469 -3.096 1 43.25 313 ARG B O 1
ATOM 6344 N N . PRO B 1 314 ? 7.715 53.562 -5.359 1 51.72 314 PRO B N 1
ATOM 6345 C CA . PRO B 1 314 ? 6.504 52.906 -5.84 1 51.72 314 PRO B CA 1
ATOM 6346 C C . PRO B 1 314 ? 6.344 51.5 -5.27 1 51.72 314 PRO B C 1
ATOM 6348 O O . PRO B 1 314 ? 5.781 50.625 -5.93 1 51.72 314 PRO B O 1
ATOM 6351 N N . LEU B 1 315 ? 6.945 51.25 -4.105 1 63.22 315 LEU B N 1
ATOM 6352 C CA . LEU B 1 315 ? 6.605 49.875 -3.738 1 63.22 315 LEU B CA 1
ATOM 6353 C C . LEU B 1 315 ? 5.137 49.75 -3.346 1 63.22 315 LEU B C 1
ATOM 6355 O O . LEU B 1 315 ? 4.594 50.656 -2.699 1 63.22 315 LEU B O 1
ATOM 6359 N N . HIS B 1 316 ? 4.422 48.875 -3.963 1 79.19 316 HIS B N 1
ATOM 6360 C CA . HIS B 1 316 ? 3.047 48.531 -3.6 1 79.19 316 HIS B CA 1
ATOM 6361 C C . HIS B 1 316 ? 2.951 48.094 -2.143 1 79.19 316 HIS B C 1
ATOM 6363 O O . HIS B 1 316 ? 3.596 47.125 -1.74 1 79.19 316 HIS B O 1
ATOM 6369 N N . THR B 1 317 ? 2.52 49.094 -1.219 1 81.94 317 THR B N 1
ATOM 6370 C CA . THR B 1 317 ? 2.395 48.844 0.211 1 81.94 317 THR B CA 1
ATOM 6371 C C . THR B 1 317 ? 0.93 48.656 0.6 1 81.94 317 THR B C 1
ATOM 6373 O O . THR B 1 317 ? 0.055 49.375 0.096 1 81.94 317 THR B O 1
ATOM 6376 N N . GLU B 1 318 ? 0.705 47.594 1.358 1 84.88 318 GLU B N 1
ATOM 6377 C CA . GLU B 1 318 ? -0.619 47.344 1.917 1 84.88 318 GLU B CA 1
ATOM 6378 C C . GLU B 1 318 ? -0.625 47.531 3.432 1 84.88 318 GLU B C 1
ATOM 6380 O O . GLU B 1 318 ? 0.257 47 4.129 1 84.88 318 GLU B O 1
ATOM 6385 N N . HIS B 1 319 ? -1.562 48.406 3.938 1 85.81 319 HIS B N 1
ATOM 6386 C CA . HIS B 1 319 ? -1.763 48.531 5.375 1 85.81 319 HIS B CA 1
ATOM 6387 C C . HIS B 1 319 ? -2.691 47.469 5.914 1 85.81 319 HIS B C 1
ATOM 6389 O O . HIS B 1 319 ? -3.9 47.5 5.676 1 85.81 319 HIS B O 1
ATOM 6395 N N . LEU B 1 320 ? -2.145 46.562 6.66 1 86.44 320 LEU B N 1
ATOM 6396 C CA . LEU B 1 320 ? -2.91 45.406 7.094 1 86.44 320 LEU B CA 1
ATOM 6397 C C . LEU B 1 320 ? -3.641 45.688 8.398 1 86.44 320 LEU B C 1
ATOM 6399 O O . LEU B 1 320 ? -4.707 45.125 8.656 1 86.44 320 LEU B O 1
ATOM 6403 N N . HIS B 1 321 ? -3.047 46.5 9.281 1 87.44 321 HIS B N 1
ATOM 6404 C CA . HIS B 1 321 ? -3.607 46.781 10.602 1 87.44 321 HIS B CA 1
ATOM 6405 C C . HIS B 1 321 ? -3.107 48.094 11.148 1 87.44 321 HIS B C 1
ATOM 6407 O O . HIS B 1 321 ? -1.993 48.531 10.836 1 87.44 321 HIS B O 1
ATOM 6413 N N . THR B 1 322 ? -3.891 48.75 12 1 82.88 322 THR B N 1
ATOM 6414 C CA . THR B 1 322 ? -3.557 50.094 12.445 1 82.88 322 THR B CA 1
ATOM 6415 C C . THR B 1 322 ? -2.932 50.062 13.836 1 82.88 322 THR B C 1
ATOM 6417 O O . THR B 1 322 ? -1.98 50.781 14.109 1 82.88 322 THR B O 1
ATOM 6420 N N . ASP B 1 323 ? -3.498 49.281 14.727 1 81.19 323 ASP B N 1
ATOM 6421 C CA . ASP B 1 323 ? -2.947 49.219 16.078 1 81.19 323 ASP B CA 1
ATOM 6422 C C . ASP B 1 323 ? -2.777 47.75 16.516 1 81.19 323 ASP B C 1
ATOM 6424 O O . ASP B 1 323 ? -3.697 47.156 17.078 1 81.19 323 ASP B O 1
ATOM 6428 N N . PRO B 1 324 ? -1.619 47.281 16.359 1 85.5 324 PRO B N 1
ATOM 6429 C CA . PRO B 1 324 ? -0.348 47.844 15.883 1 85.5 324 PRO B CA 1
ATOM 6430 C C . PRO B 1 324 ? -0.333 48.062 14.367 1 85.5 324 PRO B C 1
ATOM 6432 O O . PRO B 1 324 ? -1.092 47.406 13.648 1 85.5 324 PRO B O 1
ATOM 6435 N N . GLU B 1 325 ? 0.487 49 14.055 1 85 325 GLU B N 1
ATOM 6436 C CA . GLU B 1 325 ? 0.64 49.219 12.617 1 85 325 GLU B CA 1
ATOM 6437 C C . GLU B 1 325 ? 1.41 48.094 11.969 1 85 325 GLU B C 1
ATOM 6439 O O . GLU B 1 325 ? 2.549 47.812 12.344 1 85 325 GLU B O 1
ATOM 6444 N N . ILE B 1 326 ? 0.717 47.406 11.102 1 88.31 326 ILE B N 1
ATOM 6445 C CA . ILE B 1 326 ? 1.338 46.312 10.352 1 88.31 326 ILE B CA 1
ATOM 6446 C C . ILE B 1 326 ? 1.245 46.594 8.852 1 88.31 326 ILE B C 1
ATOM 6448 O O . ILE B 1 326 ? 0.15 46.781 8.312 1 88.31 326 ILE B O 1
ATOM 6452 N N . LEU B 1 327 ? 2.438 46.656 8.242 1 87.56 327 LEU B N 1
ATOM 6453 C CA . LEU B 1 327 ? 2.527 46.969 6.82 1 87.56 327 LEU B CA 1
ATOM 6454 C C . LEU B 1 327 ? 3.082 45.781 6.031 1 87.56 327 LEU B C 1
ATOM 6456 O O . LEU B 1 327 ? 3.988 45.094 6.496 1 87.56 327 LEU B O 1
ATOM 6460 N N . LEU B 1 328 ? 2.445 45.531 4.891 1 89.31 328 LEU B N 1
ATOM 6461 C CA . LEU B 1 328 ? 2.953 44.531 3.953 1 89.31 328 LEU B CA 1
ATOM 6462 C C . LEU B 1 328 ? 3.508 45.188 2.699 1 89.31 328 LEU B C 1
ATOM 6464 O O . LEU B 1 328 ? 2.783 45.906 1.993 1 89.31 328 LEU B O 1
ATOM 6468 N N . PHE B 1 329 ? 4.816 45.031 2.482 1 87.75 329 PHE B N 1
ATOM 6469 C CA . PHE B 1 329 ? 5.469 45.531 1.28 1 87.75 329 PHE B CA 1
ATOM 6470 C C . PHE B 1 329 ? 5.562 44.438 0.216 1 87.75 329 PHE B C 1
ATOM 6472 O O . PHE B 1 329 ? 6.082 43.344 0.477 1 87.75 329 PHE B O 1
ATOM 6479 N N . HIS B 1 330 ? 5.086 44.719 -0.936 1 89.12 330 HIS B N 1
ATOM 6480 C CA . HIS B 1 330 ? 5.133 43.75 -2.023 1 89.12 330 HIS B CA 1
ATOM 6481 C C . HIS B 1 330 ? 6.363 43.969 -2.898 1 89.12 330 HIS B C 1
ATOM 6483 O O . HIS B 1 330 ? 6.895 45.062 -2.971 1 89.12 330 HIS B O 1
ATOM 6489 N N . ASN B 1 331 ? 6.883 42.906 -3.455 1 88.06 331 ASN B N 1
ATOM 6490 C CA . ASN B 1 331 ? 7.965 42.906 -4.43 1 88.06 331 ASN B CA 1
ATOM 6491 C C . ASN B 1 331 ? 9.227 43.531 -3.867 1 88.06 331 ASN B C 1
ATOM 6493 O O . ASN B 1 331 ? 9.844 44.406 -4.52 1 88.06 331 ASN B O 1
ATOM 6497 N N . VAL B 1 332 ? 9.5 43.219 -2.646 1 87.25 332 VAL B N 1
ATOM 6498 C CA . VAL B 1 332 ? 10.688 43.75 -1.982 1 87.25 332 VAL B CA 1
ATOM 6499 C C . VAL B 1 332 ? 11.93 43 -2.492 1 87.25 332 VAL B C 1
ATOM 6501 O O . VAL B 1 332 ? 13 43.625 -2.627 1 87.25 332 VAL B O 1
ATOM 6504 N N . LEU B 1 333 ? 11.781 41.719 -2.744 1 88.75 333 LEU B N 1
ATOM 6505 C CA . LEU B 1 333 ? 12.875 40.906 -3.248 1 88.75 333 LEU B CA 1
ATOM 6506 C C . LEU B 1 333 ? 12.57 40.375 -4.648 1 88.75 333 LEU B C 1
ATOM 6508 O O . LEU B 1 333 ? 11.438 40 -4.945 1 88.75 333 LEU B O 1
ATOM 6512 N N . SER B 1 334 ? 13.641 40.344 -5.441 1 88.25 334 SER B N 1
ATOM 6513 C CA . SER B 1 334 ? 13.516 39.719 -6.75 1 88.25 334 SER B CA 1
ATOM 6514 C C . SER B 1 334 ? 13.664 38.219 -6.656 1 88.25 334 SER B C 1
ATOM 6516 O O . SER B 1 334 ? 14.133 37.688 -5.645 1 88.25 334 SER B O 1
ATOM 6518 N N . HIS B 1 335 ? 13.195 37.594 -7.742 1 88.62 335 HIS B N 1
ATOM 6519 C CA . HIS B 1 335 ? 13.305 36.125 -7.801 1 88.62 335 HIS B CA 1
ATOM 6520 C C . HIS B 1 335 ? 14.758 35.688 -7.668 1 88.62 335 HIS B C 1
ATOM 6522 O O . HIS B 1 335 ? 15.047 34.688 -6.977 1 88.62 335 HIS B O 1
ATOM 6528 N N . VAL B 1 336 ? 15.625 36.375 -8.297 1 86.44 336 VAL B N 1
ATOM 6529 C CA . VAL B 1 336 ? 17.047 36.031 -8.273 1 86.44 336 VAL B CA 1
ATOM 6530 C C . VAL B 1 336 ? 17.594 36.188 -6.855 1 86.44 336 VAL B C 1
ATOM 6532 O O . VAL B 1 336 ? 18.359 35.344 -6.375 1 86.44 336 VAL B O 1
ATOM 6535 N N . GLU B 1 337 ? 17.156 37.281 -6.223 1 83.94 337 GLU B N 1
ATOM 6536 C CA . GLU B 1 337 ? 17.609 37.531 -4.855 1 83.94 337 GLU B CA 1
ATOM 6537 C C . GLU B 1 337 ? 17.109 36.469 -3.9 1 83.94 337 GLU B C 1
ATOM 6539 O O . GLU B 1 337 ? 17.828 36.031 -3.01 1 83.94 337 GLU B O 1
ATOM 6544 N N . MET B 1 338 ? 15.938 36.031 -4.125 1 84.94 338 MET B N 1
ATOM 6545 C CA . MET B 1 338 ? 15.359 35 -3.279 1 84.94 338 MET B CA 1
ATOM 6546 C C . MET B 1 338 ? 16.094 33.688 -3.459 1 84.94 338 MET B C 1
ATOM 6548 O O . MET B 1 338 ? 16.375 33 -2.482 1 84.94 338 MET B O 1
ATOM 6552 N N . GLN B 1 339 ? 16.359 33.375 -4.656 1 81.25 339 GLN B N 1
ATOM 6553 C CA . GLN B 1 339 ? 17.078 32.125 -4.941 1 81.25 339 GLN B CA 1
ATOM 6554 C C . GLN B 1 339 ? 18.469 32.156 -4.309 1 81.25 339 GLN B C 1
ATOM 6556 O O . GLN B 1 339 ? 18.922 31.125 -3.76 1 81.25 339 GLN B O 1
ATOM 6561 N N . LEU B 1 340 ? 19.062 33.25 -4.414 1 76.69 340 LEU B N 1
ATOM 6562 C CA . LEU B 1 340 ? 20.391 33.406 -3.836 1 76.69 340 LEU B CA 1
ATOM 6563 C C . LEU B 1 340 ? 20.344 33.25 -2.318 1 76.69 340 LEU B C 1
ATOM 6565 O O . LEU B 1 340 ? 21.219 32.625 -1.72 1 76.69 340 LEU B O 1
ATOM 6569 N N . LEU B 1 341 ? 19.359 33.844 -1.745 1 75.25 341 LEU B N 1
ATOM 6570 C CA . LEU B 1 341 ? 19.203 33.781 -0.297 1 75.25 341 LEU B CA 1
ATOM 6571 C C . LEU B 1 341 ? 18.922 32.344 0.144 1 75.25 341 LEU B C 1
ATOM 6573 O O . LEU B 1 341 ? 19.438 31.891 1.171 1 75.25 341 LEU B O 1
ATOM 6577 N N . ARG B 1 342 ? 18.125 31.656 -0.667 1 72.69 342 ARG B N 1
ATOM 6578 C CA . ARG B 1 342 ? 17.812 30.266 -0.353 1 72.69 342 ARG B CA 1
ATOM 6579 C C . ARG B 1 342 ? 19.062 29.391 -0.458 1 72.69 342 ARG B C 1
ATOM 6581 O O . ARG B 1 342 ? 19.281 28.5 0.373 1 72.69 342 ARG B O 1
ATOM 6588 N N . ASN B 1 343 ? 19.828 29.672 -1.448 1 69.62 343 ASN B N 1
ATOM 6589 C CA . ASN B 1 343 ? 21.047 28.906 -1.649 1 69.62 343 ASN B CA 1
ATOM 6590 C C . ASN B 1 343 ? 22.047 29.125 -0.512 1 69.62 343 ASN B C 1
ATOM 6592 O O . ASN B 1 343 ? 22.719 28.188 -0.082 1 69.62 343 ASN B O 1
ATOM 6596 N N . ILE B 1 344 ? 22.125 30.328 -0.117 1 64.12 344 ILE B N 1
ATOM 6597 C CA . ILE B 1 344 ? 23.031 30.656 0.977 1 64.12 344 ILE B CA 1
ATOM 6598 C C . ILE B 1 344 ? 22.594 29.953 2.254 1 64.12 344 ILE B C 1
ATOM 6600 O O . ILE B 1 344 ? 23.422 29.469 3.027 1 64.12 344 ILE B O 1
ATOM 6604 N N . SER B 1 345 ? 21.281 29.828 2.373 1 60.66 345 SER B N 1
ATOM 6605 C CA . SER B 1 345 ? 20.719 29.188 3.555 1 60.66 345 SER B CA 1
ATOM 6606 C C . SER B 1 345 ? 20.953 27.688 3.531 1 60.66 345 SER B C 1
ATOM 6608 O O . SER B 1 345 ? 21.234 27.078 4.566 1 60.66 345 SER B O 1
ATOM 6610 N N . TYR B 1 346 ? 20.812 27.141 2.336 1 57.88 346 TYR B N 1
ATOM 6611 C CA . TYR B 1 346 ? 21.016 25.703 2.17 1 57.88 346 TYR B CA 1
ATOM 6612 C C . TYR B 1 346 ? 22.453 25.312 2.477 1 57.88 346 TYR B C 1
ATOM 6614 O O . TYR B 1 346 ? 22.703 24.312 3.152 1 57.88 346 TYR B O 1
ATOM 6622 N N . ASP B 1 347 ? 23.359 26.047 1.963 1 52.28 347 ASP B N 1
ATOM 6623 C CA . ASP B 1 347 ? 24.781 25.75 2.111 1 52.28 347 ASP B CA 1
ATOM 6624 C C . ASP B 1 347 ? 25.203 25.797 3.578 1 52.28 347 ASP B C 1
ATOM 6626 O O . ASP B 1 347 ? 26.016 24.984 4.027 1 52.28 347 ASP B O 1
ATOM 6630 N N . LYS B 1 348 ? 24.625 26.734 4.219 1 48.38 348 LYS B N 1
ATOM 6631 C CA . LYS B 1 348 ? 25.031 26.891 5.613 1 48.38 348 LYS B CA 1
ATOM 6632 C C . LYS B 1 348 ? 24.391 25.812 6.492 1 48.38 348 LYS B C 1
ATOM 6634 O O . LYS B 1 348 ? 24.984 25.359 7.465 1 48.38 348 LYS B O 1
ATOM 6639 N N . ILE B 1 349 ? 23.203 25.531 6.074 1 46.75 349 ILE B N 1
ATOM 6640 C CA . ILE B 1 349 ? 22.547 24.469 6.832 1 46.75 349 ILE B CA 1
ATOM 6641 C C . ILE B 1 349 ? 23.328 23.172 6.68 1 46.75 349 ILE B C 1
ATOM 6643 O O . ILE B 1 349 ? 23.5 22.422 7.645 1 46.75 349 ILE B O 1
ATOM 6647 N N . VAL B 1 350 ? 23.828 23 5.32 1 42.28 350 VAL B N 1
ATOM 6648 C CA . VAL B 1 350 ? 24.609 21.797 5.062 1 42.28 350 VAL B CA 1
ATOM 6649 C C . VAL B 1 350 ? 25.922 21.875 5.836 1 42.28 350 VAL B C 1
ATOM 6651 O O . VAL B 1 350 ? 26.453 20.844 6.281 1 42.28 350 VAL B O 1
ATOM 6654 N N . GLN B 1 351 ? 26.453 23.094 5.938 1 40.16 351 GLN B N 1
ATOM 6655 C CA . GLN B 1 351 ? 27.734 23.281 6.602 1 40.16 351 GLN B CA 1
ATOM 6656 C C . GLN B 1 351 ? 27.578 23.297 8.117 1 40.16 351 GLN B C 1
ATOM 6658 O O . GLN B 1 351 ? 28.484 22.906 8.852 1 40.16 351 GLN B O 1
ATOM 6663 N N . ILE B 1 352 ? 26.656 24.094 8.5 1 35.41 352 ILE B N 1
ATOM 6664 C CA . ILE B 1 352 ? 26.531 24.234 9.945 1 35.41 352 ILE B CA 1
ATOM 6665 C C . ILE B 1 352 ? 25.984 22.922 10.531 1 35.41 352 ILE B C 1
ATOM 6667 O O . ILE B 1 352 ? 24.844 22.547 10.273 1 35.41 352 ILE B O 1
ATOM 6671 N N . GLN B 1 353 ? 26.828 22.016 10.688 1 34.41 353 GLN B N 1
ATOM 6672 C CA . GLN B 1 353 ? 26.594 20.781 11.406 1 34.41 353 GLN B CA 1
ATOM 6673 C C . GLN B 1 353 ? 25.812 21.016 12.695 1 34.41 353 GLN B C 1
ATOM 6675 O O . GLN B 1 353 ? 25.641 20.109 13.508 1 34.41 353 GLN B O 1
ATOM 6680 N N . VAL B 1 354 ? 26.047 22.25 13.43 1 28.36 354 VAL B N 1
ATOM 6681 C CA . VAL B 1 354 ? 25.75 22.375 14.859 1 28.36 354 VAL B CA 1
ATOM 6682 C C . VAL B 1 354 ? 24.25 22.219 15.094 1 28.36 354 VAL B C 1
ATOM 6684 O O . VAL B 1 354 ? 23.453 22.312 14.156 1 28.36 354 VAL B O 1
ATOM 6687 N N . ARG B 1 355 ? 23.797 22.922 16.391 1 30.02 355 ARG B N 1
ATOM 6688 C CA . ARG B 1 355 ? 22.688 22.828 17.328 1 30.02 355 ARG B CA 1
ATOM 6689 C C . ARG B 1 355 ? 21.359 23.078 16.641 1 30.02 355 ARG B C 1
ATOM 6691 O O . ARG B 1 355 ? 21.312 23.578 15.516 1 30.02 355 ARG B O 1
ATOM 6698 N N . VAL B 1 356 ? 20.422 23.328 17.594 1 32.31 356 VAL B N 1
ATOM 6699 C CA . VAL B 1 356 ? 18.984 23.359 17.781 1 32.31 356 VAL B CA 1
ATOM 6700 C C . VAL B 1 356 ? 18.344 24.328 16.781 1 32.31 356 VAL B C 1
ATOM 6702 O O . VAL B 1 356 ? 17.141 24.281 16.547 1 32.31 356 VAL B O 1
ATOM 6705 N N . SER B 1 357 ? 18.828 25.703 16.781 1 32.31 357 SER B N 1
ATOM 6706 C CA . SER B 1 357 ? 17.859 26.688 16.297 1 32.31 357 SER B CA 1
ATOM 6707 C C . SER B 1 357 ? 17.797 26.703 14.773 1 32.31 357 SER B C 1
ATOM 6709 O O . SER B 1 357 ? 18.844 26.688 14.109 1 32.31 357 SER B O 1
ATOM 6711 N N . HIS B 1 358 ? 16.922 25.938 14.164 1 39.38 358 HIS B N 1
ATOM 6712 C CA . HIS B 1 358 ? 16.438 25.922 12.789 1 39.38 358 HIS B CA 1
ATOM 6713 C C . HIS B 1 358 ? 16.688 27.266 12.109 1 39.38 358 HIS B C 1
ATOM 6715 O O . HIS B 1 358 ? 16.141 27.516 11.023 1 39.38 358 HIS B O 1
ATOM 6721 N N . THR B 1 359 ? 17.188 28.25 12.922 1 38.16 359 THR B N 1
ATOM 6722 C CA . THR B 1 359 ? 17.406 29.578 12.367 1 38.16 359 THR B CA 1
ATOM 6723 C C . THR B 1 359 ? 18.891 29.797 12.062 1 38.16 359 THR B C 1
ATOM 6725 O O . THR B 1 359 ? 19.75 29.484 12.875 1 38.16 359 THR B O 1
ATOM 6728 N N . SER B 1 360 ? 19.359 29.469 11.023 1 42.91 360 SER B N 1
ATOM 6729 C CA . SER B 1 360 ? 20.734 29.859 10.734 1 42.91 360 SER B CA 1
ATOM 6730 C C . SER B 1 360 ? 20.812 31.328 10.367 1 42.91 360 SER B C 1
ATOM 6732 O O . SER B 1 360 ? 19.922 31.859 9.703 1 42.91 360 SER B O 1
ATOM 6734 N N . TRP B 1 361 ? 21.578 32.062 11.289 1 43.28 361 TRP B N 1
ATOM 6735 C CA . TRP B 1 361 ? 21.891 33.469 11.016 1 43.28 361 TRP B CA 1
ATOM 6736 C C . TRP B 1 361 ? 22.688 33.594 9.719 1 43.28 361 TRP B C 1
ATOM 6738 O O . TRP B 1 361 ? 23.562 32.781 9.438 1 43.28 361 TRP B O 1
ATOM 6748 N N . LEU B 1 362 ? 22.109 34.125 8.75 1 49.19 362 LEU B N 1
ATOM 6749 C CA . LEU B 1 362 ? 22.922 34.531 7.609 1 49.19 362 LEU B CA 1
ATOM 6750 C C . LEU B 1 362 ? 24.078 35.438 8.062 1 49.19 362 LEU B C 1
ATOM 6752 O O . LEU B 1 362 ? 23.859 36.594 8.445 1 49.19 362 LEU B O 1
ATOM 6756 N N . ASP B 1 363 ? 24.953 35.031 8.977 1 43.12 363 ASP B N 1
ATOM 6757 C CA . ASP B 1 363 ? 26 35.875 9.531 1 43.12 363 ASP B CA 1
ATOM 6758 C C . ASP B 1 363 ? 26.688 36.688 8.438 1 43.12 363 ASP B C 1
ATOM 6760 O O . ASP B 1 363 ? 27.078 37.844 8.664 1 43.12 363 ASP B O 1
ATOM 6764 N N . PRO B 1 364 ? 27.531 36.125 7.383 1 47.91 364 PRO B N 1
ATOM 6765 C CA . PRO B 1 364 ? 28.594 37.125 7.246 1 47.91 364 PRO B CA 1
ATOM 6766 C C . PRO B 1 364 ? 28.094 38.438 6.68 1 47.91 364 PRO B C 1
ATOM 6768 O O . PRO B 1 364 ? 27.344 38.469 5.703 1 47.91 364 PRO B O 1
ATOM 6771 N N . PRO B 1 365 ? 28.078 39.625 7.523 1 48.19 365 PRO B N 1
ATOM 6772 C CA . PRO B 1 365 ? 28.016 40.969 6.969 1 48.19 365 PRO B CA 1
ATOM 6773 C C . PRO B 1 365 ? 28.594 41.062 5.559 1 48.19 365 PRO B C 1
ATOM 6775 O O . PRO B 1 365 ? 28.375 42.031 4.855 1 48.19 365 PRO B O 1
ATOM 6778 N N . ASP B 1 366 ? 29.266 40.031 5.164 1 55.69 366 ASP B N 1
ATOM 6779 C CA . ASP B 1 366 ? 30.188 40.312 4.066 1 55.69 366 ASP B CA 1
ATOM 6780 C C . ASP B 1 366 ? 29.578 39.906 2.723 1 55.69 366 ASP B C 1
ATOM 6782 O O . ASP B 1 366 ? 30.172 40.156 1.671 1 55.69 366 ASP B O 1
ATOM 6786 N N . HIS B 1 367 ? 28.25 39.156 2.781 1 66.88 367 HIS B N 1
ATOM 6787 C CA . HIS B 1 367 ? 27.812 38.938 1.407 1 66.88 367 HIS B CA 1
ATOM 6788 C C . HIS B 1 367 ? 27.219 40.188 0.804 1 66.88 367 HIS B C 1
ATOM 6790 O O . HIS B 1 367 ? 26.391 40.844 1.429 1 66.88 367 HIS B O 1
ATOM 6796 N N . PRO B 1 368 ? 27.75 40.594 -0.33 1 76.06 368 PRO B N 1
ATOM 6797 C CA . PRO B 1 368 ? 27.281 41.844 -0.96 1 76.06 368 PRO B CA 1
ATOM 6798 C C . PRO B 1 368 ? 25.766 41.938 -1.064 1 76.06 368 PRO B C 1
ATOM 6800 O O . PRO B 1 368 ? 25.188 43 -0.925 1 76.06 368 PRO B O 1
ATOM 6803 N N . LEU B 1 369 ? 25.156 40.781 -1.223 1 78.44 369 LEU B N 1
ATOM 6804 C CA . LEU B 1 369 ? 23.688 40.781 -1.342 1 78.44 369 LEU B CA 1
ATOM 6805 C C . LEU B 1 369 ? 23.047 41.219 -0.036 1 78.44 369 LEU B C 1
ATOM 6807 O O . LEU B 1 369 ? 22.062 41.969 -0.05 1 78.44 369 LEU B O 1
ATOM 6811 N N . ILE B 1 370 ? 23.562 40.812 1.037 1 75.44 370 ILE B N 1
ATOM 6812 C CA . ILE B 1 370 ? 22.984 41.125 2.336 1 75.44 370 ILE B CA 1
ATOM 6813 C C . ILE B 1 370 ? 23.125 42.625 2.607 1 75.44 370 ILE B C 1
ATOM 6815 O O . ILE B 1 370 ? 22.203 43.281 3.117 1 75.44 370 ILE B O 1
ATOM 6819 N N . ALA B 1 371 ? 24.234 43.094 2.217 1 74.06 371 ALA B N 1
ATOM 6820 C CA . ALA B 1 371 ? 24.469 44.531 2.381 1 74.06 371 ALA B CA 1
ATOM 6821 C C . ALA B 1 371 ? 23.484 45.344 1.551 1 74.06 371 ALA B C 1
ATOM 6823 O O . ALA B 1 371 ? 22.953 46.375 2.02 1 74.06 371 ALA B O 1
ATOM 6824 N N . ARG B 1 372 ? 23.328 44.906 0.369 1 79.81 372 ARG B N 1
ATOM 6825 C CA . ARG B 1 372 ? 22.391 45.594 -0.526 1 79.81 372 ARG B CA 1
ATOM 6826 C C . ARG B 1 372 ? 20.969 45.531 0.01 1 79.81 372 ARG B C 1
ATOM 6828 O O . ARG B 1 372 ? 20.219 46.5 -0.086 1 79.81 372 ARG B O 1
ATOM 6835 N N . LEU B 1 373 ? 20.609 44.438 0.505 1 80.25 373 LEU B N 1
ATOM 6836 C CA . LEU B 1 373 ? 19.25 44.25 1.031 1 80.25 373 LEU B CA 1
ATOM 6837 C C . LEU B 1 373 ? 19.047 45.094 2.287 1 80.25 373 LEU B C 1
ATOM 6839 O O . LEU B 1 373 ? 17.984 45.688 2.467 1 80.25 373 LEU B O 1
ATOM 6843 N N . ASN B 1 374 ? 20.031 45.156 3.1 1 75.81 374 ASN B N 1
ATOM 6844 C CA . ASN B 1 374 ? 19.938 46 4.293 1 75.81 374 ASN B CA 1
ATOM 6845 C C . ASN B 1 374 ? 19.734 47.469 3.932 1 75.81 374 ASN B C 1
ATOM 6847 O O . ASN B 1 374 ? 18.953 48.156 4.582 1 75.81 374 ASN B O 1
ATOM 6851 N N . ALA B 1 375 ? 20.484 47.812 2.992 1 77.44 375 ALA B N 1
ATOM 6852 C CA . ALA B 1 375 ? 20.328 49.188 2.52 1 77.44 375 ALA B CA 1
ATOM 6853 C C . ALA B 1 375 ? 18.922 49.406 1.993 1 77.44 375 ALA B C 1
ATOM 6855 O O . ALA B 1 375 ? 18.328 50.469 2.26 1 77.44 375 ALA B O 1
ATOM 6856 N N . ARG B 1 376 ? 18.453 48.469 1.281 1 82.19 376 ARG B N 1
ATOM 6857 C CA . ARG B 1 376 ? 17.094 48.562 0.744 1 82.19 376 ARG B CA 1
ATOM 6858 C C . ARG B 1 376 ? 16.062 48.625 1.865 1 82.19 376 ARG B C 1
ATOM 6860 O O . ARG B 1 376 ? 15.141 49.438 1.823 1 82.19 376 ARG B O 1
ATOM 6867 N N . PHE B 1 377 ? 16.266 47.875 2.863 1 78.44 377 PHE B N 1
ATOM 6868 C CA . PHE B 1 377 ? 15.328 47.844 3.986 1 78.44 377 PHE B CA 1
ATOM 6869 C C . PHE B 1 377 ? 15.359 49.156 4.758 1 78.44 377 PHE B C 1
ATOM 6871 O O . PHE B 1 377 ? 14.312 49.656 5.176 1 78.44 377 PHE B O 1
ATOM 6878 N N . SER B 1 378 ? 16.516 49.594 4.914 1 76.56 378 SER B N 1
ATOM 6879 C CA . SER B 1 378 ? 16.656 50.875 5.582 1 76.56 378 SER B CA 1
ATOM 6880 C C . SER B 1 378 ? 15.945 51.969 4.809 1 76.56 378 SER B C 1
ATOM 6882 O O . SER B 1 378 ? 15.328 52.844 5.402 1 76.56 378 SER B O 1
ATOM 6884 N N . HIS B 1 379 ? 16.125 51.844 3.592 1 77.88 379 HIS B N 1
ATOM 6885 C CA . HIS B 1 379 ? 15.492 52.844 2.742 1 77.88 379 HIS B CA 1
ATOM 6886 C C . HIS B 1 379 ? 13.977 52.75 2.816 1 77.88 379 HIS B C 1
ATOM 6888 O O . HIS B 1 379 ? 13.281 53.75 2.846 1 77.88 379 HIS B O 1
ATOM 6894 N N . ILE B 1 380 ? 13.469 51.562 2.861 1 78.19 380 ILE B N 1
ATOM 6895 C CA . ILE B 1 380 ? 12.031 51.312 2.869 1 78.19 380 ILE B CA 1
ATOM 6896 C C . ILE B 1 380 ? 11.445 51.75 4.207 1 78.19 380 ILE B C 1
ATOM 6898 O O . ILE B 1 380 ? 10.383 52.375 4.25 1 78.19 380 ILE B O 1
ATOM 6902 N N . THR B 1 381 ? 12.102 51.531 5.258 1 75.44 381 THR B N 1
ATOM 6903 C CA . THR B 1 381 ? 11.523 51.719 6.582 1 75.44 381 THR B CA 1
ATOM 6904 C C . THR B 1 381 ? 11.93 53.062 7.156 1 75.44 381 THR B C 1
ATOM 6906 O O . THR B 1 381 ? 11.289 53.594 8.078 1 75.44 381 THR B O 1
ATOM 6909 N N . GLY B 1 382 ? 13.039 53.562 6.648 1 75.12 382 GLY B N 1
ATOM 6910 C CA . GLY B 1 382 ? 13.602 54.781 7.211 1 75.12 382 GLY B CA 1
ATOM 6911 C C . GLY B 1 382 ? 14.383 54.531 8.492 1 75.12 382 GLY B C 1
ATOM 6912 O O . GLY B 1 382 ? 14.742 55.5 9.18 1 75.12 382 GLY B O 1
ATOM 6913 N N . LEU B 1 383 ? 14.555 53.375 8.867 1 76.31 383 LEU B N 1
ATOM 6914 C CA . LEU B 1 383 ? 15.258 53 10.086 1 76.31 383 LEU B CA 1
ATOM 6915 C C . LEU B 1 383 ? 16.609 52.375 9.758 1 76.31 383 LEU B C 1
ATOM 6917 O O . LEU B 1 383 ? 16.812 51.812 8.672 1 76.31 383 LEU B O 1
ATOM 6921 N N . ASP B 1 384 ? 17.609 52.656 10.625 1 66.69 384 ASP B N 1
ATOM 6922 C CA . ASP B 1 384 ? 18.906 52 10.445 1 66.69 384 ASP B CA 1
ATOM 6923 C C . ASP B 1 384 ? 18.812 50.5 10.703 1 66.69 384 ASP B C 1
ATOM 6925 O O . ASP B 1 384 ? 18.312 50.094 11.742 1 66.69 384 ASP B O 1
ATOM 6929 N N . MET B 1 385 ? 18.984 49.812 9.641 1 59.38 385 MET B N 1
ATOM 6930 C CA . MET B 1 385 ? 18.938 48.344 9.75 1 59.38 385 MET B CA 1
ATOM 6931 C C . MET B 1 385 ? 20.297 47.781 10.133 1 59.38 385 MET B C 1
ATOM 6933 O O . MET B 1 385 ? 21.312 48.156 9.547 1 59.38 385 MET B O 1
ATOM 6937 N N . GLN B 1 386 ? 20.719 47.719 11.406 1 51.12 386 GLN B N 1
ATOM 6938 C CA . GLN B 1 386 ? 22 47.062 11.734 1 51.12 386 GLN B CA 1
ATOM 6939 C C . GLN B 1 386 ? 21.922 45.562 11.539 1 51.12 386 GLN B C 1
ATOM 6941 O O . GLN B 1 386 ? 20.875 44.969 11.727 1 51.12 386 GLN B O 1
ATOM 6946 N N . PRO B 1 387 ? 23.047 45.094 10.891 1 46.12 387 PRO B N 1
ATOM 6947 C CA . PRO B 1 387 ? 23.172 43.656 10.617 1 46.12 387 PRO B CA 1
ATOM 6948 C C . PRO B 1 387 ? 22.828 42.812 11.836 1 46.12 387 PRO B C 1
ATOM 6950 O O . PRO B 1 387 ? 22.953 41.594 11.781 1 46.12 387 PRO B O 1
ATOM 6953 N N . GLY B 1 388 ? 22.953 43.25 12.969 1 40.84 388 GLY B N 1
ATOM 6954 C CA . GLY B 1 388 ? 23.047 42.406 14.133 1 40.84 388 GLY B CA 1
ATOM 6955 C C . GLY B 1 388 ? 22.062 41.219 14.078 1 40.84 388 GLY B C 1
ATOM 6956 O O . GLY B 1 388 ? 22.438 40.094 14.312 1 40.84 388 GLY B O 1
ATOM 6957 N N . GLU B 1 389 ? 20.844 41.375 14.578 1 41.19 389 GLU B N 1
ATOM 6958 C CA . GLU B 1 389 ? 20.109 40.094 14.688 1 41.19 389 GLU B CA 1
ATOM 6959 C C . GLU B 1 389 ? 19.688 39.594 13.312 1 41.19 389 GLU B C 1
ATOM 6961 O O . GLU B 1 389 ? 18.766 40.156 12.688 1 41.19 389 GLU B O 1
ATOM 6966 N N . GLY B 1 390 ? 20.609 39.031 12.594 1 40.78 390 GLY B N 1
ATOM 6967 C CA . GLY B 1 390 ? 20.625 38.406 11.281 1 40.78 390 GLY B CA 1
ATOM 6968 C C . GLY B 1 390 ? 19.25 37.875 10.852 1 40.78 390 GLY B C 1
ATOM 6969 O O . GLY B 1 390 ? 18.359 37.719 11.68 1 40.78 390 GLY B O 1
ATOM 6970 N N . LEU B 1 391 ? 19.062 38.25 9.562 1 41.16 391 LEU B N 1
ATOM 6971 C CA . LEU B 1 391 ? 17.969 37.5 8.945 1 41.16 391 LEU B CA 1
ATOM 6972 C C . LEU B 1 391 ? 17.938 36.062 9.461 1 41.16 391 LEU B C 1
ATOM 6974 O O . LEU B 1 391 ? 18.922 35.344 9.359 1 41.16 391 LEU B O 1
ATOM 6978 N N . ARG B 1 392 ? 17.453 35.969 10.758 1 41.84 392 ARG B N 1
ATOM 6979 C CA . ARG B 1 392 ? 17.25 34.594 11.227 1 41.84 392 ARG B CA 1
ATOM 6980 C C . ARG B 1 392 ? 16.391 33.812 10.242 1 41.84 392 ARG B C 1
ATOM 6982 O O . ARG B 1 392 ? 15.336 34.281 9.812 1 41.84 392 ARG B O 1
ATOM 6989 N N . LYS B 1 393 ? 17.156 33.031 9.336 1 46.97 393 LYS B N 1
ATOM 6990 C CA . LYS B 1 393 ? 16.578 32.156 8.305 1 46.97 393 LYS B CA 1
ATOM 6991 C C . LYS B 1 393 ? 15.688 31.078 8.922 1 46.97 393 LYS B C 1
ATOM 6993 O O . LYS B 1 393 ? 16.078 30.406 9.875 1 46.97 393 LYS B O 1
ATOM 6998 N N . ALA B 1 394 ? 14.391 31.312 9.086 1 45.53 394 ALA B N 1
ATOM 6999 C CA . ALA B 1 394 ? 13.562 30.188 9.531 1 45.53 394 ALA B CA 1
ATOM 7000 C C . ALA B 1 394 ? 13.055 29.375 8.352 1 45.53 394 ALA B C 1
ATOM 7002 O O . ALA B 1 394 ? 12.359 29.906 7.48 1 45.53 394 ALA B O 1
ATOM 7003 N N . ALA B 1 395 ? 14.125 28.594 7.555 1 42.12 395 ALA B N 1
ATOM 7004 C CA . ALA B 1 395 ? 13.469 27.594 6.719 1 42.12 395 ALA B CA 1
ATOM 7005 C C . ALA B 1 395 ? 12.617 26.656 7.562 1 42.12 395 ALA B C 1
ATOM 7007 O O . ALA B 1 395 ? 13.148 25.859 8.344 1 42.12 395 ALA B O 1
ATOM 7008 N N . GLU B 1 396 ? 11.453 27.109 7.965 1 45.56 396 GLU B N 1
ATOM 7009 C CA . GLU B 1 396 ? 10.578 26.297 8.805 1 45.56 396 GLU B CA 1
ATOM 7010 C C . GLU B 1 396 ? 9.836 25.25 7.977 1 45.56 396 GLU B C 1
ATOM 7012 O O . GLU B 1 396 ? 9.219 25.578 6.961 1 45.56 396 GLU B O 1
ATOM 7017 N N . GLY B 1 397 ? 10.469 24.078 7.848 1 41 397 GLY B N 1
ATOM 7018 C CA . GLY B 1 397 ? 9.586 23.016 7.367 1 41 397 GLY B CA 1
ATOM 7019 C C . GLY B 1 397 ? 8.25 22.984 8.078 1 41 397 GLY B C 1
ATOM 7020 O O . GLY B 1 397 ? 7.648 24.031 8.328 1 41 397 GLY B O 1
ATOM 7021 N N . PHE B 1 398 ? 7.695 21.688 8.305 1 39.91 398 PHE B N 1
ATOM 7022 C CA . PHE B 1 398 ? 6.422 21.469 8.984 1 39.91 398 PHE B CA 1
ATOM 7023 C C . PHE B 1 398 ? 6.508 21.906 10.445 1 39.91 398 PHE B C 1
ATOM 7025 O O . PHE B 1 398 ? 5.637 21.562 11.25 1 39.91 398 PHE B O 1
ATOM 7032 N N . GLN B 1 399 ? 7.637 22.547 10.828 1 40.28 399 GLN B N 1
ATOM 7033 C CA . GLN B 1 399 ? 7.762 22.812 12.258 1 40.28 399 GLN B CA 1
ATOM 7034 C C . GLN B 1 399 ? 6.641 23.719 12.758 1 40.28 399 GLN B C 1
ATOM 7036 O O . GLN B 1 399 ? 6.363 24.75 12.148 1 40.28 399 GLN B O 1
ATOM 7041 N N . VAL B 1 400 ? 5.699 23.188 13.383 1 39.03 400 VAL B N 1
ATOM 7042 C CA . VAL B 1 400 ? 4.879 23.922 14.328 1 39.03 400 VAL B CA 1
ATOM 7043 C C . VAL B 1 400 ? 5.781 24.672 15.312 1 39.03 400 VAL B C 1
ATOM 7045 O O . VAL B 1 400 ? 6.52 24.047 16.078 1 39.03 400 VAL B O 1
ATOM 7048 N N . SER B 1 401 ? 6.605 25.594 14.922 1 37.81 401 SER B N 1
ATOM 7049 C CA . SER B 1 401 ? 7.191 26.281 16.062 1 37.81 401 SER B CA 1
ATOM 7050 C C . SER B 1 401 ? 6.129 26.641 17.094 1 37.81 401 SER B C 1
ATOM 7052 O O . SER B 1 401 ? 5.012 27.016 16.75 1 37.81 401 SER B O 1
ATOM 7054 N N . LYS B 1 402 ? 6.145 25.781 18.172 1 37.34 402 LYS B N 1
ATOM 7055 C CA . LYS B 1 402 ? 5.355 26.344 19.266 1 37.34 402 LYS B CA 1
ATOM 7056 C C . LYS B 1 402 ? 5.32 27.875 19.172 1 37.34 402 LYS B C 1
ATOM 7058 O O . LYS B 1 402 ? 6.344 28.5 18.891 1 37.34 402 LYS B O 1
ATOM 7063 N N . CYS B 1 403 ? 4.238 28.25 18.672 1 39.5 403 CYS B N 1
ATOM 7064 C CA . CYS B 1 403 ? 4.168 29.688 18.906 1 39.5 403 CYS B CA 1
ATOM 7065 C C . CYS B 1 403 ? 4.949 30.078 20.156 1 39.5 403 CYS B C 1
ATOM 7067 O O . CYS B 1 403 ? 4.621 29.641 21.266 1 39.5 403 CYS B O 1
ATOM 7069 N N . VAL B 1 404 ? 6.203 29.703 20.25 1 34.56 404 VAL B N 1
ATOM 7070 C CA . VAL B 1 404 ? 6.871 30.234 21.438 1 34.56 404 VAL B CA 1
ATOM 7071 C C . VAL B 1 404 ? 6.645 31.75 21.516 1 34.56 404 VAL B C 1
ATOM 7073 O O . VAL B 1 404 ? 6.723 32.438 20.5 1 34.56 404 VAL B O 1
ATOM 7076 N N . PRO B 1 405 ? 5.871 31.984 22.469 1 34.06 405 PRO B N 1
ATOM 7077 C CA . PRO B 1 405 ? 5.938 33.438 22.688 1 34.06 405 PRO B CA 1
ATOM 7078 C C . PRO B 1 405 ? 7.293 34.031 22.312 1 34.06 405 PRO B C 1
ATOM 7080 O O . PRO B 1 405 ? 8.336 33.531 22.734 1 34.06 405 PRO B O 1
ATOM 7083 N N . VAL B 1 406 ? 7.457 34.25 21.031 1 36.03 406 VAL B N 1
ATOM 7084 C CA . VAL B 1 406 ? 8.734 34.938 20.812 1 36.03 406 VAL B CA 1
ATOM 7085 C C . VAL B 1 406 ? 9.203 35.594 22.109 1 36.03 406 VAL B C 1
ATOM 7087 O O . VAL B 1 406 ? 10.391 35.875 22.281 1 36.03 406 VAL B O 1
ATOM 7090 N N . TRP B 1 407 ? 8.219 36.219 22.844 1 32.78 407 TRP B N 1
ATOM 7091 C CA . TRP B 1 407 ? 8.625 36.875 24.094 1 32.78 407 TRP B CA 1
ATOM 7092 C C . TRP B 1 407 ? 8.516 35.906 25.281 1 32.78 407 TRP B C 1
ATOM 7094 O O . TRP B 1 407 ? 7.41 35.531 25.672 1 32.78 407 TRP B O 1
ATOM 7104 N N . LYS B 1 408 ? 9.117 34.812 25.219 1 33.41 408 LYS B N 1
ATOM 7105 C CA . LYS B 1 408 ? 9.211 34.375 26.609 1 33.41 408 LYS B CA 1
ATOM 7106 C C . LYS B 1 408 ? 10.023 35.375 27.438 1 33.41 408 LYS B C 1
ATOM 7108 O O . LYS B 1 408 ? 11.086 35.812 27.016 1 33.41 408 LYS B O 1
ATOM 7113 N N . PRO B 1 409 ? 9.609 35.812 28.516 1 33.03 409 PRO B N 1
ATOM 7114 C CA . PRO B 1 409 ? 10.586 36.531 29.328 1 33.03 409 PRO B CA 1
ATOM 7115 C C . PRO B 1 409 ? 11.969 35.906 29.312 1 33.03 409 PRO B C 1
ATOM 7117 O O . PRO B 1 409 ? 12.977 36.625 29.344 1 33.03 409 PRO B O 1
ATOM 7120 N N . GLY B 1 410 ? 12.102 34.594 29.375 1 28.95 410 GLY B N 1
ATOM 7121 C CA . GLY B 1 410 ? 13.344 33.844 29.484 1 28.95 410 GLY B CA 1
ATOM 7122 C C . GLY B 1 410 ? 13.945 33.469 28.156 1 28.95 410 GLY B C 1
ATOM 7123 O O . GLY B 1 410 ? 14.844 32.625 28.078 1 28.95 410 GLY B O 1
ATOM 7124 N N . CYS B 1 411 ? 13.234 33.219 27.078 1 30.84 411 CYS B N 1
ATOM 7125 C CA . CYS B 1 411 ? 14.094 33.031 25.922 1 30.84 411 CYS B CA 1
ATOM 7126 C C . CYS B 1 411 ? 15.32 33.906 25.984 1 30.84 411 CYS B C 1
ATOM 7128 O O . CYS B 1 411 ? 15.312 34.938 26.641 1 30.84 411 CYS B O 1
ATOM 7130 N N . SER B 1 412 ? 16.5 33.438 25.531 1 29.69 412 SER B N 1
ATOM 7131 C CA . SER B 1 412 ? 17.719 34.188 25.75 1 29.69 412 SER B CA 1
ATOM 7132 C C . SER B 1 412 ? 17.453 35.688 25.734 1 29.69 412 SER B C 1
ATOM 7134 O O . SER B 1 412 ? 16.656 36.188 24.938 1 29.69 412 SER B O 1
ATOM 7136 N N . PRO B 1 413 ? 17.734 36.344 26.922 1 30.22 413 PRO B N 1
ATOM 7137 C CA . PRO B 1 413 ? 17.844 37.781 27.172 1 30.22 413 PRO B CA 1
ATOM 7138 C C . PRO B 1 413 ? 18.297 38.562 25.938 1 30.22 413 PRO B C 1
ATOM 7140 O O . PRO B 1 413 ? 18.531 39.781 26.031 1 30.22 413 PRO B O 1
ATOM 7143 N N . LEU B 1 414 ? 18.891 37.844 25.062 1 31.58 414 LEU B N 1
ATOM 7144 C CA . LEU B 1 414 ? 19.734 38.719 24.266 1 31.58 414 LEU B CA 1
ATOM 7145 C C . LEU B 1 414 ? 18.906 39.812 23.578 1 31.58 414 LEU B C 1
ATOM 7147 O O . LEU B 1 414 ? 19.453 40.781 23.062 1 31.58 414 LEU B O 1
ATOM 7151 N N . TYR B 1 415 ? 17.688 39.5 22.859 1 33.66 415 TYR B N 1
ATOM 7152 C CA . TYR B 1 415 ? 17.062 40.75 22.391 1 33.66 415 TYR B CA 1
ATOM 7153 C C . TYR B 1 415 ? 15.945 41.156 23.328 1 33.66 415 TYR B C 1
ATOM 7155 O O . TYR B 1 415 ? 15.016 40.406 23.594 1 33.66 415 TYR B O 1
ATOM 7163 N N . LEU B 1 416 ? 16.156 41.719 24.438 1 34.69 416 LEU B N 1
ATOM 7164 C CA . LEU B 1 416 ? 15.156 42.5 25.188 1 34.69 416 LEU B CA 1
ATOM 7165 C C . LEU B 1 416 ? 14.141 43.125 24.234 1 34.69 416 LEU B C 1
ATOM 7167 O O . LEU B 1 416 ? 14.523 43.75 23.234 1 34.69 416 LEU B O 1
ATOM 7171 N N . PRO B 1 417 ? 12.844 42.719 24.172 1 40.59 417 PRO B N 1
ATOM 7172 C CA . PRO B 1 417 ? 11.82 43.406 23.391 1 40.59 417 PRO B CA 1
ATOM 7173 C C . PRO B 1 417 ? 12.172 44.844 23.078 1 40.59 417 PRO B C 1
ATOM 7175 O O . PRO B 1 417 ? 11.82 45.375 22.016 1 40.59 417 PRO B O 1
ATOM 7178 N N . GLY B 1 418 ? 12.656 45.5 24.062 1 38.72 418 GLY B N 1
ATOM 7179 C CA . GLY B 1 418 ? 12.789 46.969 24.156 1 38.72 418 GLY B CA 1
ATOM 7180 C C . GLY B 1 418 ? 13.789 47.531 23.172 1 38.72 418 GLY B C 1
ATOM 7181 O O . GLY B 1 418 ? 13.836 48.75 22.969 1 38.72 418 GLY B O 1
ATOM 7182 N N . ASP B 1 419 ? 14.812 46.656 22.828 1 47.66 419 ASP B N 1
ATOM 7183 C CA . ASP B 1 419 ? 15.938 47.406 22.281 1 47.66 419 ASP B CA 1
ATOM 7184 C C . ASP B 1 419 ? 15.766 47.625 20.781 1 47.66 419 ASP B C 1
ATOM 7186 O O . ASP B 1 419 ? 16.531 48.375 20.172 1 47.66 419 ASP B O 1
ATOM 7190 N N . ARG B 1 420 ? 14.766 46.812 20.078 1 60.06 420 ARG B N 1
ATOM 7191 C CA . ARG B 1 420 ? 14.648 47.125 18.641 1 60.06 420 ARG B CA 1
ATOM 7192 C C . ARG B 1 420 ? 13.281 47.688 18.312 1 60.06 420 ARG B C 1
ATOM 7194 O O . ARG B 1 420 ? 12.258 47.219 18.812 1 60.06 420 ARG B O 1
ATOM 7201 N N . ILE B 1 421 ? 13.258 48.875 17.625 1 70.56 421 ILE B N 1
ATOM 7202 C CA . ILE B 1 421 ? 12.117 49.75 17.391 1 70.56 421 ILE B CA 1
ATOM 7203 C C . ILE B 1 421 ? 11.109 49.062 16.469 1 70.56 421 ILE B C 1
ATOM 7205 O O . ILE B 1 421 ? 9.898 49.156 16.688 1 70.56 421 ILE B O 1
ATOM 7209 N N . ALA B 1 422 ? 11.672 48.25 15.5 1 79.06 422 ALA B N 1
ATOM 7210 C CA . ALA B 1 422 ? 10.758 47.688 14.5 1 79.06 422 ALA B CA 1
ATOM 7211 C C . ALA B 1 422 ? 11.258 46.344 13.969 1 79.06 422 ALA B C 1
ATOM 7213 O O . ALA B 1 422 ? 12.422 46 14.172 1 79.06 422 ALA B O 1
ATOM 7214 N N . THR B 1 423 ? 10.352 45.531 13.477 1 79 423 THR B N 1
ATOM 7215 C CA . THR B 1 423 ? 10.672 44.25 12.844 1 79 423 THR B CA 1
ATOM 7216 C C . THR B 1 423 ? 10.305 44.25 11.367 1 79 423 THR B C 1
ATOM 7218 O O . THR B 1 423 ? 9.25 44.781 10.992 1 79 423 THR B O 1
ATOM 7221 N N . PHE B 1 424 ? 11.305 43.844 10.617 1 79 424 PHE B N 1
ATOM 7222 C CA . PHE B 1 424 ? 11.141 43.656 9.18 1 79 424 PHE B CA 1
ATOM 7223 C C . PHE B 1 424 ? 11.375 42.188 8.797 1 79 424 PHE B C 1
ATOM 7225 O O . PHE B 1 424 ? 12.484 41.688 8.945 1 79 424 PHE B O 1
ATOM 7232 N N . MET B 1 425 ? 10.234 41.562 8.312 1 81.06 425 MET B N 1
ATOM 7233 C CA . MET B 1 425 ? 10.32 40.156 7.969 1 81.06 425 MET B CA 1
ATOM 7234 C C . MET B 1 425 ? 10.023 39.938 6.488 1 81.06 425 MET B C 1
ATOM 7236 O O . MET B 1 425 ? 9.023 40.438 5.969 1 81.06 425 MET B O 1
ATOM 7240 N N . VAL B 1 426 ? 10.93 39.156 5.852 1 83.25 426 VAL B N 1
ATOM 7241 C CA . VAL B 1 426 ? 10.766 38.906 4.422 1 83.25 426 VAL B CA 1
ATOM 7242 C C . VAL B 1 426 ? 10.391 37.438 4.188 1 83.25 426 VAL B C 1
ATOM 7244 O O . VAL B 1 426 ? 10.898 36.531 4.859 1 83.25 426 VAL B O 1
ATOM 7247 N N . TYR B 1 427 ? 9.492 37.25 3.258 1 84.81 427 TYR B N 1
ATOM 7248 C CA . TYR B 1 427 ? 9.094 35.906 2.832 1 84.81 427 TYR B CA 1
ATOM 7249 C C . TYR B 1 427 ? 9.828 35.5 1.562 1 84.81 427 TYR B C 1
ATOM 7251 O O . TYR B 1 427 ? 9.805 36.25 0.562 1 84.81 427 TYR B O 1
ATOM 7259 N N . LEU B 1 428 ? 10.422 34.344 1.599 1 82.94 428 LEU B N 1
ATOM 7260 C CA . LEU B 1 428 ? 11.234 33.875 0.471 1 82.94 428 LEU B CA 1
ATOM 7261 C C . LEU B 1 428 ? 10.469 32.875 -0.367 1 82.94 428 LEU B C 1
ATOM 7263 O O . LEU B 1 428 ? 10.953 32.406 -1.41 1 82.94 428 LEU B O 1
ATOM 7267 N N . SER B 1 429 ? 9.297 32.469 0.062 1 83.62 429 SER B N 1
ATOM 7268 C CA . SER B 1 429 ? 8.484 31.5 -0.663 1 83.62 429 SER B CA 1
ATOM 7269 C C . SER B 1 429 ? 6.992 31.75 -0.43 1 83.62 429 SER B C 1
ATOM 7271 O O . SER B 1 429 ? 6.605 32.312 0.591 1 83.62 429 SER B O 1
ATOM 7273 N N . ASP B 1 430 ? 6.273 31.359 -1.498 1 87.31 430 ASP B N 1
ATOM 7274 C CA . ASP B 1 430 ? 4.848 31.172 -1.243 1 87.31 430 ASP B CA 1
ATOM 7275 C C . ASP B 1 430 ? 4.598 29.906 -0.423 1 87.31 430 ASP B C 1
ATOM 7277 O O . ASP B 1 430 ? 5.48 29.047 -0.298 1 87.31 430 ASP B O 1
ATOM 7281 N N . VAL B 1 431 ? 3.518 29.906 0.278 1 86.44 431 VAL B N 1
ATOM 7282 C CA . VAL B 1 431 ? 3.09 28.719 1 1 86.44 431 VAL B CA 1
ATOM 7283 C C . VAL B 1 431 ? 1.717 28.266 0.5 1 86.44 431 VAL B C 1
ATOM 7285 O O . VAL B 1 431 ? 0.791 29.078 0.415 1 86.44 431 VAL B O 1
ATOM 7288 N N . SER B 1 432 ? 1.579 26.984 0.17 1 88.5 432 SER B N 1
ATOM 7289 C CA . SER B 1 432 ? 0.346 26.484 -0.425 1 88.5 432 SER B CA 1
ATOM 7290 C C . SER B 1 432 ? -0.822 26.578 0.548 1 88.5 432 SER B C 1
ATOM 7292 O O . SER B 1 432 ? -1.936 26.938 0.153 1 88.5 432 SER B O 1
ATOM 7294 N N . ALA B 1 433 ? -0.609 26.25 1.725 1 91.12 433 ALA B N 1
ATOM 7295 C CA . ALA B 1 433 ? -1.642 26.359 2.75 1 91.12 433 ALA B CA 1
ATOM 7296 C C . ALA B 1 433 ? -1.022 26.516 4.137 1 91.12 433 ALA B C 1
ATOM 7298 O O . ALA B 1 433 ? -0.011 25.891 4.449 1 91.12 433 ALA B O 1
ATOM 7299 N N . GLY B 1 434 ? -1.642 27.391 4.879 1 88.81 434 GLY B N 1
ATOM 7300 C CA . GLY B 1 434 ? -1.113 27.656 6.207 1 88.81 434 GLY B CA 1
ATOM 7301 C C . GLY B 1 434 ? 0.115 28.547 6.195 1 88.81 434 GLY B C 1
ATOM 7302 O O . GLY B 1 434 ? 0.304 29.344 5.27 1 88.81 434 GLY B O 1
ATOM 7303 N N . GLY B 1 435 ? 0.839 28.625 7.332 1 84.94 435 GLY B N 1
ATOM 7304 C CA . GLY B 1 435 ? 2.121 29.297 7.43 1 84.94 435 GLY B CA 1
ATOM 7305 C C . GLY B 1 435 ? 1.987 30.797 7.645 1 84.94 435 GLY B C 1
ATOM 7306 O O . GLY B 1 435 ? 2.939 31.547 7.426 1 84.94 435 GLY B O 1
ATOM 7307 N N . ARG B 1 436 ? 0.863 31.203 8.039 1 87.25 436 ARG B N 1
ATOM 7308 C CA . ARG B 1 436 ? 0.662 32.625 8.266 1 87.25 436 ARG B CA 1
ATOM 7309 C C . ARG B 1 436 ? 1.512 33.125 9.43 1 87.25 436 ARG B C 1
ATOM 7311 O O . ARG B 1 436 ? 1.978 32.344 10.25 1 87.25 436 ARG B O 1
ATOM 7318 N N . THR B 1 437 ? 1.84 34.344 9.406 1 84.5 437 THR B N 1
ATOM 7319 C CA . THR B 1 437 ? 2.309 35.031 10.609 1 84.5 437 THR B CA 1
ATOM 7320 C C . THR B 1 437 ? 1.144 35.688 11.359 1 84.5 437 THR B C 1
ATOM 7322 O O . THR B 1 437 ? 0.518 36.594 10.852 1 84.5 437 THR B O 1
ATOM 7325 N N . GLY B 1 438 ? 0.872 35.156 12.531 1 84.06 438 GLY B N 1
ATOM 7326 C CA . GLY B 1 438 ? -0.327 35.562 13.25 1 84.06 438 GLY B CA 1
ATOM 7327 C C . GLY B 1 438 ? -0.035 36.469 14.438 1 84.06 438 GLY B C 1
ATOM 7328 O O . GLY B 1 438 ? 0.957 36.281 15.141 1 84.06 438 GLY B O 1
ATOM 7329 N N . PHE B 1 439 ? -0.82 37.5 14.602 1 84.56 439 PHE B N 1
ATOM 7330 C CA . PHE B 1 439 ? -0.84 38.406 15.758 1 84.56 439 PHE B CA 1
ATOM 7331 C C . PHE B 1 439 ? -2.107 38.188 16.578 1 84.56 439 PHE B C 1
ATOM 7333 O O . PHE B 1 439 ? -3.098 38.906 16.391 1 84.56 439 PHE B O 1
ATOM 7340 N N . PRO B 1 440 ? -2.029 37.25 17.469 1 84.25 440 PRO B N 1
ATOM 7341 C CA . PRO B 1 440 ? -3.252 36.812 18.141 1 84.25 440 PRO B CA 1
ATOM 7342 C C . PRO B 1 440 ? -3.949 37.938 18.891 1 84.25 440 PRO B C 1
ATOM 7344 O O . PRO B 1 440 ? -5.176 38.062 18.844 1 84.25 440 PRO B O 1
ATOM 7347 N N . LYS B 1 441 ? -3.238 38.812 19.594 1 84.44 441 LYS B N 1
ATOM 7348 C CA . LYS B 1 441 ? -3.855 39.875 20.375 1 84.44 441 LYS B CA 1
ATOM 7349 C C . LYS B 1 441 ? -4.473 40.938 19.469 1 84.44 441 LYS B C 1
ATOM 7351 O O . LYS B 1 441 ? -5.52 41.5 19.797 1 84.44 441 LYS B O 1
ATOM 7356 N N . ALA B 1 442 ? -3.814 41.156 18.344 1 86 442 ALA B N 1
ATOM 7357 C CA . ALA B 1 442 ? -4.316 42.156 17.391 1 86 442 ALA B CA 1
ATOM 7358 C C . ALA B 1 442 ? -5.414 41.562 16.516 1 86 442 ALA B C 1
ATOM 7360 O O . ALA B 1 442 ? -6.18 42.312 15.891 1 86 442 ALA B O 1
ATOM 7361 N N . GLY B 1 443 ? -5.457 40.188 16.438 1 87.31 443 GLY B N 1
ATOM 7362 C CA . GLY B 1 443 ? -6.461 39.531 15.633 1 87.31 443 GLY B CA 1
ATOM 7363 C C . GLY B 1 443 ? -6.199 39.656 14.141 1 87.31 443 GLY B C 1
ATOM 7364 O O . GLY B 1 443 ? -7.137 39.812 13.352 1 87.31 443 GLY B O 1
ATOM 7365 N N . VAL B 1 444 ? -4.973 39.75 13.742 1 88.62 444 VAL B N 1
ATOM 7366 C CA . VAL B 1 444 ? -4.617 39.875 12.336 1 88.62 444 VAL B CA 1
ATOM 7367 C C . VAL B 1 444 ? -3.51 38.875 11.984 1 88.62 444 VAL B C 1
ATOM 7369 O O . VAL B 1 444 ? -2.779 38.438 12.859 1 88.62 444 VAL B O 1
ATOM 7372 N N . SER B 1 445 ? -3.539 38.438 10.758 1 90.06 445 SER B N 1
ATOM 7373 C CA . SER B 1 445 ? -2.475 37.562 10.289 1 90.06 445 SER B CA 1
ATOM 7374 C C . SER B 1 445 ? -2.062 37.906 8.859 1 90.06 445 SER B C 1
ATOM 7376 O O . SER B 1 445 ? -2.818 38.562 8.133 1 90.06 445 SER B O 1
ATOM 7378 N N . VAL B 1 446 ? -0.873 37.531 8.531 1 87.56 446 VAL B N 1
ATOM 7379 C CA . VAL B 1 446 ? -0.312 37.844 7.215 1 87.56 446 VAL B CA 1
ATOM 7380 C C . VAL B 1 446 ? -0.033 36.562 6.457 1 87.56 446 VAL B C 1
ATOM 7382 O O . VAL B 1 446 ? 0.606 35.656 6.984 1 87.56 446 VAL B O 1
ATOM 7385 N N . VAL B 1 447 ? -0.564 36.469 5.219 1 89.19 447 VAL B N 1
ATOM 7386 C CA . VAL B 1 447 ? -0.26 35.344 4.34 1 89.19 447 VAL B CA 1
ATOM 7387 C C . VAL B 1 447 ? 1.12 35.531 3.715 1 89.19 447 VAL B C 1
ATOM 7389 O O . VAL B 1 447 ? 1.412 36.594 3.152 1 89.19 447 VAL B O 1
ATOM 7392 N N . PRO B 1 448 ? 1.933 34.5 3.875 1 87.12 448 PRO B N 1
ATOM 7393 C CA . PRO B 1 448 ? 3.244 34.656 3.238 1 87.12 448 PRO B CA 1
ATOM 7394 C C . PRO B 1 448 ? 3.156 34.719 1.715 1 87.12 448 PRO B C 1
ATOM 7396 O O . PRO B 1 448 ? 2.502 33.875 1.091 1 87.12 448 PRO B O 1
ATOM 7399 N N . LYS B 1 449 ? 3.809 35.75 1.188 1 88.81 449 LYS B N 1
ATOM 7400 C CA . LYS B 1 449 ? 3.957 35.906 -0.255 1 88.81 449 LYS B CA 1
ATOM 7401 C C . LYS B 1 449 ? 5.422 36.094 -0.64 1 88.81 449 LYS B C 1
ATOM 7403 O O . LYS B 1 449 ? 6.113 36.938 -0.076 1 88.81 449 LYS B O 1
ATOM 7408 N N . ALA B 1 450 ? 5.758 35.281 -1.635 1 89.69 450 ALA B N 1
ATOM 7409 C CA . ALA B 1 450 ? 7.164 35.312 -2.039 1 89.69 450 ALA B CA 1
ATOM 7410 C C . ALA B 1 450 ? 7.57 36.719 -2.465 1 89.69 450 ALA B C 1
ATOM 7412 O O . ALA B 1 450 ? 6.887 37.344 -3.27 1 89.69 450 ALA B O 1
ATOM 7413 N N . GLY B 1 451 ? 8.656 37.188 -1.857 1 88.56 451 GLY B N 1
ATOM 7414 C CA . GLY B 1 451 ? 9.219 38.469 -2.238 1 88.56 451 GLY B CA 1
ATOM 7415 C C . GLY B 1 451 ? 8.656 39.625 -1.444 1 88.56 451 GLY B C 1
ATOM 7416 O O . GLY B 1 451 ? 9.148 40.75 -1.538 1 88.56 451 GLY B O 1
ATOM 7417 N N . SER B 1 452 ? 7.691 39.344 -0.649 1 88.5 452 SER B N 1
ATOM 7418 C CA . SER B 1 452 ? 7.082 40.375 0.16 1 88.5 452 SER B CA 1
ATOM 7419 C C . SER B 1 452 ? 7.719 40.469 1.544 1 88.5 452 SER B C 1
ATOM 7421 O O . SER B 1 452 ? 8.469 39.562 1.937 1 88.5 452 SER B O 1
ATOM 7423 N N . ALA B 1 453 ? 7.438 41.594 2.182 1 87.12 453 ALA B N 1
ATOM 7424 C CA . ALA B 1 453 ? 7.949 41.812 3.535 1 87.12 453 ALA B CA 1
ATOM 7425 C C . ALA B 1 453 ? 6.875 42.406 4.441 1 87.12 453 ALA B C 1
ATOM 7427 O O . ALA B 1 453 ? 6.105 43.281 4.016 1 87.12 453 ALA B O 1
ATOM 7428 N N . VAL B 1 454 ? 6.848 41.938 5.617 1 87.06 454 VAL B N 1
ATOM 7429 C CA . VAL B 1 454 ? 5.938 42.5 6.617 1 87.06 454 VAL B CA 1
ATOM 7430 C C . VAL B 1 454 ? 6.727 43.312 7.637 1 87.06 454 VAL B C 1
ATOM 7432 O O . VAL B 1 454 ? 7.84 42.938 8.008 1 87.06 454 VAL B O 1
ATOM 7435 N N . PHE B 1 455 ? 6.086 44.438 8.031 1 84.94 455 PHE B N 1
ATOM 7436 C CA . PHE B 1 455 ? 6.75 45.406 8.898 1 84.94 455 PHE B CA 1
ATOM 7437 C C . PHE B 1 455 ? 5.816 45.844 10.016 1 84.94 455 PHE B C 1
ATOM 7439 O O . PHE B 1 455 ? 4.629 46.094 9.781 1 84.94 455 PHE B O 1
ATOM 7446 N N . TRP B 1 456 ? 6.41 45.875 11.242 1 85.81 456 TRP B N 1
ATOM 7447 C CA . TRP B 1 456 ? 5.656 46.469 12.352 1 85.81 456 TRP B CA 1
ATOM 7448 C C . TRP B 1 456 ? 6.59 47.062 13.391 1 85.81 456 TRP B C 1
ATOM 7450 O O . TRP B 1 456 ? 7.766 46.688 13.469 1 85.81 456 TRP B O 1
ATOM 7460 N N . TYR B 1 457 ? 6.027 48.031 14.109 1 82.75 457 TYR B N 1
ATOM 7461 C CA . TYR B 1 457 ? 6.77 48.594 15.227 1 82.75 457 TYR B CA 1
ATOM 7462 C C . TYR B 1 457 ? 6.57 47.812 16.5 1 82.75 457 TYR B C 1
ATOM 7464 O O . TYR B 1 457 ? 5.438 47.531 16.891 1 82.75 457 TYR B O 1
ATOM 7472 N N . ASN B 1 458 ? 7.688 47.438 17.109 1 79.62 458 ASN B N 1
ATOM 7473 C CA . ASN B 1 458 ? 7.641 46.656 18.344 1 79.62 458 ASN B CA 1
ATOM 7474 C C . ASN B 1 458 ? 7.285 47.531 19.547 1 79.62 458 ASN B C 1
ATOM 7476 O O . ASN B 1 458 ? 6.824 47.031 20.578 1 79.62 458 ASN B O 1
ATOM 7480 N N . LEU B 1 459 ? 7.547 48.844 19.328 1 80.25 459 LEU B N 1
ATOM 7481 C CA . LEU B 1 459 ? 7.328 49.781 20.406 1 80.25 459 LEU B CA 1
ATOM 7482 C C . LEU B 1 459 ? 6.215 50.781 20.062 1 80.25 459 LEU B C 1
ATOM 7484 O O . LEU B 1 459 ? 6.023 51.094 18.891 1 80.25 459 LEU B O 1
ATOM 7488 N N . LYS B 1 460 ? 5.559 51.156 21.109 1 82.12 460 LYS B N 1
ATOM 7489 C CA . LYS B 1 460 ? 4.617 52.25 20.938 1 82.12 460 LYS B CA 1
ATOM 7490 C C . LYS B 1 460 ? 5.348 53.594 20.797 1 82.12 460 LYS B C 1
ATOM 7492 O O . LYS B 1 460 ? 6.566 53.656 20.969 1 82.12 460 LYS B O 1
ATOM 7497 N N . ARG B 1 461 ? 4.586 54.625 20.469 1 78.5 461 ARG B N 1
ATOM 7498 C CA . ARG B 1 461 ? 5.172 55.938 20.281 1 78.5 461 ARG B CA 1
ATOM 7499 C C . ARG B 1 461 ? 5.809 56.438 21.562 1 78.5 461 ARG B C 1
ATOM 7501 O O . ARG B 1 461 ? 6.781 57.219 21.531 1 78.5 461 ARG B O 1
ATOM 7508 N N . ASN B 1 462 ? 5.316 55.938 22.688 1 81.38 462 ASN B N 1
ATOM 7509 C CA . ASN B 1 462 ? 5.82 56.406 23.969 1 81.38 462 ASN B CA 1
ATOM 7510 C C . ASN B 1 462 ? 7.027 55.562 24.422 1 81.38 462 ASN B C 1
ATOM 7512 O O . ASN B 1 462 ? 7.559 55.781 25.516 1 81.38 462 ASN B O 1
ATOM 7516 N N . GLY B 1 463 ? 7.402 54.625 23.641 1 76.94 463 GLY B N 1
ATOM 7517 C CA . GLY B 1 463 ? 8.602 53.875 23.938 1 76.94 463 GLY B CA 1
ATOM 7518 C C . GLY B 1 463 ? 8.312 52.531 24.625 1 76.94 463 GLY B C 1
ATOM 7519 O O . GLY B 1 463 ? 9.203 51.688 24.766 1 76.94 463 GLY B O 1
ATOM 7520 N N . GLU B 1 464 ? 7.113 52.375 25.016 1 81.81 464 GLU B N 1
ATOM 7521 C CA . GLU B 1 464 ? 6.742 51.125 25.672 1 81.81 464 GLU B CA 1
ATOM 7522 C C . GLU B 1 464 ? 6.562 50 24.672 1 81.81 464 GLU B C 1
ATOM 7524 O O . GLU B 1 464 ? 6.25 50.25 23.5 1 81.81 464 GLU B O 1
ATOM 7529 N N . VAL B 1 465 ? 6.793 48.812 25.109 1 80.62 465 VAL B N 1
ATOM 7530 C CA . VAL B 1 465 ? 6.605 47.656 24.25 1 80.62 465 VAL B CA 1
ATOM 7531 C C . VAL B 1 465 ? 5.141 47.531 23.844 1 80.62 465 VAL B C 1
ATOM 7533 O O . VAL B 1 465 ? 4.238 47.75 24.656 1 80.62 465 VAL B O 1
ATOM 7536 N N . ASN B 1 466 ? 4.863 47.375 22.594 1 83.12 466 ASN B N 1
ATOM 7537 C CA . ASN B 1 466 ? 3.52 47.094 22.109 1 83.12 466 ASN B CA 1
ATOM 7538 C C . ASN B 1 466 ? 3.205 45.594 22.141 1 83.12 466 ASN B C 1
ATOM 7540 O O . ASN B 1 466 ? 3.537 44.875 21.203 1 83.12 466 ASN B O 1
ATOM 7544 N N . TRP B 1 467 ? 2.488 45.125 23.062 1 82.56 467 TRP B N 1
ATOM 7545 C CA . TRP B 1 467 ? 2.205 43.719 23.281 1 82.56 467 TRP B CA 1
ATOM 7546 C C . TRP B 1 467 ? 1.277 43.188 22.188 1 82.56 467 TRP B C 1
ATOM 7548 O O . TRP B 1 467 ? 1.179 41.969 22 1 82.56 467 TRP B O 1
ATOM 7558 N N . ASN B 1 468 ? 0.65 44.031 21.5 1 84.94 468 ASN B N 1
ATOM 7559 C CA . ASN B 1 468 ? -0.21 43.625 20.406 1 84.94 468 ASN B CA 1
ATOM 7560 C C . ASN B 1 468 ? 0.605 43.125 19.203 1 84.94 468 ASN B C 1
ATOM 7562 O O . ASN B 1 468 ? 0.064 42.5 18.297 1 84.94 468 ASN B O 1
ATOM 7566 N N . THR B 1 469 ? 1.934 43.344 19.234 1 81.88 469 THR B N 1
ATOM 7567 C CA . THR B 1 469 ? 2.779 42.906 18.125 1 81.88 469 THR B CA 1
ATOM 7568 C C . THR B 1 469 ? 3.377 41.531 18.406 1 81.88 469 THR B C 1
ATOM 7570 O O . THR B 1 469 ? 4.113 41 17.578 1 81.88 469 THR B O 1
ATOM 7573 N N . LYS B 1 470 ? 3.021 41.031 19.594 1 78.69 470 LYS B N 1
ATOM 7574 C CA . LYS B 1 470 ? 3.398 39.656 19.797 1 78.69 470 LYS B CA 1
ATOM 7575 C C . LYS B 1 470 ? 2.854 38.75 18.688 1 78.69 470 LYS B C 1
ATOM 7577 O O . LYS B 1 470 ? 1.672 38.844 18.344 1 78.69 470 LYS B O 1
ATOM 7582 N N . HIS B 1 471 ? 3.766 38.031 18 1 78.5 471 HIS B N 1
ATOM 7583 C CA . HIS B 1 471 ? 3.346 37.281 16.828 1 78.5 471 HIS B CA 1
ATOM 7584 C C . HIS B 1 471 ? 3.855 35.844 16.891 1 78.5 471 HIS B C 1
ATOM 7586 O O . HIS B 1 471 ? 4.727 35.531 17.703 1 78.5 471 HIS B O 1
ATOM 7592 N N . CYS B 1 472 ? 3.182 35 16.188 1 74.62 472 CYS B N 1
ATOM 7593 C CA . CYS B 1 472 ? 3.57 33.594 16.078 1 74.62 472 CYS B CA 1
ATOM 7594 C C . CYS B 1 472 ? 3.604 33.156 14.617 1 74.62 472 CYS B C 1
ATOM 7596 O O . CYS B 1 472 ? 2.904 33.719 13.781 1 74.62 472 CYS B O 1
ATOM 7598 N N . GLY B 1 473 ? 4.578 32.25 14.344 1 78.69 473 GLY B N 1
ATOM 7599 C CA . GLY B 1 473 ? 4.543 31.578 13.062 1 78.69 473 GLY B CA 1
ATOM 7600 C C . GLY B 1 473 ? 3.58 30.406 13.031 1 78.69 473 GLY B C 1
ATOM 7601 O O . GLY B 1 473 ? 3.812 29.391 13.688 1 78.69 473 GLY B O 1
ATOM 7602 N N . CYS B 1 474 ? 2.512 30.562 12.289 1 84.38 474 CYS B N 1
ATOM 7603 C CA . CYS B 1 474 ? 1.543 29.484 12.148 1 84.38 474 CYS B CA 1
ATOM 7604 C C . CYS B 1 474 ? 2.156 28.297 11.422 1 84.38 474 CYS B C 1
ATOM 7606 O O . CYS B 1 474 ? 2.963 28.469 10.508 1 84.38 474 CYS B O 1
ATOM 7608 N N . PRO B 1 475 ? 1.79 27.078 11.859 1 84.75 475 PRO B N 1
ATOM 7609 C CA . PRO B 1 475 ? 2.34 25.922 11.172 1 84.75 475 PRO B CA 1
ATOM 7610 C C . PRO B 1 475 ? 1.932 25.859 9.695 1 84.75 475 PRO B C 1
ATOM 7612 O O . PRO B 1 475 ? 0.804 26.219 9.352 1 84.75 475 PRO B O 1
ATOM 7615 N N . VAL B 1 476 ? 2.943 25.422 8.898 1 87.31 476 VAL B N 1
ATOM 7616 C CA . VAL B 1 476 ? 2.646 25.203 7.488 1 87.31 476 VAL B CA 1
ATOM 7617 C C . VAL B 1 476 ? 1.778 23.953 7.336 1 87.31 476 VAL B C 1
ATOM 7619 O O . VAL B 1 476 ? 2.088 22.906 7.895 1 87.31 476 VAL B O 1
ATOM 7622 N N . LEU B 1 477 ? 0.657 24.078 6.688 1 91.31 477 LEU B N 1
ATOM 7623 C CA . LEU B 1 477 ? -0.224 22.953 6.434 1 91.31 477 LEU B CA 1
ATOM 7624 C C . LEU B 1 477 ? 0.208 22.188 5.184 1 91.31 477 LEU B C 1
ATOM 7626 O O . LEU B 1 477 ? 0.321 20.969 5.203 1 91.31 477 LEU B O 1
ATOM 7630 N N . LEU B 1 478 ? 0.429 22.922 4.133 1 91.75 478 LEU B N 1
ATOM 7631 C CA . LEU B 1 478 ? 0.938 22.375 2.881 1 91.75 478 LEU B CA 1
ATOM 7632 C C . LEU B 1 478 ? 2.018 23.266 2.289 1 91.75 478 LEU B C 1
ATOM 7634 O O . LEU B 1 478 ? 1.882 24.5 2.289 1 91.75 478 LEU B O 1
ATOM 7638 N N . GLY B 1 479 ? 3.041 22.594 1.815 1 87.94 479 GLY B N 1
ATOM 7639 C CA . GLY B 1 479 ? 4.125 23.344 1.2 1 87.94 479 GLY B CA 1
ATOM 7640 C C . GLY B 1 479 ? 5.301 23.562 2.131 1 87.94 479 GLY B C 1
ATOM 7641 O O . GLY B 1 479 ? 5.512 22.781 3.066 1 87.94 479 GLY B O 1
ATOM 7642 N N . ASN B 1 480 ? 6.137 24.547 1.703 1 80 480 ASN B N 1
ATOM 7643 C CA . ASN B 1 480 ? 7.328 24.922 2.457 1 80 480 ASN B CA 1
ATOM 7644 C C . ASN B 1 480 ? 7.406 26.438 2.666 1 80 480 ASN B C 1
ATOM 7646 O O . ASN B 1 480 ? 7.066 27.203 1.77 1 80 480 ASN B O 1
ATOM 7650 N N . LYS B 1 481 ? 7.707 26.766 3.861 1 78 481 LYS B N 1
ATOM 7651 C CA . LYS B 1 481 ? 7.84 28.188 4.168 1 78 481 LYS B CA 1
ATOM 7652 C C . LYS B 1 481 ? 9.297 28.547 4.441 1 78 481 LYS B C 1
ATOM 7654 O O . LYS B 1 481 ? 9.945 27.938 5.289 1 78 481 LYS B O 1
ATOM 7659 N N . TRP B 1 482 ? 9.695 29.5 3.553 1 73.06 482 TRP B N 1
ATOM 7660 C CA . TRP B 1 482 ? 11.008 30.094 3.744 1 73.06 482 TRP B CA 1
ATOM 7661 C C . TRP B 1 482 ? 10.883 31.578 4.098 1 73.06 482 TRP B C 1
ATOM 7663 O O . TRP B 1 482 ? 10.086 32.312 3.492 1 73.06 482 TRP B O 1
ATOM 7673 N N . GLY B 1 483 ? 11.352 31.859 5.273 1 66.5 483 GLY B N 1
ATOM 7674 C CA . GLY B 1 483 ? 11.305 33.281 5.629 1 66.5 483 GLY B CA 1
ATOM 7675 C C . GLY B 1 483 ? 12.531 33.719 6.398 1 66.5 483 GLY B C 1
ATOM 7676 O O . GLY B 1 483 ? 13.297 32.906 6.902 1 66.5 483 GLY B O 1
ATOM 7677 N N . GLU B 1 484 ? 12.758 35.031 6.176 1 61.06 484 GLU B N 1
ATOM 7678 C CA . GLU B 1 484 ? 13.867 35.688 6.875 1 61.06 484 GLU B CA 1
ATOM 7679 C C . GLU B 1 484 ? 13.398 36.938 7.629 1 61.06 484 GLU B C 1
ATOM 7681 O O . GLU B 1 484 ? 12.508 37.625 7.168 1 61.06 484 GLU B O 1
ATOM 7686 N N . SER B 1 485 ? 13.672 36.844 8.992 1 57.09 485 SER B N 1
ATOM 7687 C CA . SER B 1 485 ? 13.289 38.031 9.734 1 57.09 485 SER B CA 1
ATOM 7688 C C . SER B 1 485 ? 14.5 38.875 10.094 1 57.09 485 SER B C 1
ATOM 7690 O O . SER B 1 485 ? 15.594 38.344 10.312 1 57.09 485 SER B O 1
ATOM 7692 N N . GLY B 1 486 ? 14.453 40.094 9.688 1 56.25 486 GLY B N 1
ATOM 7693 C CA . GLY B 1 486 ? 15.469 41.031 10.117 1 56.25 486 GLY B CA 1
ATOM 7694 C C . GLY B 1 486 ? 14.945 42.062 11.102 1 56.25 486 GLY B C 1
ATOM 7695 O O . GLY B 1 486 ? 13.766 42.406 11.078 1 56.25 486 GLY B O 1
ATOM 7696 N N . LEU B 1 487 ? 15.672 42.281 12.188 1 52.97 487 LEU B N 1
ATOM 7697 C CA . LEU B 1 487 ? 15.383 43.312 13.172 1 52.97 487 LEU B CA 1
ATOM 7698 C C . LEU B 1 487 ? 15.969 44.656 12.75 1 52.97 487 LEU B C 1
ATOM 7700 O O . LEU B 1 487 ? 17.047 44.688 12.164 1 52.97 487 LEU B O 1
ATOM 7704 N N . ALA B 1 488 ? 15.039 45.656 12.656 1 52.56 488 ALA B N 1
ATOM 7705 C CA . ALA B 1 488 ? 15.453 47 12.297 1 52.56 488 ALA B CA 1
ATOM 7706 C C . ALA B 1 488 ? 15.43 47.938 13.516 1 52.56 488 ALA B C 1
ATOM 7708 O O . ALA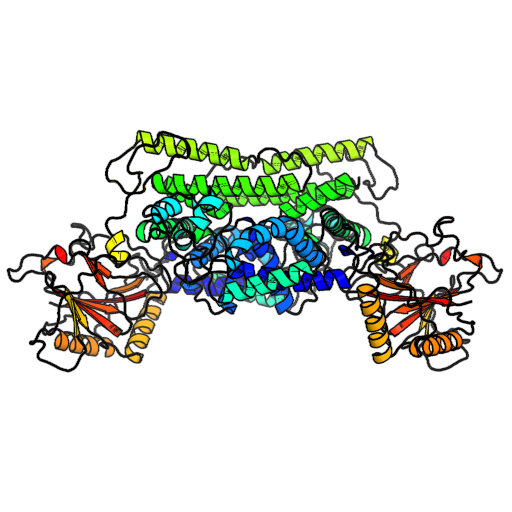 B 1 488 ? 14.516 47.844 14.344 1 52.56 488 ALA B O 1
ATOM 7709 N N . GLY B 1 489 ? 16.625 48.656 14.102 1 52.88 489 GLY B N 1
ATOM 7710 C CA . GLY B 1 489 ? 16.703 49.719 15.086 1 52.88 489 GLY B CA 1
ATOM 7711 C C . GLY B 1 489 ? 17.781 50.719 14.766 1 52.88 489 GLY B C 1
ATOM 7712 O O . GLY B 1 489 ? 18.672 50.469 13.945 1 52.88 489 GLY B O 1
#

Solvent-accessible surface area (backbone atoms only — not comparable to full-atom values): 51524 Å² total; per-residue (Å²): 132,82,78,33,70,72,68,73,40,57,52,64,31,32,52,67,53,42,48,51,48,53,55,51,48,52,51,52,50,59,47,53,44,65,40,46,42,58,44,73,48,47,51,58,38,45,59,56,45,53,25,52,52,49,32,43,74,73,66,48,67,52,85,22,29,60,70,47,46,34,52,54,43,41,39,53,48,68,23,39,65,62,43,59,65,63,49,50,53,40,74,66,51,50,60,90,65,50,50,57,75,47,96,55,29,59,55,39,26,58,60,47,34,47,74,75,40,35,81,60,28,59,71,37,17,16,48,58,44,40,54,55,43,51,76,65,55,32,52,48,49,53,52,45,54,59,50,56,74,72,51,86,72,66,31,70,49,18,37,50,46,35,44,50,41,52,55,50,49,26,53,41,64,66,50,30,65,49,25,58,37,20,23,27,56,93,94,41,61,37,61,45,50,56,49,66,70,52,38,46,48,42,17,51,54,30,42,76,70,56,26,32,38,61,16,50,52,34,37,51,51,36,37,53,51,47,49,51,52,50,52,53,48,32,72,66,57,77,39,84,61,61,82,53,65,58,48,57,52,44,50,52,50,43,53,52,48,52,50,50,42,48,74,64,61,50,80,97,33,66,38,27,37,76,58,74,80,84,53,91,85,53,92,64,54,74,47,74,42,86,55,16,50,24,46,64,60,68,40,77,60,56,59,55,68,77,75,78,72,74,74,73,80,90,59,59,66,44,35,47,36,74,79,50,47,31,36,37,35,42,72,70,43,51,72,67,55,38,52,52,52,50,50,56,50,50,53,41,54,70,61,49,33,53,81,83,66,65,41,51,58,60,59,72,82,73,42,66,66,58,49,52,49,38,51,50,49,19,64,73,70,70,37,57,44,48,75,72,61,26,38,34,28,36,48,39,24,54,43,57,53,66,56,50,55,80,71,39,86,74,49,78,67,77,75,50,75,78,74,39,50,28,41,39,32,36,23,60,26,53,41,80,31,51,39,17,43,18,17,56,76,51,34,33,52,44,77,50,38,53,20,19,30,41,35,34,48,35,36,41,97,86,64,44,73,35,72,40,56,50,50,27,57,32,41,41,57,28,43,52,44,35,32,30,38,31,50,27,79,132,80,77,33,69,72,65,72,42,56,52,61,31,32,46,69,52,43,50,50,49,54,55,51,48,52,52,51,50,60,47,52,42,66,41,44,40,58,44,72,47,46,52,58,40,46,60,57,46,52,25,51,51,49,32,42,72,72,66,48,67,51,85,22,28,59,68,50,45,34,51,53,44,41,38,54,47,66,23,39,65,62,46,59,63,63,50,52,55,41,73,65,55,49,70,90,65,51,48,55,76,47,95,54,29,59,56,39,27,56,62,46,33,49,73,76,41,34,79,59,28,61,70,38,16,16,48,58,45,39,54,57,51,51,75,66,56,32,51,49,49,54,52,45,55,58,50,56,74,72,52,87,71,66,30,70,49,17,38,51,45,36,43,50,44,52,55,50,48,26,51,40,65,67,50,31,65,50,26,59,39,19,24,28,55,91,93,40,61,37,60,43,51,55,49,67,70,52,38,48,50,42,17,48,53,30,41,75,71,56,26,34,39,61,15,48,52,34,38,51,53,36,36,52,51,46,49,52,52,50,53,53,48,33,71,66,54,78,40,84,61,62,82,52,65,58,46,56,52,44,49,51,49,44,53,52,48,50,50,50,42,49,76,65,62,50,80,99,34,66,39,27,37,76,58,74,79,86,53,92,84,52,91,65,54,75,47,72,41,85,54,15,50,23,45,63,56,70,35,64,59,72,42,70,85,79,74,80,69,74,74,75,79,89,60,56,70,43,54,48,34,72,79,50,46,30,35,38,35,43,72,72,43,50,72,67,56,38,51,51,53,51,48,55,50,51,53,42,55,71,60,49,34,53,80,85,66,65,41,52,56,63,58,73,81,72,44,67,66,58,48,52,48,40,51,50,48,19,65,73,70,72,41,54,46,50,75,70,62,25,38,35,27,37,50,34,21,57,34,57,49,66,59,47,56,75,69,38,91,71,48,75,69,79,72,50,76,75,75,37,50,28,40,40,32,36,22,57,25,52,41,78,31,50,39,16,43,19,17,55,78,51,32,32,49,43,76,49,40,54,20,18,30,40,35,36,48,34,35,40,96,87,64,46,73,33,73,41,56,49,49,29,55,32,42,37,59,28,40,50,45,33,34,30,37,31,47,26,74

Nearest PDB structures (foldseek):
  3itq-assembly1_A  TM=7.489E-01  e=1.373E-09  Bacillus anthracis str. Ames
  5iax-assembly1_A  TM=7.483E-01  e=1.373E-09  Bacillus anthracis
  3itq-assembly1_B  TM=7.177E-01  e=2.562E-09  Bacillus anthracis str. Ames
  5v7y-assembly3_D  TM=7.506E-01  e=5.891E-09  Bacillus anthracis
  5iav-assembly1_A  TM=7.536E-01  e=9.911E-09  Bacillus anthracis

InterPro domains:
  IPR003582 ShKT domain [SM00254] (97-133)
  IPR006620 Prolyl 4-hydroxylase, alpha subunit [SM00702] (324-489)
  IPR011990 Tetratricopeptide-like helical domain superfamily [G3DSA:1.25.40.10] (156-274)
  IPR045054 Prolyl 4-hydroxylase [PTHR10869] (158-483)

Organism: NCBI:txid1843537

Secondary structure (DSSP, 8-state):
-------TT-GGG-HHHHHHHHHHHHHHHHHHHH--S--HHHHHHHHHHHHHHHHHHTT--GGG-HHHHHHHHHHHHHTHHHHHHHHHHHHHS-GGG---SSTTHHHHHHTTHHHHTHHHHHHH-TTTTT----HHHHHHHHHHHHHHTTSPPP-HHHHHHHHHHHHHHHHHHT--HHHHHHTEETTEE-S----HHHHHHHHHHHHHTT-HHHHHHHHHHHHHHHHHHHHHHHHHH-S---S-HHHHHHHHHHHHHHHHHHHT--TT-TTSBSS---STT---PBPPPTTHHHHTT-S--------TT--SS---EEEEETTTTEEEESS-S-HHHHHHHHHHHHHHHHH----S-SEEE---TT-HHHHHHHHHHHHHHSS---SSS--EEEEE-S-------S--TTS-TTS-GGG-SEEEEEE-S--SEE--EEETTTTEEE---TT-EEEEESB-TTS-B-GGG--EEPPEEES-EEEEEEEE-/-------TT-GGG-HHHHHHHHHHHHHHHHHHHH--S--HHHHHHHHHHHHHHHHHHTT--GGG-HHHHHHHHHHHHHTHHHHHHHHHHHHHS-GGG---SSTTHHHHHHTTHHHHTHHHHHHH-TTTTT----HHHHHHHHHHHHHHTTSPPP-HHHHHHHHHHHHHHHHHHT--HHHHHHTEETTEE-S----HHHHHHHHHHHHHTT-HHHHHHHHHHHHHHHHHHHHHHHHHH-S---S-HHHHHHHHHHHHHHHHHHHT--TT-TTSBSS---STT---PBPPPTTHHHHTT-------S--S---SS---EEEEETTTTEEEESS-S-HHHHHHHHHHHHHHHHH----S-SEEE---TT-HHHHHHHHHHHHHHSS---SSS--EEEEE-S-------S--TTS-TTS-GGG-SEEEEEE-S--SEE--EEETTTTEEE---TT-EEEEESB-TTS-B-GGG--EEPPEEES-EEEEEEEE-